Protein 9FZ1 (pdb70)

Organism: NCBI:txid653931

Secondary structure (DSSP, 8-state):
----HHHHHHHHHHSSS-HHHHHHHHHHHHHHHSTTT--EEEE-HHHHHHHHHHHHHHHTTT---TTTT-EEEEETTS--TTSB--TT-GGGTT-B-SS--HHHHHHHHTT-EEEEEE---GGG-SSS-EETTTEE-EETTEEEEE--SSSHHHHHHHHTTS-SEEEEEESSSTTHHHHHHHT-EEEEPPTTSB--TT--STT------SS-EEEEEESSHHHHHHHHHHHBSSPPPPP----STT-EEEE---BTTB---HHHHHHHHHHHHHHHTTT-EEES--TTS--HHHHHHHHHHHHHHHHTTT---TTSPPPPHHHHHHHHHHHHHHHHHHHHHHTT-SEEEEESSSSSPPBP-----GGG-EEEETTEEEESGGGGHHHHHHHHH---EEEEEEEE-TTS-EEEEEEE--TT-HHHHHHHHHHHHHHHH-/----HHHHHHHHHTTSS-HHHHHHHHHHHHHHHSTTT--EEEE-HHHHHHHHHHHHHHHHTT---TTTT-EEEEETTS--TTSB--TT-GGGTT-B-SS--HHHHHHHHTT-EEEEEE---GGG-SSS-EETTTEE-EETTEEEEE--SSSHHHHHHHHTTS-SEEEEEESSSTTHHHHHHTT-EEEEPPTTSS--TT--STT------SS-EEEEEESSHHHHHHHHHHHSSSPPPPP--S-STT-EEEE---BTTB---HHHHHHHHHHHHHHHTTT-EEES--TTS--HHHHHHHHHHHHHHHHTTT---TTSPPPPHHHHHHHHHHHHHHHHHHHHHHHH-SEEEEES-SSSSPBP-----GGG-EEEETTEEEESGGGHHHHHHHHHH---EEEEEEEE-TTS-EEEEEEE--TT-HHHHHHHHHHHHHHHH-

Nearest PDB structures (foldseek):
  8wdw-assembly2_B  TM=9.987E-01  e=1.460E-82  uncultured bacterium
  5h6t-assembly1_A  TM=7.975E-01  e=8.168E-34  Microbacterium sp. HM58-2
  4wj3-assembly2_D  TM=8.577E-01  e=2.948E-31  Pseudomonas aeruginosa PAO1
  8xac-assembly1_C  TM=8.238E-01  e=4.404E-30  Pseudonocardia acaciae
  8wv2-assembly1_D  TM=8.311E-01  e=1.868E-26  Candida parapsilosis

B-factor: mean 41.75, std 13.78, range [17.06, 248.23]

Structure (mmCIF, N/CA/C/O backbone):
data_9FZ1
#
_entry.id   9FZ1
#
_cell.length_a   90.642
_cell.length_b   90.642
_cell.length_c   277.711
_cell.angle_alpha   90.00
_cell.angle_beta   90.00
_cell.angle_gamma   90.00
#
_symmetry.space_group_name_H-M   'P 43 21 2'
#
loop_
_entity.id
_entity.type
_entity.pdbx_description
1 polymer UMG-SP3
2 non-polymer 'ACETATE ION'
3 non-polymer 4-[(4-aminophenyl)methyl]aniline
4 water water
#
loop_
_atom_site.group_PDB
_atom_site.id
_atom_site.type_symbol
_atom_site.label_atom_id
_atom_site.label_alt_id
_atom_site.label_comp_id
_atom_site.label_asym_id
_atom_site.label_entity_id
_atom_site.label_seq_id
_atom_site.pdbx_PDB_ins_code
_atom_site.Cartn_x
_atom_site.Cartn_y
_atom_site.Cartn_z
_atom_site.occupancy
_atom_site.B_iso_or_equiv
_atom_site.auth_seq_id
_atom_site.auth_comp_id
_atom_site.auth_asym_id
_atom_site.auth_atom_id
_atom_site.pdbx_PDB_model_num
ATOM 1 N N . SER A 1 2 ? 19.951 -14.208 72.780 1.00 54.77 2 SER A N 1
ATOM 2 C CA . SER A 1 2 ? 18.642 -14.623 73.281 1.00 59.43 2 SER A CA 1
ATOM 3 C C . SER A 1 2 ? 17.697 -13.451 73.616 1.00 50.89 2 SER A C 1
ATOM 4 O O . SER A 1 2 ? 17.699 -12.423 72.938 1.00 59.36 2 SER A O 1
ATOM 12 N N . GLU A 1 3 ? 16.868 -13.630 74.635 1.00 48.00 3 GLU A N 1
ATOM 13 C CA . GLU A 1 3 ? 15.818 -12.685 74.984 1.00 40.03 3 GLU A CA 1
ATOM 14 C C . GLU A 1 3 ? 16.150 -12.009 76.308 1.00 43.71 3 GLU A C 1
ATOM 15 O O . GLU A 1 3 ? 17.122 -12.346 76.990 1.00 42.04 3 GLU A O 1
ATOM 27 N N . LEU A 1 4 ? 15.326 -11.039 76.669 1.00 42.30 4 LEU A N 1
ATOM 28 C CA . LEU A 1 4 ? 15.492 -10.422 77.964 1.00 41.17 4 LEU A CA 1
ATOM 29 C C . LEU A 1 4 ? 15.201 -11.452 79.042 1.00 46.86 4 LEU A C 1
ATOM 30 O O . LEU A 1 4 ? 14.241 -12.233 78.950 1.00 37.34 4 LEU A O 1
ATOM 46 N N . SER A 1 5 ? 16.040 -11.443 80.065 1.00 44.16 5 SER A N 1
ATOM 47 C CA . SER A 1 5 ? 15.804 -12.226 81.254 1.00 40.69 5 SER A CA 1
ATOM 48 C C . SER A 1 5 ? 14.729 -11.561 82.102 1.00 45.44 5 SER A C 1
ATOM 49 O O . SER A 1 5 ? 14.283 -10.439 81.825 1.00 40.05 5 SER A O 1
ATOM 57 N N . ALA A 1 6 ? 14.311 -12.268 83.158 1.00 41.36 6 ALA A N 1
ATOM 58 C CA . ALA A 1 6 ? 13.236 -11.736 83.984 1.00 41.65 6 ALA A CA 1
ATOM 59 C C . ALA A 1 6 ? 13.684 -10.478 84.699 1.00 43.63 6 ALA A C 1
ATOM 60 O O . ALA A 1 6 ? 12.922 -9.515 84.821 1.00 45.28 6 ALA A O 1
ATOM 67 N N . ILE A 1 7 ? 14.905 -10.492 85.217 1.00 44.35 7 ILE A N 1
ATOM 68 C CA . ILE A 1 7 ? 15.437 -9.320 85.886 1.00 46.17 7 ILE A CA 1
ATOM 69 C C . ILE A 1 7 ? 15.656 -8.199 84.884 1.00 47.02 7 ILE A C 1
ATOM 70 O O . ILE A 1 7 ? 15.368 -7.027 85.163 1.00 48.72 7 ILE A O 1
ATOM 86 N N . GLU A 1 8 ? 16.167 -8.534 83.703 1.00 41.84 8 GLU A N 1
ATOM 87 C CA . GLU A 1 8 ? 16.399 -7.492 82.715 1.00 44.21 8 GLU A CA 1
ATOM 88 C C . GLU A 1 8 ? 15.087 -6.871 82.282 1.00 47.27 8 GLU A C 1
ATOM 89 O O . GLU A 1 8 ? 15.000 -5.648 82.115 1.00 47.46 8 GLU A O 1
ATOM 101 N N . THR A 1 9 ? 14.067 -7.709 82.075 1.00 48.60 9 THR A N 1
ATOM 102 C CA . THR A 1 9 ? 12.740 -7.185 81.786 1.00 49.65 9 THR A CA 1
ATOM 103 C C . THR A 1 9 ? 12.316 -6.235 82.903 1.00 51.49 9 THR A C 1
ATOM 104 O O . THR A 1 9 ? 11.994 -5.071 82.660 1.00 59.55 9 THR A O 1
ATOM 115 N N . ALA A 1 10 ? 12.339 -6.710 84.146 1.00 50.51 10 ALA A N 1
ATOM 116 C CA . ALA A 1 10 ? 11.960 -5.859 85.264 1.00 43.88 10 ALA A CA 1
ATOM 117 C C . ALA A 1 10 ? 12.673 -4.519 85.190 1.00 51.91 10 ALA A C 1
ATOM 118 O O . ALA A 1 10 ? 12.054 -3.463 85.341 1.00 58.43 10 ALA A O 1
ATOM 125 N N . ALA A 1 11 ? 13.984 -4.542 84.944 1.00 55.90 11 ALA A N 1
ATOM 126 C CA . ALA A 1 11 ? 14.768 -3.312 85.011 1.00 58.84 11 ALA A CA 1
ATOM 127 C C . ALA A 1 11 ? 14.497 -2.400 83.822 1.00 57.70 11 ALA A C 1
ATOM 128 O O . ALA A 1 11 ? 14.587 -1.167 83.945 1.00 57.91 11 ALA A O 1
ATOM 135 N N . ALA A 1 12 ? 14.176 -2.986 82.669 1.00 52.36 12 ALA A N 1
ATOM 136 C CA . ALA A 1 12 ? 13.729 -2.196 81.533 1.00 49.95 12 ALA A CA 1
ATOM 137 C C . ALA A 1 12 ? 12.421 -1.484 81.836 1.00 61.22 12 ALA A C 1
ATOM 138 O O . ALA A 1 12 ? 12.234 -0.322 81.463 1.00 61.10 12 ALA A O 1
ATOM 145 N N . ILE A 1 13 ? 11.487 -2.181 82.479 1.00 56.61 13 ILE A N 1
ATOM 146 C CA . ILE A 1 13 ? 10.221 -1.562 82.833 1.00 58.58 13 ILE A CA 1
ATOM 147 C C . ILE A 1 13 ? 10.442 -0.470 83.866 1.00 66.06 13 ILE A C 1
ATOM 148 O O . ILE A 1 13 ? 9.680 0.503 83.921 1.00 67.77 13 ILE A O 1
ATOM 164 N N . ALA A 1 14 ? 11.481 -0.602 84.693 1.00 61.35 14 ALA A N 1
ATOM 165 C CA . ALA A 1 14 ? 11.738 0.348 85.765 1.00 58.95 14 ALA A CA 1
ATOM 166 C C . ALA A 1 14 ? 12.626 1.518 85.353 1.00 64.26 14 ALA A C 1
ATOM 167 O O . ALA A 1 14 ? 12.773 2.464 86.137 1.00 63.92 14 ALA A O 1
ATOM 174 N N . GLY A 1 15 ? 13.236 1.474 84.167 1.00 67.88 15 GLY A N 1
ATOM 175 C CA . GLY A 1 15 ? 14.086 2.563 83.714 1.00 59.78 15 GLY A CA 1
ATOM 176 C C . GLY A 1 15 ? 13.411 3.434 82.684 1.00 61.97 15 GLY A C 1
ATOM 177 O O . GLY A 1 15 ? 13.893 4.535 82.379 1.00 64.80 15 GLY A O 1
ATOM 181 N N . GLY A 1 16 ? 12.289 2.935 82.156 1.00 60.89 16 GLY A N 1
ATOM 182 C CA . GLY A 1 16 ? 11.548 3.559 81.083 1.00 62.73 16 GLY A CA 1
ATOM 183 C C . GLY A 1 16 ? 11.620 2.844 79.738 1.00 69.47 16 GLY A C 1
ATOM 184 O O . GLY A 1 16 ? 10.750 3.080 78.877 1.00 65.65 16 GLY A O 1
ATOM 188 N N . SER A 1 17 ? 12.625 1.983 79.526 1.00 67.51 17 SER A N 1
ATOM 189 C CA . SER A 1 17 ? 12.886 1.437 78.193 1.00 64.06 17 SER A CA 1
ATOM 190 C C . SER A 1 17 ? 11.646 0.822 77.552 1.00 64.02 17 SER A C 1
ATOM 191 O O . SER A 1 17 ? 11.561 0.756 76.318 1.00 65.80 17 SER A O 1
ATOM 199 N N . MET A 1 18 ? 10.689 0.354 78.360 1.00 58.30 18 MET A N 1
ATOM 200 C CA . MET A 1 18 ? 9.474 -0.284 77.861 1.00 56.68 18 MET A CA 1
ATOM 201 C C . MET A 1 18 ? 8.441 -0.341 78.979 1.00 60.20 18 MET A C 1
ATOM 202 O O . MET A 1 18 ? 8.786 -0.287 80.164 1.00 61.51 18 MET A O 1
ATOM 216 N N . THR A 1 19 ? 7.170 -0.476 78.591 1.00 60.05 19 THR A N 1
ATOM 217 C CA . THR A 1 19 ? 6.074 -0.600 79.542 1.00 57.52 19 THR A CA 1
ATOM 218 C C . THR A 1 19 ? 5.755 -2.074 79.816 1.00 57.13 19 THR A C 1
ATOM 219 O O . THR A 1 19 ? 6.017 -2.958 78.999 1.00 54.03 19 THR A O 1
ATOM 230 N N . ALA A 1 20 ? 5.166 -2.327 80.986 1.00 58.52 20 ALA A N 1
ATOM 231 C CA . ALA A 1 20 ? 4.743 -3.687 81.304 1.00 58.11 20 ALA A CA 1
ATOM 232 C C . ALA A 1 20 ? 3.861 -4.246 80.200 1.00 59.96 20 ALA A C 1
ATOM 233 O O . ALA A 1 20 ? 3.920 -5.440 79.887 1.00 63.53 20 ALA A O 1
ATOM 240 N N . LEU A 1 21 ? 3.030 -3.385 79.595 1.00 57.18 21 LEU A N 1
ATOM 241 C CA . LEU A 1 21 ? 2.050 -3.846 78.618 1.00 57.26 21 LEU A CA 1
ATOM 242 C C . LEU A 1 21 ? 2.691 -4.152 77.271 1.00 56.33 21 LEU A C 1
ATOM 243 O O . LEU A 1 21 ? 2.236 -5.063 76.563 1.00 52.84 21 LEU A O 1
ATOM 259 N N . GLU A 1 22 ? 3.734 -3.402 76.903 1.00 58.98 22 GLU A N 1
ATOM 260 C CA . GLU A 1 22 ? 4.568 -3.787 75.764 1.00 60.02 22 GLU A CA 1
ATOM 261 C C . GLU A 1 22 ? 5.311 -5.090 76.056 1.00 60.01 22 GLU A C 1
ATOM 262 O O . GLU A 1 22 ? 5.402 -5.972 75.186 1.00 54.84 22 GLU A O 1
ATOM 274 N N . ALA A 1 23 ? 5.816 -5.242 77.289 1.00 57.72 23 ALA A N 1
ATOM 275 C CA . ALA A 1 23 ? 6.480 -6.481 77.679 1.00 55.11 23 ALA A CA 1
ATOM 276 C C . ALA A 1 23 ? 5.520 -7.650 77.574 1.00 53.37 23 ALA A C 1
ATOM 277 O O . ALA A 1 23 ? 5.847 -8.707 77.026 1.00 49.08 23 ALA A O 1
ATOM 284 N N . CYS A 1 24 ? 4.328 -7.474 78.128 1.00 57.42 24 CYS A N 1
ATOM 285 C CA . CYS A 1 24 ? 3.312 -8.505 78.028 1.00 56.04 24 CYS A CA 1
ATOM 286 C C . CYS A 1 24 ? 2.930 -8.767 76.574 1.00 57.82 24 CYS A C 1
ATOM 287 O O . CYS A 1 24 ? 2.688 -9.920 76.194 1.00 53.80 24 CYS A O 1
ATOM 295 N N . ASP A 1 25 ? 2.880 -7.714 75.736 1.00 59.30 25 ASP A N 1
ATOM 296 C CA . ASP A 1 25 ? 2.518 -7.930 74.339 1.00 45.15 25 ASP A CA 1
ATOM 297 C C . ASP A 1 25 ? 3.655 -8.549 73.549 1.00 44.41 25 ASP A C 1
ATOM 298 O O . ASP A 1 25 ? 3.404 -9.234 72.552 1.00 44.96 25 ASP A O 1
ATOM 307 N N . ALA A 1 26 ? 4.906 -8.307 73.948 1.00 43.27 26 ALA A N 1
ATOM 308 C CA . ALA A 1 26 ? 6.014 -8.942 73.235 1.00 46.26 26 ALA A CA 1
ATOM 309 C C . ALA A 1 26 ? 6.033 -10.441 73.504 1.00 48.84 26 ALA A C 1
ATOM 310 O O . ALA A 1 26 ? 6.205 -11.255 72.582 1.00 47.94 26 ALA A O 1
ATOM 317 N N . ALA A 1 27 ? 5.885 -10.813 74.782 1.00 50.02 27 ALA A N 1
ATOM 318 C CA . ALA A 1 27 ? 5.746 -12.206 75.170 1.00 42.27 27 ALA A CA 1
ATOM 319 C C . ALA A 1 27 ? 4.615 -12.877 74.405 1.00 41.59 27 ALA A C 1
ATOM 320 O O . ALA A 1 27 ? 4.781 -13.973 73.857 1.00 37.01 27 ALA A O 1
ATOM 327 N N . ILE A 1 28 ? 3.449 -12.228 74.360 1.00 42.14 28 ILE A N 1
ATOM 328 C CA . ILE A 1 28 ? 2.333 -12.781 73.604 1.00 41.64 28 ILE A CA 1
ATOM 329 C C . ILE A 1 28 ? 2.743 -12.991 72.157 1.00 41.07 28 ILE A C 1
ATOM 330 O O . ILE A 1 28 ? 2.345 -13.968 71.515 1.00 42.69 28 ILE A O 1
ATOM 346 N N . ALA A 1 29 ? 3.529 -12.059 71.621 1.00 44.11 29 ALA A N 1
ATOM 347 C CA . ALA A 1 29 ? 3.981 -12.163 70.246 1.00 37.36 29 ALA A CA 1
ATOM 348 C C . ALA A 1 29 ? 4.860 -13.384 70.055 1.00 39.59 29 ALA A C 1
ATOM 349 O O . ALA A 1 29 ? 4.720 -14.116 69.068 1.00 36.39 29 ALA A O 1
ATOM 356 N N . ARG A 1 30 ? 5.780 -13.620 70.988 1.00 37.83 30 ARG A N 1
ATOM 357 C CA . ARG A 1 30 ? 6.706 -14.736 70.828 1.00 37.75 30 ARG A CA 1
ATOM 358 C C . ARG A 1 30 ? 5.969 -16.057 70.936 1.00 35.13 30 ARG A C 1
ATOM 359 O O . ARG A 1 30 ? 6.298 -17.015 70.240 1.00 31.89 30 ARG A O 1
ATOM 380 N N . ILE A 1 31 ? 4.966 -16.112 71.809 1.00 34.32 31 ILE A N 1
ATOM 381 C CA . ILE A 1 31 ? 4.188 -17.325 71.995 1.00 31.86 31 ILE A CA 1
ATOM 382 C C . ILE A 1 31 ? 3.389 -17.649 70.746 1.00 36.69 31 ILE A C 1
ATOM 383 O O . ILE A 1 31 ? 3.357 -18.792 70.284 1.00 39.02 31 ILE A O 1
ATOM 399 N N . GLU A 1 32 ? 2.713 -16.661 70.191 1.00 35.17 32 GLU A N 1
ATOM 400 C CA . GLU A 1 32 ? 1.911 -16.943 69.014 1.00 33.25 32 GLU A CA 1
ATOM 401 C C . GLU A 1 32 ? 2.797 -17.281 67.841 1.00 32.83 32 GLU A C 1
ATOM 402 O O . GLU A 1 32 ? 2.528 -18.240 67.116 1.00 38.53 32 GLU A O 1
ATOM 414 N N . GLN A 1 33 ? 3.905 -16.562 67.677 1.00 37.48 33 GLN A N 1
ATOM 415 C CA . GLN A 1 33 ? 4.778 -16.834 66.538 1.00 38.76 33 GLN A CA 1
ATOM 416 C C . GLN A 1 33 ? 5.561 -18.125 66.684 1.00 32.33 33 GLN A C 1
ATOM 417 O O . GLN A 1 33 ? 6.008 -18.672 65.675 1.00 30.33 33 GLN A O 1
ATOM 431 N N . ARG A 1 34 ? 5.754 -18.617 67.900 1.00 32.24 34 ARG A N 1
ATOM 432 C CA . ARG A 1 34 ? 6.663 -19.730 68.121 1.00 30.64 34 ARG A CA 1
ATOM 433 C C . ARG A 1 34 ? 6.021 -20.998 68.677 1.00 30.31 34 ARG A C 1
ATOM 434 O O . ARG A 1 34 ? 6.660 -22.046 68.626 1.00 29.21 34 ARG A O 1
ATOM 455 N N . ASP A 1 35 ? 4.817 -20.939 69.247 1.00 28.87 35 ASP A N 1
ATOM 456 C CA . ASP A 1 35 ? 4.296 -22.115 69.943 1.00 25.36 35 ASP A CA 1
ATOM 457 C C . ASP A 1 35 ? 3.566 -23.103 69.036 1.00 27.82 35 ASP A C 1
ATOM 458 O O . ASP A 1 35 ? 3.206 -24.174 69.496 1.00 32.56 35 ASP A O 1
ATOM 467 N N . GLY A 1 36 ? 3.355 -22.799 67.765 1.00 30.29 36 GLY A N 1
ATOM 468 C CA . GLY A 1 36 ? 2.601 -23.669 66.894 1.00 27.48 36 GLY A CA 1
ATOM 469 C C . GLY A 1 36 ? 3.159 -25.073 66.847 1.00 29.48 36 GLY A C 1
ATOM 470 O O . GLY A 1 36 ? 2.451 -26.049 67.079 1.00 32.42 36 GLY A O 1
ATOM 474 N N . PRO A 1 37 ? 4.443 -25.209 66.514 1.00 28.39 37 PRO A N 1
ATOM 475 C CA . PRO A 1 37 ? 5.042 -26.549 66.468 1.00 29.90 37 PRO A CA 1
ATOM 476 C C . PRO A 1 37 ? 5.506 -27.063 67.803 1.00 28.64 37 PRO A C 1
ATOM 477 O O . PRO A 1 37 ? 5.940 -28.225 67.873 1.00 27.77 37 PRO A O 1
ATOM 488 N N . ILE A 1 38 ? 5.442 -26.247 68.853 1.00 28.62 38 ILE A N 1
ATOM 489 C CA . ILE A 1 38 ? 6.001 -26.614 70.143 1.00 25.77 38 ILE A CA 1
ATOM 490 C C . ILE A 1 38 ? 4.914 -26.991 71.131 1.00 26.74 38 ILE A C 1
ATOM 491 O O . ILE A 1 38 ? 5.066 -27.945 71.893 1.00 28.07 38 ILE A O 1
ATOM 507 N N . ASN A 1 39 ? 3.838 -26.229 71.157 1.00 24.02 39 ASN A N 1
ATOM 508 C CA . ASN A 1 39 ? 2.699 -26.527 72.012 1.00 23.82 39 ASN A CA 1
ATOM 509 C C . ASN A 1 39 ? 3.068 -26.561 73.484 1.00 29.19 39 ASN A C 1
ATOM 510 O O . ASN A 1 39 ? 2.760 -27.525 74.192 1.00 28.17 39 ASN A O 1
ATOM 521 N N . ALA A 1 40 ? 3.730 -25.501 73.953 1.00 27.33 40 ALA A N 1
ATOM 522 C CA . ALA A 1 40 ? 4.090 -25.414 75.367 1.00 28.02 40 ALA A CA 1
ATOM 523 C C . ALA A 1 40 ? 3.088 -24.620 76.191 1.00 30.69 40 ALA A C 1
ATOM 524 O O . ALA A 1 40 ? 2.838 -24.966 77.351 1.00 30.29 40 ALA A O 1
ATOM 531 N N . VAL A 1 41 ? 2.508 -23.558 75.630 1.00 28.88 41 VAL A N 1
ATOM 532 C CA . VAL A 1 41 ? 1.615 -22.662 76.377 1.00 32.35 41 VAL A CA 1
ATOM 533 C C . VAL A 1 41 ? 0.203 -23.096 76.003 1.00 34.06 41 VAL A C 1
ATOM 534 O O . VAL A 1 41 ? -0.380 -22.614 75.020 1.00 31.14 41 VAL A O 1
ATOM 547 N N . VAL A 1 42 ? -0.346 -24.044 76.775 1.00 28.29 42 VAL A N 1
ATOM 548 C CA . VAL A 1 42 ? -1.604 -24.676 76.382 1.00 31.05 42 VAL A CA 1
ATOM 549 C C . VAL A 1 42 ? -2.806 -24.074 77.073 1.00 30.85 42 VAL A C 1
ATOM 550 O O . VAL A 1 42 ? -3.942 -24.328 76.643 1.00 38.32 42 VAL A O 1
ATOM 563 N N . VAL A 1 43 ? -2.599 -23.283 78.112 1.00 32.95 43 VAL A N 1
ATOM 564 C CA . VAL A 1 43 ? -3.635 -22.497 78.765 1.00 27.92 43 VAL A CA 1
ATOM 565 C C . VAL A 1 43 ? -3.196 -21.054 78.638 1.00 34.28 43 VAL A C 1
ATOM 566 O O . VAL A 1 43 ? -2.096 -20.701 79.079 1.00 36.10 43 VAL A O 1
ATOM 579 N N . ARG A 1 44 ? -4.027 -20.230 78.019 1.00 40.55 44 ARG A N 1
ATOM 580 C CA . ARG A 1 44 ? -3.672 -18.853 77.713 1.00 39.66 44 ARG A CA 1
ATOM 581 C C . ARG A 1 44 ? -4.684 -17.915 78.341 1.00 37.29 44 ARG A C 1
ATOM 582 O O . ARG A 1 44 ? -5.889 -18.135 78.242 1.00 41.26 44 ARG A O 1
ATOM 603 N N . ASP A 1 45 ? -4.188 -16.886 79.009 1.00 34.75 45 ASP A N 1
ATOM 604 C CA . ASP A 1 45 ? -5.004 -15.935 79.760 1.00 43.93 45 ASP A CA 1
ATOM 605 C C . ASP A 1 45 ? -4.662 -14.529 79.318 1.00 46.75 45 ASP A C 1
ATOM 606 O O . ASP A 1 45 ? -4.456 -13.621 80.126 1.00 44.16 45 ASP A O 1
ATOM 615 N N . PHE A 1 46 ? -4.605 -14.362 77.990 1.00 48.55 46 PHE A N 1
ATOM 616 C CA . PHE A 1 46 ? -3.960 -13.204 77.404 1.00 40.70 46 PHE A CA 1
ATOM 617 C C . PHE A 1 46 ? -4.708 -11.918 77.725 1.00 50.79 46 PHE A C 1
ATOM 618 O O . PHE A 1 46 ? -4.081 -10.898 78.030 1.00 50.87 46 PHE A O 1
ATOM 635 N N . ASP A 1 47 ? -6.046 -11.931 77.646 1.00 47.27 47 ASP A N 1
ATOM 636 C CA . ASP A 1 47 ? -6.793 -10.702 77.898 1.00 48.25 47 ASP A CA 1
ATOM 637 C C . ASP A 1 47 ? -6.584 -10.217 79.328 1.00 52.89 47 ASP A C 1
ATOM 638 O O . ASP A 1 47 ? -6.201 -9.063 79.554 1.00 59.17 47 ASP A O 1
ATOM 647 N N . ARG A 1 48 ? -6.836 -11.090 80.312 1.00 47.69 48 ARG A N 1
ATOM 648 C CA . ARG A 1 48 ? -6.601 -10.732 81.705 1.00 46.62 48 ARG A CA 1
ATOM 649 C C . ARG A 1 48 ? -5.149 -10.357 81.936 1.00 48.74 48 ARG A C 1
ATOM 650 O O . ARG A 1 48 ? -4.847 -9.486 82.759 1.00 49.61 48 ARG A O 1
ATOM 671 N N . ALA A 1 49 ? -4.233 -11.050 81.254 1.00 46.21 49 ALA A N 1
ATOM 672 C CA . ALA A 1 49 ? -2.814 -10.752 81.389 1.00 45.60 49 ALA A CA 1
ATOM 673 C C . ALA A 1 49 ? -2.505 -9.312 80.991 1.00 52.68 49 ALA A C 1
ATOM 674 O O . ALA A 1 49 ? -1.699 -8.645 81.651 1.00 53.43 49 ALA A O 1
ATOM 681 N N . ARG A 1 50 ? -3.123 -8.810 79.906 1.00 55.57 50 ARG A N 1
ATOM 682 C CA . ARG A 1 50 ? -2.824 -7.443 79.487 1.00 53.52 50 ARG A CA 1
ATOM 683 C C . ARG A 1 50 ? -3.513 -6.420 80.380 1.00 58.45 50 ARG A C 1
ATOM 684 O O . ARG A 1 50 ? -3.007 -5.303 80.524 1.00 59.09 50 ARG A O 1
ATOM 705 N N . GLU A 1 51 ? -4.665 -6.772 80.971 1.00 57.43 51 GLU A N 1
ATOM 706 C CA . GLU A 1 51 ? -5.256 -5.919 82.001 1.00 59.65 51 GLU A CA 1
ATOM 707 C C . GLU A 1 51 ? -4.288 -5.745 83.172 1.00 58.47 51 GLU A C 1
ATOM 708 O O . GLU A 1 51 ? -4.008 -4.620 83.606 1.00 56.80 51 GLU A O 1
ATOM 720 N N . ALA A 1 52 ? -3.757 -6.854 83.693 1.00 56.38 52 ALA A N 1
ATOM 721 C CA . ALA A 1 52 ? -2.848 -6.764 84.829 1.00 51.52 52 ALA A CA 1
ATOM 722 C C . ALA A 1 52 ? -1.538 -6.104 84.445 1.00 55.06 52 ALA A C 1
ATOM 723 O O . ALA A 1 52 ? -0.830 -5.606 85.325 1.00 56.40 52 ALA A O 1
ATOM 730 N N . ALA A 1 53 ? -1.206 -6.105 83.151 1.00 53.82 53 ALA A N 1
ATOM 731 C CA . ALA A 1 53 ? -0.028 -5.396 82.663 1.00 58.83 53 ALA A CA 1
ATOM 732 C C . ALA A 1 53 ? -0.247 -3.887 82.696 1.00 63.52 53 ALA A C 1
ATOM 733 O O . ALA A 1 53 ? 0.638 -3.129 83.122 1.00 62.90 53 ALA A O 1
ATOM 740 N N . LYS A 1 54 ? -1.420 -3.436 82.224 1.00 61.10 54 LYS A N 1
ATOM 741 C CA . LYS A 1 54 ? -1.837 -2.043 82.394 1.00 58.38 54 LYS A CA 1
ATOM 742 C C . LYS A 1 54 ? -1.857 -1.662 83.867 1.00 59.11 54 LYS A C 1
ATOM 743 O O . LYS A 1 54 ? -1.268 -0.656 84.273 1.00 62.10 54 LYS A O 1
ATOM 762 N N . ALA A 1 55 ? -2.515 -2.471 84.693 1.00 57.87 55 ALA A N 1
ATOM 763 C CA . ALA A 1 55 ? -2.468 -2.235 86.131 1.00 62.11 55 ALA A CA 1
ATOM 764 C C . ALA A 1 55 ? -1.032 -2.099 86.623 1.00 59.35 55 ALA A C 1
ATOM 765 O O . ALA A 1 55 ? -0.731 -1.249 87.466 1.00 59.37 55 ALA A O 1
ATOM 772 N N . ALA A 1 56 ? -0.130 -2.940 86.127 1.00 60.34 56 ALA A N 1
ATOM 773 C CA . ALA A 1 56 ? 1.265 -2.826 86.542 1.00 65.66 56 ALA A CA 1
ATOM 774 C C . ALA A 1 56 ? 1.836 -1.478 86.117 1.00 63.68 56 ALA A C 1
ATOM 775 O O . ALA A 1 56 ? 2.579 -0.839 86.870 1.00 62.77 56 ALA A O 1
ATOM 782 N N . ASP A 1 57 ? 1.465 -1.011 84.927 1.00 67.54 57 ASP A N 1
ATOM 783 C CA . ASP A 1 57 ? 1.937 0.287 84.462 1.00 66.13 57 ASP A CA 1
ATOM 784 C C . ASP A 1 57 ? 1.340 1.432 85.270 1.00 66.86 57 ASP A C 1
ATOM 785 O O . ASP A 1 57 ? 1.982 2.475 85.434 1.00 68.86 57 ASP A O 1
ATOM 794 N N . GLY A 1 58 ? 0.127 1.268 85.789 1.00 64.74 58 GLY A N 1
ATOM 795 C CA . GLY A 1 58 ? -0.407 2.285 86.678 1.00 67.36 58 GLY A CA 1
ATOM 796 C C . GLY A 1 58 ? 0.438 2.440 87.926 1.00 72.33 58 GLY A C 1
ATOM 797 O O . GLY A 1 58 ? 0.641 3.553 88.420 1.00 74.10 58 GLY A O 1
ATOM 801 N N . GLU A 1 59 ? 0.950 1.322 88.446 1.00 72.86 59 GLU A N 1
ATOM 802 C CA . GLU A 1 59 ? 1.831 1.372 89.604 1.00 63.84 59 GLU A CA 1
ATOM 803 C C . GLU A 1 59 ? 3.142 2.076 89.263 1.00 66.74 59 GLU A C 1
ATOM 804 O O . GLU A 1 59 ? 3.572 2.975 89.988 1.00 78.45 59 GLU A O 1
ATOM 816 N N . VAL A 1 60 ? 3.792 1.692 88.159 1.00 69.54 60 VAL A N 1
ATOM 817 C CA . VAL A 1 60 ? 5.101 2.268 87.860 1.00 73.41 60 VAL A CA 1
ATOM 818 C C . VAL A 1 60 ? 4.981 3.771 87.706 1.00 71.73 60 VAL A C 1
ATOM 819 O O . VAL A 1 60 ? 5.828 4.531 88.189 1.00 70.80 60 VAL A O 1
ATOM 832 N N . ALA A 1 61 ? 3.919 4.219 87.026 1.00 78.04 61 ALA A N 1
ATOM 833 C CA . ALA A 1 61 ? 3.622 5.634 86.845 1.00 74.66 61 ALA A CA 1
ATOM 834 C C . ALA A 1 61 ? 3.349 6.355 88.154 1.00 78.12 61 ALA A C 1
ATOM 835 O O . ALA A 1 61 ? 3.267 7.589 88.158 1.00 89.60 61 ALA A O 1
ATOM 842 N N . ALA A 1 62 ? 3.197 5.621 89.254 1.00 75.48 62 ALA A N 1
ATOM 843 C CA . ALA A 1 62 ? 2.893 6.192 90.557 1.00 75.65 62 ALA A CA 1
ATOM 844 C C . ALA A 1 62 ? 4.016 5.942 91.562 1.00 79.36 62 ALA A C 1
ATOM 845 O O . ALA A 1 62 ? 3.767 5.913 92.776 1.00 80.67 62 ALA A O 1
ATOM 852 N N . GLY A 1 63 ? 5.249 5.736 91.083 1.00 78.71 63 GLY A N 1
ATOM 853 C CA . GLY A 1 63 ? 6.407 5.592 91.944 1.00 72.10 63 GLY A CA 1
ATOM 854 C C . GLY A 1 63 ? 6.740 4.180 92.366 1.00 71.35 63 GLY A C 1
ATOM 855 O O . GLY A 1 63 ? 7.805 3.960 92.956 1.00 70.27 63 GLY A O 1
ATOM 859 N N . VAL A 1 64 ? 5.885 3.215 92.073 1.00 73.64 64 VAL A N 1
ATOM 860 C CA . VAL A 1 64 ? 6.026 1.885 92.653 1.00 76.72 64 VAL A CA 1
ATOM 861 C C . VAL A 1 64 ? 7.103 1.110 91.907 1.00 71.11 64 VAL A C 1
ATOM 862 O O . VAL A 1 64 ? 7.249 1.225 90.683 1.00 72.20 64 VAL A O 1
ATOM 875 N N . SER A 1 65 ? 7.880 0.330 92.654 1.00 64.73 65 SER A N 1
ATOM 876 C CA . SER A 1 65 ? 8.777 -0.642 92.053 1.00 74.31 65 SER A CA 1
ATOM 877 C C . SER A 1 65 ? 8.694 -1.955 92.821 1.00 67.81 65 SER A C 1
ATOM 878 O O . SER A 1 65 ? 8.508 -1.976 94.039 1.00 59.45 65 SER A O 1
ATOM 886 N N . LYS A 1 66 ? 8.856 -3.050 92.094 1.00 58.59 66 LYS A N 1
ATOM 887 C CA . LYS A 1 66 ? 8.804 -4.386 92.663 1.00 48.48 66 LYS A CA 1
ATOM 888 C C . LYS A 1 66 ? 9.702 -5.255 91.790 1.00 51.62 66 LYS A C 1
ATOM 889 O O . LYS A 1 66 ? 9.850 -4.978 90.594 1.00 51.51 66 LYS A O 1
ATOM 908 N N . PRO A 1 67 ? 10.309 -6.303 92.346 1.00 47.47 67 PRO A N 1
ATOM 909 C CA . PRO A 1 67 ? 11.418 -6.962 91.632 1.00 49.04 67 PRO A CA 1
ATOM 910 C C . PRO A 1 67 ? 11.018 -7.643 90.331 1.00 47.65 67 PRO A C 1
ATOM 911 O O . PRO A 1 67 ? 11.902 -7.957 89.521 1.00 43.77 67 PRO A O 1
ATOM 922 N N . LEU A 1 68 ? 9.721 -7.870 90.092 1.00 49.55 68 LEU A N 1
ATOM 923 C CA . LEU A 1 68 ? 9.258 -8.491 88.856 1.00 46.45 68 LEU A CA 1
ATOM 924 C C . LEU A 1 68 ? 8.093 -7.701 88.265 1.00 47.08 68 LEU A C 1
ATOM 925 O O . LEU A 1 68 ? 7.234 -8.272 87.594 1.00 49.70 68 LEU A O 1
ATOM 941 N N . LEU A 1 69 ? 8.035 -6.392 88.508 1.00 47.37 69 LEU A N 1
ATOM 942 C CA . LEU A 1 69 ? 6.830 -5.624 88.200 1.00 48.35 69 LEU A CA 1
ATOM 943 C C . LEU A 1 69 ? 6.591 -5.601 86.696 1.00 45.61 69 LEU A C 1
ATOM 944 O O . LEU A 1 69 ? 7.398 -5.058 85.940 1.00 48.52 69 LEU A O 1
ATOM 960 N N . GLY A 1 70 ? 5.457 -6.142 86.278 1.00 50.90 70 GLY A N 1
ATOM 961 C CA . GLY A 1 70 ? 5.092 -6.195 84.888 1.00 48.20 70 GLY A CA 1
ATOM 962 C C . GLY A 1 70 ? 5.765 -7.281 84.095 1.00 48.04 70 GLY A C 1
ATOM 963 O O . GLY A 1 70 ? 5.470 -7.418 82.895 1.00 44.90 70 GLY A O 1
ATOM 967 N N . VAL A 1 71 ? 6.647 -8.061 84.719 1.00 48.50 71 VAL A N 1
ATOM 968 C CA . VAL A 1 71 ? 7.382 -9.107 84.009 1.00 45.11 71 VAL A CA 1
ATOM 969 C C . VAL A 1 71 ? 6.427 -10.224 83.619 1.00 37.94 71 VAL A C 1
ATOM 970 O O . VAL A 1 71 ? 5.837 -10.870 84.502 1.00 39.85 71 VAL A O 1
ATOM 983 N N . PRO A 1 72 ? 6.247 -10.486 82.328 1.00 41.99 72 PRO A N 1
ATOM 984 C CA . PRO A 1 72 ? 5.406 -11.608 81.916 1.00 41.85 72 PRO A CA 1
ATOM 985 C C . PRO A 1 72 ? 6.093 -12.944 82.154 1.00 43.57 72 PRO A C 1
ATOM 986 O O . PRO A 1 72 ? 7.321 -13.085 82.079 1.00 39.79 72 PRO A O 1
ATOM 997 N N . MET A 1 73 ? 5.263 -13.928 82.465 1.00 41.93 73 MET A N 1
ATOM 998 C CA . MET A 1 73 ? 5.715 -15.276 82.741 1.00 37.41 73 MET A CA 1
ATOM 999 C C . MET A 1 73 ? 4.484 -16.171 82.669 1.00 37.91 73 MET A C 1
ATOM 1000 O O . MET A 1 73 ? 3.342 -15.697 82.614 1.00 40.20 73 MET A O 1
ATOM 1014 N N . THR A 1 74 ? 4.745 -17.473 82.611 1.00 36.64 74 THR A N 1
ATOM 1015 C CA . THR A 1 74 ? 3.745 -18.527 82.653 1.00 37.37 74 THR A CA 1
ATOM 1016 C C . THR A 1 74 ? 4.111 -19.420 83.838 1.00 34.66 74 THR A C 1
ATOM 1017 O O . THR A 1 74 ? 5.175 -19.270 84.450 1.00 35.46 74 THR A O 1
ATOM 1028 N N . ILE A 1 75 ? 3.239 -20.370 84.157 1.00 33.38 75 ILE A N 1
ATOM 1029 C CA . ILE A 1 75 ? 3.515 -21.333 85.212 1.00 38.35 75 ILE A CA 1
ATOM 1030 C C . ILE A 1 75 ? 2.977 -22.705 84.824 1.00 32.68 75 ILE A C 1
ATOM 1031 O O . ILE A 1 75 ? 2.084 -22.830 83.986 1.00 30.85 75 ILE A O 1
ATOM 1047 N N . LYS A 1 76 ? 3.533 -23.744 85.454 1.00 28.40 76 LYS A N 1
ATOM 1048 C CA . LYS A 1 76 ? 3.125 -25.113 85.133 1.00 34.09 76 LYS A CA 1
ATOM 1049 C C . LYS A 1 76 ? 1.628 -25.330 85.361 1.00 28.65 76 LYS A C 1
ATOM 1050 O O . LYS A 1 76 ? 1.057 -24.837 86.332 1.00 25.57 76 LYS A O 1
ATOM 1069 N N . GLU A 1 77 ? 0.993 -26.083 84.453 1.00 25.35 77 GLU A N 1
ATOM 1070 C CA . GLU A 1 77 ? -0.458 -26.174 84.466 1.00 24.61 77 GLU A CA 1
ATOM 1071 C C . GLU A 1 77 ? -0.983 -26.688 85.788 1.00 28.62 77 GLU A C 1
ATOM 1072 O O . GLU A 1 77 ? -2.136 -26.426 86.131 1.00 30.49 77 GLU A O 1
ATOM 1084 N N . SER A 1 78 ? -0.177 -27.448 86.524 1.00 28.12 78 SER A N 1
ATOM 1085 C CA . SER A 1 78 ? -0.645 -28.094 87.739 1.00 24.99 78 SER A CA 1
ATOM 1086 C C . SER A 1 78 ? -0.613 -27.178 88.949 1.00 25.52 78 SER A C 1
ATOM 1087 O O . SER A 1 78 ? -0.960 -27.615 90.039 1.00 32.46 78 SER A O 1
ATOM 1095 N N . ILE A 1 79 ? -0.229 -25.922 88.781 1.00 32.06 79 ILE A N 1
ATOM 1096 C CA . ILE A 1 79 ? -0.232 -24.918 89.841 1.00 29.83 79 ILE A CA 1
ATOM 1097 C C . ILE A 1 79 ? -1.415 -23.982 89.601 1.00 30.22 79 ILE A C 1
ATOM 1098 O O . ILE A 1 79 ? -1.613 -23.483 88.476 1.00 30.62 79 ILE A O 1
ATOM 1114 N N . ASP A 1 80 ? -2.218 -23.764 90.649 1.00 28.99 80 ASP A N 1
ATOM 1115 C CA . ASP A 1 80 ? -3.489 -23.059 90.534 1.00 29.54 80 ASP A CA 1
ATOM 1116 C C . ASP A 1 80 ? -3.246 -21.587 90.234 1.00 33.70 80 ASP A C 1
ATOM 1117 O O . ASP A 1 80 ? -2.366 -20.959 90.835 1.00 29.95 80 ASP A O 1
ATOM 1126 N N . ILE A 1 81 ? -3.999 -21.065 89.258 1.00 36.20 81 ILE A N 1
ATOM 1127 C CA . ILE A 1 81 ? -4.182 -19.638 89.009 1.00 37.94 81 ILE A CA 1
ATOM 1128 C C . ILE A 1 81 ? -5.686 -19.418 89.053 1.00 37.20 81 ILE A C 1
ATOM 1129 O O . ILE A 1 81 ? -6.431 -20.142 88.387 1.00 40.74 81 ILE A O 1
ATOM 1145 N N . ALA A 1 82 ? -6.140 -18.445 89.835 1.00 44.27 82 ALA A N 1
ATOM 1146 C CA . ALA A 1 82 ? -7.580 -18.272 89.979 1.00 37.30 82 ALA A CA 1
ATOM 1147 C C . ALA A 1 82 ? -8.198 -17.972 88.624 1.00 43.21 82 ALA A C 1
ATOM 1148 O O . ALA A 1 82 ? -7.717 -17.088 87.892 1.00 36.83 82 ALA A O 1
ATOM 1155 N N . GLY A 1 83 ? -9.245 -18.738 88.286 1.00 36.71 83 GLY A N 1
ATOM 1156 C CA . GLY A 1 83 ? -9.942 -18.597 87.017 1.00 38.12 83 GLY A CA 1
ATOM 1157 C C . GLY A 1 83 ? -9.414 -19.430 85.871 1.00 36.50 83 GLY A C 1
ATOM 1158 O O . GLY A 1 83 ? -9.882 -19.272 84.738 1.00 38.46 83 GLY A O 1
ATOM 1162 N N . LEU A 1 84 ? -8.443 -20.295 86.113 1.00 39.27 84 LEU A N 1
ATOM 1163 C CA . LEU A 1 84 ? -7.843 -21.057 85.032 1.00 35.70 84 LEU A CA 1
ATOM 1164 C C . LEU A 1 84 ? -7.917 -22.536 85.366 1.00 32.29 84 LEU A C 1
ATOM 1165 O O . LEU A 1 84 ? -7.833 -22.922 86.524 1.00 33.96 84 LEU A O 1
ATOM 1181 N N . PRO A 1 85 ? -8.089 -23.382 84.375 1.00 33.61 85 PRO A N 1
ATOM 1182 C CA . PRO A 1 85 ? -8.132 -24.811 84.663 1.00 32.81 85 PRO A CA 1
ATOM 1183 C C . PRO A 1 85 ? -6.859 -25.241 85.374 1.00 32.50 85 PRO A C 1
ATOM 1184 O O . PRO A 1 85 ? -5.787 -24.654 85.202 1.00 27.49 85 PRO A O 1
ATOM 1195 N N . THR A 1 86 ? -7.014 -26.241 86.231 1.00 30.72 86 THR A N 1
ATOM 1196 C CA . THR A 1 86 ? -5.924 -27.071 86.726 1.00 29.70 86 THR A CA 1
ATOM 1197 C C . THR A 1 86 ? -6.440 -28.490 86.521 1.00 30.15 86 THR A C 1
ATOM 1198 O O . THR A 1 86 ? -7.303 -28.939 87.277 1.00 29.41 86 THR A O 1
ATOM 1209 N N . SER A 1 87 ? -5.950 -29.185 85.492 1.00 31.14 87 SER A N 1
ATOM 1210 C CA . SER A 1 87 ? -6.402 -30.538 85.197 1.00 28.15 87 SER A CA 1
ATOM 1211 C C . SER A 1 87 ? -5.346 -31.608 85.393 1.00 28.69 87 SER A C 1
ATOM 1212 O O . SER A 1 87 ? -5.700 -32.787 85.454 1.00 33.39 87 SER A O 1
ATOM 1220 N N . TRP A 1 88 ? -4.066 -31.257 85.433 1.00 25.64 88 TRP A N 1
ATOM 1221 C CA . TRP A 1 88 ? -2.990 -32.260 85.486 1.00 25.37 88 TRP A CA 1
ATOM 1222 C C . TRP A 1 88 ? -3.062 -33.236 84.320 1.00 26.96 88 TRP A C 1
ATOM 1223 O O . TRP A 1 88 ? -2.497 -34.331 84.401 1.00 26.42 88 TRP A O 1
ATOM 1244 N N . GLY A 1 89 ? -3.748 -32.847 83.236 1.00 26.53 89 GLY A N 1
ATOM 1245 C CA . GLY A 1 89 ? -3.813 -33.623 82.019 1.00 26.14 89 GLY A CA 1
ATOM 1246 C C . GLY A 1 89 ? -4.945 -34.611 81.986 1.00 31.67 89 GLY A C 1
ATOM 1247 O O . GLY A 1 89 ? -5.060 -35.363 81.001 1.00 30.97 89 GLY A O 1
ATOM 1251 N N . PHE A 1 90 ? -5.784 -34.618 83.024 1.00 26.08 90 PHE A N 1
ATOM 1252 C CA . PHE A 1 90 ? -6.856 -35.594 83.163 1.00 34.83 90 PHE A CA 1
ATOM 1253 C C . PHE A 1 90 ? -8.056 -35.117 82.364 1.00 30.87 90 PHE A C 1
ATOM 1254 O O . PHE A 1 90 ? -8.534 -33.989 82.553 1.00 31.14 90 PHE A O 1
ATOM 1271 N N . ALA A 1 91 ? -8.564 -35.955 81.469 1.00 32.88 91 ALA A N 1
ATOM 1272 C CA . ALA A 1 91 ? -9.711 -35.453 80.717 1.00 32.74 91 ALA A CA 1
ATOM 1273 C C . ALA A 1 91 ? -10.866 -35.123 81.652 1.00 31.83 91 ALA A C 1
ATOM 1274 O O . ALA A 1 91 ? -11.625 -34.190 81.387 1.00 39.41 91 ALA A O 1
ATOM 1281 N N . GLU A 1 92 ? -11.024 -35.878 82.751 1.00 32.50 92 GLU A N 1
ATOM 1282 C CA . GLU A 1 92 ? -12.147 -35.628 83.651 1.00 31.94 92 GLU A CA 1
ATOM 1283 C C . GLU A 1 92 ? -12.032 -34.280 84.342 1.00 36.10 92 GLU A C 1
ATOM 1284 O O . GLU A 1 92 ? -13.033 -33.757 84.838 1.00 41.54 92 GLU A O 1
ATOM 1296 N N . HIS A 1 93 ? -10.842 -33.683 84.353 1.00 39.53 93 HIS A N 1
ATOM 1297 C CA . HIS A 1 93 ? -10.626 -32.415 85.038 1.00 36.95 93 HIS A CA 1
ATOM 1298 C C . HIS A 1 93 ? -10.299 -31.263 84.084 1.00 38.42 93 HIS A C 1
ATOM 1299 O O . HIS A 1 93 ? -9.830 -30.209 84.544 1.00 30.88 93 HIS A O 1
ATOM 1313 N N . ALA A 1 94 ? -10.576 -31.417 82.772 1.00 32.42 94 ALA A N 1
ATOM 1314 C CA . ALA A 1 94 ? -10.299 -30.336 81.830 1.00 33.13 94 ALA A CA 1
ATOM 1315 C C . ALA A 1 94 ? -10.919 -29.039 82.306 1.00 35.13 94 ALA A C 1
ATOM 1316 O O . ALA A 1 94 ? -10.307 -27.971 82.190 1.00 36.18 94 ALA A O 1
ATOM 1323 N N . ASP A 1 95 ? -12.140 -29.118 82.842 1.00 34.59 95 ASP A N 1
ATOM 1324 C CA . ASP A 1 95 ? -12.925 -27.952 83.227 1.00 38.82 95 ASP A CA 1
ATOM 1325 C C . ASP A 1 95 ? -12.919 -27.721 84.740 1.00 36.55 95 ASP A C 1
ATOM 1326 O O . ASP A 1 95 ? -13.745 -26.959 85.243 1.00 45.73 95 ASP A O 1
ATOM 1335 N N . HIS A 1 96 ? -11.991 -28.341 85.472 1.00 39.94 96 HIS A N 1
ATOM 1336 C CA . HIS A 1 96 ? -11.782 -27.981 86.868 1.00 37.19 96 HIS A CA 1
ATOM 1337 C C . HIS A 1 96 ? -11.120 -26.620 86.922 1.00 33.13 96 HIS A C 1
ATOM 1338 O O . HIS A 1 96 ? -9.948 -26.511 86.570 1.00 36.31 96 HIS A O 1
ATOM 1352 N N . ILE A 1 97 ? -11.831 -25.597 87.374 1.00 36.86 97 ILE A N 1
ATOM 1353 C CA . ILE A 1 97 ? -11.322 -24.227 87.380 1.00 40.04 97 ILE A CA 1
ATOM 1354 C C . ILE A 1 97 ? -10.917 -23.859 88.797 1.00 40.61 97 ILE A C 1
ATOM 1355 O O . ILE A 1 97 ? -11.737 -23.930 89.717 1.00 41.29 97 ILE A O 1
ATOM 1371 N N . ALA A 1 98 ? -9.675 -23.422 88.970 1.00 38.36 98 ALA A N 1
ATOM 1372 C CA . ALA A 1 98 ? -9.237 -23.015 90.293 1.00 36.70 98 ALA A CA 1
ATOM 1373 C C . ALA A 1 98 ? -9.889 -21.700 90.688 1.00 38.56 98 ALA A C 1
ATOM 1374 O O . ALA A 1 98 ? -9.991 -20.764 89.883 1.00 36.69 98 ALA A O 1
ATOM 1381 N N . THR A 1 99 ? -10.293 -21.637 91.964 1.00 40.82 99 THR A N 1
ATOM 1382 C CA . THR A 1 99 ? -10.884 -20.477 92.609 1.00 38.57 99 THR A CA 1
ATOM 1383 C C . THR A 1 99 ? -9.853 -19.550 93.211 1.00 39.94 99 THR A C 1
ATOM 1384 O O . THR A 1 99 ? -10.124 -18.358 93.363 1.00 49.99 99 THR A O 1
ATOM 1395 N N . ALA A 1 100 ? -8.691 -20.067 93.579 1.00 40.36 100 ALA A N 1
ATOM 1396 C CA . ALA A 1 100 ? -7.715 -19.311 94.342 1.00 37.23 100 ALA A CA 1
ATOM 1397 C C . ALA A 1 100 ? -6.333 -19.490 93.742 1.00 32.84 100 ALA A C 1
ATOM 1398 O O . ALA A 1 100 ? -5.951 -20.591 93.331 1.00 38.82 100 ALA A O 1
ATOM 1405 N N . ASP A 1 101 ? -5.594 -18.396 93.672 1.00 35.36 101 ASP A N 1
ATOM 1406 C CA . ASP A 1 101 ? -4.195 -18.490 93.307 1.00 34.28 101 ASP A CA 1
ATOM 1407 C C . ASP A 1 101 ? -3.486 -19.451 94.264 1.00 36.00 101 ASP A C 1
ATOM 1408 O O . ASP A 1 101 ? -3.800 -19.520 95.456 1.00 33.57 101 ASP A O 1
ATOM 1417 N N . SER A 1 102 ? -2.532 -20.206 93.729 1.00 32.85 102 SER A N 1
ATOM 1418 C CA . SER A 1 102 ? -1.588 -20.903 94.579 1.00 26.40 102 SER A CA 1
ATOM 1419 C C . SER A 1 102 ? -0.713 -19.896 95.326 1.00 33.83 102 SER A C 1
ATOM 1420 O O . SER A 1 102 ? -0.621 -18.703 94.976 1.00 34.29 102 SER A O 1
ATOM 1428 N N . VAL A 1 103 ? -0.034 -20.406 96.353 1.00 32.39 103 VAL A N 1
ATOM 1429 C CA . VAL A 1 103 ? 0.848 -19.564 97.149 1.00 32.18 103 VAL A CA 1
ATOM 1430 C C . VAL A 1 103 ? 1.996 -19.042 96.284 1.00 32.52 103 VAL A C 1
ATOM 1431 O O . VAL A 1 103 ? 2.325 -17.853 96.297 1.00 35.97 103 VAL A O 1
ATOM 1444 N N . VAL A 1 104 ? 2.606 -19.919 95.491 1.00 39.46 104 VAL A N 1
ATOM 1445 C CA . VAL A 1 104 ? 3.657 -19.479 94.571 1.00 33.56 104 VAL A CA 1
ATOM 1446 C C . VAL A 1 104 ? 3.152 -18.359 93.680 1.00 31.79 104 VAL A C 1
ATOM 1447 O O . VAL A 1 104 ? 3.870 -17.391 93.395 1.00 34.58 104 VAL A O 1
ATOM 1460 N N . VAL A 1 105 ? 1.926 -18.504 93.169 1.00 33.83 105 VAL A N 1
ATOM 1461 C CA . VAL A 1 105 ? 1.415 -17.513 92.224 1.00 33.83 105 VAL A CA 1
ATOM 1462 C C . VAL A 1 105 ? 1.128 -16.222 92.960 1.00 37.13 105 VAL A C 1
ATOM 1463 O O . VAL A 1 105 ? 1.519 -15.136 92.527 1.00 37.61 105 VAL A O 1
ATOM 1476 N N . SER A 1 106 ? 0.442 -16.334 94.099 1.00 36.98 106 SER A N 1
ATOM 1477 C CA . SER A 1 106 ? 0.226 -15.182 94.963 1.00 35.07 106 SER A CA 1
ATOM 1478 C C . SER A 1 106 ? 1.538 -14.473 95.318 1.00 35.73 106 SER A C 1
ATOM 1479 O O . SER A 1 106 ? 1.627 -13.242 95.257 1.00 38.20 106 SER A O 1
ATOM 1487 N N . ARG A 1 107 ? 2.597 -15.232 95.616 1.00 38.99 107 ARG A N 1
ATOM 1488 C CA . ARG A 1 107 ? 3.883 -14.617 95.961 1.00 32.48 107 ARG A CA 1
ATOM 1489 C C . ARG A 1 107 ? 4.495 -13.868 94.780 1.00 37.45 107 ARG A C 1
ATOM 1490 O O . ARG A 1 107 ? 4.983 -12.742 94.936 1.00 38.90 107 ARG A O 1
ATOM 1511 N N . LEU A 1 108 ? 4.498 -14.481 93.592 1.00 34.09 108 LEU A N 1
ATOM 1512 C CA . LEU A 1 108 ? 5.075 -13.813 92.425 1.00 37.49 108 LEU A CA 1
ATOM 1513 C C . LEU A 1 108 ? 4.197 -12.664 91.949 1.00 35.09 108 LEU A C 1
ATOM 1514 O O . LEU A 1 108 ? 4.706 -11.622 91.538 1.00 42.95 108 LEU A O 1
ATOM 1530 N N . LYS A 1 109 ? 2.878 -12.830 91.995 1.00 39.80 109 LYS A N 1
ATOM 1531 C CA . LYS A 1 109 ? 1.986 -11.700 91.750 1.00 41.25 109 LYS A CA 1
ATOM 1532 C C . LYS A 1 109 ? 2.284 -10.550 92.705 1.00 37.09 109 LYS A C 1
ATOM 1533 O O . LYS A 1 109 ? 2.281 -9.387 92.306 1.00 40.40 109 LYS A O 1
ATOM 1552 N N . ALA A 1 110 ? 2.569 -10.857 93.974 1.00 42.31 110 ALA A N 1
ATOM 1553 C CA . ALA A 1 110 ? 2.881 -9.805 94.939 1.00 38.53 110 ALA A CA 1
ATOM 1554 C C . ALA A 1 110 ? 4.134 -9.045 94.539 1.00 44.04 110 ALA A C 1
ATOM 1555 O O . ALA A 1 110 ? 4.248 -7.841 94.798 1.00 45.92 110 ALA A O 1
ATOM 1562 N N . ALA A 1 111 ? 5.077 -9.728 93.908 1.00 38.62 111 ALA A N 1
ATOM 1563 C CA . ALA A 1 111 ? 6.310 -9.138 93.415 1.00 42.26 111 ALA A CA 1
ATOM 1564 C C . ALA A 1 111 ? 6.136 -8.468 92.057 1.00 39.78 111 ALA A C 1
ATOM 1565 O O . ALA A 1 111 ? 7.131 -8.101 91.423 1.00 44.22 111 ALA A O 1
ATOM 1572 N N . GLY A 1 112 ? 4.904 -8.338 91.582 1.00 42.20 112 GLY A N 1
ATOM 1573 C CA . GLY A 1 112 ? 4.639 -7.615 90.359 1.00 45.23 112 GLY A CA 1
ATOM 1574 C C . GLY A 1 112 ? 4.614 -8.432 89.087 1.00 42.84 112 GLY A C 1
ATOM 1575 O O . GLY A 1 112 ? 4.490 -7.849 88.008 1.00 44.37 112 GLY A O 1
ATOM 1579 N N . ALA A 1 113 ? 4.712 -9.749 89.162 1.00 36.51 113 ALA A N 1
ATOM 1580 C CA . ALA A 1 113 ? 4.735 -10.499 87.923 1.00 46.44 113 ALA A CA 1
ATOM 1581 C C . ALA A 1 113 ? 3.332 -10.600 87.348 1.00 47.59 113 ALA A C 1
ATOM 1582 O O . ALA A 1 113 ? 2.329 -10.438 88.051 1.00 48.13 113 ALA A O 1
ATOM 1589 N N . VAL A 1 114 ? 3.286 -10.900 86.050 1.00 44.08 114 VAL A N 1
ATOM 1590 C CA . VAL A 1 114 ? 2.061 -10.959 85.262 1.00 41.72 114 VAL A CA 1
ATOM 1591 C C . VAL A 1 114 ? 2.022 -12.327 84.610 1.00 38.33 114 VAL A C 1
ATOM 1592 O O . VAL A 1 114 ? 3.010 -12.750 83.992 1.00 41.95 114 VAL A O 1
ATOM 1605 N N . PHE A 1 115 ? 0.883 -12.998 84.713 1.00 34.94 115 PHE A N 1
ATOM 1606 C CA . PHE A 1 115 ? 0.779 -14.402 84.340 1.00 41.25 115 PHE A CA 1
ATOM 1607 C C . PHE A 1 115 ? -0.007 -14.515 83.047 1.00 37.68 115 PHE A C 1
ATOM 1608 O O . PHE A 1 115 ? -1.218 -14.277 83.026 1.00 41.70 115 PHE A O 1
ATOM 1625 N N . LEU A 1 116 ? 0.698 -14.885 81.977 1.00 37.42 116 LEU A N 1
ATOM 1626 C CA . LEU A 1 116 ? 0.095 -14.968 80.659 1.00 34.23 116 LEU A CA 1
ATOM 1627 C C . LEU A 1 116 ? -0.685 -16.258 80.450 1.00 35.43 116 LEU A C 1
ATOM 1628 O O . LEU A 1 116 ? -1.609 -16.292 79.627 1.00 34.31 116 LEU A O 1
ATOM 1644 N N . GLY A 1 117 ? -0.324 -17.318 81.158 1.00 32.73 117 GLY A N 1
ATOM 1645 C CA . GLY A 1 117 ? -1.005 -18.605 81.012 1.00 38.55 117 GLY A CA 1
ATOM 1646 C C . GLY A 1 117 ? -0.204 -19.711 81.674 1.00 34.73 117 GLY A C 1
ATOM 1647 O O . GLY A 1 117 ? 0.608 -19.457 82.570 1.00 36.10 117 GLY A O 1
ATOM 1651 N N . LYS A 1 118 ? -0.409 -20.944 81.193 1.00 33.76 118 LYS A N 1
ATOM 1652 C CA . LYS A 1 118 ? 0.179 -22.108 81.857 1.00 29.02 118 LYS A CA 1
ATOM 1653 C C . LYS A 1 118 ? 0.692 -23.095 80.832 1.00 29.94 118 LYS A C 1
ATOM 1654 O O . LYS A 1 118 ? 0.300 -23.087 79.661 1.00 31.77 118 LYS A O 1
ATOM 1673 N N . THR A 1 119 ? 1.604 -23.941 81.285 1.00 31.58 119 THR A N 1
ATOM 1674 C CA . THR A 1 119 ? 2.367 -24.775 80.378 1.00 31.54 119 THR A CA 1
ATOM 1675 C C . THR A 1 119 ? 2.102 -26.261 80.608 1.00 29.08 119 THR A C 1
ATOM 1676 O O . THR A 1 119 ? 1.722 -26.711 81.694 1.00 27.10 119 THR A O 1
ATOM 1687 N N . ASN A 1 120 ? 2.340 -27.010 79.531 1.00 26.57 120 ASN A N 1
ATOM 1688 C CA . ASN A 1 120 ? 1.829 -28.350 79.356 1.00 25.05 120 ASN A CA 1
ATOM 1689 C C . ASN A 1 120 ? 2.528 -29.330 80.265 1.00 25.02 120 ASN A C 1
ATOM 1690 O O . ASN A 1 120 ? 3.688 -29.144 80.671 1.00 24.48 120 ASN A O 1
ATOM 1701 N N . ILE A 1 121 ? 1.818 -30.428 80.513 1.00 20.17 121 ILE A N 1
ATOM 1702 C CA . ILE A 1 121 ? 2.160 -31.439 81.498 1.00 25.09 121 ILE A CA 1
ATOM 1703 C C . ILE A 1 121 ? 1.709 -32.802 80.974 1.00 23.74 121 ILE A C 1
ATOM 1704 O O . ILE A 1 121 ? 0.762 -32.875 80.157 1.00 22.88 121 ILE A O 1
ATOM 1720 N N . PRO A 1 122 ? 2.297 -33.897 81.404 1.00 25.86 122 PRO A N 1
ATOM 1721 C CA . PRO A 1 122 ? 1.773 -35.206 81.066 1.00 22.60 122 PRO A CA 1
ATOM 1722 C C . PRO A 1 122 ? 0.671 -35.617 82.024 1.00 26.51 122 PRO A C 1
ATOM 1723 O O . PRO A 1 122 ? 0.529 -35.091 83.132 1.00 26.23 122 PRO A O 1
ATOM 1734 N N . VAL A 1 123 ? -0.069 -36.651 81.621 1.00 24.42 123 VAL A N 1
ATOM 1735 C CA . VAL A 1 123 ? -1.229 -37.045 82.424 1.00 21.89 123 VAL A CA 1
ATOM 1736 C C . VAL A 1 123 ? -0.769 -37.450 83.806 1.00 22.88 123 VAL A C 1
ATOM 1737 O O . VAL A 1 123 ? 0.184 -38.223 83.955 1.00 27.55 123 VAL A O 1
ATOM 1750 N N . ALA A 1 124 ? -1.414 -36.899 84.832 1.00 24.48 124 ALA A N 1
ATOM 1751 C CA . ALA A 1 124 ? -1.068 -37.207 86.221 1.00 28.84 124 ALA A CA 1
ATOM 1752 C C . ALA A 1 124 ? 0.345 -36.789 86.605 1.00 24.61 124 ALA A C 1
ATOM 1753 O O . ALA A 1 124 ? 0.869 -37.246 87.610 1.00 21.71 124 ALA A O 1
ATOM 1760 N N . LEU A 1 125 ? 0.962 -35.904 85.843 1.00 21.46 125 LEU A N 1
ATOM 1761 C CA . LEU A 1 125 ? 2.351 -35.485 86.056 1.00 23.83 125 LEU A CA 1
ATOM 1762 C C . LEU A 1 125 ? 3.298 -36.664 86.170 1.00 20.59 125 LEU A C 1
ATOM 1763 O O . LEU A 1 125 ? 4.297 -36.599 86.873 1.00 27.35 125 LEU A O 1
ATOM 1779 N N . ALA A 1 126 ? 3.020 -37.731 85.437 1.00 21.62 126 ALA A N 1
ATOM 1780 C CA . ALA A 1 126 ? 3.686 -39.016 85.613 1.00 29.35 126 ALA A CA 1
ATOM 1781 C C . ALA A 1 126 ? 4.482 -39.459 84.389 1.00 25.32 126 ALA A C 1
ATOM 1782 O O . ALA A 1 126 ? 4.482 -40.638 84.023 1.00 28.61 126 ALA A O 1
ATOM 1789 N N . ASP A 1 127 ? 5.180 -38.535 83.737 1.00 22.49 127 ASP A N 1
ATOM 1790 C CA . ASP A 1 127 ? 6.045 -38.931 82.633 1.00 22.42 127 ASP A CA 1
ATOM 1791 C C . ASP A 1 127 ? 7.188 -37.932 82.472 1.00 23.26 127 ASP A C 1
ATOM 1792 O O . ASP A 1 127 ? 7.149 -36.803 82.976 1.00 21.56 127 ASP A O 1
ATOM 1801 N N . TRP A 1 128 ? 8.248 -38.385 81.801 1.00 19.11 128 TRP A N 1
ATOM 1802 C CA . TRP A 1 128 ? 9.298 -37.499 81.315 1.00 20.49 128 TRP A CA 1
ATOM 1803 C C . TRP A 1 128 ? 8.988 -36.990 79.901 1.00 24.54 128 TRP A C 1
ATOM 1804 O O . TRP A 1 128 ? 9.902 -36.756 79.095 1.00 21.21 128 TRP A O 1
ATOM 1825 N N . GLN A 1 129 ? 7.700 -36.833 79.593 1.00 23.53 129 GLN A N 1
ATOM 1826 C CA . GLN A 1 129 ? 7.195 -36.208 78.383 1.00 24.91 129 GLN A CA 1
ATOM 1827 C C . GLN A 1 129 ? 6.057 -35.314 78.832 1.00 24.73 129 GLN A C 1
ATOM 1828 O O . GLN A 1 129 ? 5.632 -35.391 79.982 1.00 21.47 129 GLN A O 1
ATOM 1842 N N . SER A 1 130 ? 5.540 -34.472 77.941 1.00 24.61 130 SER A N 1
ATOM 1843 C CA . SER A 1 130 ? 4.368 -33.652 78.276 1.00 22.52 130 SER A CA 1
ATOM 1844 C C . SER A 1 130 ? 3.297 -33.816 77.210 1.00 26.61 130 SER A C 1
ATOM 1845 O O . SER A 1 130 ? 3.332 -33.174 76.156 1.00 26.91 130 SER A O 1
ATOM 1853 N N . SER A 1 131 ? 2.349 -34.709 77.480 1.00 26.19 131 SER A N 1
ATOM 1854 C CA . SER A 1 131 ? 1.328 -35.052 76.503 1.00 23.23 131 SER A CA 1
ATOM 1855 C C . SER A 1 131 ? 0.081 -35.463 77.259 1.00 24.64 131 SER A C 1
ATOM 1856 O O . SER A 1 131 ? 0.187 -36.114 78.295 1.00 29.56 131 SER A O 1
ATOM 1864 N N . ASN A 1 132 ? -1.090 -35.082 76.755 1.00 25.51 132 ASN A N 1
ATOM 1865 C CA . ASN A 1 132 ? -2.336 -35.412 77.430 1.00 28.36 132 ASN A CA 1
ATOM 1866 C C . ASN A 1 132 ? -3.493 -35.139 76.493 1.00 27.52 132 ASN A C 1
ATOM 1867 O O . ASN A 1 132 ? -3.344 -34.389 75.525 1.00 34.14 132 ASN A O 1
ATOM 1878 N N . PRO A 1 133 ? -4.661 -35.710 76.784 1.00 27.48 133 PRO A N 1
ATOM 1879 C CA . PRO A 1 133 ? -5.815 -35.517 75.891 1.00 26.54 133 PRO A CA 1
ATOM 1880 C C . PRO A 1 133 ? -6.406 -34.123 75.906 1.00 27.22 133 PRO A C 1
ATOM 1881 O O . PRO A 1 133 ? -7.197 -33.815 75.010 1.00 29.94 133 PRO A O 1
ATOM 1892 N N . ASN A 1 134 ? -6.106 -33.279 76.898 1.00 29.18 134 ASN A N 1
ATOM 1893 C CA . ASN A 1 134 ? -6.761 -31.968 76.925 1.00 29.49 134 ASN A CA 1
ATOM 1894 C C . ASN A 1 134 ? -6.081 -30.985 75.987 1.00 30.62 134 ASN A C 1
ATOM 1895 O O . ASN A 1 134 ? -6.735 -30.179 75.315 1.00 30.63 134 ASN A O 1
ATOM 1906 N N . TYR A 1 135 ? -4.760 -31.053 75.943 1.00 29.52 135 TYR A N 1
ATOM 1907 C CA . TYR A 1 135 ? -3.939 -30.056 75.300 1.00 27.95 135 TYR A CA 1
ATOM 1908 C C . TYR A 1 135 ? -3.060 -30.603 74.182 1.00 28.17 135 TYR A C 1
ATOM 1909 O O . TYR A 1 135 ? -2.572 -29.812 73.361 1.00 25.83 135 TYR A O 1
ATOM 1927 N N . GLY A 1 136 ? -2.848 -31.914 74.128 1.00 25.69 136 GLY A N 1
ATOM 1928 C CA . GLY A 1 136 ? -1.899 -32.480 73.210 1.00 24.11 136 GLY A CA 1
ATOM 1929 C C . GLY A 1 136 ? -0.501 -32.496 73.795 1.00 32.70 136 GLY A C 1
ATOM 1930 O O . GLY A 1 136 ? -0.296 -32.400 75.016 1.00 26.34 136 GLY A O 1
ATOM 1934 N N . ARG A 1 137 ? 0.480 -32.597 72.884 1.00 28.32 137 ARG A N 1
ATOM 1935 C CA . ARG A 1 137 ? 1.866 -32.918 73.187 1.00 25.08 137 ARG A CA 1
ATOM 1936 C C . ARG A 1 137 ? 2.786 -31.742 72.911 1.00 31.70 137 ARG A C 1
ATOM 1937 O O . ARG A 1 137 ? 2.621 -31.030 71.901 1.00 22.52 137 ARG A O 1
ATOM 1958 N N . THR A 1 138 ? 3.774 -31.574 73.811 1.00 31.30 138 THR A N 1
ATOM 1959 C CA . THR A 1 138 ? 4.790 -30.530 73.728 1.00 24.32 138 THR A CA 1
ATOM 1960 C C . THR A 1 138 ? 6.047 -31.095 73.100 1.00 23.32 138 THR A C 1
ATOM 1961 O O . THR A 1 138 ? 6.499 -32.192 73.459 1.00 24.81 138 THR A O 1
ATOM 1972 N N . ASN A 1 139 ? 6.630 -30.343 72.184 1.00 22.61 139 ASN A N 1
ATOM 1973 C CA . ASN A 1 139 ? 7.779 -30.832 71.440 1.00 23.32 139 ASN A CA 1
ATOM 1974 C C . ASN A 1 139 ? 9.019 -30.045 71.822 1.00 24.74 139 ASN A C 1
ATOM 1975 O O . ASN A 1 139 ? 8.943 -28.842 72.088 1.00 26.33 139 ASN A O 1
ATOM 1986 N N . ASN A 1 140 ? 10.143 -30.744 71.903 1.00 22.48 140 ASN A N 1
ATOM 1987 C CA . ASN A 1 140 ? 11.390 -30.131 72.325 1.00 21.87 140 ASN A CA 1
ATOM 1988 C C . ASN A 1 140 ? 11.785 -29.070 71.305 1.00 26.88 140 ASN A C 1
ATOM 1989 O O . ASN A 1 140 ? 11.942 -29.395 70.114 1.00 27.03 140 ASN A O 1
ATOM 2000 N N . PRO A 1 141 ? 11.927 -27.804 71.700 1.00 23.31 141 PRO A N 1
ATOM 2001 C CA . PRO A 1 141 ? 12.321 -26.784 70.715 1.00 20.16 141 PRO A CA 1
ATOM 2002 C C . PRO A 1 141 ? 13.622 -27.085 69.986 1.00 25.98 141 PRO A C 1
ATOM 2003 O O . PRO A 1 141 ? 13.795 -26.641 68.845 1.00 29.22 141 PRO A O 1
ATOM 2014 N N . HIS A 1 142 ? 14.547 -27.812 70.606 1.00 29.15 142 HIS A N 1
ATOM 2015 C CA . HIS A 1 142 ? 15.814 -28.179 69.981 1.00 28.37 142 HIS A CA 1
ATOM 2016 C C . HIS A 1 142 ? 15.680 -29.281 68.953 1.00 32.01 142 HIS A C 1
ATOM 2017 O O . HIS A 1 142 ? 16.549 -29.409 68.098 1.00 28.78 142 HIS A O 1
ATOM 2031 N N . ASP A 1 143 ? 14.639 -30.103 69.050 1.00 35.70 143 ASP A N 1
ATOM 2032 C CA . ASP A 1 143 ? 14.393 -31.140 68.059 1.00 28.27 143 ASP A CA 1
ATOM 2033 C C . ASP A 1 143 ? 12.954 -31.584 68.238 1.00 25.85 143 ASP A C 1
ATOM 2034 O O . ASP A 1 143 ? 12.637 -32.264 69.222 1.00 25.54 143 ASP A O 1
ATOM 2043 N N . LEU A 1 144 ? 12.089 -31.176 67.317 1.00 25.62 144 LEU A N 1
ATOM 2044 C CA . LEU A 1 144 ? 10.660 -31.385 67.548 1.00 31.38 144 LEU A CA 1
ATOM 2045 C C . LEU A 1 144 ? 10.278 -32.863 67.549 1.00 25.54 144 LEU A C 1
ATOM 2046 O O . LEU A 1 144 ? 9.162 -33.200 67.944 1.00 25.26 144 LEU A O 1
ATOM 2062 N N . THR A 1 145 ? 11.173 -33.750 67.130 1.00 22.75 145 THR A N 1
ATOM 2063 C CA . THR A 1 145 ? 10.887 -35.175 67.223 1.00 27.98 145 THR A CA 1
ATOM 2064 C C . THR A 1 145 ? 11.203 -35.759 68.595 1.00 23.72 145 THR A C 1
ATOM 2065 O O . THR A 1 145 ? 11.025 -36.965 68.780 1.00 24.84 145 THR A O 1
ATOM 2076 N N . ARG A 1 146 ? 11.616 -34.942 69.561 1.00 27.73 146 ARG A N 1
ATOM 2077 C CA . ARG A 1 146 ? 12.022 -35.442 70.863 1.00 24.72 146 ARG A CA 1
ATOM 2078 C C . ARG A 1 146 ? 11.151 -34.881 71.975 1.00 24.49 146 ARG A C 1
ATOM 2079 O O . ARG A 1 146 ? 10.586 -33.793 71.867 1.00 20.98 146 ARG A O 1
ATOM 2100 N N . SER A 1 147 ? 11.160 -35.605 73.089 1.00 25.45 147 SER A N 1
ATOM 2101 C CA . SER A 1 147 ? 10.408 -35.209 74.256 1.00 24.76 147 SER A CA 1
ATOM 2102 C C . SER A 1 147 ? 10.879 -33.866 74.788 1.00 23.89 147 SER A C 1
ATOM 2103 O O . SER A 1 147 ? 12.081 -33.580 74.842 1.00 21.07 147 SER A O 1
ATOM 2111 N N . ALA A 1 148 ? 9.920 -33.043 75.222 1.00 22.10 148 ALA A N 1
ATOM 2112 C CA . ALA A 1 148 ? 10.291 -31.837 75.942 1.00 19.41 148 ALA A CA 1
ATOM 2113 C C . ALA A 1 148 ? 10.595 -32.120 77.400 1.00 22.82 148 ALA A C 1
ATOM 2114 O O . ALA A 1 148 ? 10.935 -31.186 78.144 1.00 25.29 148 ALA A O 1
ATOM 2121 N N . GLY A 1 149 ? 10.579 -33.410 77.793 1.00 22.00 149 GLY A N 1
ATOM 2122 C CA . GLY A 1 149 ? 10.678 -33.778 79.186 1.00 22.00 149 GLY A CA 1
ATOM 2123 C C . GLY A 1 149 ? 9.319 -33.645 79.854 1.00 22.46 149 GLY A C 1
ATOM 2124 O O . GLY A 1 149 ? 8.320 -33.210 79.262 1.00 24.64 149 GLY A O 1
ATOM 2128 N N . GLY A 1 150 ? 9.291 -34.024 81.123 1.00 22.19 150 GLY A N 1
ATOM 2129 C CA . GLY A 1 150 ? 8.091 -33.943 81.932 1.00 18.62 150 GLY A CA 1
ATOM 2130 C C . GLY A 1 150 ? 8.485 -34.161 83.366 1.00 20.79 150 GLY A C 1
ATOM 2131 O O . GLY A 1 150 ? 9.612 -34.565 83.656 1.00 19.66 150 GLY A O 1
ATOM 2135 N N . SER A 1 151 ? 7.552 -33.864 84.275 1.00 19.78 151 SER A N 1
ATOM 2136 C CA . SER A 1 151 ? 6.217 -33.375 84.000 1.00 21.67 151 SER A CA 1
ATOM 2137 C C . SER A 1 151 ? 6.175 -31.876 83.737 1.00 19.44 151 SER A C 1
ATOM 2138 O O . SER A 1 151 ? 5.141 -31.351 83.281 1.00 23.45 151 SER A O 1
ATOM 2146 N N . SER A 1 152 ? 7.277 -31.176 83.991 1.00 17.95 152 SER A N 1
ATOM 2147 C CA . SER A 1 152 ? 7.321 -29.725 83.750 1.00 18.87 152 SER A CA 1
ATOM 2148 C C . SER A 1 152 ? 7.845 -29.426 82.357 1.00 22.98 152 SER A C 1
ATOM 2149 O O . SER A 1 152 ? 8.736 -28.610 82.167 1.00 27.76 152 SER A O 1
ATOM 2157 N N . GLY A 1 153 ? 7.297 -30.096 81.355 1.00 22.39 153 GLY A N 1
ATOM 2158 C CA . GLY A 1 153 ? 7.910 -30.079 80.040 1.00 21.94 153 GLY A CA 1
ATOM 2159 C C . GLY A 1 153 ? 7.602 -28.824 79.265 1.00 21.17 153 GLY A C 1
ATOM 2160 O O . GLY A 1 153 ? 8.456 -28.254 78.582 1.00 26.10 153 GLY A O 1
ATOM 2164 N N . GLY A 1 154 ? 6.364 -28.373 79.351 1.00 22.88 154 GLY A N 1
ATOM 2165 C CA . GLY A 1 154 ? 6.012 -27.154 78.651 1.00 25.18 154 GLY A CA 1
ATOM 2166 C C . GLY A 1 154 ? 6.739 -25.957 79.220 1.00 25.61 154 GLY A C 1
ATOM 2167 O O . GLY A 1 154 ? 7.139 -25.058 78.483 1.00 26.11 154 GLY A O 1
ATOM 2171 N N . ALA A 1 155 ? 6.886 -25.912 80.545 1.00 23.47 155 ALA A N 1
ATOM 2172 C CA . ALA A 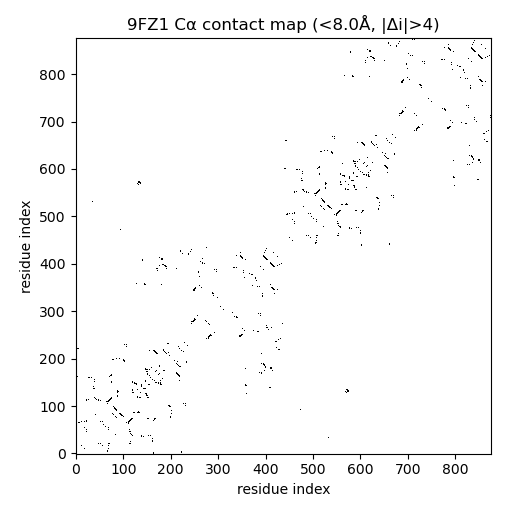1 155 ? 7.674 -24.866 81.193 1.00 23.03 155 ALA A CA 1
ATOM 2173 C C . ALA A 1 155 ? 9.058 -24.757 80.563 1.00 23.39 155 ALA A C 1
ATOM 2174 O O . ALA A 1 155 ? 9.470 -23.681 80.107 1.00 23.42 155 ALA A O 1
ATOM 2181 N N . ALA A 1 156 ? 9.764 -25.889 80.488 1.00 18.85 156 ALA A N 1
ATOM 2182 C CA . ALA A 1 156 ? 11.120 -25.896 79.971 1.00 20.76 156 ALA A CA 1
ATOM 2183 C C . ALA A 1 156 ? 11.143 -25.510 78.496 1.00 22.67 156 ALA A C 1
ATOM 2184 O O . ALA A 1 156 ? 12.066 -24.818 78.043 1.00 25.18 156 ALA A O 1
ATOM 2191 N N . ALA A 1 157 ? 10.156 -25.972 77.728 1.00 23.53 157 ALA A N 1
ATOM 2192 C CA . ALA A 1 157 ? 10.116 -25.652 76.301 1.00 22.31 157 ALA A CA 1
ATOM 2193 C C . ALA A 1 157 ? 9.819 -24.178 76.055 1.00 26.63 157 ALA A C 1
ATOM 2194 O O . ALA A 1 157 ? 10.411 -23.562 75.164 1.00 27.28 157 ALA A O 1
ATOM 2201 N N . ALA A 1 158 ? 8.885 -23.598 76.813 1.00 21.60 158 ALA A N 1
ATOM 2202 C CA . ALA A 1 158 ? 8.629 -22.169 76.690 1.00 25.26 158 ALA A CA 1
ATOM 2203 C C . ALA A 1 158 ? 9.875 -21.362 76.996 1.00 31.45 158 ALA A C 1
ATOM 2204 O O . ALA A 1 158 ? 10.158 -20.351 76.344 1.00 27.81 158 ALA A O 1
ATOM 2211 N N . LEU A 1 159 ? 10.628 -21.785 78.007 1.00 30.28 159 LEU A N 1
ATOM 2212 C CA . LEU A 1 159 ? 11.858 -21.081 78.342 1.00 23.09 159 LEU A CA 1
ATOM 2213 C C . LEU A 1 159 ? 12.855 -21.216 77.221 1.00 23.77 159 LEU A C 1
ATOM 2214 O O . LEU A 1 159 ? 13.403 -20.219 76.749 1.00 25.22 159 LEU A O 1
ATOM 2230 N N . ALA A 1 160 ? 13.077 -22.453 76.755 1.00 23.70 160 ALA A N 1
ATOM 2231 C CA . ALA A 1 160 ? 14.106 -22.679 75.750 1.00 25.44 160 ALA A CA 1
ATOM 2232 C C . ALA A 1 160 ? 13.819 -21.927 74.462 1.00 25.90 160 ALA A C 1
ATOM 2233 O O . ALA A 1 160 ? 14.754 -21.562 73.739 1.00 25.01 160 ALA A O 1
ATOM 2240 N N . ALA A 1 161 ? 12.550 -21.714 74.140 1.00 27.51 161 ALA A N 1
ATOM 2241 C CA . ALA A 1 161 ? 12.171 -21.069 72.896 1.00 28.87 161 ALA A CA 1
ATOM 2242 C C . ALA A 1 161 ? 12.063 -19.570 73.059 1.00 30.58 161 ALA A C 1
ATOM 2243 O O . ALA A 1 161 ? 11.643 -18.891 72.125 1.00 32.96 161 ALA A O 1
ATOM 2250 N N . GLY A 1 162 ? 12.421 -19.045 74.226 1.00 30.88 162 GLY A N 1
ATOM 2251 C CA . GLY A 1 162 ? 12.467 -17.610 74.441 1.00 35.50 162 GLY A CA 1
ATOM 2252 C C . GLY A 1 162 ? 11.145 -16.936 74.677 1.00 28.48 162 GLY A C 1
ATOM 2253 O O . GLY A 1 162 ? 11.090 -15.707 74.687 1.00 34.80 162 GLY A O 1
ATOM 2257 N N . MET A 1 163 ? 10.083 -17.693 74.912 1.00 26.67 163 MET A N 1
ATOM 2258 C CA . MET A 1 163 ? 8.763 -17.092 74.986 1.00 29.18 163 MET A CA 1
ATOM 2259 C C . MET A 1 163 ? 8.610 -16.231 76.222 1.00 35.95 163 MET A C 1
ATOM 2260 O O . MET A 1 163 ? 8.125 -15.101 76.133 1.00 35.86 163 MET A O 1
ATOM 2274 N N . VAL A 1 164 ? 8.954 -16.775 77.391 1.00 34.41 164 VAL A N 1
ATOM 2275 C CA . VAL A 1 164 ? 8.917 -16.049 78.657 1.00 32.94 164 VAL A CA 1
ATOM 2276 C C . VAL A 1 164 ? 10.248 -16.252 79.382 1.00 31.61 164 VAL A C 1
ATOM 2277 O O . VAL A 1 164 ? 10.917 -17.282 79.206 1.00 28.69 164 VAL A O 1
ATOM 2290 N N . PRO A 1 165 ? 10.659 -15.298 80.217 1.00 32.20 165 PRO A N 1
ATOM 2291 C CA . PRO A 1 165 ? 11.919 -15.438 80.953 1.00 31.85 165 PRO A CA 1
ATOM 2292 C C . PRO A 1 165 ? 11.825 -16.242 82.220 1.00 32.28 165 PRO A C 1
ATOM 2293 O O . PRO A 1 165 ? 12.878 -16.551 82.806 1.00 37.39 165 PRO A O 1
ATOM 2304 N N . LEU A 1 166 ? 10.635 -16.574 82.696 1.00 28.81 166 LEU A N 1
ATOM 2305 C CA . LEU A 1 166 ? 10.549 -17.217 83.996 1.00 26.72 166 LEU A CA 1
ATOM 2306 C C . LEU A 1 166 ? 9.422 -18.231 84.005 1.00 28.36 166 LEU A C 1
ATOM 2307 O O . LEU A 1 166 ? 8.419 -18.075 83.305 1.00 28.44 166 LEU A O 1
ATOM 2323 N N . GLU A 1 167 ? 9.613 -19.290 84.792 1.00 28.80 167 GLU A N 1
ATOM 2324 C CA . GLU A 1 167 ? 8.603 -20.320 84.953 1.00 28.50 167 GLU A CA 1
ATOM 2325 C C . GLU A 1 167 ? 8.750 -20.911 86.341 1.00 28.60 167 GLU A C 1
ATOM 2326 O O . GLU A 1 167 ? 9.654 -20.563 87.093 1.00 28.78 167 GLU A O 1
ATOM 2338 N N . TYR A 1 168 ? 7.866 -21.828 86.668 1.00 30.32 168 TYR A N 1
ATOM 2339 C CA . TYR A 1 168 ? 7.877 -22.464 87.969 1.00 25.60 168 TYR A CA 1
ATOM 2340 C C . TYR A 1 168 ? 7.241 -23.835 87.786 1.00 28.69 168 TYR A C 1
ATOM 2341 O O . TYR A 1 168 ? 6.156 -23.950 87.203 1.00 27.21 168 TYR A O 1
ATOM 2359 N N . GLY A 1 169 ? 7.944 -24.866 88.252 1.00 23.95 169 GLY A N 1
ATOM 2360 C CA . GLY A 1 169 ? 7.558 -26.244 88.062 1.00 23.47 169 GLY A CA 1
ATOM 2361 C C . GLY A 1 169 ? 7.473 -27.041 89.350 1.00 27.85 169 GLY A C 1
ATOM 2362 O O . GLY A 1 169 ? 7.481 -26.476 90.458 1.00 22.96 169 GLY A O 1
ATOM 2366 N N . SER A 1 170 ? 7.375 -28.365 89.205 1.00 24.36 170 SER A N 1
ATOM 2367 C CA . SER A 1 170 ? 7.271 -29.278 90.333 1.00 20.97 170 SER A CA 1
ATOM 2368 C C . SER A 1 170 ? 7.999 -30.576 89.993 1.00 20.82 170 SER A C 1
ATOM 2369 O O . SER A 1 170 ? 8.198 -30.912 88.824 1.00 17.06 170 SER A O 1
ATOM 2377 N N . ASP A 1 171 ? 8.441 -31.275 91.038 1.00 24.40 171 ASP A N 1
ATOM 2378 C CA . ASP A 1 171 ? 9.393 -32.381 90.889 1.00 23.77 171 ASP A CA 1
ATOM 2379 C C . ASP A 1 171 ? 9.130 -33.384 92.009 1.00 27.30 171 ASP A C 1
ATOM 2380 O O . ASP A 1 171 ? 9.366 -33.073 93.187 1.00 26.35 171 ASP A O 1
ATOM 2389 N N . ILE A 1 172 ? 8.593 -34.555 91.655 1.00 20.64 172 ILE A N 1
ATOM 2390 C CA . ILE A 1 172 ? 8.603 -35.698 92.557 1.00 21.49 172 ILE A CA 1
ATOM 2391 C C . ILE A 1 172 ? 9.374 -36.875 91.977 1.00 29.89 172 ILE A C 1
ATOM 2392 O O . ILE A 1 172 ? 9.743 -37.797 92.727 1.00 26.82 172 ILE A O 1
ATOM 2408 N N . GLY A 1 173 ? 9.664 -36.871 90.681 1.00 23.12 173 GLY A N 1
ATOM 2409 C CA . GLY A 1 173 ? 10.463 -37.902 90.078 1.00 27.27 173 GLY A CA 1
ATOM 2410 C C . GLY A 1 173 ? 11.360 -37.295 89.025 1.00 28.84 173 GLY A C 1
ATOM 2411 O O . GLY A 1 173 ? 11.556 -37.908 87.970 1.00 22.65 173 GLY A O 1
ATOM 2415 N N . GLY A 1 174 ? 11.914 -36.107 89.310 1.00 24.55 174 GLY A N 1
ATOM 2416 C CA . GLY A 1 174 ? 12.840 -35.443 88.410 1.00 24.61 174 GLY A CA 1
ATOM 2417 C C . GLY A 1 174 ? 12.203 -34.478 87.439 1.00 20.73 174 GLY A C 1
ATOM 2418 O O . GLY A 1 174 ? 12.849 -34.112 86.462 1.00 18.26 174 GLY A O 1
ATOM 2422 N N . SER A 1 175 ? 10.970 -34.025 87.705 1.00 23.31 175 SER A N 1
ATOM 2423 C CA . SER A 1 175 ? 10.123 -33.302 86.757 1.00 25.24 175 SER A CA 1
ATOM 2424 C C . SER A 1 175 ? 10.463 -31.828 86.613 1.00 24.07 175 SER A C 1
ATOM 2425 O O . SER A 1 175 ? 9.819 -31.140 85.802 1.00 21.55 175 SER A O 1
ATOM 2433 N N . ILE A 1 176 ? 11.419 -31.312 87.382 1.00 23.17 176 ILE A N 1
ATOM 2434 C CA . ILE A 1 176 ? 12.044 -30.018 87.083 1.00 24.33 176 ILE A CA 1
ATOM 2435 C C . ILE A 1 176 ? 13.373 -30.227 86.395 1.00 20.23 176 ILE A C 1
ATOM 2436 O O . ILE A 1 176 ? 13.644 -29.642 85.345 1.00 21.42 176 ILE A O 1
ATOM 2452 N N . ARG A 1 177 ? 14.176 -31.129 86.942 1.00 18.18 177 ARG A N 1
ATOM 2453 C CA . ARG A 1 177 ? 15.533 -31.310 86.444 1.00 18.07 177 ARG A CA 1
ATOM 2454 C C . ARG A 1 177 ? 15.538 -31.918 85.053 1.00 18.81 177 ARG A C 1
ATOM 2455 O O . ARG A 1 177 ? 16.327 -31.512 84.182 1.00 21.54 177 ARG A O 1
ATOM 2476 N N . VAL A 1 178 ? 14.720 -32.957 84.851 1.00 18.63 178 VAL A N 1
ATOM 2477 C CA . VAL A 1 178 ? 14.721 -33.661 83.573 1.00 17.89 178 VAL A CA 1
ATOM 2478 C C . VAL A 1 178 ? 14.277 -32.758 82.415 1.00 19.62 178 VAL A C 1
ATOM 2479 O O . VAL A 1 178 ? 14.995 -32.710 81.405 1.00 23.26 178 VAL A O 1
ATOM 2492 N N . PRO A 1 179 ? 13.165 -32.062 82.482 1.00 19.95 179 PRO A N 1
ATOM 2493 C CA . PRO A 1 179 ? 12.860 -31.158 81.352 1.00 21.60 179 PRO A CA 1
ATOM 2494 C C . PRO A 1 179 ? 13.880 -30.025 81.169 1.00 24.83 179 PRO A C 1
ATOM 2495 O O . PRO A 1 179 ? 14.181 -29.624 80.027 1.00 20.30 179 PRO A O 1
ATOM 2506 N N . ALA A 1 180 ? 14.424 -29.471 82.257 1.00 20.81 180 ALA A N 1
ATOM 2507 C CA . ALA A 1 180 ? 15.466 -28.463 82.080 1.00 19.35 180 ALA A CA 1
ATOM 2508 C C . ALA A 1 180 ? 16.666 -29.077 81.363 1.00 22.79 180 ALA A C 1
ATOM 2509 O O . ALA A 1 180 ? 17.233 -28.490 80.439 1.00 21.81 180 ALA A O 1
ATOM 2516 N N . HIS A 1 181 ? 17.021 -30.288 81.749 1.00 18.17 181 HIS A N 1
ATOM 2517 C CA . HIS A 1 181 ? 18.109 -31.021 81.123 1.00 21.44 181 HIS A CA 1
ATOM 2518 C C . HIS A 1 181 ? 17.848 -31.225 79.636 1.00 24.53 181 HIS A C 1
ATOM 2519 O O . HIS A 1 181 ? 18.717 -30.918 78.798 1.00 21.85 181 HIS A O 1
ATOM 2533 N N . PHE A 1 182 ? 16.640 -31.717 79.292 1.00 20.35 182 PHE A N 1
ATOM 2534 C CA . PHE A 1 182 ? 16.294 -32.050 77.910 1.00 20.11 182 PHE A CA 1
ATOM 2535 C C . PHE A 1 182 ? 16.245 -30.819 77.015 1.00 25.24 182 PHE A C 1
ATOM 2536 O O . PHE A 1 182 ? 16.601 -30.894 75.832 1.00 29.11 182 PHE A O 1
ATOM 2553 N N . CYS A 1 183 ? 15.744 -29.697 77.542 1.00 21.00 183 CYS A N 1
ATOM 2554 C CA . CYS A 1 183 ? 15.523 -28.485 76.770 1.00 24.50 183 CYS A CA 1
ATOM 2555 C C . CYS A 1 183 ? 16.640 -27.466 76.902 1.00 28.70 183 CYS A C 1
ATOM 2556 O O . CYS A 1 183 ? 16.585 -26.418 76.252 1.00 25.94 183 CYS A O 1
ATOM 2564 N N . GLY A 1 184 ? 17.651 -27.750 77.711 1.00 24.35 184 GLY A N 1
ATOM 2565 C CA . GLY A 1 184 ? 18.784 -26.844 77.758 1.00 24.04 184 GLY A CA 1
ATOM 2566 C C . GLY A 1 184 ? 18.494 -25.552 78.502 1.00 28.69 184 GLY A C 1
ATOM 2567 O O . GLY A 1 184 ? 18.921 -24.480 78.059 1.00 27.22 184 GLY A O 1
ATOM 2571 N N . VAL A 1 185 ? 17.739 -25.619 79.593 1.00 23.61 185 VAL A N 1
ATOM 2572 C CA . VAL A 1 185 ? 17.557 -24.451 80.441 1.00 22.67 185 VAL A CA 1
ATOM 2573 C C . VAL A 1 185 ? 17.850 -24.883 81.878 1.00 23.86 185 VAL A C 1
ATOM 2574 O O . VAL A 1 185 ? 18.343 -25.998 82.117 1.00 21.50 185 VAL A O 1
ATOM 2587 N N . TRP A 1 186 ? 17.540 -24.005 82.826 1.00 24.35 186 TRP A N 1
ATOM 2588 C CA . TRP A 1 186 ? 17.954 -24.100 84.218 1.00 21.47 186 TRP A CA 1
ATOM 2589 C C . TRP A 1 186 ? 16.731 -24.414 85.055 1.00 22.49 186 TRP A C 1
ATOM 2590 O O . TRP A 1 186 ? 15.695 -23.754 84.905 1.00 24.60 186 TRP A O 1
ATOM 2611 N N . GLY A 1 187 ? 16.852 -25.392 85.938 1.00 22.62 187 GLY A N 1
ATOM 2612 C CA . GLY A 1 187 ? 15.737 -25.782 86.780 1.00 26.35 187 GLY A CA 1
ATOM 2613 C C . GLY A 1 187 ? 16.199 -26.176 88.158 1.00 21.23 187 GLY A C 1
ATOM 2614 O O . GLY A 1 187 ? 17.133 -26.965 88.288 1.00 23.18 187 GLY A O 1
ATOM 2618 N N . LEU A 1 188 ? 15.587 -25.620 89.185 1.00 22.09 188 LEU A N 1
ATOM 2619 C CA . LEU A 1 188 ? 16.036 -25.812 90.560 1.00 24.60 188 LEU A CA 1
ATOM 2620 C C . LEU A 1 188 ? 14.978 -26.611 91.308 1.00 23.11 188 LEU A C 1
ATOM 2621 O O . LEU A 1 188 ? 13.885 -26.098 91.596 1.00 24.27 188 LEU A O 1
ATOM 2637 N N . LYS A 1 189 ? 15.292 -27.870 91.593 1.00 22.27 189 LYS A N 1
ATOM 2638 C CA . LYS A 1 189 ? 14.558 -28.670 92.566 1.00 22.64 189 LYS A CA 1
ATOM 2639 C C . LYS A 1 189 ? 14.974 -28.178 93.942 1.00 21.19 189 LYS A C 1
ATOM 2640 O O . LYS A 1 189 ? 16.166 -28.191 94.269 1.00 24.80 189 LYS A O 1
ATOM 2659 N N . THR A 1 190 ? 14.029 -27.688 94.723 1.00 22.08 190 THR A N 1
ATOM 2660 C CA . THR A 1 190 ? 14.372 -27.015 95.970 1.00 22.79 190 THR A CA 1
ATOM 2661 C C . THR A 1 190 ? 14.374 -27.996 97.150 1.00 23.64 190 THR A C 1
ATOM 2662 O O . THR A 1 190 ? 13.815 -29.095 97.089 1.00 22.79 190 THR A O 1
ATOM 2673 N N . THR A 1 191 ? 14.995 -27.569 98.250 1.00 26.73 191 THR A N 1
ATOM 2674 C CA . THR A 1 191 ? 14.972 -28.358 99.469 1.00 21.48 191 THR A CA 1
ATOM 2675 C C . THR A 1 191 ? 13.543 -28.719 99.828 1.00 25.07 191 THR A C 1
ATOM 2676 O O . THR A 1 191 ? 12.635 -27.873 99.761 1.00 22.23 191 THR A O 1
ATOM 2687 N N . PHE A 1 192 ? 13.343 -29.982 100.209 1.00 24.43 192 PHE A N 1
ATOM 2688 C CA . PHE A 1 192 ? 12.005 -30.422 100.584 1.00 24.39 192 PHE A CA 1
ATOM 2689 C C . PHE A 1 192 ? 11.453 -29.540 101.688 1.00 26.95 192 PHE A C 1
ATOM 2690 O O . PHE A 1 192 ? 12.129 -29.283 102.695 1.00 24.46 192 PHE A O 1
ATOM 2707 N N . ASP A 1 193 ? 10.207 -29.113 101.499 1.00 28.48 193 ASP A N 1
ATOM 2708 C CA . ASP A 1 193 ? 9.421 -28.279 102.401 1.00 25.07 193 ASP A CA 1
ATOM 2709 C C . ASP A 1 193 ? 9.876 -26.832 102.417 1.00 29.51 193 ASP A C 1
ATOM 2710 O O . ASP A 1 193 ? 9.375 -26.058 103.226 1.00 29.82 193 ASP A O 1
ATOM 2719 N N . ALA A 1 194 ? 10.753 -26.414 101.501 1.00 25.75 194 ALA A N 1
ATOM 2720 C CA . ALA A 1 194 ? 11.192 -25.020 101.537 1.00 25.34 194 ALA A CA 1
ATOM 2721 C C . ALA A 1 194 ? 10.213 -24.042 100.883 1.00 29.97 194 ALA A C 1
ATOM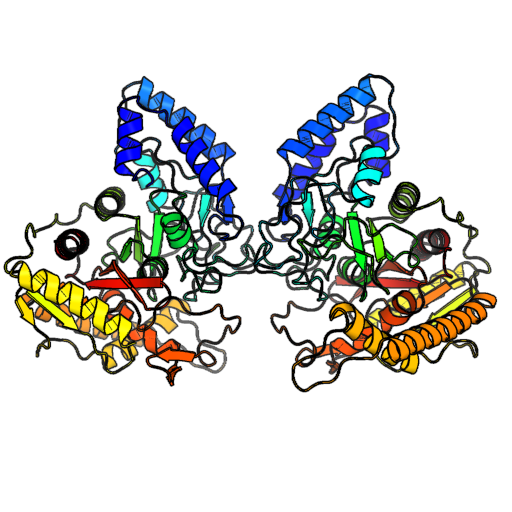 2722 O O . ALA A 1 194 ? 10.241 -22.843 101.206 1.00 29.10 194 ALA A O 1
ATOM 2729 N N . VAL A 1 195 ? 9.397 -24.514 99.932 1.00 31.12 195 VAL A N 1
ATOM 2730 C CA . VAL A 1 195 ? 8.427 -23.701 99.204 1.00 23.06 195 VAL A CA 1
ATOM 2731 C C . VAL A 1 195 ? 7.058 -24.362 99.339 1.00 26.08 195 VAL A C 1
ATOM 2732 O O . VAL A 1 195 ? 6.942 -25.589 99.266 1.00 27.04 195 VAL A O 1
ATOM 2745 N N . SER A 1 196 ? 6.028 -23.554 99.583 1.00 25.47 196 SER A N 1
ATOM 2746 C CA . SER A 1 196 ? 4.692 -24.083 99.812 1.00 24.65 196 SER A CA 1
ATOM 2747 C C . SER A 1 196 ? 4.103 -24.729 98.561 1.00 30.60 196 SER A C 1
ATOM 2748 O O . SER A 1 196 ? 4.184 -24.184 97.452 1.00 23.35 196 SER A O 1
ATOM 2756 N N . LEU A 1 197 ? 3.479 -25.890 98.755 1.00 29.64 197 LEU A N 1
ATOM 2757 C CA . LEU A 1 197 ? 2.780 -26.588 97.688 1.00 27.55 197 LEU A CA 1
ATOM 2758 C C . LEU A 1 197 ? 1.294 -26.315 97.705 1.00 32.49 197 LEU A C 1
ATOM 2759 O O . LEU A 1 197 ? 0.546 -27.043 97.050 1.00 29.95 197 LEU A O 1
ATOM 2775 N N . GLU A 1 198 ? 0.860 -25.299 98.464 1.00 31.62 198 GLU A N 1
ATOM 2776 C CA . GLU A 1 198 ? -0.541 -24.917 98.528 1.00 27.82 198 GLU A CA 1
ATOM 2777 C C . GLU A 1 198 ? -0.962 -24.323 97.201 1.00 26.74 198 GLU A C 1
ATOM 2778 O O . GLU A 1 198 ? -0.445 -23.277 96.793 1.00 30.43 198 GLU A O 1
ATOM 2790 N N . GLY A 1 199 ? -1.893 -24.989 96.529 1.00 29.70 199 GLY A N 1
ATOM 2791 C CA . GLY A 1 199 ? -2.254 -24.667 95.161 1.00 32.21 199 GLY A CA 1
ATOM 2792 C C . GLY A 1 199 ? -1.697 -25.637 94.150 1.00 32.54 199 GLY A C 1
ATOM 2793 O O . GLY A 1 199 ? -2.085 -25.587 92.969 1.00 39.20 199 GLY A O 1
ATOM 2797 N N . HIS A 1 200 ? -0.777 -26.507 94.568 1.00 32.92 200 HIS A N 1
ATOM 2798 C CA . HIS A 1 200 ? -0.354 -27.651 93.747 1.00 34.83 200 HIS A CA 1
ATOM 2799 C C . HIS A 1 200 ? -1.147 -28.854 94.258 1.00 30.73 200 HIS A C 1
ATOM 2800 O O . HIS A 1 200 ? -0.646 -29.711 94.987 1.00 30.63 200 HIS A O 1
ATOM 2814 N N . TYR A 1 201 ? -2.413 -28.892 93.854 1.00 32.38 201 TYR A N 1
ATOM 2815 C CA . TYR A 1 201 ? -3.408 -29.824 94.353 1.00 30.37 201 TYR A CA 1
ATOM 2816 C C . TYR A 1 201 ? -3.867 -30.765 93.253 1.00 30.36 201 TYR A C 1
ATOM 2817 O O . TYR A 1 201 ? -4.213 -30.317 92.154 1.00 32.88 201 TYR A O 1
ATOM 2835 N N . LEU A 1 202 ? -3.909 -32.046 93.553 1.00 31.60 202 LEU A N 1
ATOM 2836 C CA . LEU A 1 202 ? -4.632 -32.962 92.691 1.00 31.42 202 LEU A CA 1
ATOM 2837 C C . LEU A 1 202 ? -6.007 -32.360 92.425 1.00 32.34 202 LEU A C 1
ATOM 2838 O O . LEU A 1 202 ? -6.626 -31.841 93.350 1.00 35.39 202 LEU A O 1
ATOM 2854 N N . PRO A 1 203 ? -6.473 -32.317 91.181 1.00 28.89 203 PRO A N 1
ATOM 2855 C CA . PRO A 1 203 ? -7.660 -31.506 90.895 1.00 31.61 203 PRO A CA 1
ATOM 2856 C C . PRO A 1 203 ? -8.864 -31.898 91.742 1.00 40.78 203 PRO A C 1
ATOM 2857 O O . PRO A 1 203 ? -9.166 -33.085 91.943 1.00 35.11 203 PRO A O 1
ATOM 2868 N N . ARG A 1 204 ? -9.549 -30.860 92.244 1.00 37.08 204 ARG A N 1
ATOM 2869 C CA . ARG A 1 204 ? -10.740 -30.960 93.060 1.00 39.10 204 ARG A CA 1
ATOM 2870 C C . ARG A 1 204 ? -10.382 -31.395 94.464 1.00 40.57 204 ARG A C 1
ATOM 2871 O O . ARG A 1 204 ? -11.288 -31.669 95.247 1.00 45.82 204 ARG A O 1
ATOM 2892 N N . THR A 1 205 ? -9.102 -31.443 94.809 1.00 37.20 205 THR A N 1
ATOM 2893 C CA . THR A 1 205 ? -8.682 -31.660 96.182 1.00 33.36 205 THR A CA 1
ATOM 2894 C C . THR A 1 205 ? -8.031 -30.389 96.717 1.00 37.33 205 THR A C 1
ATOM 2895 O O . THR A 1 205 ? -7.866 -29.395 95.998 1.00 34.98 205 THR A O 1
ATOM 2906 N N . ASP A 1 206 ? -7.702 -30.418 98.016 1.00 38.32 206 ASP A N 1
ATOM 2907 C CA . ASP A 1 206 ? -7.256 -29.224 98.720 1.00 36.15 206 ASP A CA 1
ATOM 2908 C C . ASP A 1 206 ? -6.588 -29.589 100.030 1.00 39.88 206 ASP A C 1
ATOM 2909 O O . ASP A 1 206 ? -6.859 -28.988 101.073 1.00 44.71 206 ASP A O 1
ATOM 2918 N N . GLY A 1 207 ? -5.703 -30.570 99.991 1.00 40.78 207 GLY A N 1
ATOM 2919 C CA . GLY A 1 207 ? -5.141 -31.062 101.225 1.00 43.86 207 GLY A CA 1
ATOM 2920 C C . GLY A 1 207 ? -3.690 -30.725 101.523 1.00 43.19 207 GLY A C 1
ATOM 2921 O O . GLY A 1 207 ? -3.136 -29.667 101.166 1.00 42.34 207 GLY A O 1
ATOM 2925 N N . ALA A 1 208 ? -3.084 -31.675 102.229 1.00 36.91 208 ALA A N 1
ATOM 2926 C CA . ALA A 1 208 ? -1.702 -31.591 102.660 1.00 38.49 208 ALA A CA 1
ATOM 2927 C C . ALA A 1 208 ? -0.757 -31.999 101.541 1.00 42.75 208 ALA A C 1
ATOM 2928 O O . ALA A 1 208 ? -1.060 -32.896 100.738 1.00 45.48 208 ALA A O 1
ATOM 2935 N N . ARG A 1 209 ? 0.390 -31.321 101.497 1.00 43.95 209 ARG A N 1
ATOM 2936 C CA . ARG A 1 209 ? 1.501 -31.739 100.652 1.00 41.09 209 ARG A CA 1
ATOM 2937 C C . ARG A 1 209 ? 1.956 -33.151 101.022 1.00 44.25 209 ARG A C 1
ATOM 2938 O O . ARG A 1 209 ? 1.891 -33.552 102.192 1.00 39.72 209 ARG A O 1
ATOM 2959 N N . GLY A 1 210 ? 2.387 -33.924 100.022 1.00 36.02 210 GLY A N 1
ATOM 2960 C CA . GLY A 1 210 ? 2.914 -35.253 100.266 1.00 38.59 210 GLY A CA 1
ATOM 2961 C C . GLY A 1 210 ? 4.394 -35.204 100.590 1.00 34.75 210 GLY A C 1
ATOM 2962 O O . GLY A 1 210 ? 5.039 -34.158 100.546 1.00 40.32 210 GLY A O 1
ATOM 2966 N N . GLU A 1 211 ? 4.940 -36.364 100.936 1.00 29.47 211 GLU A N 1
ATOM 2967 C CA . GLU A 1 211 ? 6.384 -36.454 100.976 1.00 24.45 211 GLU A CA 1
ATOM 2968 C C . GLU A 1 211 ? 6.942 -36.354 99.563 1.00 25.29 211 GLU A C 1
ATOM 2969 O O . GLU A 1 211 ? 6.219 -36.465 98.565 1.00 24.63 211 GLU A O 1
ATOM 2981 N N . LEU A 1 212 ? 8.256 -36.137 99.506 1.00 25.91 212 LEU A N 1
ATOM 2982 C CA . LEU A 1 212 ? 9.062 -36.216 98.298 1.00 25.61 212 LEU A CA 1
ATOM 2983 C C . LEU A 1 212 ? 8.956 -34.984 97.411 1.00 23.59 212 LEU A C 1
ATOM 2984 O O . LEU A 1 212 ? 9.985 -34.408 97.051 1.00 25.99 212 LEU A O 1
ATOM 3000 N N . GLY A 1 213 ? 7.744 -34.569 97.053 1.00 20.89 213 GLY A N 1
ATOM 3001 C CA . GLY A 1 213 ? 7.589 -33.581 96.014 1.00 19.16 213 GLY A CA 1
ATOM 3002 C C . GLY A 1 213 ? 7.891 -32.169 96.482 1.00 25.35 213 GLY A C 1
ATOM 3003 O O . GLY A 1 213 ? 7.765 -31.837 97.665 1.00 19.19 213 GLY A O 1
ATOM 3007 N N . VAL A 1 214 ? 8.294 -31.330 95.514 1.00 20.33 214 VAL A N 1
ATOM 3008 C CA . VAL A 1 214 ? 8.603 -29.925 95.725 1.00 25.07 214 VAL A CA 1
ATOM 3009 C C . VAL A 1 214 ? 8.173 -29.104 94.516 1.00 23.26 214 VAL A C 1
ATOM 3010 O O . VAL A 1 214 ? 7.979 -29.619 93.416 1.00 24.35 214 VAL A O 1
ATOM 3023 N N . VAL A 1 215 ? 8.077 -27.795 94.719 1.00 26.44 215 VAL A N 1
ATOM 3024 C CA . VAL A 1 215 ? 7.987 -26.851 93.615 1.00 21.94 215 VAL A CA 1
ATOM 3025 C C . VAL A 1 215 ? 9.273 -26.056 93.608 1.00 24.77 215 VAL A C 1
ATOM 3026 O O . VAL A 1 215 ? 9.885 -25.857 94.659 1.00 24.08 215 VAL A O 1
ATOM 3039 N N . GLY A 1 216 ? 9.696 -25.607 92.417 1.00 23.34 216 GLY A N 1
ATOM 3040 C CA . GLY A 1 216 ? 10.857 -24.764 92.307 1.00 19.92 216 GLY A CA 1
ATOM 3041 C C . GLY A 1 216 ? 10.870 -24.071 90.973 1.00 29.37 216 GLY A C 1
ATOM 3042 O O . GLY A 1 216 ? 10.185 -24.496 90.039 1.00 24.90 216 GLY A O 1
ATOM 3046 N N . PRO A 1 217 ? 11.717 -23.058 90.831 1.00 25.92 217 PRO A N 1
ATOM 3047 C CA . PRO A 1 217 ? 11.692 -22.218 89.626 1.00 27.60 217 PRO A CA 1
ATOM 3048 C C . PRO A 1 217 ? 12.498 -22.780 88.465 1.00 27.61 217 PRO A C 1
ATOM 3049 O O . PRO A 1 217 ? 13.372 -23.636 88.605 1.00 28.35 217 PRO A O 1
ATOM 3060 N N . MET A 1 218 ? 12.213 -22.227 87.292 1.00 30.76 218 MET A N 1
ATOM 3061 C CA . MET A 1 218 ? 12.861 -22.620 86.049 1.00 23.93 218 MET A CA 1
ATOM 3062 C C . MET A 1 218 ? 13.123 -21.355 85.269 1.00 24.80 218 MET A C 1
ATOM 3063 O O . MET A 1 218 ? 12.289 -20.440 85.281 1.00 25.20 218 MET A O 1
ATOM 3077 N N . ALA A 1 219 ? 14.272 -21.291 84.603 1.00 26.27 219 ALA A N 1
ATOM 3078 C CA . ALA A 1 219 ? 14.653 -20.058 83.924 1.00 29.76 219 ALA A CA 1
ATOM 3079 C C . ALA A 1 219 ? 15.765 -20.357 82.931 1.00 27.44 219 ALA A C 1
ATOM 3080 O O . ALA A 1 219 ? 16.215 -21.497 82.792 1.00 27.25 219 ALA A O 1
ATOM 3087 N N . ARG A 1 220 ? 16.237 -19.311 82.276 1.00 31.66 220 ARG A N 1
ATOM 3088 C CA . ARG A 1 220 ? 17.349 -19.427 81.355 1.00 32.42 220 ARG A CA 1
ATOM 3089 C C . ARG A 1 220 ? 18.680 -19.117 82.019 1.00 31.98 220 ARG A C 1
ATOM 3090 O O . ARG A 1 220 ? 19.715 -19.216 81.355 1.00 32.51 220 ARG A O 1
ATOM 3111 N N . ASN A 1 221 ? 18.705 -18.764 83.298 1.00 35.52 221 ASN A N 1
ATOM 3112 C CA . ASN A 1 221 ? 19.948 -18.304 83.908 1.00 33.20 221 ASN A CA 1
ATOM 3113 C C . ASN A 1 221 ? 19.813 -18.413 85.419 1.00 34.69 221 ASN A C 1
ATOM 3114 O O . ASN A 1 221 ? 18.702 -18.369 85.949 1.00 32.68 221 ASN A O 1
ATOM 3125 N N . PRO A 1 222 ? 20.948 -18.535 86.141 1.00 37.68 222 PRO A N 1
ATOM 3126 C CA . PRO A 1 222 ? 20.879 -18.715 87.613 1.00 35.37 222 PRO A CA 1
ATOM 3127 C C . PRO A 1 222 ? 20.437 -17.472 88.376 1.00 35.37 222 PRO A C 1
ATOM 3128 O O . PRO A 1 222 ? 19.902 -17.581 89.479 1.00 36.61 222 PRO A O 1
ATOM 3139 N N . GLN A 1 223 ? 20.647 -16.282 87.826 1.00 43.11 223 GLN A N 1
ATOM 3140 C CA . GLN A 1 223 ? 20.245 -15.084 88.542 1.00 38.74 223 GLN A CA 1
ATOM 3141 C C . GLN A 1 223 ? 18.737 -15.019 88.682 1.00 38.58 223 GLN A C 1
ATOM 3142 O O . GLN A 1 223 ? 18.226 -14.613 89.727 1.00 39.07 223 GLN A O 1
ATOM 3156 N N . ASP A 1 224 ? 18.010 -15.396 87.630 1.00 38.02 224 ASP A N 1
ATOM 3157 C CA . ASP A 1 224 ? 16.554 -15.404 87.718 1.00 33.67 224 ASP A CA 1
ATOM 3158 C C . ASP A 1 224 ? 16.087 -16.458 88.722 1.00 31.42 224 ASP A C 1
ATOM 3159 O O . ASP A 1 224 ? 15.143 -16.226 89.481 1.00 33.01 224 ASP A O 1
ATOM 3168 N N . LEU A 1 225 ? 16.748 -17.620 88.754 1.00 30.83 225 LEU A N 1
ATOM 3169 C CA . LEU A 1 225 ? 16.348 -18.659 89.690 1.00 30.96 225 LEU A CA 1
ATOM 3170 C C . LEU A 1 225 ? 16.475 -18.163 91.114 1.00 35.07 225 LEU A C 1
ATOM 3171 O O . LEU A 1 225 ? 15.599 -18.393 91.957 1.00 35.08 225 LEU A O 1
ATOM 3187 N N . ALA A 1 226 ? 17.606 -17.526 91.415 1.00 40.84 226 ALA A N 1
ATOM 3188 C CA . ALA A 1 226 ? 17.849 -17.076 92.780 1.00 33.73 226 ALA A CA 1
ATOM 3189 C C . ALA A 1 226 ? 16.806 -16.050 93.183 1.00 34.77 226 ALA A C 1
ATOM 3190 O O . ALA A 1 226 ? 16.252 -16.094 94.295 1.00 31.64 226 ALA A O 1
ATOM 3197 N N . LEU A 1 227 ? 16.488 -15.137 92.273 1.00 32.92 227 LEU A N 1
ATOM 3198 C CA . LEU A 1 227 ? 15.479 -14.147 92.609 1.00 34.79 227 LEU A CA 1
ATOM 3199 C C . LEU A 1 227 ? 14.119 -14.804 92.772 1.00 33.80 227 LEU A C 1
ATOM 3200 O O . LEU A 1 227 ? 13.390 -14.495 93.716 1.00 34.12 227 LEU A O 1
ATOM 3216 N N . ALA A 1 228 ? 13.748 -15.712 91.869 1.00 32.41 228 ALA A N 1
ATOM 3217 C CA . ALA A 1 228 ? 12.436 -16.341 92.009 1.00 36.87 228 ALA A CA 1
ATOM 3218 C C . ALA A 1 228 ? 12.334 -17.117 93.318 1.00 37.10 228 ALA A C 1
ATOM 3219 O O . ALA A 1 228 ? 11.259 -17.167 93.925 1.00 35.53 228 ALA A O 1
ATOM 3226 N N . LEU A 1 229 ? 13.450 -17.700 93.770 1.00 33.44 229 LEU A N 1
ATOM 3227 C CA . LEU A 1 229 ? 13.471 -18.429 95.031 1.00 32.64 229 LEU A CA 1
ATOM 3228 C C . LEU A 1 229 ? 13.218 -17.510 96.223 1.00 34.81 229 LEU A C 1
ATOM 3229 O O . LEU A 1 229 ? 12.401 -17.816 97.095 1.00 38.21 229 LEU A O 1
ATOM 3245 N N . ASP A 1 230 ? 13.924 -16.386 96.301 1.00 39.91 230 ASP A N 1
ATOM 3246 C CA . ASP A 1 230 ? 13.714 -15.490 97.428 1.00 38.03 230 ASP A CA 1
ATOM 3247 C C . ASP A 1 230 ? 12.283 -14.978 97.465 1.00 38.29 230 ASP A C 1
ATOM 3248 O O . ASP A 1 230 ? 11.743 -14.700 98.539 1.00 38.69 230 ASP A O 1
ATOM 3257 N N . LEU A 1 231 ? 11.657 -14.823 96.304 1.00 36.59 231 LEU A N 1
ATOM 3258 C CA . LEU A 1 231 ? 10.296 -14.307 96.273 1.00 33.30 231 LEU A CA 1
ATOM 3259 C C . LEU A 1 231 ? 9.268 -15.364 96.676 1.00 31.39 231 LEU A C 1
ATOM 3260 O O . LEU A 1 231 ? 8.158 -14.998 97.078 1.00 39.64 231 LEU A O 1
ATOM 3276 N N . THR A 1 232 ? 9.611 -16.666 96.601 1.00 32.46 232 THR A N 1
ATOM 3277 C CA . THR A 1 232 ? 8.631 -17.715 96.861 1.00 34.50 232 THR A CA 1
ATOM 3278 C C . THR A 1 232 ? 8.871 -18.625 98.075 1.00 27.99 232 THR A C 1
ATOM 3279 O O . THR A 1 232 ? 7.917 -19.275 98.499 1.00 27.16 232 THR A O 1
ATOM 3290 N N . SER A 1 233 ? 10.072 -18.692 98.655 1.00 31.47 233 SER A N 1
ATOM 3291 C CA . SER A 1 233 ? 10.281 -19.617 99.774 1.00 32.06 233 SER A CA 1
ATOM 3292 C C . SER A 1 233 ? 9.390 -19.236 100.961 1.00 32.36 233 SER A C 1
ATOM 3293 O O . SER A 1 233 ? 8.974 -18.091 101.116 1.00 33.21 233 SER A O 1
ATOM 3301 N N . ARG A 1 234 ? 9.089 -20.235 101.805 1.00 35.60 234 ARG A N 1
ATOM 3302 C CA . ARG A 1 234 ? 8.305 -19.978 103.013 1.00 33.49 234 ARG A CA 1
ATOM 3303 C C . ARG A 1 234 ? 8.911 -18.866 103.848 1.00 29.09 234 ARG A C 1
ATOM 3304 O O . ARG A 1 234 ? 8.221 -17.942 104.285 1.00 35.94 234 ARG A O 1
ATOM 3325 N N . ILE A 1 235 ? 10.199 -19.000 104.142 1.00 27.39 235 ILE A N 1
ATOM 3326 C CA . ILE A 1 235 ? 10.979 -17.975 104.780 1.00 29.86 235 ILE A CA 1
ATOM 3327 C C . ILE A 1 235 ? 12.239 -17.794 103.960 1.00 29.17 235 ILE A C 1
ATOM 3328 O O . ILE A 1 235 ? 12.533 -18.563 103.043 1.00 32.67 235 ILE A O 1
ATOM 3344 N N . ALA A 1 236 ? 12.989 -16.757 104.314 1.00 35.07 236 ALA A N 1
ATOM 3345 C CA . ALA A 1 236 ? 14.202 -16.455 103.584 1.00 33.79 236 ALA A CA 1
ATOM 3346 C C . ALA A 1 236 ? 15.237 -17.520 103.899 1.00 35.74 236 ALA A C 1
ATOM 3347 O O . ALA A 1 236 ? 15.484 -17.846 105.073 1.00 31.29 236 ALA A O 1
ATOM 3354 N N . LEU A 1 237 ? 15.807 -18.048 102.867 1.00 34.95 237 LEU A N 1
ATOM 3355 C CA . LEU A 1 237 ? 16.762 -19.123 102.946 1.00 36.31 237 LEU A CA 1
ATOM 3356 C C . LEU A 1 237 ? 18.179 -18.588 103.090 1.00 41.81 237 LEU A C 1
ATOM 3357 O O . LEU A 1 237 ? 18.478 -17.428 102.768 1.00 37.14 237 LEU A O 1
ATOM 3373 N N . PRO A 1 238 ? 19.086 -19.426 103.574 1.00 45.48 238 PRO A N 1
ATOM 3374 C CA . PRO A 1 238 ? 20.467 -18.977 103.743 1.00 44.13 238 PRO A CA 1
ATOM 3375 C C . PRO A 1 238 ? 21.029 -18.562 102.402 1.00 41.63 238 PRO A C 1
ATOM 3376 O O . PRO A 1 238 ? 20.883 -19.271 101.400 1.00 44.94 238 PRO A O 1
ATOM 3387 N N . ILE A 1 239 ? 21.674 -17.402 102.392 1.00 44.41 239 ILE A N 1
ATOM 3388 C CA . ILE A 1 239 ? 22.300 -16.858 101.197 1.00 45.27 239 ILE A CA 1
ATOM 3389 C C . ILE A 1 239 ? 23.511 -17.691 100.807 1.00 48.71 239 ILE A C 1
ATOM 3390 O O . ILE A 1 239 ? 23.965 -18.548 101.570 1.00 45.61 239 ILE A O 1
ATOM 3406 N N . ALA A 1 240 ? 24.039 -17.453 99.612 1.00 41.97 240 ALA A N 1
ATOM 3407 C CA . ALA A 1 240 ? 25.131 -18.271 99.115 1.00 47.51 240 ALA A CA 1
ATOM 3408 C C . ALA A 1 240 ? 26.427 -17.990 99.878 1.00 51.84 240 ALA A C 1
ATOM 3409 O O . ALA A 1 240 ? 26.890 -16.844 99.948 1.00 49.92 240 ALA A O 1
ATOM 3416 N N . ARG A 1 241 ? 27.013 -19.056 100.453 1.00 56.74 241 ARG A N 1
ATOM 3417 C CA . ARG A 1 241 ? 28.332 -18.990 101.086 1.00 58.91 241 ARG A CA 1
ATOM 3418 C C . ARG A 1 241 ? 29.481 -19.085 100.079 1.00 57.96 241 ARG A C 1
ATOM 3419 O O . ARG A 1 241 ? 30.592 -18.643 100.383 1.00 56.14 241 ARG A O 1
ATOM 3423 N N . ILE A 1 242 ? 29.239 -19.634 98.883 1.00 59.25 242 ILE A N 1
ATOM 3424 C CA . ILE A 1 242 ? 30.281 -19.866 97.883 1.00 56.37 242 ILE A CA 1
ATOM 3425 C C . ILE A 1 242 ? 30.452 -18.615 97.027 1.00 57.77 242 ILE A C 1
ATOM 3426 O O . ILE A 1 242 ? 29.479 -18.103 96.464 1.00 58.83 242 ILE A O 1
ATOM 3442 N N . ASP A 1 243 ? 31.684 -18.150 96.861 1.00 57.86 243 ASP A N 1
ATOM 3443 C CA . ASP A 1 243 ? 31.912 -17.073 95.899 1.00 65.22 243 ASP A CA 1
ATOM 3444 C C . ASP A 1 243 ? 33.072 -17.371 94.951 1.00 57.47 243 ASP A C 1
ATOM 3445 O O . ASP A 1 243 ? 33.425 -16.513 94.132 1.00 55.03 243 ASP A O 1
ATOM 3454 N N . THR A 1 244 ? 33.613 -18.590 94.979 1.00 55.38 244 THR A N 1
ATOM 3455 C CA . THR A 1 244 ? 34.616 -18.995 94.007 1.00 51.41 244 THR A CA 1
ATOM 3456 C C . THR A 1 244 ? 34.744 -20.516 93.994 1.00 51.02 244 THR A C 1
ATOM 3457 O O . THR A 1 244 ? 34.522 -21.180 95.015 1.00 46.71 244 THR A O 1
ATOM 3468 N N . LEU A 1 245 ? 35.110 -21.053 92.817 1.00 48.71 245 LEU A N 1
ATOM 3469 C CA . LEU A 1 245 ? 35.342 -22.486 92.666 1.00 44.27 245 LEU A CA 1
ATOM 3470 C C . LEU A 1 245 ? 36.656 -22.938 93.285 1.00 49.37 245 LEU A C 1
ATOM 3471 O O . LEU A 1 245 ? 36.899 -24.151 93.357 1.00 50.03 245 LEU A O 1
ATOM 3487 N N . ASN A 1 246 ? 37.504 -22.003 93.711 1.00 46.26 246 ASN A N 1
ATOM 3488 C CA . ASN A 1 246 ? 38.820 -22.338 94.241 1.00 48.13 246 ASN A CA 1
ATOM 3489 C C . ASN A 1 246 ? 38.648 -22.998 95.593 1.00 44.41 246 ASN A C 1
ATOM 3490 O O . ASN A 1 246 ? 38.063 -22.408 96.499 1.00 48.88 246 ASN A O 1
ATOM 3501 N N . GLY A 1 247 ? 39.123 -24.230 95.731 1.00 48.87 247 GLY A N 1
ATOM 3502 C CA . GLY A 1 247 ? 38.924 -24.975 96.954 1.00 44.40 247 GLY A CA 1
ATOM 3503 C C . GLY A 1 247 ? 37.549 -25.597 97.114 1.00 51.12 247 GLY A C 1
ATOM 3504 O O . GLY A 1 247 ? 37.349 -26.395 98.038 1.00 49.62 247 GLY A O 1
ATOM 3508 N N . LEU A 1 248 ? 36.586 -25.267 96.260 1.00 47.79 248 LEU A N 1
ATOM 3509 C CA . LEU A 1 248 ? 35.301 -25.953 96.313 1.00 48.72 248 LEU A CA 1
ATOM 3510 C C . LEU A 1 248 ? 35.501 -27.466 96.258 1.00 47.47 248 LEU A C 1
ATOM 3511 O O . LEU A 1 248 ? 36.242 -27.983 95.414 1.00 47.92 248 LEU A O 1
ATOM 3527 N N . ARG A 1 249 ? 34.797 -28.174 97.130 1.00 43.00 249 ARG A N 1
ATOM 3528 C CA . ARG A 1 249 ? 34.909 -29.621 97.245 1.00 43.79 249 ARG A CA 1
ATOM 3529 C C . ARG A 1 249 ? 33.787 -30.298 96.467 1.00 42.46 249 ARG A C 1
ATOM 3530 O O . ARG A 1 249 ? 32.612 -30.142 96.812 1.00 44.63 249 ARG A O 1
ATOM 3551 N N . ILE A 1 250 ? 34.144 -31.076 95.445 1.00 43.92 250 ILE A N 1
ATOM 3552 C CA . ILE A 1 250 ? 33.160 -31.663 94.544 1.00 40.66 250 ILE A CA 1
ATOM 3553 C C . ILE A 1 250 ? 33.289 -33.176 94.541 1.00 38.07 250 ILE A C 1
ATOM 3554 O O . ILE A 1 250 ? 34.393 -33.710 94.381 1.00 40.50 250 ILE A O 1
ATOM 3570 N N . LEU A 1 251 ? 32.153 -33.857 94.711 1.00 35.55 251 LEU A N 1
ATOM 3571 C CA . LEU A 1 251 ? 32.050 -35.304 94.573 1.00 35.34 251 LEU A CA 1
ATOM 3572 C C . LEU A 1 251 ? 31.458 -35.552 93.195 1.00 33.27 251 LEU A C 1
ATOM 3573 O O . LEU A 1 251 ? 30.294 -35.226 92.947 1.00 31.35 251 LEU A O 1
ATOM 3589 N N . LEU A 1 252 ? 32.256 -36.103 92.302 1.00 35.33 252 LEU A N 1
ATOM 3590 C CA . LEU A 1 252 ? 31.836 -36.336 90.931 1.00 37.40 252 LEU A CA 1
ATOM 3591 C C . LEU A 1 252 ? 31.373 -37.781 90.799 1.00 36.17 252 LEU A C 1
ATOM 3592 O O . LEU A 1 252 ? 32.168 -38.709 91.000 1.00 36.61 252 LEU A O 1
ATOM 3608 N N . LEU A 1 253 ? 30.087 -37.968 90.474 1.00 31.24 253 LEU A N 1
ATOM 3609 C CA . LEU A 1 253 ? 29.512 -39.292 90.263 1.00 31.09 253 LEU A CA 1
ATOM 3610 C C . LEU A 1 253 ? 29.029 -39.417 88.826 1.00 33.24 253 LEU A C 1
ATOM 3611 O O . LEU A 1 253 ? 27.993 -38.857 88.465 1.00 35.58 253 LEU A O 1
ATOM 3627 N N . THR A 1 254 ? 29.769 -40.167 88.013 1.00 35.79 254 THR A N 1
ATOM 3628 C CA . THR A 1 254 ? 29.355 -40.504 86.655 1.00 38.94 254 THR A CA 1
ATOM 3629 C C . THR A 1 254 ? 28.867 -41.938 86.510 1.00 39.71 254 THR A C 1
ATOM 3630 O O . THR A 1 254 ? 28.413 -42.300 85.419 1.00 36.31 254 THR A O 1
ATOM 3641 N N A HIS A 1 255 ? 29.029 -42.768 87.553 0.52 36.37 255 HIS A N 1
ATOM 3642 N N B HIS A 1 255 ? 28.937 -42.753 87.566 0.48 36.48 255 HIS A N 1
ATOM 3643 C CA A HIS A 1 255 ? 28.464 -44.109 87.638 0.52 35.78 255 HIS A CA 1
ATOM 3644 C CA B HIS A 1 255 ? 28.453 -44.133 87.520 0.48 36.77 255 HIS A CA 1
ATOM 3645 C C A HIS A 1 255 ? 27.285 -44.096 88.604 0.52 35.01 255 HIS A C 1
ATOM 3646 C C B HIS A 1 255 ? 27.471 -44.357 88.668 0.48 35.18 255 HIS A C 1
ATOM 3647 O O A HIS A 1 255 ? 27.229 -43.288 89.533 0.52 34.70 255 HIS A O 1
ATOM 3648 O O B HIS A 1 255 ? 27.734 -43.933 89.799 0.48 32.90 255 HIS A O 1
ATOM 3675 N N . HIS A 1 256 ? 26.338 -44.995 88.372 1.00 33.38 256 HIS A N 1
ATOM 3676 C CA . HIS A 1 256 ? 25.307 -45.313 89.354 1.00 30.77 256 HIS A CA 1
ATOM 3677 C C . HIS A 1 256 ? 25.076 -46.823 89.302 1.00 33.81 256 HIS A C 1
ATOM 3678 O O . HIS A 1 256 ? 24.926 -47.393 88.207 1.00 32.59 256 HIS A O 1
ATOM 3693 N N . PRO A 1 257 ? 25.072 -47.498 90.452 1.00 33.11 257 PRO A N 1
ATOM 3694 C CA . PRO A 1 257 ? 24.835 -48.949 90.448 1.00 28.51 257 PRO A CA 1
ATOM 3695 C C . PRO A 1 257 ? 23.507 -49.360 89.839 1.00 30.20 257 PRO A C 1
ATOM 3696 O O . PRO A 1 257 ? 23.321 -50.532 89.522 1.00 31.54 257 PRO A O 1
ATOM 3707 N N . ARG A 1 258 ? 22.564 -48.446 89.684 1.00 31.79 258 ARG A N 1
ATOM 3708 C CA . ARG A 1 258 ? 21.239 -48.823 89.237 1.00 25.14 258 ARG A CA 1
ATOM 3709 C C . ARG A 1 258 ? 20.855 -48.197 87.909 1.00 26.56 258 ARG A C 1
ATOM 3710 O O . ARG A 1 258 ? 19.713 -48.350 87.481 1.00 28.57 258 ARG A O 1
ATOM 3731 N N . ALA A 1 259 ? 21.766 -47.519 87.228 1.00 28.93 259 ALA A N 1
ATOM 3732 C CA . ALA A 1 259 ? 21.385 -46.955 85.941 1.00 24.47 259 ALA A CA 1
ATOM 3733 C C . ALA A 1 259 ? 22.625 -46.614 85.154 1.00 27.11 259 ALA A C 1
ATOM 3734 O O . ALA A 1 259 ? 23.622 -46.172 85.734 1.00 30.72 259 ALA A O 1
ATOM 3741 N N . ALA A 1 260 ? 22.555 -46.839 83.839 1.00 24.45 260 ALA A N 1
ATOM 3742 C CA . ALA A 1 260 ? 23.616 -46.440 82.948 1.00 31.06 260 ALA A CA 1
ATOM 3743 C C . ALA A 1 260 ? 23.474 -44.980 82.516 1.00 32.54 260 ALA A C 1
ATOM 3744 O O . ALA A 1 260 ? 22.418 -44.346 82.644 1.00 30.69 260 ALA A O 1
ATOM 3751 N N . ALA A 1 261 ? 24.579 -44.457 81.999 1.00 28.94 261 ALA A N 1
ATOM 3752 C CA . ALA A 1 261 ? 24.638 -43.147 81.378 1.00 34.34 261 ALA A CA 1
ATOM 3753 C C . ALA A 1 261 ? 25.361 -43.264 80.041 1.00 40.39 261 ALA A C 1
ATOM 3754 O O . ALA A 1 261 ? 26.349 -44.002 79.926 1.00 32.18 261 ALA A O 1
ATOM 3761 N N . ASP A 1 262 ? 24.879 -42.522 79.041 1.00 32.46 262 ASP A N 1
ATOM 3762 C CA . ASP A 1 262 ? 25.529 -42.480 77.731 1.00 29.69 262 ASP A CA 1
ATOM 3763 C C . ASP A 1 262 ? 26.893 -41.806 77.865 1.00 31.20 262 ASP A C 1
ATOM 3764 O O . ASP A 1 262 ? 27.084 -40.900 78.668 1.00 34.02 262 ASP A O 1
ATOM 3773 N N . SER A 1 263 ? 27.864 -42.262 77.077 1.00 33.51 263 SER A N 1
ATOM 3774 C CA . SER A 1 263 ? 29.199 -41.679 77.208 1.00 32.25 263 SER A CA 1
ATOM 3775 C C . SER A 1 263 ? 29.219 -40.184 76.892 1.00 31.42 263 SER A C 1
ATOM 3776 O O . SER A 1 263 ? 30.058 -39.453 77.422 1.00 37.80 263 SER A O 1
ATOM 3784 N N . ALA A 1 264 ? 28.323 -39.695 76.040 1.00 28.87 264 ALA A N 1
ATOM 3785 C CA . ALA A 1 264 ? 28.281 -38.252 75.812 1.00 26.06 264 ALA A CA 1
ATOM 3786 C C . ALA A 1 264 ? 27.903 -37.516 77.089 1.00 32.70 264 ALA A C 1
ATOM 3787 O O . ALA A 1 264 ? 28.478 -36.464 77.404 1.00 35.37 264 ALA A O 1
ATOM 3794 N N . VAL A 1 265 ? 26.936 -38.064 77.839 1.00 32.00 265 VAL A N 1
ATOM 3795 C CA . VAL A 1 265 ? 26.482 -37.441 79.088 1.00 28.76 265 VAL A CA 1
ATOM 3796 C C . VAL A 1 265 ? 27.602 -37.470 80.126 1.00 33.24 265 VAL A C 1
ATOM 3797 O O . VAL A 1 265 ? 27.930 -36.451 80.751 1.00 37.08 265 VAL A O 1
ATOM 3810 N N . VAL A 1 266 ? 28.249 -38.624 80.272 1.00 30.78 266 VAL A N 1
ATOM 3811 C CA . VAL A 1 266 ? 29.392 -38.736 81.173 1.00 31.58 266 VAL A CA 1
ATOM 3812 C C . VAL A 1 266 ? 30.445 -37.693 80.834 1.00 36.07 266 VAL A C 1
ATOM 3813 O O . VAL A 1 266 ? 30.936 -36.965 81.706 1.00 32.61 266 VAL A O 1
ATOM 3826 N N . ALA A 1 267 ? 30.834 -37.643 79.557 1.00 29.11 267 ALA A N 1
ATOM 3827 C CA . ALA A 1 267 ? 31.804 -36.660 79.090 1.00 30.59 267 ALA A CA 1
ATOM 3828 C C . ALA A 1 267 ? 31.378 -35.240 79.437 1.00 31.73 267 ALA A C 1
ATOM 3829 O O . ALA A 1 267 ? 32.203 -34.408 79.832 1.00 33.57 267 ALA A O 1
ATOM 3836 N N . ALA A 1 268 ? 30.095 -34.934 79.260 1.00 31.98 268 ALA A N 1
ATOM 3837 C CA . ALA A 1 268 ? 29.615 -33.588 79.544 1.00 33.54 268 ALA A CA 1
ATOM 3838 C C . ALA A 1 268 ? 29.783 -33.252 81.021 1.00 36.12 268 ALA A C 1
ATOM 3839 O O . ALA A 1 268 ? 30.287 -32.185 81.390 1.00 31.82 268 ALA A O 1
ATOM 3846 N N . VAL A 1 269 ? 29.339 -34.157 81.880 1.00 36.78 269 VAL A N 1
ATOM 3847 C CA . VAL A 1 269 ? 29.431 -33.943 83.318 1.00 35.96 269 VAL A CA 1
ATOM 3848 C C . VAL A 1 269 ? 30.892 -33.937 83.752 1.00 34.57 269 VAL A C 1
ATOM 3849 O O . VAL A 1 269 ? 31.326 -33.050 84.497 1.00 38.32 269 VAL A O 1
ATOM 3862 N N . GLU A 1 270 ? 31.677 -34.914 83.263 1.00 35.69 270 GLU A N 1
ATOM 3863 C CA . GLU A 1 270 ? 33.106 -34.981 83.586 1.00 36.78 270 GLU A CA 1
ATOM 3864 C C . GLU A 1 270 ? 33.815 -33.688 83.192 1.00 41.09 270 GLU A C 1
ATOM 3865 O O . GLU A 1 270 ? 34.640 -33.166 83.952 1.00 38.79 270 GLU A O 1
ATOM 3877 N N . LYS A 1 271 ? 33.517 -33.167 81.993 1.00 43.49 271 LYS A N 1
ATOM 3878 C CA . LYS A 1 271 ? 34.115 -31.908 81.548 1.00 40.19 271 LYS A CA 1
ATOM 3879 C C . LYS A 1 271 ? 33.735 -30.737 82.454 1.00 42.91 271 LYS A C 1
ATOM 3880 O O . LYS A 1 271 ? 34.585 -29.896 82.794 1.00 41.30 271 LYS A O 1
ATOM 3899 N N . ALA A 1 272 ? 32.459 -30.641 82.841 1.00 38.45 272 ALA A N 1
ATOM 3900 C CA . ALA A 1 272 ? 32.087 -29.617 83.816 1.00 38.84 272 ALA A CA 1
ATOM 3901 C C . ALA A 1 272 ? 32.919 -29.723 85.096 1.00 45.15 272 ALA A C 1
ATOM 3902 O O . ALA A 1 272 ? 33.206 -28.708 85.741 1.00 45.40 272 ALA A O 1
ATOM 3909 N N . ALA A 1 273 ? 33.329 -30.934 85.478 1.00 42.48 273 ALA A N 1
ATOM 3910 C CA . ALA A 1 273 ? 34.118 -31.057 86.692 1.00 40.30 273 ALA A CA 1
ATOM 3911 C C . ALA A 1 273 ? 35.588 -30.730 86.445 1.00 41.50 273 ALA A C 1
ATOM 3912 O O . ALA A 1 273 ? 36.227 -30.128 87.315 1.00 44.54 273 ALA A O 1
ATOM 3919 N N . GLU A 1 274 ? 36.162 -31.109 85.291 1.00 45.05 274 GLU A N 1
ATOM 3920 C CA . GLU A 1 274 ? 37.553 -30.723 85.061 1.00 43.80 274 GLU A CA 1
ATOM 3921 C C . GLU A 1 274 ? 37.657 -29.215 84.910 1.00 39.00 274 GLU A C 1
ATOM 3922 O O . GLU A 1 274 ? 38.633 -28.598 85.346 1.00 47.43 274 GLU A O 1
ATOM 3934 N N . SER A 1 275 ? 36.643 -28.613 84.316 1.00 40.17 275 SER A N 1
ATOM 3935 C CA . SER A 1 275 ? 36.638 -27.172 84.166 1.00 43.10 275 SER A CA 1
ATOM 3936 C C . SER A 1 275 ? 36.666 -26.484 85.517 1.00 43.43 275 SER A C 1
ATOM 3937 O O . SER A 1 275 ? 37.416 -25.530 85.713 1.00 47.30 275 SER A O 1
ATOM 3945 N N . CYS A 1 276 ? 35.868 -26.961 86.472 1.00 50.00 276 CYS A N 1
ATOM 3946 C CA . CYS A 1 276 ? 35.928 -26.406 87.821 1.00 50.06 276 CYS A CA 1
ATOM 3947 C C . CYS A 1 276 ? 37.300 -26.618 88.441 1.00 46.31 276 CYS A C 1
ATOM 3948 O O . CYS A 1 276 ? 37.865 -25.712 89.061 1.00 46.19 276 CYS A O 1
ATOM 3956 N N . ALA A 1 277 ? 37.829 -27.836 88.317 1.00 47.44 277 ALA A N 1
ATOM 3957 C CA . ALA A 1 277 ? 39.144 -28.148 88.854 1.00 43.49 277 ALA A CA 1
ATOM 3958 C C . ALA A 1 277 ? 40.172 -27.144 88.367 1.00 50.78 277 ALA A C 1
ATOM 3959 O O . ALA A 1 277 ? 41.020 -26.680 89.139 1.00 49.88 277 ALA A O 1
ATOM 3966 N N . ALA A 1 278 ? 40.103 -26.797 87.074 1.00 55.60 278 ALA A N 1
ATOM 3967 C CA . ALA A 1 278 ? 41.016 -25.834 86.467 1.00 49.24 278 ALA A CA 1
ATOM 3968 C C . ALA A 1 278 ? 40.934 -24.464 87.117 1.00 52.72 278 ALA A C 1
ATOM 3969 O O . ALA A 1 278 ? 41.825 -23.637 86.901 1.00 57.18 278 ALA A O 1
ATOM 3976 N N . GLN A 1 279 ? 39.879 -24.202 87.892 1.00 52.70 279 GLN A N 1
ATOM 3977 C CA . GLN A 1 279 ? 39.739 -22.986 88.682 1.00 51.85 279 GLN A CA 1
ATOM 3978 C C . GLN A 1 279 ? 40.002 -23.209 90.177 1.00 48.87 279 GLN A C 1
ATOM 3979 O O . GLN A 1 279 ? 39.703 -22.322 90.989 1.00 47.10 279 GLN A O 1
ATOM 3993 N N . GLY A 1 280 ? 40.512 -24.387 90.565 1.00 45.56 280 GLY A N 1
ATOM 3994 C CA . GLY A 1 280 ? 40.867 -24.672 91.942 1.00 47.63 280 GLY A CA 1
ATOM 3995 C C . GLY A 1 280 ? 40.049 -25.748 92.640 1.00 49.94 280 GLY A C 1
ATOM 3996 O O . GLY A 1 280 ? 40.461 -26.216 93.709 1.00 57.86 280 GLY A O 1
ATOM 4000 N N . ALA A 1 281 ? 38.912 -26.149 92.083 1.00 50.89 281 ALA A N 1
ATOM 4001 C CA . ALA A 1 281 ? 38.082 -27.126 92.777 1.00 49.33 281 ALA A CA 1
ATOM 4002 C C . ALA A 1 281 ? 38.847 -28.424 93.047 1.00 49.59 281 ALA A C 1
ATOM 4003 O O . ALA A 1 281 ? 39.701 -28.861 92.268 1.00 46.68 281 ALA A O 1
ATOM 4010 N N . GLN A 1 282 ? 38.517 -29.037 94.177 1.00 49.68 282 GLN A N 1
ATOM 4011 C CA . GLN A 1 282 ? 39.034 -30.341 94.594 1.00 54.06 282 GLN A CA 1
ATOM 4012 C C . GLN A 1 282 ? 37.964 -31.386 94.247 1.00 49.11 282 GLN A C 1
ATOM 4013 O O . GLN A 1 282 ? 36.936 -31.495 94.939 1.00 48.78 282 GLN A O 1
ATOM 4027 N N . VAL A 1 283 ? 38.207 -32.158 93.192 1.00 44.58 283 VAL A N 1
ATOM 4028 C CA . VAL A 1 283 ? 37.211 -33.064 92.635 1.00 37.70 283 VAL A CA 1
ATOM 4029 C C . VAL A 1 283 ? 37.543 -34.476 93.069 1.00 41.00 283 VAL A C 1
ATOM 4030 O O . VAL A 1 283 ? 38.652 -34.950 92.829 1.00 49.13 283 VAL A O 1
ATOM 4043 N N . SER A 1 284 ? 36.591 -35.153 93.700 1.00 44.63 284 SER A N 1
ATOM 4044 C CA . SER A 1 284 ? 36.748 -36.542 94.094 1.00 45.90 284 SER A CA 1
ATOM 4045 C C . SER A 1 284 ? 35.717 -37.396 93.369 1.00 41.25 284 SER A C 1
ATOM 4046 O O . SER A 1 284 ? 34.692 -36.898 92.897 1.00 41.17 284 SER A O 1
ATOM 4054 N N . THR A 1 285 ? 35.996 -38.696 93.289 1.00 42.14 285 THR A N 1
ATOM 4055 C CA . THR A 1 285 ? 35.173 -39.630 92.527 1.00 44.29 285 THR A CA 1
ATOM 4056 C C . THR A 1 285 ? 34.662 -40.776 93.382 1.00 54.55 285 THR A C 1
ATOM 4057 O O . THR A 1 285 ? 33.934 -41.653 92.887 1.00 53.68 285 THR A O 1
ATOM 4068 N N . SER A 1 286 ? 35.032 -40.791 94.648 1.00 53.21 286 SER A N 1
ATOM 4069 C CA . SER A 1 286 ? 34.667 -41.860 95.545 1.00 55.23 286 SER A CA 1
ATOM 4070 C C . SER A 1 286 ? 34.658 -41.264 96.935 1.00 54.65 286 SER A C 1
ATOM 4071 O O . SER A 1 286 ? 35.413 -40.332 97.226 1.00 49.28 286 SER A O 1
ATOM 4079 N N . ASN A 1 287 ? 33.773 -41.779 97.781 1.00 54.36 287 ASN A N 1
ATOM 4080 C CA . ASN A 1 287 ? 33.862 -41.470 99.200 1.00 51.20 287 ASN A CA 1
ATOM 4081 C C . ASN A 1 287 ? 33.155 -42.559 99.996 1.00 49.36 287 ASN A C 1
ATOM 4082 O O . ASN A 1 287 ? 32.129 -43.100 99.572 1.00 45.40 287 ASN A O 1
ATOM 4093 N N . ALA A 1 288 ? 33.727 -42.882 101.145 1.00 55.26 288 ALA A N 1
ATOM 4094 C CA . ALA A 1 288 ? 33.166 -43.948 101.949 1.00 52.34 288 ALA A CA 1
ATOM 4095 C C . ALA A 1 288 ? 31.896 -43.522 102.661 1.00 50.85 288 ALA A C 1
ATOM 4096 O O . ALA A 1 288 ? 31.114 -44.394 103.071 1.00 53.38 288 ALA A O 1
ATOM 4103 N N . ASP A 1 289 ? 31.658 -42.216 102.803 1.00 47.63 289 ASP A N 1
ATOM 4104 C CA . ASP A 1 289 ? 30.422 -41.733 103.414 1.00 48.29 289 ASP A CA 1
ATOM 4105 C C . ASP A 1 289 ? 29.276 -41.597 102.409 1.00 40.79 289 ASP A C 1
ATOM 4106 O O . ASP A 1 289 ?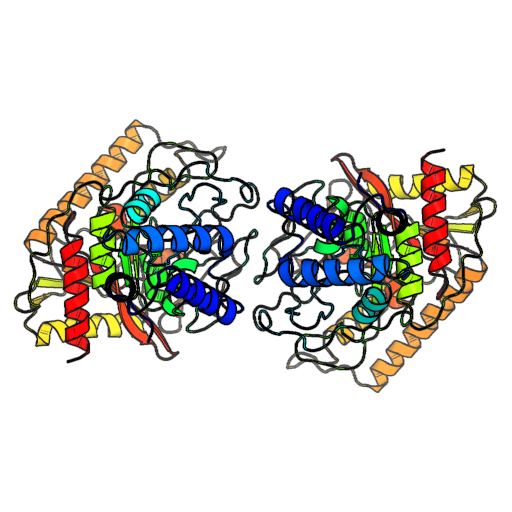 28.210 -41.083 102.762 1.00 41.10 289 ASP A O 1
ATOM 4115 N N . LEU A 1 290 ? 29.467 -42.019 101.178 1.00 39.95 290 LEU A N 1
ATOM 4116 C CA . LEU A 1 290 ? 28.372 -42.001 100.221 1.00 35.25 290 LEU A CA 1
ATOM 4117 C C . LEU A 1 290 ? 27.364 -43.078 100.598 1.00 34.98 290 LEU A C 1
ATOM 4118 O O . LEU A 1 290 ? 27.734 -44.251 100.714 1.00 36.16 290 LEU A O 1
ATOM 4134 N N . PRO A 1 291 ? 26.101 -42.742 100.802 1.00 32.82 291 PRO A N 1
ATOM 4135 C CA . PRO A 1 291 ? 25.122 -43.784 101.109 1.00 37.13 291 PRO A CA 1
ATOM 4136 C C . PRO A 1 291 ? 25.003 -44.802 99.989 1.00 34.37 291 PRO A C 1
ATOM 4137 O O . PRO A 1 291 ? 25.302 -44.535 98.831 1.00 33.56 291 PRO A O 1
ATOM 4148 N N . ASP A 1 292 ? 24.541 -45.992 100.359 1.00 32.66 292 ASP A N 1
ATOM 4149 C CA . ASP A 1 292 ? 24.226 -47.038 99.396 1.00 33.22 292 ASP A CA 1
ATOM 4150 C C . ASP A 1 292 ? 23.196 -46.511 98.405 1.00 32.46 292 ASP A C 1
ATOM 4151 O O . ASP A 1 292 ? 22.001 -46.439 98.726 1.00 26.61 292 ASP A O 1
ATOM 4160 N N . LEU A 1 293 ? 23.645 -46.133 97.194 1.00 32.88 293 LEU A N 1
ATOM 4161 C CA . LEU A 1 293 ? 22.739 -45.550 96.202 1.00 28.02 293 LEU A CA 1
ATOM 4162 C C . LEU A 1 293 ? 21.739 -46.561 95.663 1.00 27.38 293 LEU A C 1
ATOM 4163 O O . LEU A 1 293 ? 20.688 -46.166 95.140 1.00 29.99 293 LEU A O 1
ATOM 4179 N N . SER A 1 294 ? 22.043 -47.849 95.775 1.00 26.47 294 SER A N 1
ATOM 4180 C CA . SER A 1 294 ? 21.128 -48.861 95.271 1.00 28.31 294 SER A CA 1
ATOM 4181 C C . SER A 1 294 ? 19.978 -49.062 96.242 1.00 33.96 294 SER A C 1
ATOM 4182 O O . SER A 1 294 ? 18.809 -48.993 95.844 1.00 30.65 294 SER A O 1
ATOM 4190 N N . LYS A 1 295 ? 20.290 -49.262 97.536 1.00 24.73 295 LYS A N 1
ATOM 4191 C CA . LYS A 1 295 ? 19.239 -49.276 98.542 1.00 27.28 295 LYS A CA 1
ATOM 4192 C C . LYS A 1 295 ? 18.427 -47.998 98.465 1.00 26.53 295 LYS A C 1
ATOM 4193 O O . LYS A 1 295 ? 17.194 -48.017 98.568 1.00 28.24 295 LYS A O 1
ATOM 4212 N N . LEU A 1 296 ? 19.091 -46.870 98.234 1.00 29.25 296 LEU A N 1
ATOM 4213 C CA . LEU A 1 296 ? 18.345 -45.620 98.156 1.00 26.91 296 LEU A CA 1
ATOM 4214 C C . LEU A 1 296 ? 17.293 -45.697 97.067 1.00 31.52 296 LEU A C 1
ATOM 4215 O O . LEU A 1 296 ? 16.144 -45.301 97.279 1.00 27.65 296 LEU A O 1
ATOM 4231 N N . VAL A 1 297 ? 17.668 -46.210 95.883 1.00 26.65 297 VAL A N 1
ATOM 4232 C CA . VAL A 1 297 ? 16.700 -46.250 94.797 1.00 24.91 297 VAL A CA 1
ATOM 4233 C C . VAL A 1 297 ? 15.516 -47.113 95.179 1.00 23.94 297 VAL A C 1
ATOM 4234 O O . VAL A 1 297 ? 14.368 -46.788 94.854 1.00 24.41 297 VAL A O 1
ATOM 4247 N N . SER A 1 298 ? 15.780 -48.258 95.816 1.00 28.67 298 SER A N 1
ATOM 4248 C CA . SER A 1 298 ? 14.689 -49.137 96.219 1.00 31.13 298 SER A CA 1
ATOM 4249 C C . SER A 1 298 ? 13.800 -48.475 97.261 1.00 30.02 298 SER A C 1
ATOM 4250 O O . SER A 1 298 ? 12.575 -48.584 97.189 1.00 28.73 298 SER A O 1
ATOM 4258 N N . ASP A 1 299 ? 14.405 -47.841 98.281 1.00 29.92 299 ASP A N 1
ATOM 4259 C CA . ASP A 1 299 ? 13.602 -47.206 99.329 1.00 27.39 299 ASP A CA 1
ATOM 4260 C C . ASP A 1 299 ? 12.773 -46.066 98.749 1.00 25.35 299 ASP A C 1
ATOM 4261 O O . ASP A 1 299 ? 11.593 -45.924 99.059 1.00 25.58 299 ASP A O 1
ATOM 4270 N N . TYR A 1 300 ? 13.378 -45.266 97.872 1.00 27.01 300 TYR A N 1
ATOM 4271 C CA . TYR A 1 300 ? 12.691 -44.143 97.248 1.00 25.15 300 TYR A CA 1
ATOM 4272 C C . TYR A 1 300 ? 11.512 -44.615 96.411 1.00 29.06 300 TYR A C 1
ATOM 4273 O O . TYR A 1 300 ? 10.423 -44.039 96.463 1.00 29.04 300 TYR A O 1
ATOM 4291 N N . THR A 1 301 ? 11.725 -45.650 95.606 1.00 28.43 301 THR A N 1
ATOM 4292 C CA . THR A 1 301 ? 10.671 -46.171 94.748 1.00 27.98 301 THR A CA 1
ATOM 4293 C C . THR A 1 301 ? 9.505 -46.728 95.565 1.00 30.67 301 THR A C 1
ATOM 4294 O O . THR A 1 301 ? 8.340 -46.399 95.302 1.00 27.74 301 THR A O 1
ATOM 4305 N N . ARG A 1 302 ? 9.800 -47.613 96.525 1.00 29.03 302 ARG A N 1
ATOM 4306 C CA . ARG A 1 302 ? 8.811 -48.110 97.478 1.00 32.11 302 ARG A CA 1
ATOM 4307 C C . ARG A 1 302 ? 7.947 -46.971 97.982 1.00 28.73 302 ARG A C 1
ATOM 4308 O O . ARG A 1 302 ? 6.723 -47.069 98.012 1.00 39.31 302 ARG A O 1
ATOM 4329 N N . MET A 1 303 ? 8.575 -45.881 98.405 1.00 27.11 303 MET A N 1
ATOM 4330 C CA . MET A 1 303 ? 7.823 -44.797 99.019 1.00 30.87 303 MET A CA 1
ATOM 4331 C C . MET A 1 303 ? 7.128 -43.952 97.966 1.00 26.36 303 MET A C 1
ATOM 4332 O O . MET A 1 303 ? 6.008 -43.491 98.184 1.00 28.54 303 MET A O 1
ATOM 4346 N N . LEU A 1 304 ? 7.764 -43.755 96.814 1.00 29.86 304 LEU A N 1
ATOM 4347 C CA . LEU A 1 304 ? 7.113 -43.034 95.721 1.00 29.05 304 LEU A CA 1
ATOM 4348 C C . LEU A 1 304 ? 5.779 -43.675 95.331 1.00 32.84 304 LEU A C 1
ATOM 4349 O O . LEU A 1 304 ? 4.772 -42.976 95.136 1.00 31.95 304 LEU A O 1
ATOM 4365 N N . LEU A 1 305 ? 5.741 -45.000 95.216 1.00 31.95 305 LEU A N 1
ATOM 4366 C CA . LEU A 1 305 ? 4.518 -45.628 94.728 1.00 33.46 305 LEU A CA 1
ATOM 4367 C C . LEU A 1 305 ? 3.410 -45.581 95.770 1.00 37.70 305 LEU A C 1
ATOM 4368 O O . LEU A 1 305 ? 2.232 -45.475 95.392 1.00 38.42 305 LEU A O 1
ATOM 4384 N N . ILE A 1 306 ? 3.762 -45.679 97.063 1.00 27.71 306 ILE A N 1
ATOM 4385 C CA . ILE A 1 306 ? 2.780 -45.503 98.128 1.00 30.36 306 ILE A CA 1
ATOM 4386 C C . ILE A 1 306 ? 2.242 -44.080 98.121 1.00 35.93 306 ILE A C 1
ATOM 4387 O O . ILE A 1 306 ? 1.032 -43.845 98.237 1.00 35.53 306 ILE A O 1
ATOM 4403 N N . VAL A 1 307 ? 3.132 -43.104 97.987 1.00 32.04 307 VAL A N 1
ATOM 4404 C CA . VAL A 1 307 ? 2.696 -41.716 98.033 1.00 31.14 307 VAL A CA 1
ATOM 4405 C C . VAL A 1 307 ? 1.723 -41.448 96.903 1.00 33.80 307 VAL A C 1
ATOM 4406 O O . VAL A 1 307 ? 0.609 -40.953 97.124 1.00 34.30 307 VAL A O 1
ATOM 4419 N N . LEU A 1 308 ? 2.132 -41.781 95.672 1.00 32.62 308 LEU A N 1
ATOM 4420 C CA . LEU A 1 308 ? 1.295 -41.513 94.510 1.00 32.49 308 LEU A CA 1
ATOM 4421 C C . LEU A 1 308 ? -0.026 -42.256 94.589 1.00 33.04 308 LEU A C 1
ATOM 4422 O O . LEU A 1 308 ? -1.018 -41.807 94.022 1.00 38.18 308 LEU A O 1
ATOM 4438 N N . ALA A 1 309 ? -0.062 -43.389 95.270 1.00 38.60 309 ALA A N 1
ATOM 4439 C CA . ALA A 1 309 ? -1.293 -44.153 95.385 1.00 39.11 309 ALA A CA 1
ATOM 4440 C C . ALA A 1 309 ? -2.116 -43.751 96.593 1.00 39.43 309 ALA A C 1
ATOM 4441 O O . ALA A 1 309 ? -3.122 -44.404 96.878 1.00 39.46 309 ALA A O 1
ATOM 4448 N N . GLN A 1 310 ? -1.688 -42.733 97.327 1.00 35.82 310 GLN A N 1
ATOM 4449 C CA . GLN A 1 310 ? -2.398 -42.280 98.509 1.00 39.78 310 GLN A CA 1
ATOM 4450 C C . GLN A 1 310 ? -2.664 -43.428 99.487 1.00 35.85 310 GLN A C 1
ATOM 4451 O O . GLN A 1 310 ? -3.722 -43.521 100.108 1.00 45.59 310 GLN A O 1
ATOM 4465 N N . GLY A 1 311 ? -1.684 -44.296 99.663 1.00 32.10 311 GLY A N 1
ATOM 4466 C CA . GLY A 1 311 ? -1.809 -45.378 100.613 1.00 34.73 311 GLY A CA 1
ATOM 4467 C C . GLY A 1 311 ? -2.761 -46.475 100.206 1.00 39.79 311 GLY A C 1
ATOM 4468 O O . GLY A 1 311 ? -2.983 -47.406 100.988 1.00 39.55 311 GLY A O 1
ATOM 4472 N N . LYS A 1 312 ? -3.336 -46.393 99.021 1.00 40.64 312 LYS A N 1
ATOM 4473 C CA . LYS A 1 312 ? -4.294 -47.383 98.569 1.00 42.34 312 LYS A CA 1
ATOM 4474 C C . LYS A 1 312 ? -3.569 -48.505 97.835 1.00 45.94 312 LYS A C 1
ATOM 4475 O O . LYS A 1 312 ? -2.434 -48.350 97.365 1.00 43.98 312 LYS A O 1
ATOM 4494 N N . ALA A 1 313 ? -4.244 -49.641 97.753 1.00 47.78 313 ALA A N 1
ATOM 4495 C CA . ALA A 1 313 ? -3.769 -50.811 97.035 1.00 50.81 313 ALA A CA 1
ATOM 4496 C C . ALA A 1 313 ? -4.928 -51.398 96.252 1.00 56.07 313 ALA A C 1
ATOM 4497 O O . ALA A 1 313 ? -6.102 -51.169 96.589 1.00 47.04 313 ALA A O 1
ATOM 4504 N N . PRO A 1 314 ? -4.631 -52.163 95.192 1.00 62.33 314 PRO A N 1
ATOM 4505 C CA . PRO A 1 314 ? -5.686 -52.828 94.413 1.00 59.70 314 PRO A CA 1
ATOM 4506 C C . PRO A 1 314 ? -6.419 -53.873 95.229 1.00 67.35 314 PRO A C 1
ATOM 4507 O O . PRO A 1 314 ? -5.998 -54.281 96.313 1.00 66.81 314 PRO A O 1
ATOM 4518 N N . GLU A 1 315 ? -7.524 -54.337 94.661 1.00 77.21 315 GLU A N 1
ATOM 4519 C CA . GLU A 1 315 ? -8.261 -55.426 95.280 1.00 80.57 315 GLU A CA 1
ATOM 4520 C C . GLU A 1 315 ? -7.380 -56.664 95.330 1.00 80.51 315 GLU A C 1
ATOM 4521 O O . GLU A 1 315 ? -6.549 -56.890 94.444 1.00 74.75 315 GLU A O 1
ATOM 4533 N N . GLY A 1 316 ? -7.520 -57.429 96.413 1.00 86.93 316 GLY A N 1
ATOM 4534 C CA . GLY A 1 316 ? -6.718 -58.619 96.638 1.00 83.52 316 GLY A CA 1
ATOM 4535 C C . GLY A 1 316 ? -5.365 -58.335 97.262 1.00 84.10 316 GLY A C 1
ATOM 4536 O O . GLY A 1 316 ? -4.813 -59.189 97.967 1.00 79.20 316 GLY A O 1
ATOM 4540 N N . THR A 1 317 ? -4.822 -57.139 96.995 1.00 80.93 317 THR A N 1
ATOM 4541 C CA . THR A 1 317 ? -3.537 -56.704 97.524 1.00 63.79 317 THR A CA 1
ATOM 4542 C C . THR A 1 317 ? -3.745 -55.935 98.818 1.00 64.97 317 THR A C 1
ATOM 4543 O O . THR A 1 317 ? -4.636 -55.085 98.911 1.00 62.28 317 THR A O 1
ATOM 4554 N N . GLU A 1 318 ? -2.905 -56.237 99.826 1.00 65.72 318 GLU A N 1
ATOM 4555 C CA . GLU A 1 318 ? -3.056 -55.619 101.143 1.00 60.85 318 GLU A CA 1
ATOM 4556 C C . GLU A 1 318 ? -2.305 -54.292 101.200 1.00 55.69 318 GLU A C 1
ATOM 4557 O O . GLU A 1 318 ? -1.150 -54.218 100.750 1.00 56.78 318 GLU A O 1
ATOM 4569 N N . PRO A 1 319 ? -2.902 -53.242 101.728 1.00 53.02 319 PRO A N 1
ATOM 4570 C CA . PRO A 1 319 ? -2.187 -51.969 101.809 1.00 52.38 319 PRO A CA 1
ATOM 4571 C C . PRO A 1 319 ? -1.118 -51.988 102.887 1.00 47.47 319 PRO A C 1
ATOM 4572 O O . PRO A 1 319 ? -1.069 -52.862 103.763 1.00 42.05 319 PRO A O 1
ATOM 4583 N N . VAL A 1 320 ? -0.229 -50.998 102.775 1.00 42.67 320 VAL A N 1
ATOM 4584 C CA . VAL A 1 320 ? 0.780 -50.758 103.790 1.00 38.92 320 VAL A CA 1
ATOM 4585 C C . VAL A 1 320 ? 0.089 -50.260 105.047 1.00 39.00 320 VAL A C 1
ATOM 4586 O O . VAL A 1 320 ? -0.828 -49.426 104.977 1.00 41.29 320 VAL A O 1
ATOM 4599 N N . SER A 1 321 ? 0.510 -50.775 106.205 1.00 38.74 321 SER A N 1
ATOM 4600 C CA . SER A 1 321 ? -0.020 -50.282 107.469 1.00 35.56 321 SER A CA 1
ATOM 4601 C C . SER A 1 321 ? 0.616 -48.952 107.826 1.00 33.61 321 SER A C 1
ATOM 4602 O O . SER A 1 321 ? 1.761 -48.677 107.467 1.00 40.53 321 SER A O 1
ATOM 4610 N N . LEU A 1 322 ? -0.135 -48.125 108.553 1.00 38.93 322 LEU A N 1
ATOM 4611 C CA . LEU A 1 322 ? 0.405 -46.854 109.041 1.00 33.98 322 LEU A CA 1
ATOM 4612 C C . LEU A 1 322 ? 1.758 -47.067 109.724 1.00 35.82 322 LEU A C 1
ATOM 4613 O O . LEU A 1 322 ? 2.750 -46.397 109.409 1.00 34.75 322 LEU A O 1
ATOM 4629 N N . ASN A 1 323 ? 1.822 -48.039 110.630 1.00 33.53 323 ASN A N 1
ATOM 4630 C CA . ASN A 1 323 ? 3.051 -48.283 111.374 1.00 36.37 323 ASN A CA 1
ATOM 4631 C C . ASN A 1 323 ? 4.207 -48.620 110.443 1.00 33.66 323 ASN A C 1
ATOM 4632 O O . ASN A 1 323 ? 5.334 -48.152 110.652 1.00 38.75 323 ASN A O 1
ATOM 4643 N N . ALA A 1 324 ? 3.955 -49.443 109.418 1.00 34.06 324 ALA A N 1
ATOM 4644 C CA . ALA A 1 324 ? 4.988 -49.709 108.421 1.00 32.82 324 ALA A CA 1
ATOM 4645 C C . ALA A 1 324 ? 5.379 -48.435 107.677 1.00 33.39 324 ALA A C 1
ATOM 4646 O O . ALA A 1 324 ? 6.558 -48.243 107.346 1.00 33.12 324 ALA A O 1
ATOM 4653 N N . TRP A 1 325 ? 4.400 -47.559 107.397 1.00 33.68 325 TRP A N 1
ATOM 4654 C CA . TRP A 1 325 ? 4.689 -46.259 106.789 1.00 27.78 325 TRP A CA 1
ATOM 4655 C C . TRP A 1 325 ? 5.603 -45.429 107.682 1.00 29.84 325 TRP A C 1
ATOM 4656 O O . TRP A 1 325 ? 6.540 -44.789 107.202 1.00 24.91 325 TRP A O 1
ATOM 4677 N N . TYR A 1 326 ? 5.325 -45.410 108.986 1.00 29.46 326 TYR A N 1
ATOM 4678 C CA . TYR A 1 326 ? 6.196 -44.705 109.921 1.00 31.21 326 TYR A CA 1
ATOM 4679 C C . TYR A 1 326 ? 7.595 -45.313 109.913 1.00 32.50 326 TYR A C 1
ATOM 4680 O O . TYR A 1 326 ? 8.603 -44.604 110.028 1.00 27.11 326 TYR A O 1
ATOM 4698 N N . GLY A 1 327 ? 7.681 -46.633 109.771 1.00 33.42 327 GLY A N 1
ATOM 4699 C CA . GLY A 1 327 ? 8.990 -47.232 109.626 1.00 30.71 327 GLY A CA 1
ATOM 4700 C C . GLY A 1 327 ? 9.691 -46.792 108.360 1.00 32.03 327 GLY A C 1
ATOM 4701 O O . GLY A 1 327 ? 10.922 -46.722 108.322 1.00 28.28 327 GLY A O 1
ATOM 4705 N N . MET A 1 328 ? 8.924 -46.517 107.295 1.00 31.66 328 MET A N 1
ATOM 4706 C CA . MET A 1 328 ? 9.548 -46.070 106.054 1.00 27.79 328 MET A CA 1
ATOM 4707 C C . MET A 1 328 ? 10.111 -44.668 106.230 1.00 27.44 328 MET A C 1
ATOM 4708 O O . MET A 1 328 ? 11.173 -44.341 105.694 1.00 27.51 328 MET A O 1
ATOM 4722 N N . LEU A 1 329 ? 9.427 -43.835 107.008 1.00 29.15 329 LEU A N 1
ATOM 4723 C CA . LEU A 1 329 ? 9.951 -42.506 107.258 1.00 29.29 329 LEU A CA 1
ATOM 4724 C C . LEU A 1 329 ? 11.179 -42.561 108.161 1.00 27.16 329 LEU A C 1
ATOM 4725 O O . LEU A 1 329 ? 12.091 -41.741 107.998 1.00 27.77 329 LEU A O 1
ATOM 4741 N N . ASP A 1 330 ? 11.211 -43.492 109.118 1.00 28.02 330 ASP A N 1
ATOM 4742 C CA . ASP A 1 330 ? 12.426 -43.714 109.893 1.00 30.28 330 ASP A CA 1
ATOM 4743 C C . ASP A 1 330 ? 13.592 -44.040 108.967 1.00 30.39 330 ASP A C 1
ATOM 4744 O O . ASP A 1 330 ? 14.702 -43.528 109.134 1.00 28.15 330 ASP A O 1
ATOM 4753 N N . ASP A 1 331 ? 13.362 -44.945 108.004 1.00 33.45 331 ASP A N 1
ATOM 4754 C CA . ASP A 1 331 ? 14.410 -45.317 107.059 1.00 31.37 331 ASP A CA 1
ATOM 4755 C C . ASP A 1 331 ? 14.869 -44.105 106.280 1.00 28.42 331 ASP A C 1
ATOM 4756 O O . ASP A 1 331 ? 16.073 -43.902 106.062 1.00 30.33 331 ASP A O 1
ATOM 4765 N N . GLN A 1 332 ? 13.905 -43.317 105.800 1.00 26.12 332 GLN A N 1
ATOM 4766 C CA . GLN A 1 332 ? 14.243 -42.133 105.038 1.00 26.19 332 GLN A CA 1
ATOM 4767 C C . GLN A 1 332 ? 15.111 -41.220 105.877 1.00 27.99 332 GLN A C 1
ATOM 4768 O O . GLN A 1 332 ? 16.125 -40.707 105.395 1.00 23.63 332 GLN A O 1
ATOM 4782 N N . ALA A 1 333 ? 14.769 -41.060 107.163 1.00 27.74 333 ALA A N 1
ATOM 4783 C CA . ALA A 1 333 ? 15.555 -40.174 108.007 1.00 27.69 333 ALA A CA 1
ATOM 4784 C C . ALA A 1 333 ? 16.965 -40.711 108.212 1.00 26.07 333 ALA A C 1
ATOM 4785 O O . ALA A 1 333 ? 17.924 -39.938 108.275 1.00 25.23 333 ALA A O 1
ATOM 4792 N N . ARG A 1 334 ? 17.117 -42.029 108.343 1.00 28.42 334 ARG A N 1
ATOM 4793 C CA . ARG A 1 334 ? 18.456 -42.578 108.483 1.00 25.27 334 ARG A CA 1
ATOM 4794 C C . ARG A 1 334 ? 19.273 -42.257 107.243 1.00 23.99 334 ARG A C 1
ATOM 4795 O O . ARG A 1 334 ? 20.389 -41.735 107.337 1.00 25.42 334 ARG A O 1
ATOM 4816 N N . THR A 1 335 ? 18.717 -42.520 106.066 1.00 25.54 335 THR A N 1
ATOM 4817 C CA . THR A 1 335 ? 19.452 -42.224 104.828 1.00 22.72 335 THR A CA 1
ATOM 4818 C C . THR A 1 335 ? 19.834 -40.748 104.763 1.00 24.59 335 THR A C 1
ATOM 4819 O O . THR A 1 335 ? 20.964 -40.397 104.399 1.00 23.63 335 THR A O 1
ATOM 4830 N N . ILE A 1 336 ? 18.929 -39.867 105.180 1.00 28.28 336 ILE A N 1
ATOM 4831 C CA . ILE A 1 336 ? 19.217 -38.438 105.124 1.00 24.18 336 ILE A CA 1
ATOM 4832 C C . ILE A 1 336 ? 20.434 -38.104 105.962 1.00 30.97 336 ILE A C 1
ATOM 4833 O O . ILE A 1 336 ? 21.278 -37.296 105.555 1.00 30.88 336 ILE A O 1
ATOM 4849 N N . ARG A 1 337 ? 20.529 -38.692 107.163 1.00 26.92 337 ARG A N 1
ATOM 4850 C CA . ARG A 1 337 ? 21.701 -38.470 108.011 1.00 31.56 337 ARG A CA 1
ATOM 4851 C C . ARG A 1 337 ? 22.965 -38.934 107.319 1.00 29.35 337 ARG A C 1
ATOM 4852 O O . ARG A 1 337 ? 24.010 -38.284 107.449 1.00 30.90 337 ARG A O 1
ATOM 4873 N N . GLY A 1 338 ? 22.872 -40.016 106.537 1.00 27.84 338 GLY A N 1
ATOM 4874 C CA . GLY A 1 338 ? 23.990 -40.438 105.709 1.00 28.80 338 GLY A CA 1
ATOM 4875 C C . GLY A 1 338 ? 24.520 -39.340 104.807 1.00 29.10 338 GLY A C 1
ATOM 4876 O O . GLY A 1 338 ? 25.737 -39.168 104.682 1.00 29.88 338 GLY A O 1
ATOM 4880 N N . PHE A 1 339 ? 23.618 -38.562 104.183 1.00 31.41 339 PHE A N 1
ATOM 4881 C CA . PHE A 1 339 ? 24.075 -37.451 103.352 1.00 25.96 339 PHE A CA 1
ATOM 4882 C C . PHE A 1 339 ? 24.534 -36.269 104.195 1.00 32.37 339 PHE A C 1
ATOM 4883 O O . PHE A 1 339 ? 25.411 -35.509 103.767 1.00 29.95 339 PHE A O 1
ATOM 4900 N N . ASP A 1 340 ? 23.988 -36.097 105.398 1.00 31.80 340 ASP A N 1
ATOM 4901 C CA . ASP A 1 340 ? 24.517 -35.055 106.262 1.00 28.41 340 ASP A CA 1
ATOM 4902 C C . ASP A 1 340 ? 26.010 -35.279 106.472 1.00 35.21 340 ASP A C 1
ATOM 4903 O O . ASP A 1 340 ? 26.811 -34.338 106.360 1.00 37.08 340 ASP A O 1
ATOM 4912 N N . ARG A 1 341 ? 26.403 -36.540 106.763 1.00 31.15 341 ARG A N 1
ATOM 4913 C CA . ARG A 1 341 ? 27.822 -36.859 106.956 1.00 38.01 341 ARG A CA 1
ATOM 4914 C C . ARG A 1 341 ? 28.612 -36.673 105.662 1.00 36.52 341 ARG A C 1
ATOM 4915 O O . ARG A 1 341 ? 29.769 -36.239 105.679 1.00 33.96 341 ARG A O 1
ATOM 4936 N N . LEU A 1 342 ? 28.011 -37.018 104.527 1.00 39.74 342 LEU A N 1
ATOM 4937 C CA . LEU A 1 342 ? 28.712 -36.837 103.268 1.00 31.16 342 LEU A CA 1
ATOM 4938 C C . LEU A 1 342 ? 28.975 -35.363 103.011 1.00 30.35 342 LEU A C 1
ATOM 4939 O O . LEU A 1 342 ? 30.011 -34.997 102.451 1.00 33.80 342 LEU A O 1
ATOM 4955 N N . PHE A 1 343 ? 28.043 -34.499 103.373 1.00 33.26 343 PHE A N 1
ATOM 4956 C CA . PHE A 1 343 ? 28.265 -33.091 103.067 1.00 36.78 343 PHE A CA 1
ATOM 4957 C C . PHE A 1 343 ? 29.185 -32.422 104.078 1.00 38.27 343 PHE A C 1
ATOM 4958 O O . PHE A 1 343 ? 29.577 -31.272 103.864 1.00 40.32 343 PHE A O 1
ATOM 4975 N N . ASP A 1 344 ? 29.589 -33.133 105.133 1.00 41.69 344 ASP A N 1
ATOM 4976 C CA . ASP A 1 344 ? 30.721 -32.665 105.929 1.00 41.95 344 ASP A CA 1
ATOM 4977 C C . ASP A 1 344 ? 32.000 -32.628 105.085 1.00 44.48 344 ASP A C 1
ATOM 4978 O O . ASP A 1 344 ? 32.891 -31.826 105.357 1.00 44.15 344 ASP A O 1
ATOM 4987 N N . SER A 1 345 ? 32.098 -33.479 104.050 1.00 35.23 345 SER A N 1
ATOM 4988 C CA . SER A 1 345 ? 33.289 -33.587 103.219 1.00 38.16 345 SER A CA 1
ATOM 4989 C C . SER A 1 345 ? 33.170 -32.962 101.831 1.00 40.79 345 SER A C 1
ATOM 4990 O O . SER A 1 345 ? 34.179 -32.897 101.108 1.00 39.38 345 SER A O 1
ATOM 4998 N N . PHE A 1 346 ? 31.975 -32.559 101.403 1.00 40.86 346 PHE A N 1
ATOM 4999 C CA . PHE A 1 346 ? 31.799 -32.034 100.053 1.00 41.11 346 PHE A CA 1
ATOM 5000 C C . PHE A 1 346 ? 30.862 -30.850 100.094 1.00 37.26 346 PHE A C 1
ATOM 5001 O O . PHE A 1 346 ? 29.950 -30.790 100.922 1.00 38.06 346 PHE A O 1
ATOM 5018 N N . ASP A 1 347 ? 31.110 -29.904 99.188 1.00 40.86 347 ASP A N 1
ATOM 5019 C CA . ASP A 1 347 ? 30.216 -28.776 98.983 1.00 38.49 347 ASP A CA 1
ATOM 5020 C C . ASP A 1 347 ? 29.131 -29.083 97.963 1.00 40.46 347 ASP A C 1
ATOM 5021 O O . ASP A 1 347 ? 28.012 -28.569 98.092 1.00 35.77 347 ASP A O 1
ATOM 5030 N N . ALA A 1 348 ? 29.438 -29.891 96.948 1.00 34.19 348 ALA A N 1
ATOM 5031 C CA . ALA A 1 348 ? 28.431 -30.278 95.988 1.00 34.73 348 ALA A CA 1
ATOM 5032 C C . ALA A 1 348 ? 28.728 -31.668 95.460 1.00 37.06 348 ALA A C 1
ATOM 5033 O O . ALA A 1 348 ? 29.881 -32.115 95.421 1.00 35.11 348 ALA A O 1
ATOM 5040 N N . ILE A 1 349 ? 27.671 -32.330 95.023 1.00 30.82 349 ILE A N 1
ATOM 5041 C CA . ILE A 1 349 ? 27.773 -33.496 94.156 1.00 34.43 349 ILE A CA 1
ATOM 5042 C C . ILE A 1 349 ? 27.481 -33.036 92.725 1.00 33.31 349 ILE A C 1
ATOM 5043 O O . ILE A 1 349 ? 26.485 -32.339 92.487 1.00 32.95 349 ILE A O 1
ATOM 5059 N N . PHE A 1 350 ? 28.351 -33.408 91.774 1.00 31.46 350 PHE A N 1
ATOM 5060 C CA . PHE A 1 350 ? 28.064 -33.306 90.346 1.00 30.98 350 PHE A CA 1
ATOM 5061 C C . PHE A 1 350 ? 27.730 -34.701 89.804 1.00 31.00 350 PHE A C 1
ATOM 5062 O O . PHE A 1 350 ? 28.537 -35.634 89.950 1.00 32.01 350 PHE A O 1
ATOM 5079 N N . CYS A 1 351 ? 26.591 -34.844 89.140 1.00 25.34 351 CYS A N 1
ATOM 5080 C CA . CYS A 1 351 ? 26.278 -36.111 88.491 1.00 24.73 351 CYS A CA 1
ATOM 5081 C C . CYS A 1 351 ? 25.300 -35.860 87.351 1.00 30.06 351 CYS A C 1
ATOM 5082 O O . CYS A 1 351 ? 24.823 -34.730 87.157 1.00 26.19 351 CYS A O 1
ATOM 5090 N N . PRO A 1 352 ? 25.020 -36.879 86.536 1.00 28.56 352 PRO A N 1
ATOM 5091 C CA . PRO A 1 352 ? 24.039 -36.697 85.478 1.00 24.56 352 PRO A CA 1
ATOM 5092 C C . PRO A 1 352 ? 22.680 -36.360 86.053 1.00 25.69 352 PRO A C 1
ATOM 5093 O O . PRO A 1 352 ? 22.364 -36.670 87.204 1.00 24.65 352 PRO A O 1
ATOM 5104 N N . VAL A 1 353 ? 21.874 -35.693 85.226 1.00 24.97 353 VAL A N 1
ATOM 5105 C CA . VAL A 1 353 ? 20.455 -35.564 85.512 1.00 22.79 353 VAL A CA 1
ATOM 5106 C C . VAL A 1 353 ? 19.733 -36.817 85.052 1.00 28.86 353 VAL A C 1
ATOM 5107 O O . VAL A 1 353 ? 18.835 -37.332 85.737 1.00 23.41 353 VAL A O 1
ATOM 5120 N N . LEU A 1 354 ? 20.111 -37.307 83.882 1.00 21.53 354 LEU A N 1
ATOM 5121 C CA . LEU A 1 354 ? 19.547 -38.507 83.288 1.00 24.16 354 LEU A CA 1
ATOM 5122 C C . LEU A 1 354 ? 20.625 -39.067 82.377 1.00 19.71 354 LEU A C 1
ATOM 5123 O O . LEU A 1 354 ? 21.515 -38.350 81.928 1.00 24.56 354 LEU A O 1
ATOM 5139 N N . GLY A 1 355 ? 20.568 -40.368 82.144 1.00 24.01 355 GLY A N 1
ATOM 5140 C CA . GLY A 1 355 ? 21.612 -41.002 81.381 1.00 26.39 355 GLY A CA 1
ATOM 5141 C C . GLY A 1 355 ? 21.557 -40.746 79.901 1.00 24.28 355 GLY A C 1
ATOM 5142 O O . GLY A 1 355 ? 22.472 -41.171 79.165 1.00 25.07 355 GLY A O 1
ATOM 5146 N N . THR A 1 356 ? 20.477 -40.126 79.426 1.00 27.47 356 THR A N 1
ATOM 5147 C CA . THR A 1 356 ? 20.388 -39.699 78.035 1.00 25.63 356 THR A CA 1
ATOM 5148 C C . THR A 1 356 ? 19.870 -38.272 77.938 1.00 26.88 356 THR A C 1
ATOM 5149 O O . THR A 1 356 ? 19.153 -37.784 78.823 1.00 22.95 356 THR A O 1
ATOM 5160 N N . SER A 1 357 ? 20.209 -37.640 76.819 1.00 23.81 357 SER A N 1
ATOM 5161 C CA . SER A 1 357 ? 19.526 -36.449 76.360 1.00 24.47 357 SER A CA 1
ATOM 5162 C C . SER A 1 357 ? 18.100 -36.823 75.949 1.00 27.22 357 SER A C 1
ATOM 5163 O O . SER A 1 357 ? 17.667 -37.972 76.096 1.00 30.16 357 SER A O 1
ATOM 5171 N N . ALA A 1 358 ? 17.369 -35.847 75.406 1.00 24.05 358 ALA A N 1
ATOM 5172 C CA . ALA A 1 358 ? 15.946 -36.027 75.131 1.00 24.59 358 ALA A CA 1
ATOM 5173 C C . ALA A 1 358 ? 15.687 -37.154 74.146 1.00 26.05 358 ALA A C 1
ATOM 5174 O O . ALA A 1 358 ? 16.300 -37.217 73.081 1.00 31.43 358 ALA A O 1
ATOM 5181 N N . PHE A 1 359 ? 14.755 -38.056 74.495 1.00 25.25 359 PHE A N 1
ATOM 5182 C CA . PHE A 1 359 ? 14.464 -39.239 73.685 1.00 25.25 359 PHE A CA 1
ATOM 5183 C C . PHE A 1 359 ? 13.284 -39.027 72.737 1.00 26.99 359 PHE A C 1
ATOM 5184 O O . PHE A 1 359 ? 12.485 -38.106 72.889 1.00 30.35 359 PHE A O 1
ATOM 5201 N N . PRO A 1 360 ? 13.143 -39.857 71.717 1.00 28.61 360 PRO A N 1
ATOM 5202 C CA . PRO A 1 360 ? 12.024 -39.677 70.790 1.00 27.41 360 PRO A CA 1
ATOM 5203 C C . PRO A 1 360 ? 10.698 -39.953 71.468 1.00 28.42 360 PRO A C 1
ATOM 5204 O O . PRO A 1 360 ? 10.592 -40.800 72.356 1.00 25.23 360 PRO A O 1
ATOM 5215 N N . HIS A 1 361 ? 9.684 -39.203 71.043 1.00 27.39 361 HIS A N 1
ATOM 5216 C CA . HIS A 1 361 ? 8.366 -39.327 71.625 1.00 29.97 361 HIS A CA 1
ATOM 5217 C C . HIS A 1 361 ? 7.983 -40.791 71.713 1.00 31.14 361 HIS A C 1
ATOM 5218 O O . HIS A 1 361 ? 8.173 -41.548 70.762 1.00 26.72 361 HIS A O 1
ATOM 5232 N N . SER A 1 362 ? 7.434 -41.178 72.859 1.00 26.88 362 SER A N 1
ATOM 5233 C CA . SER A 1 362 ? 6.910 -42.514 73.064 1.00 28.50 362 SER A CA 1
ATOM 5234 C C . SER A 1 362 ? 5.426 -42.416 73.339 1.00 29.35 362 SER A C 1
ATOM 5235 O O . SER A 1 362 ? 4.999 -41.634 74.193 1.00 31.58 362 SER A O 1
ATOM 5243 N N . ASP A 1 363 ? 4.656 -43.221 72.628 1.00 26.58 363 ASP A N 1
ATOM 5244 C CA . ASP A 1 363 ? 3.237 -43.407 72.874 1.00 28.87 363 ASP A CA 1
ATOM 5245 C C . ASP A 1 363 ? 2.954 -44.572 73.797 1.00 31.96 363 ASP A C 1
ATOM 5246 O O . ASP A 1 363 ? 1.784 -44.922 73.990 1.00 31.26 363 ASP A O 1
ATOM 5255 N N . GLU A 1 364 ? 4.004 -45.173 74.361 1.00 33.30 364 GLU A N 1
ATOM 5256 C CA . GLU A 1 364 ? 3.907 -46.362 75.204 1.00 34.76 364 GLU A CA 1
ATOM 5257 C C . GLU A 1 364 ? 3.662 -45.896 76.626 1.00 32.20 364 GLU A C 1
ATOM 5258 O O . GLU A 1 364 ? 4.512 -45.220 77.204 1.00 39.06 364 GLU A O 1
ATOM 5270 N N . ALA A 1 365 ? 2.499 -46.220 77.188 1.00 39.27 365 ALA A N 1
ATOM 5271 C CA . ALA A 1 365 ? 2.186 -45.679 78.510 1.00 31.35 365 ALA A CA 1
ATOM 5272 C C . ALA A 1 365 ? 2.996 -46.353 79.597 1.00 33.97 365 ALA A C 1
ATOM 5273 O O . ALA A 1 365 ? 3.354 -45.710 80.588 1.00 36.43 365 ALA A O 1
ATOM 5280 N N . ASP A 1 366 ? 3.296 -47.638 79.402 1.00 33.76 366 ASP A N 1
ATOM 5281 C CA . ASP A 1 366 ? 3.944 -48.502 80.377 1.00 28.04 366 ASP A CA 1
ATOM 5282 C C . ASP A 1 366 ? 5.444 -48.293 80.284 1.00 31.84 366 ASP A C 1
ATOM 5283 O O . ASP A 1 366 ? 6.084 -48.677 79.301 1.00 27.39 366 ASP A O 1
ATOM 5292 N N . TRP A 1 367 ? 6.018 -47.661 81.298 1.00 32.83 367 TRP A N 1
ATOM 5293 C CA . TRP A 1 367 ? 7.463 -47.508 81.297 1.00 32.14 367 TRP A CA 1
ATOM 5294 C C . TRP A 1 367 ? 8.173 -48.835 81.152 1.00 27.33 367 TRP A C 1
ATOM 5295 O O . TRP A 1 367 ? 9.272 -48.903 80.595 1.00 31.52 367 TRP A O 1
ATOM 5316 N N . GLY A 1 368 ? 7.576 -49.907 81.649 1.00 29.31 368 GLY A N 1
ATOM 5317 C CA . GLY A 1 368 ? 8.267 -51.183 81.569 1.00 31.52 368 GLY A CA 1
ATOM 5318 C C . GLY A 1 368 ? 8.458 -51.684 80.160 1.00 32.62 368 GLY A C 1
ATOM 5319 O O . GLY A 1 368 ? 9.279 -52.581 79.935 1.00 33.25 368 GLY A O 1
ATOM 5323 N N . LYS A 1 369 ? 7.710 -51.141 79.212 1.00 31.90 369 LYS A N 1
ATOM 5324 C CA . LYS A 1 369 ? 7.830 -51.531 77.822 1.00 30.59 369 LYS A CA 1
ATOM 5325 C C . LYS A 1 369 ? 8.652 -50.549 76.999 1.00 34.18 369 LYS A C 1
ATOM 5326 O O . LYS A 1 369 ? 8.859 -50.784 75.802 1.00 35.91 369 LYS A O 1
ATOM 5345 N N . ARG A 1 370 ? 9.108 -49.456 77.593 1.00 32.39 370 ARG A N 1
ATOM 5346 C CA . ARG A 1 370 ? 10.003 -48.551 76.900 1.00 30.37 370 ARG A CA 1
ATOM 5347 C C . ARG A 1 370 ? 11.454 -48.987 77.075 1.00 40.78 370 ARG A C 1
ATOM 5348 O O . ARG A 1 370 ? 11.816 -49.738 78.003 1.00 38.03 370 ARG A O 1
ATOM 5369 N N . THR A 1 371 ? 12.300 -48.476 76.178 1.00 27.88 371 THR A N 1
ATOM 5370 C CA . THR A 1 371 ? 13.739 -48.581 76.316 1.00 29.39 371 THR A CA 1
ATOM 5371 C C . THR A 1 371 ? 14.340 -47.213 76.042 1.00 30.79 371 THR A C 1
ATOM 5372 O O . THR A 1 371 ? 13.654 -46.278 75.598 1.00 30.30 371 THR A O 1
ATOM 5383 N N . LEU A 1 372 ? 15.643 -47.127 76.312 1.00 31.92 372 LEU A N 1
ATOM 5384 C CA . LEU A 1 372 ? 16.469 -45.967 76.025 1.00 29.27 372 LEU A CA 1
ATOM 5385 C C . LEU A 1 372 ? 17.763 -46.495 75.441 1.00 34.06 372 LEU A C 1
ATOM 5386 O O . LEU A 1 372 ? 18.344 -47.450 75.978 1.00 31.86 372 LEU A O 1
ATOM 5402 N N . THR A 1 373 ? 18.247 -45.835 74.398 1.00 30.85 373 THR A N 1
ATOM 5403 C CA . THR A 1 373 ? 19.508 -46.220 73.804 1.00 30.56 373 THR A CA 1
ATOM 5404 C C . THR A 1 373 ? 20.639 -45.519 74.510 1.00 29.42 373 THR A C 1
ATOM 5405 O O . THR A 1 373 ? 20.670 -44.285 74.579 1.00 34.92 373 THR A O 1
ATOM 5416 N N . ILE A 1 374 ? 21.563 -46.321 75.024 1.00 31.18 374 ILE A N 1
ATOM 5417 C CA . ILE A 1 374 ? 22.739 -45.859 75.740 1.00 35.41 374 ILE A CA 1
ATOM 5418 C C . ILE A 1 374 ? 23.932 -46.558 75.113 1.00 35.64 374 ILE A C 1
ATOM 5419 O O . ILE A 1 374 ? 24.019 -47.788 75.130 1.00 39.50 374 ILE A O 1
ATOM 5435 N N . ASP A 1 375 ? 24.821 -45.785 74.516 1.00 36.12 375 ASP A N 1
ATOM 5436 C CA . ASP A 1 375 ? 26.023 -46.351 73.921 1.00 40.42 375 ASP A CA 1
ATOM 5437 C C . ASP A 1 375 ? 25.660 -47.438 72.912 1.00 40.39 375 ASP A C 1
ATOM 5438 O O . ASP A 1 375 ? 26.305 -48.479 72.819 1.00 38.66 375 ASP A O 1
ATOM 5447 N N . GLY A 1 376 ? 24.604 -47.207 72.159 1.00 34.66 376 GLY A N 1
ATOM 5448 C CA . GLY A 1 376 ? 24.297 -48.091 71.069 1.00 39.31 376 GLY A CA 1
ATOM 5449 C C . GLY A 1 376 ? 23.428 -49.271 71.419 1.00 42.09 376 GLY A C 1
ATOM 5450 O O . GLY A 1 376 ? 22.990 -49.967 70.503 1.00 44.17 376 GLY A O 1
ATOM 5454 N N . ALA A 1 377 ? 23.141 -49.509 72.700 1.00 34.49 377 ALA A N 1
ATOM 5455 C CA . ALA A 1 377 ? 22.303 -50.620 73.110 1.00 32.71 377 ALA A CA 1
ATOM 5456 C C . ALA A 1 377 ? 21.043 -50.141 73.809 1.00 32.46 377 ALA A C 1
ATOM 5457 O O . ALA A 1 377 ? 21.036 -49.094 74.461 1.00 29.73 377 ALA A O 1
ATOM 5464 N N . ASP A 1 378 ? 19.989 -50.949 73.692 1.00 30.86 378 ASP A N 1
ATOM 5465 C CA . ASP A 1 378 ? 18.753 -50.712 74.417 1.00 28.50 378 ASP A CA 1
ATOM 5466 C C . ASP A 1 378 ? 18.925 -51.040 75.896 1.00 28.39 378 ASP A C 1
ATOM 5467 O O . ASP A 1 378 ? 19.458 -52.098 76.252 1.00 31.77 378 ASP A O 1
ATOM 5476 N N . THR A 1 379 ? 18.458 -50.141 76.753 1.00 30.41 379 THR A N 1
ATOM 5477 C CA . THR A 1 379 ? 18.493 -50.299 78.198 1.00 25.82 379 THR A CA 1
ATOM 5478 C C . THR A 1 379 ? 17.143 -49.918 78.767 1.00 30.76 379 THR A C 1
ATOM 5479 O O . THR A 1 379 ? 16.355 -49.229 78.107 1.00 30.80 379 THR A O 1
ATOM 5490 N N . PRO A 1 380 ? 16.830 -50.352 79.998 1.00 30.34 380 PRO A N 1
ATOM 5491 C CA . PRO A 1 380 ? 15.488 -50.134 80.537 1.00 30.92 380 PRO A CA 1
ATOM 5492 C C . PRO A 1 380 ? 15.247 -48.668 80.802 1.00 31.97 380 PRO A C 1
ATOM 5493 O O . PRO A 1 380 ? 16.120 -47.957 81.297 1.00 31.12 380 PRO A O 1
ATOM 5504 N N . PHE A 1 381 ? 14.052 -48.222 80.438 1.00 26.59 381 PHE A N 1
ATOM 5505 C CA . PHE A 1 381 ? 13.738 -46.808 80.530 1.00 30.32 381 PHE A CA 1
ATOM 5506 C C . PHE A 1 381 ? 13.688 -46.374 81.986 1.00 28.86 381 PHE A C 1
ATOM 5507 O O . PHE A 1 381 ? 14.307 -45.373 82.383 1.00 27.57 381 PHE A O 1
ATOM 5524 N N . GLY A 1 382 ? 12.968 -47.130 82.804 1.00 28.37 382 GLY A N 1
ATOM 5525 C CA . GLY A 1 382 ? 12.721 -46.668 84.148 1.00 23.26 382 GLY A CA 1
ATOM 5526 C C . GLY A 1 382 ? 13.935 -46.682 85.032 1.00 25.43 382 GLY A C 1
ATOM 5527 O O . GLY A 1 382 ? 13.942 -46.005 86.058 1.00 28.50 382 GLY A O 1
ATOM 5531 N N . SER A 1 383 ? 14.947 -47.467 84.687 1.00 29.26 383 SER A N 1
ATOM 5532 C CA . SER A 1 383 ? 16.169 -47.489 85.493 1.00 29.91 383 SER A CA 1
ATOM 5533 C C . SER A 1 383 ? 16.696 -46.095 85.787 1.00 29.15 383 SER A C 1
ATOM 5534 O O . SER A 1 383 ? 17.354 -45.880 86.810 1.00 27.66 383 SER A O 1
ATOM 5542 N N . GLN A 1 384 ? 16.414 -45.132 84.898 1.00 23.83 384 GLN A N 1
ATOM 5543 C CA . GLN A 1 384 ? 17.007 -43.803 84.993 1.00 23.78 384 GLN A CA 1
ATOM 5544 C C . GLN A 1 384 ? 16.458 -42.979 86.149 1.00 20.55 384 GLN A C 1
ATOM 5545 O O . GLN A 1 384 ? 16.999 -41.903 86.418 1.00 23.14 384 GLN A O 1
ATOM 5559 N N . LEU A 1 385 ? 15.405 -43.436 86.831 1.00 23.96 385 LEU A N 1
ATOM 5560 C CA . LEU A 1 385 ? 14.976 -42.734 88.032 1.00 25.21 385 LEU A CA 1
ATOM 5561 C C . LEU A 1 385 ? 16.105 -42.667 89.040 1.00 23.45 385 LEU A C 1
ATOM 5562 O O . LEU A 1 385 ? 16.124 -41.789 89.916 1.00 27.90 385 LEU A O 1
ATOM 5578 N N . ALA A 1 386 ? 17.031 -43.616 88.948 1.00 23.27 386 ALA A N 1
ATOM 5579 C CA . ALA A 1 386 ? 18.146 -43.667 89.878 1.00 24.84 386 ALA A CA 1
ATOM 5580 C C . ALA A 1 386 ? 18.811 -42.305 90.041 1.00 24.75 386 ALA A C 1
ATOM 5581 O O . ALA A 1 386 ? 19.097 -41.869 91.167 1.00 22.52 386 ALA A O 1
ATOM 5588 N N . TRP A 1 387 ? 19.051 -41.620 88.923 1.00 25.31 387 TRP A N 1
ATOM 5589 C CA . TRP A 1 387 ? 19.848 -40.405 88.926 1.00 23.74 387 TRP A CA 1
ATOM 5590 C C . TRP A 1 387 ? 19.195 -39.272 89.686 1.00 26.51 387 TRP A C 1
ATOM 5591 O O . TRP A 1 387 ? 19.908 -38.404 90.213 1.00 25.31 387 TRP A O 1
ATOM 5612 N N . ILE A 1 388 ? 17.854 -39.229 89.723 1.00 21.89 388 ILE A N 1
ATOM 5613 C CA . ILE A 1 388 ? 17.153 -38.139 90.386 1.00 20.89 388 ILE A CA 1
ATOM 5614 C C . ILE A 1 388 ? 16.674 -38.528 91.778 1.00 23.70 388 ILE A C 1
ATOM 5615 O O . ILE A 1 388 ? 16.094 -37.687 92.496 1.00 22.11 388 ILE A O 1
ATOM 5631 N N . SER A 1 389 ? 16.937 -39.768 92.193 1.00 23.26 389 SER A N 1
ATOM 5632 C CA . SER A 1 389 ? 16.443 -40.294 93.462 1.00 20.91 389 SER A CA 1
ATOM 5633 C C . SER A 1 389 ? 17.104 -39.655 94.676 1.00 23.21 389 SER A C 1
ATOM 5634 O O . SER A 1 389 ? 16.477 -39.549 95.732 1.00 23.46 389 SER A O 1
ATOM 5642 N N . MET A 1 390 ? 18.378 -39.284 94.575 1.00 23.92 390 MET A N 1
ATOM 5643 C CA . MET A 1 390 ? 19.108 -38.879 95.768 1.00 24.86 390 MET A CA 1
ATOM 5644 C C . MET A 1 390 ? 18.497 -37.625 96.363 1.00 25.88 390 MET A C 1
ATOM 5645 O O . MET A 1 390 ? 18.254 -37.550 97.573 1.00 25.93 390 MET A O 1
ATOM 5659 N N . ALA A 1 391 ? 18.224 -36.626 95.516 1.00 22.42 391 ALA A N 1
ATOM 5660 C CA . ALA A 1 391 ? 17.766 -35.347 96.038 1.00 22.09 391 ALA A CA 1
ATOM 5661 C C . ALA A 1 391 ? 16.290 -35.395 96.400 1.00 25.05 391 ALA A C 1
ATOM 5662 O O . ALA A 1 391 ? 15.861 -34.751 97.361 1.00 22.24 391 ALA A O 1
ATOM 5669 N N . THR A 1 392 ? 15.484 -36.134 95.650 1.00 22.04 392 THR A N 1
ATOM 5670 C CA . THR A 1 392 ? 14.070 -36.186 95.994 1.00 20.31 392 THR A CA 1
ATOM 5671 C C . THR A 1 392 ? 13.870 -36.899 97.314 1.00 21.91 392 THR A C 1
ATOM 5672 O O . THR A 1 392 ? 13.218 -36.373 98.221 1.00 23.07 392 THR A O 1
ATOM 5683 N N . TYR A 1 393 ? 14.414 -38.122 97.415 1.00 23.96 393 TYR A N 1
ATOM 5684 C CA . TYR A 1 393 ? 14.243 -38.961 98.597 1.00 27.29 393 TYR A CA 1
ATOM 5685 C C . TYR A 1 393 ? 14.847 -38.327 99.846 1.00 28.32 393 TYR A C 1
ATOM 5686 O O . TYR A 1 393 ? 14.251 -38.370 100.928 1.00 28.09 393 TYR A O 1
ATOM 5704 N N . CYS A 1 394 ? 16.063 -37.792 99.735 1.00 23.39 394 CYS A N 1
ATOM 5705 C CA . CYS A 1 394 ? 16.762 -37.310 100.913 1.00 26.26 394 CYS A CA 1
ATOM 5706 C C . CYS A 1 394 ? 16.567 -35.827 101.142 1.00 28.76 394 CYS A C 1
ATOM 5707 O O . CYS A 1 394 ? 17.066 -35.310 102.144 1.00 32.03 394 CYS A O 1
ATOM 5715 N N . GLY A 1 395 ? 15.840 -35.142 100.242 1.00 26.04 395 GLY A N 1
ATOM 5716 C CA . GLY A 1 395 ? 15.398 -33.775 100.433 1.00 21.98 395 GLY A CA 1
ATOM 5717 C C . GLY A 1 395 ? 16.267 -32.688 99.843 1.00 20.72 395 GLY A C 1
ATOM 5718 O O . GLY A 1 395 ? 15.828 -31.536 99.806 1.00 24.52 395 GLY A O 1
ATOM 5722 N N . MET A 1 396 ? 17.490 -32.997 99.414 1.00 21.83 396 MET A N 1
ATOM 5723 C CA . MET A 1 396 ? 18.467 -31.967 99.092 1.00 25.43 396 MET A CA 1
ATOM 5724 C C . MET A 1 396 ? 17.998 -31.141 97.908 1.00 23.76 396 MET A C 1
ATOM 5725 O O . MET A 1 396 ? 17.292 -31.662 97.035 1.00 26.22 396 MET A O 1
ATOM 5739 N N . PRO A 1 397 ? 18.441 -29.882 97.814 1.00 23.48 397 PRO A N 1
ATOM 5740 C CA . PRO A 1 397 ? 18.233 -29.111 96.578 1.00 25.12 397 PRO A CA 1
ATOM 5741 C C . PRO A 1 397 ? 19.123 -29.637 95.475 1.00 21.55 397 PRO A C 1
ATOM 5742 O O . PRO A 1 397 ? 20.213 -30.149 95.731 1.00 26.37 397 PRO A O 1
ATOM 5753 N N . ALA A 1 398 ? 18.657 -29.501 94.234 1.00 21.37 398 ALA A N 1
ATOM 5754 C CA . ALA A 1 398 ? 19.412 -30.038 93.114 1.00 22.02 398 ALA A CA 1
ATOM 5755 C C . ALA A 1 398 ? 19.098 -29.232 91.873 1.00 24.76 398 ALA A C 1
ATOM 5756 O O . ALA A 1 398 ? 17.937 -29.141 91.453 1.00 21.65 398 ALA A O 1
ATOM 5763 N N . LEU A 1 399 ? 20.139 -28.625 91.328 1.00 20.49 399 LEU A N 1
ATOM 5764 C CA . LEU A 1 399 ? 20.045 -27.821 90.132 1.00 23.58 399 LEU A CA 1
ATOM 5765 C C . LEU A 1 399 ? 20.289 -28.706 88.921 1.00 22.21 399 LEU A C 1
ATOM 5766 O O . LEU A 1 399 ? 21.141 -29.602 88.956 1.00 23.25 399 LEU A O 1
ATOM 5782 N N . SER A 1 400 ? 19.529 -28.454 87.857 1.00 21.45 400 SER A N 1
ATOM 5783 C CA . SER A 1 400 ? 19.840 -28.930 86.516 1.00 21.13 400 SER A CA 1
ATOM 5784 C C . SER A 1 400 ? 20.205 -27.728 85.657 1.00 20.59 400 SER A C 1
ATOM 5785 O O . SER A 1 400 ? 19.385 -26.830 85.487 1.00 24.63 400 SER A O 1
ATOM 5793 N N . MET A 1 401 ? 21.416 -27.704 85.121 1.00 22.22 401 MET A N 1
ATOM 5794 C CA . MET A 1 401 ? 21.872 -26.591 84.305 1.00 25.73 401 MET A CA 1
ATOM 5795 C C . MET A 1 401 ? 22.494 -27.120 83.025 1.00 25.99 401 MET A C 1
ATOM 5796 O O . MET A 1 401 ? 23.052 -28.222 83.020 1.00 28.81 401 MET A O 1
ATOM 5810 N N . PRO A 1 402 ? 22.432 -26.361 81.933 1.00 26.01 402 PRO A N 1
ATOM 5811 C CA . PRO A 1 402 ? 23.016 -26.841 80.678 1.00 24.12 402 PRO A CA 1
ATOM 5812 C C . PRO A 1 402 ? 24.530 -26.813 80.711 1.00 27.04 402 PRO A C 1
ATOM 5813 O O . PRO A 1 402 ? 25.128 -25.819 81.118 1.00 29.61 402 PRO A O 1
ATOM 5824 N N . VAL A 1 403 ? 25.153 -27.892 80.232 1.00 27.37 403 VAL A N 1
ATOM 5825 C CA . VAL A 1 403 ? 26.605 -27.912 80.182 1.00 27.15 403 VAL A CA 1
ATOM 5826 C C . VAL A 1 403 ? 27.118 -28.432 78.849 1.00 25.34 403 VAL A C 1
ATOM 5827 O O . VAL A 1 403 ? 28.329 -28.426 78.622 1.00 30.73 403 VAL A O 1
ATOM 5840 N N . GLY A 1 404 ? 26.243 -28.905 77.967 1.00 28.33 404 GLY A N 1
ATOM 5841 C CA . GLY A 1 404 ? 26.740 -29.428 76.699 1.00 27.75 404 GLY A CA 1
ATOM 5842 C C . GLY A 1 404 ? 25.641 -29.756 75.714 1.00 23.87 404 GLY A C 1
ATOM 5843 O O . GLY A 1 404 ? 24.459 -29.527 75.966 1.00 29.31 404 GLY A O 1
ATOM 5847 N N . THR A 1 405 ? 26.046 -30.289 74.566 1.00 29.36 405 THR A N 1
ATOM 5848 C CA . THR A 1 405 ? 25.120 -30.878 73.611 1.00 30.20 405 THR A CA 1
ATOM 5849 C C . THR A 1 405 ? 25.699 -32.211 73.164 1.00 33.39 405 THR A C 1
ATOM 5850 O O . THR A 1 405 ? 26.917 -32.355 73.078 1.00 35.72 405 THR A O 1
ATOM 5861 N N . ASP A 1 406 ? 24.838 -33.173 72.851 1.00 34.05 406 ASP A N 1
ATOM 5862 C CA . ASP A 1 406 ? 25.329 -34.453 72.359 1.00 31.46 406 ASP A CA 1
ATOM 5863 C C . ASP A 1 406 ? 25.567 -34.337 70.860 1.00 37.32 406 ASP A C 1
ATOM 5864 O O . ASP A 1 406 ? 25.579 -33.250 70.288 1.00 39.19 406 ASP A O 1
ATOM 5873 N N . ALA A 1 407 ? 25.839 -35.461 70.210 1.00 45.93 407 ALA A N 1
ATOM 5874 C CA . ALA A 1 407 ? 26.313 -35.408 68.835 1.00 43.18 407 ALA A CA 1
ATOM 5875 C C . ALA A 1 407 ? 25.206 -35.025 67.866 1.00 51.13 407 ALA A C 1
ATOM 5876 O O . ALA A 1 407 ? 25.515 -34.532 66.775 1.00 54.93 407 ALA A O 1
ATOM 5883 N N . ASN A 1 408 ? 23.934 -35.220 68.259 1.00 43.90 408 ASN A N 1
ATOM 5884 C CA . ASN A 1 408 ? 22.757 -34.792 67.511 1.00 42.66 408 ASN A CA 1
ATOM 5885 C C . ASN A 1 408 ? 22.265 -33.395 67.906 1.00 40.67 408 ASN A C 1
ATOM 5886 O O . ASN A 1 408 ? 21.131 -33.034 67.579 1.00 37.97 408 ASN A O 1
ATOM 5897 N N . GLY A 1 409 ? 23.061 -32.622 68.630 1.00 37.03 409 GLY A N 1
ATOM 5898 C CA . GLY A 1 409 ? 22.656 -31.287 68.990 1.00 34.51 409 GLY A CA 1
ATOM 5899 C C . GLY A 1 409 ? 21.721 -31.187 70.165 1.00 34.32 409 GLY A C 1
ATOM 5900 O O . GLY A 1 409 ? 21.163 -30.109 70.390 1.00 34.41 409 GLY A O 1
ATOM 5904 N N . LEU A 1 410 ? 21.545 -32.255 70.933 1.00 37.10 410 LEU A N 1
ATOM 5905 C CA . LEU A 1 410 ? 20.531 -32.214 71.978 1.00 34.40 410 LEU A CA 1
ATOM 5906 C C . LEU A 1 410 ? 21.180 -31.813 73.290 1.00 29.35 410 LEU A C 1
ATOM 5907 O O . LEU A 1 410 ? 22.287 -32.252 73.574 1.00 29.71 410 LEU A O 1
ATOM 5923 N N . PRO A 1 411 ? 20.516 -30.950 74.072 1.00 23.69 411 PRO A N 1
ATOM 5924 C CA . PRO A 1 411 ? 21.103 -30.497 75.328 1.00 27.21 411 PRO A CA 1
ATOM 5925 C C . PRO A 1 411 ? 21.440 -31.647 76.248 1.00 26.66 411 PRO A C 1
ATOM 5926 O O . PRO A 1 411 ? 20.758 -32.677 76.259 1.00 26.30 411 PRO A O 1
ATOM 5937 N N . ILE A 1 412 ? 22.525 -31.449 76.994 1.00 27.71 412 ILE A N 1
ATOM 5938 C CA . ILE A 1 412 ? 22.889 -32.264 78.146 1.00 31.00 412 ILE A CA 1
ATOM 5939 C C . ILE A 1 412 ? 23.048 -31.367 79.367 1.00 29.04 412 ILE A C 1
ATOM 5940 O O . ILE A 1 412 ? 23.790 -30.374 79.327 1.00 25.48 412 ILE A O 1
ATOM 5956 N N . GLY A 1 413 ? 22.404 -31.760 80.467 1.00 32.72 413 GLY A N 1
ATOM 5957 C CA . GLY A 1 413 ? 22.454 -31.005 81.701 1.00 24.57 413 GLY A CA 1
ATOM 5958 C C . GLY A 1 413 ? 23.291 -31.707 82.737 1.00 28.00 413 GLY A C 1
ATOM 5959 O O . GLY A 1 413 ? 23.544 -32.913 82.641 1.00 25.08 413 GLY A O 1
ATOM 5963 N N . LEU A 1 414 ? 23.752 -30.920 83.704 1.00 23.32 414 LEU A N 1
ATOM 5964 C CA . LEU A 1 414 ? 24.519 -31.353 84.848 1.00 24.56 414 LEU A CA 1
ATOM 5965 C C . LEU A 1 414 ? 23.632 -31.179 86.075 1.00 26.77 414 LEU A C 1
ATOM 5966 O O . LEU A 1 414 ? 22.934 -30.172 86.206 1.00 25.57 414 LEU A O 1
ATOM 5982 N N . GLN A 1 415 ? 23.628 -32.167 86.949 1.00 25.04 415 GLN A N 1
ATOM 5983 C CA . GLN A 1 415 ? 22.883 -32.077 88.193 1.00 27.47 415 GLN A CA 1
ATOM 5984 C C . GLN A 1 415 ? 23.872 -31.682 89.278 1.00 26.54 415 GLN A C 1
ATOM 5985 O O . GLN A 1 415 ? 24.914 -32.319 89.424 1.00 24.82 415 GLN A O 1
ATOM 5999 N N . ILE A 1 416 ? 23.554 -30.608 90.001 1.00 27.13 416 ILE A N 1
ATOM 6000 C CA . ILE A 1 416 ? 24.353 -30.099 91.111 1.00 24.86 416 ILE A CA 1
ATOM 6001 C C . ILE A 1 416 ? 23.508 -30.244 92.368 1.00 26.59 416 ILE A C 1
ATOM 6002 O O . ILE A 1 416 ? 22.471 -29.565 92.519 1.00 23.87 416 ILE A O 1
ATOM 6018 N N . ILE A 1 417 ? 23.955 -31.109 93.274 1.00 29.95 417 ILE A N 1
ATOM 6019 C CA . ILE A 1 417 ? 23.262 -31.420 94.521 1.00 25.86 417 ILE A CA 1
ATOM 6020 C C . ILE A 1 417 ? 24.077 -30.811 95.647 1.00 27.75 417 ILE A C 1
ATOM 6021 O O . ILE A 1 417 ? 25.292 -31.039 95.732 1.00 28.81 417 ILE A O 1
ATOM 6037 N N . THR A 1 418 ? 23.422 -30.021 96.495 1.00 24.65 418 THR A N 1
ATOM 6038 C CA . THR A 1 418 ? 24.083 -29.462 97.663 1.00 29.98 418 THR A CA 1
ATOM 6039 C C . THR A 1 418 ? 23.284 -29.829 98.895 1.00 28.64 418 THR A C 1
ATOM 6040 O O . THR A 1 418 ? 22.262 -30.497 98.810 1.00 27.51 418 THR A O 1
ATOM 6051 N N . ARG A 1 419 ? 23.737 -29.370 100.048 1.00 28.06 419 ARG A N 1
ATOM 6052 C CA . ARG A 1 419 ? 23.129 -29.871 101.259 1.00 30.20 419 ARG A CA 1
ATOM 6053 C C . ARG A 1 419 ? 21.774 -29.210 101.489 1.00 31.81 419 ARG A C 1
ATOM 6054 O O . ARG A 1 419 ? 21.462 -28.146 100.942 1.00 27.28 419 ARG A O 1
ATOM 6075 N N . ASN A 1 420 ? 20.951 -29.869 102.309 1.00 31.35 420 ASN A N 1
ATOM 6076 C CA . ASN A 1 420 ? 19.616 -29.346 102.554 1.00 28.63 420 ASN A CA 1
ATOM 6077 C C . ASN A 1 420 ? 19.706 -27.894 103.011 1.00 34.78 420 ASN A C 1
ATOM 6078 O O . ASN A 1 420 ? 20.568 -27.522 103.826 1.00 31.62 420 ASN A O 1
ATOM 6089 N N . TRP A 1 421 ? 18.815 -27.076 102.441 1.00 33.22 421 TRP A N 1
ATOM 6090 C CA . TRP A 1 421 ? 18.556 -25.667 102.723 1.00 33.35 421 TRP A CA 1
ATOM 6091 C C . TRP A 1 421 ? 19.587 -24.809 102.036 1.00 34.38 421 TRP A C 1
ATOM 6092 O O . TRP A 1 421 ? 19.510 -23.586 102.192 1.00 31.61 421 TRP A O 1
ATOM 6113 N N . SER A 1 422 ? 20.557 -25.384 101.323 1.00 29.51 422 SER A N 1
ATOM 6114 C CA . SER A 1 422 ? 21.600 -24.586 100.675 1.00 31.33 422 SER A CA 1
ATOM 6115 C C . SER A 1 422 ? 21.253 -24.334 99.224 1.00 34.34 422 SER A C 1
ATOM 6116 O O . SER A 1 422 ? 22.128 -24.314 98.359 1.00 32.56 422 SER A O 1
ATOM 6124 N N . ASP A 1 423 ? 19.954 -24.171 98.945 1.00 32.19 423 ASP A N 1
ATOM 6125 C CA . ASP A 1 423 ? 19.491 -23.981 97.575 1.00 32.83 423 ASP A CA 1
ATOM 6126 C C . ASP A 1 423 ? 20.264 -22.868 96.870 1.00 33.99 423 ASP A C 1
ATOM 6127 O O . ASP A 1 423 ? 20.565 -22.965 95.683 1.00 30.80 423 ASP A O 1
ATOM 6136 N N . HIS A 1 424 ? 20.599 -21.802 97.581 1.00 32.75 424 HIS A N 1
ATOM 6137 C CA . HIS A 1 424 ? 21.291 -20.702 96.933 1.00 33.14 424 HIS A CA 1
ATOM 6138 C C . HIS A 1 424 ? 22.726 -21.055 96.581 1.00 34.34 424 HIS A C 1
ATOM 6139 O O . HIS A 1 424 ? 23.282 -20.483 95.641 1.00 39.16 424 HIS A O 1
ATOM 6153 N N . ASP A 1 425 ? 23.330 -22.001 97.293 1.00 37.69 425 ASP A N 1
ATOM 6154 C CA . ASP A 1 425 ? 24.665 -22.467 96.924 1.00 36.73 425 ASP A CA 1
ATOM 6155 C C . ASP A 1 425 ? 24.630 -23.357 95.688 1.00 36.50 425 ASP A C 1
ATOM 6156 O O . ASP A 1 425 ? 25.594 -23.360 94.920 1.00 37.86 425 ASP A O 1
ATOM 6165 N N . ALA A 1 426 ? 23.559 -24.150 95.513 1.00 33.34 426 ALA A N 1
ATOM 6166 C CA . ALA A 1 426 ? 23.378 -24.918 94.287 1.00 31.13 426 ALA A CA 1
ATOM 6167 C C . ALA A 1 426 ? 23.346 -24.001 93.077 1.00 29.91 426 ALA A C 1
ATOM 6168 O O . ALA A 1 426 ? 24.075 -24.212 92.102 1.00 32.40 426 ALA A O 1
ATOM 6175 N N . VAL A 1 427 ? 22.505 -22.957 93.144 1.00 28.93 427 VAL A N 1
ATOM 6176 C CA . VAL A 1 427 ? 22.382 -21.981 92.067 1.00 28.33 427 VAL A CA 1
ATOM 6177 C C . VAL A 1 427 ? 23.674 -21.222 91.868 1.00 32.47 427 VAL A C 1
ATOM 6178 O O . VAL A 1 427 ? 24.086 -20.972 90.732 1.00 36.52 427 VAL A O 1
ATOM 6191 N N . ARG A 1 428 ? 24.311 -20.793 92.962 1.00 31.60 428 ARG A N 1
ATOM 6192 C CA . ARG A 1 428 ? 25.562 -20.056 92.827 1.00 33.52 428 ARG A CA 1
ATOM 6193 C C . ARG A 1 428 ? 26.659 -20.917 92.211 1.00 32.67 428 ARG A C 1
ATOM 6194 O O . ARG A 1 428 ? 27.436 -20.435 91.383 1.00 34.99 428 ARG A O 1
ATOM 6215 N N . ILE A 1 429 ? 26.755 -22.188 92.616 1.00 35.20 429 ILE A N 1
ATOM 6216 C CA . ILE A 1 429 ? 27.774 -23.064 92.032 1.00 36.03 429 ILE A CA 1
ATOM 6217 C C . ILE A 1 429 ? 27.502 -23.317 90.558 1.00 31.68 429 ILE A C 1
ATOM 6218 O O . ILE A 1 429 ? 28.436 -23.477 89.770 1.00 39.67 429 ILE A O 1
ATOM 6234 N N . GLY A 1 430 ? 26.243 -23.392 90.148 1.00 32.71 430 GLY A N 1
ATOM 6235 C CA . GLY A 1 430 ? 25.963 -23.533 88.729 1.00 30.70 430 GLY A CA 1
ATOM 6236 C C . GLY A 1 430 ? 26.440 -22.327 87.946 1.00 33.76 430 GLY A C 1
ATOM 6237 O O . GLY A 1 430 ? 27.134 -22.451 86.929 1.00 36.41 430 GLY A O 1
ATOM 6241 N N . ALA A 1 431 ? 26.065 -21.135 88.413 1.00 35.65 431 ALA A N 1
ATOM 6242 C CA . ALA A 1 431 ? 26.575 -19.896 87.845 1.00 32.34 431 ALA A CA 1
ATOM 6243 C C . ALA A 1 431 ? 28.086 -19.955 87.665 1.00 38.58 431 ALA A C 1
ATOM 6244 O O . ALA A 1 431 ? 28.617 -19.505 86.645 1.00 42.80 431 ALA A O 1
ATOM 6251 N N . LEU A 1 432 ? 28.791 -20.533 88.630 1.00 35.16 432 LEU A N 1
ATOM 6252 C CA . LEU A 1 432 ? 30.243 -20.560 88.563 1.00 37.94 432 LEU A CA 1
ATOM 6253 C C . LEU A 1 432 ? 30.742 -21.657 87.637 1.00 37.50 432 LEU A C 1
ATOM 6254 O O . LEU A 1 432 ? 31.809 -21.520 87.025 1.00 44.41 432 LEU A O 1
ATOM 6270 N N . VAL A 1 433 ? 29.990 -22.749 87.526 1.00 36.88 433 VAL A N 1
ATOM 6271 C CA . VAL A 1 433 ? 30.313 -23.770 86.540 1.00 36.40 433 VAL A CA 1
ATOM 6272 C C . VAL A 1 433 ? 30.203 -23.178 85.144 1.00 42.64 433 VAL A C 1
ATOM 6273 O O . VAL A 1 433 ? 31.029 -23.445 84.270 1.00 43.46 433 VAL A O 1
ATOM 6286 N N . ALA A 1 434 ? 29.204 -22.320 84.934 1.00 41.52 434 ALA A N 1
ATOM 6287 C CA . ALA A 1 434 ? 28.983 -21.748 83.618 1.00 41.01 434 ALA A CA 1
ATOM 6288 C C . ALA A 1 434 ? 30.087 -20.771 83.246 1.00 43.47 434 ALA A C 1
ATOM 6289 O O . ALA A 1 434 ? 30.535 -20.767 82.099 1.00 43.32 434 ALA A O 1
ATOM 6296 N N . ASP A 1 435 ? 30.535 -19.925 84.188 1.00 44.35 435 ASP A N 1
ATOM 6297 C CA . ASP A 1 435 ? 31.707 -19.099 83.905 1.00 47.36 435 ASP A CA 1
ATOM 6298 C C . ASP A 1 435 ? 32.895 -19.987 83.568 1.00 39.59 435 ASP A C 1
ATOM 6299 O O . ASP A 1 435 ? 33.618 -19.734 82.610 1.00 47.18 435 ASP A O 1
ATOM 6308 N N . ALA A 1 436 ? 33.087 -21.058 84.335 1.00 45.40 436 ALA A N 1
ATOM 6309 C CA . ALA A 1 436 ? 34.289 -21.870 84.194 1.00 45.94 436 ALA A CA 1
ATOM 6310 C C . ALA A 1 436 ? 34.351 -22.528 82.821 1.00 52.16 436 ALA A C 1
ATOM 6311 O O . ALA A 1 436 ? 35.436 -22.669 82.239 1.00 49.18 436 ALA A O 1
ATOM 6318 N N . LEU A 1 437 ? 33.193 -22.947 82.295 1.00 46.83 437 LEU A N 1
ATOM 6319 C CA . LEU A 1 437 ? 33.142 -23.602 80.995 1.00 49.06 437 LEU A CA 1
ATOM 6320 C C . LEU A 1 437 ? 33.322 -22.629 79.833 1.00 48.99 437 LEU A C 1
ATOM 6321 O O . LEU A 1 437 ? 33.578 -23.071 78.707 1.00 57.90 437 LEU A O 1
ATOM 6337 N N . ALA A 1 438 ? 33.178 -21.326 80.079 1.00 49.57 438 ALA A N 1
ATOM 6338 C CA . ALA A 1 438 ? 33.544 -20.315 79.098 1.00 55.09 438 ALA A CA 1
ATOM 6339 C C . ALA A 1 438 ? 35.040 -20.000 79.116 1.00 61.53 438 ALA A C 1
ATOM 6340 O O . ALA A 1 438 ? 35.614 -19.688 78.069 1.00 70.53 438 ALA A O 1
ATOM 6347 N N . ALA A 1 439 ? 35.676 -20.106 80.282 1.00 60.11 439 ALA A N 1
ATOM 6348 C CA . ALA A 1 439 ? 37.034 -19.629 80.540 1.00 65.83 439 ALA A CA 1
ATOM 6349 C C . ALA A 1 439 ? 37.959 -19.452 79.327 1.00 68.89 439 ALA A C 1
ATOM 6350 O O . ALA A 1 439 ? 38.263 -20.392 78.599 1.00 75.62 439 ALA A O 1
ATOM 6357 N N . SER B 1 2 ? -31.935 -27.264 71.443 1.00 69.13 2 SER B N 1
ATOM 6358 C CA . SER B 1 2 ? -32.717 -26.071 71.762 1.00 69.63 2 SER B CA 1
ATOM 6359 C C . SER B 1 2 ? -32.181 -24.833 71.035 1.00 64.56 2 SER B C 1
ATOM 6360 O O . SER B 1 2 ? -32.812 -23.775 71.099 1.00 66.45 2 SER B O 1
ATOM 6367 N N . GLU B 1 3 ? -31.040 -24.973 70.342 1.00 46.62 3 GLU B N 1
ATOM 6368 C CA . GLU B 1 3 ? -30.346 -23.855 69.714 1.00 42.87 3 GLU B CA 1
ATOM 6369 C C . GLU B 1 3 ? -30.853 -23.576 68.300 1.00 41.18 3 GLU B C 1
ATOM 6370 O O . GLU B 1 3 ? -31.351 -24.456 67.594 1.00 41.94 3 GLU B O 1
ATOM 6382 N N . LEU B 1 4 ? -30.668 -22.335 67.872 1.00 35.71 4 LEU B N 1
ATOM 6383 C CA . LEU B 1 4 ? -31.048 -21.960 66.523 1.00 38.83 4 LEU B CA 1
ATOM 6384 C C . LEU B 1 4 ? -30.321 -22.811 65.496 1.00 33.71 4 LEU B C 1
ATOM 6385 O O . LEU B 1 4 ? -29.155 -23.165 65.675 1.00 41.47 4 LEU B O 1
ATOM 6401 N N . SER B 1 5 ? -31.023 -23.127 64.412 1.00 39.40 5 SER B N 1
ATOM 6402 C CA . SER B 1 5 ? -30.417 -23.756 63.254 1.00 33.07 5 SER B CA 1
ATOM 6403 C C . SER B 1 5 ? -29.649 -22.715 62.449 1.00 36.23 5 SER B C 1
ATOM 6404 O O . SER B 1 5 ? -29.668 -21.520 62.749 1.00 34.82 5 SER B O 1
ATOM 6412 N N . ALA B 1 6 ? -28.978 -23.169 61.394 1.00 29.84 6 ALA B N 1
ATOM 6413 C CA . ALA B 1 6 ? -28.267 -22.225 60.554 1.00 32.57 6 ALA B CA 1
ATOM 6414 C C . ALA B 1 6 ? -29.247 -21.325 59.824 1.00 31.59 6 ALA B C 1
ATOM 6415 O O . ALA B 1 6 ? -29.049 -20.113 59.739 1.00 34.78 6 ALA B O 1
ATOM 6422 N N . ILE B 1 7 ? -30.326 -21.894 59.313 1.00 35.91 7 ILE B N 1
ATOM 6423 C CA . ILE B 1 7 ? -31.313 -21.092 58.602 1.00 34.86 7 ILE B CA 1
ATOM 6424 C C . ILE B 1 7 ? -32.017 -20.123 59.555 1.00 37.72 7 ILE B C 1
ATOM 6425 O O . ILE B 1 7 ? -32.269 -18.963 59.208 1.00 36.77 7 ILE B O 1
ATOM 6441 N N . GLU B 1 8 ? -32.355 -20.584 60.763 1.00 40.25 8 GLU B N 1
ATOM 6442 C CA . GLU B 1 8 ? -32.973 -19.714 61.755 1.00 33.51 8 GLU B CA 1
ATOM 6443 C C . GLU B 1 8 ? -32.047 -18.573 62.146 1.00 34.08 8 GLU B C 1
ATOM 6444 O O . GLU B 1 8 ? -32.477 -17.426 62.284 1.00 36.47 8 GLU B O 1
ATOM 6456 N N . THR B 1 9 ? -30.772 -18.866 62.348 1.00 35.93 9 THR B N 1
ATOM 6457 C CA . THR B 1 9 ? -29.833 -17.806 62.688 1.00 36.41 9 THR B CA 1
ATOM 6458 C C . THR B 1 9 ? -29.798 -16.756 61.581 1.00 38.48 9 THR B C 1
ATOM 6459 O O . THR B 1 9 ? -29.982 -15.559 61.835 1.00 35.25 9 THR B O 1
ATOM 6470 N N . ALA B 1 10 ? -29.606 -17.196 60.332 1.00 35.06 10 ALA B N 1
ATOM 6471 C CA . ALA B 1 10 ? -29.618 -16.257 59.218 1.00 38.94 10 ALA B CA 1
ATOM 6472 C C . ALA B 1 10 ? -30.911 -15.452 59.174 1.00 37.22 10 ALA B C 1
ATOM 6473 O O . ALA B 1 10 ? -30.879 -14.251 58.872 1.00 36.88 10 ALA B O 1
ATOM 6480 N N . ALA B 1 11 ? -32.060 -16.101 59.442 1.00 36.09 11 ALA B N 1
ATOM 6481 C CA . ALA B 1 11 ? -33.349 -15.400 59.437 1.00 36.35 11 ALA B CA 1
ATOM 6482 C C . ALA B 1 11 ? -33.419 -14.357 60.545 1.00 35.88 11 ALA B C 1
ATOM 6483 O O . ALA B 1 11 ? -33.779 -13.207 60.306 1.00 39.90 11 ALA B O 1
ATOM 6490 N N . ALA B 1 12 ? -33.082 -14.740 61.772 1.00 37.62 12 ALA B N 1
ATOM 6491 C CA . ALA B 1 12 ? -33.103 -13.775 62.869 1.00 44.22 12 ALA B CA 1
ATOM 6492 C C . ALA B 1 12 ? -32.284 -12.526 62.545 1.00 44.36 12 ALA B C 1
ATOM 6493 O O . ALA B 1 12 ? -32.726 -11.401 62.825 1.00 42.20 12 ALA B O 1
ATOM 6500 N N . ILE B 1 13 ? -31.108 -12.708 61.914 1.00 40.40 13 ILE B N 1
ATOM 6501 C CA . ILE B 1 13 ? -30.242 -11.588 61.522 1.00 41.03 13 ILE B CA 1
ATOM 6502 C C . ILE B 1 13 ? -30.901 -10.702 60.455 1.00 45.94 13 ILE B C 1
ATOM 6503 O O . ILE B 1 13 ? -30.950 -9.469 60.586 1.00 42.62 13 ILE B O 1
ATOM 6519 N N . ALA B 1 14 ? -31.383 -11.312 59.365 1.00 39.66 14 ALA B N 1
ATOM 6520 C CA . ALA B 1 14 ? -32.016 -10.541 58.307 1.00 40.55 14 ALA B CA 1
ATOM 6521 C C . ALA B 1 14 ? -33.236 -9.808 58.813 1.00 40.14 14 ALA B C 1
ATOM 6522 O O . ALA B 1 14 ? -33.573 -8.747 58.290 1.00 48.94 14 ALA B O 1
ATOM 6529 N N . GLY B 1 15 ? -33.908 -10.357 59.822 1.00 43.56 15 GLY B N 1
ATOM 6530 C CA . GLY B 1 15 ? -35.086 -9.765 60.400 1.00 41.86 15 GLY B CA 1
ATOM 6531 C C . GLY B 1 15 ? -34.855 -8.826 61.557 1.00 42.96 15 GLY B C 1
ATOM 6532 O O . GLY B 1 15 ? -35.831 -8.361 62.152 1.00 50.13 15 GLY B O 1
ATOM 6536 N N . GLY B 1 16 ? -33.603 -8.528 61.905 1.00 45.41 16 GLY B N 1
ATOM 6537 C CA . GLY B 1 16 ? -33.295 -7.540 62.925 1.00 50.46 16 GLY B CA 1
ATOM 6538 C C . GLY B 1 16 ? -33.450 -8.005 64.357 1.00 48.75 16 GLY B C 1
ATOM 6539 O O . GLY B 1 16 ? -32.990 -7.305 65.274 1.00 56.13 16 GLY B O 1
ATOM 6543 N N . SER B 1 17 ? -34.083 -9.157 64.578 1.00 48.90 17 SER B N 1
ATOM 6544 C CA . SER B 1 17 ? -34.142 -9.826 65.876 1.00 46.20 17 SER B CA 1
ATOM 6545 C C . SER B 1 17 ? -32.789 -9.844 66.593 1.00 49.37 17 SER B C 1
ATOM 6546 O O . SER B 1 17 ? -32.711 -9.679 67.814 1.00 50.16 17 SER B O 1
ATOM 6554 N N . MET B 1 18 ? -31.703 -10.042 65.861 1.00 51.11 18 MET B N 1
ATOM 6555 C CA . MET B 1 18 ? -30.382 -9.981 66.465 1.00 48.38 18 MET B CA 1
ATOM 6556 C C . MET B 1 18 ? -29.380 -9.607 65.393 1.00 46.46 18 MET B C 1
ATOM 6557 O O . MET B 1 18 ? -29.680 -9.638 64.194 1.00 46.78 18 MET B O 1
ATOM 6571 N N . THR B 1 19 ? -28.188 -9.238 65.835 1.00 40.49 19 THR B N 1
ATOM 6572 C CA . THR B 1 19 ? -27.147 -8.854 64.901 1.00 42.33 19 THR B CA 1
ATOM 6573 C C . THR B 1 19 ? -26.225 -10.039 64.654 1.00 42.30 19 THR B C 1
ATOM 6574 O O . THR B 1 19 ? -26.176 -10.995 65.432 1.00 42.85 19 THR B O 1
ATOM 6585 N N . ALA B 1 20 ? -25.496 -9.966 63.541 1.00 39.56 20 ALA B N 1
ATOM 6586 C CA . ALA B 1 20 ? -24.450 -10.947 63.281 1.00 45.99 20 ALA B CA 1
ATOM 6587 C C . ALA B 1 20 ? -23.459 -11.009 64.435 1.00 42.71 20 ALA B C 1
ATOM 6588 O O . ALA B 1 20 ? -23.024 -12.098 64.845 1.00 40.21 20 ALA B O 1
ATOM 6595 N N . LEU B 1 21 ? -23.084 -9.841 64.963 1.00 42.41 21 LEU B N 1
ATOM 6596 C CA . LEU B 1 21 ? -22.072 -9.802 66.006 1.00 40.42 21 LEU B CA 1
ATOM 6597 C C . LEU B 1 21 ? -22.587 -10.485 67.254 1.00 36.72 21 LEU B C 1
ATOM 6598 O O . LEU B 1 21 ? -21.849 -11.212 67.926 1.00 37.48 21 LEU B O 1
ATOM 6614 N N . GLU B 1 22 ? -23.851 -10.257 67.587 1.00 38.66 22 GLU B N 1
ATOM 6615 C CA . GLU B 1 22 ? -24.412 -10.944 68.741 1.00 38.12 22 GLU B CA 1
ATOM 6616 C C . GLU B 1 22 ? -24.423 -12.447 68.503 1.00 42.13 22 GLU B C 1
ATOM 6617 O O . GLU B 1 22 ? -24.053 -13.227 69.391 1.00 36.41 22 GLU B O 1
ATOM 6629 N N . ALA B 1 23 ? -24.814 -12.862 67.289 1.00 40.43 23 ALA B N 1
ATOM 6630 C CA . ALA B 1 23 ? -24.864 -14.280 66.947 1.00 42.47 23 ALA B CA 1
ATOM 6631 C C . ALA B 1 23 ? -23.495 -14.916 67.109 1.00 41.12 23 ALA B C 1
ATOM 6632 O O . ALA B 1 23 ? -23.356 -15.996 67.701 1.00 32.76 23 ALA B O 1
ATOM 6639 N N . CYS B 1 24 ? -22.472 -14.248 66.574 1.00 38.61 24 CYS B N 1
ATOM 6640 C CA . CYS B 1 24 ? -21.091 -14.700 66.737 1.00 34.58 24 CYS B CA 1
ATOM 6641 C C . CYS B 1 24 ? -20.686 -14.748 68.208 1.00 37.57 24 CYS B C 1
ATOM 6642 O O . CYS B 1 24 ? -20.150 -15.753 68.682 1.00 37.48 24 CYS B O 1
ATOM 6650 N N . ASP B 1 25 ? -20.930 -13.665 68.942 1.00 36.64 25 ASP B N 1
ATOM 6651 C CA . ASP B 1 25 ? -20.572 -13.621 70.348 1.00 34.09 25 ASP B CA 1
ATOM 6652 C C . ASP B 1 25 ? -21.309 -14.674 71.137 1.00 36.60 25 ASP B C 1
ATOM 6653 O O . ASP B 1 25 ? -20.825 -15.110 72.186 1.00 41.69 25 ASP B O 1
ATOM 6662 N N . ALA B 1 26 ? -22.503 -15.067 70.682 1.00 38.47 26 ALA B N 1
ATOM 6663 C CA . ALA B 1 26 ? -23.225 -16.108 71.404 1.00 35.13 26 ALA B CA 1
ATOM 6664 C C . ALA B 1 26 ? -22.586 -17.459 71.151 1.00 42.95 26 ALA B C 1
ATOM 6665 O O . ALA B 1 26 ? -22.463 -18.282 72.064 1.00 39.03 26 ALA B O 1
ATOM 6672 N N . ALA B 1 27 ? -22.158 -17.695 69.909 1.00 33.67 27 ALA B N 1
ATOM 6673 C CA . ALA B 1 27 ? -21.464 -18.932 69.601 1.00 34.84 27 ALA B CA 1
ATOM 6674 C C . ALA B 1 27 ? -20.144 -19.013 70.351 1.00 36.25 27 ALA B C 1
ATOM 6675 O O . ALA B 1 27 ? -19.773 -20.070 70.878 1.00 35.47 27 ALA B O 1
ATOM 6682 N N . ILE B 1 28 ? -19.398 -17.916 70.385 1.00 36.88 28 ILE B N 1
ATOM 6683 C CA . ILE B 1 28 ? -18.164 -17.925 71.148 1.00 33.67 28 ILE B CA 1
ATOM 6684 C C . ILE B 1 28 ? -18.471 -18.265 72.595 1.00 40.50 28 ILE B C 1
ATOM 6685 O O . ILE B 1 28 ? -17.726 -19.004 73.251 1.00 36.54 28 ILE B O 1
ATOM 6701 N N . ALA B 1 29 ? -19.607 -17.775 73.097 1.00 38.34 29 ALA B N 1
ATOM 6702 C CA . ALA B 1 29 ? -19.976 -18.054 74.477 1.00 38.17 29 ALA B CA 1
ATOM 6703 C C . ALA B 1 29 ? -20.285 -19.522 74.672 1.00 35.85 29 ALA B C 1
ATOM 6704 O O . ALA B 1 29 ? -19.887 -20.115 75.676 1.00 43.58 29 ALA B O 1
ATOM 6711 N N . ARG B 1 30 ? -20.999 -20.135 73.736 1.00 36.39 30 ARG B N 1
ATOM 6712 C CA . ARG B 1 30 ? -21.321 -21.546 73.921 1.00 36.91 30 ARG B CA 1
ATOM 6713 C C . ARG B 1 30 ? -20.053 -22.381 73.866 1.00 33.90 30 ARG B C 1
ATOM 6714 O O . ARG B 1 30 ? -19.853 -23.298 74.673 1.00 32.41 30 ARG B O 1
ATOM 6735 N N . ILE B 1 31 ? -19.164 -22.035 72.951 1.00 33.08 31 ILE B N 1
ATOM 6736 C CA . ILE B 1 31 ? -17.913 -22.765 72.821 1.00 33.51 31 ILE B CA 1
ATOM 6737 C C . ILE B 1 31 ? -17.122 -22.659 74.102 1.00 33.13 31 ILE B C 1
ATOM 6738 O O . ILE B 1 31 ? -16.701 -23.662 74.680 1.00 35.44 31 ILE B O 1
ATOM 6754 N N . GLU B 1 32 ? -16.926 -21.436 74.576 1.00 33.54 32 GLU B N 1
ATOM 6755 C CA . GLU B 1 32 ? -16.125 -21.232 75.769 1.00 32.53 32 GLU B CA 1
ATOM 6756 C C . GLU B 1 32 ? -16.761 -21.921 76.968 1.00 33.89 32 GLU B C 1
ATOM 67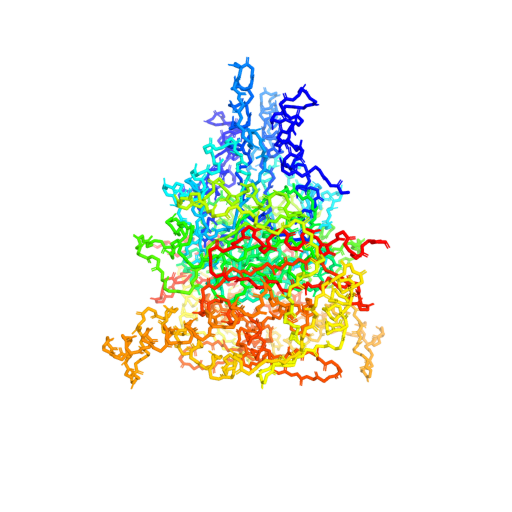57 O O . GLU B 1 32 ? -16.069 -22.479 77.823 1.00 38.11 32 GLU B O 1
ATOM 6769 N N . GLN B 1 33 ? -18.077 -21.938 77.027 1.00 40.02 33 GLN B N 1
ATOM 6770 C CA . GLN B 1 33 ? -18.721 -22.490 78.203 1.00 39.32 33 GLN B CA 1
ATOM 6771 C C . GLN B 1 33 ? -18.873 -23.998 78.131 1.00 33.34 33 GLN B C 1
ATOM 6772 O O . GLN B 1 33 ? -19.203 -24.604 79.142 1.00 36.59 33 GLN B O 1
ATOM 6786 N N . ARG B 1 34 ? -18.662 -24.614 76.980 1.00 32.36 34 ARG B N 1
ATOM 6787 C CA . ARG B 1 34 ? -19.045 -26.004 76.795 1.00 33.59 34 ARG B CA 1
ATOM 6788 C C . ARG B 1 34 ? -17.937 -26.893 76.258 1.00 39.88 34 ARG B C 1
ATOM 6789 O O . ARG B 1 34 ? -18.064 -28.124 76.354 1.00 34.19 34 ARG B O 1
ATOM 6810 N N . ASP B 1 35 ? -16.880 -26.323 75.675 1.00 33.80 35 ASP B N 1
ATOM 6811 C CA . ASP B 1 35 ? -15.877 -27.111 74.986 1.00 34.23 35 ASP B CA 1
ATOM 6812 C C . ASP B 1 35 ? -14.765 -27.597 75.904 1.00 36.82 35 ASP B C 1
ATOM 6813 O O . ASP B 1 35 ? -13.908 -28.354 75.454 1.00 40.30 35 ASP B O 1
ATOM 6822 N N . GLY B 1 36 ? -14.746 -27.192 77.162 1.00 35.36 36 GLY B N 1
ATOM 6823 C CA . GLY B 1 36 ? -13.680 -27.574 78.064 1.00 28.52 36 GLY B CA 1
ATOM 6824 C C . GLY B 1 36 ? -13.478 -29.074 78.145 1.00 35.66 36 GLY B C 1
ATOM 6825 O O . GLY B 1 36 ? -12.374 -29.598 77.949 1.00 44.85 36 GLY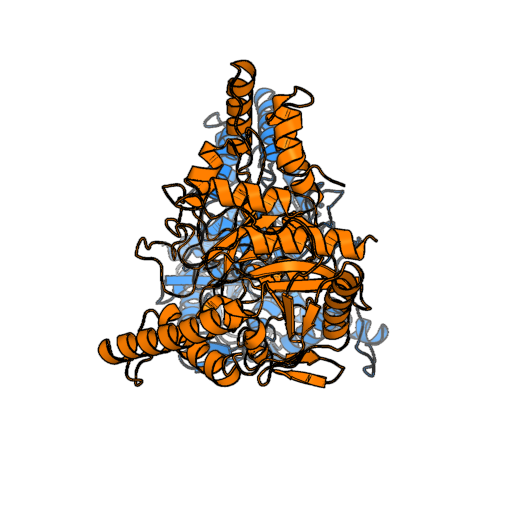 B O 1
ATOM 6829 N N . PRO B 1 37 ? -14.564 -29.799 78.446 1.00 35.80 37 PRO B N 1
ATOM 6830 C CA . PRO B 1 37 ? -14.497 -31.262 78.516 1.00 38.13 37 PRO B CA 1
ATOM 6831 C C . PRO B 1 37 ? -14.708 -32.003 77.206 1.00 38.66 37 PRO B C 1
ATOM 6832 O O . PRO B 1 37 ? -14.551 -33.238 77.189 1.00 30.99 37 PRO B O 1
ATOM 6843 N N . ILE B 1 38 ? -15.062 -31.311 76.128 1.00 35.52 38 ILE B N 1
ATOM 6844 C CA . ILE B 1 38 ? -15.237 -31.938 74.825 1.00 33.63 38 ILE B CA 1
ATOM 6845 C C . ILE B 1 38 ? -14.003 -31.762 73.951 1.00 32.95 38 ILE B C 1
ATOM 6846 O O . ILE B 1 38 ? -13.515 -32.721 73.343 1.00 29.56 38 ILE B O 1
ATOM 6862 N N . ASN B 1 39 ? -13.478 -30.540 73.881 1.00 32.91 39 ASN B N 1
ATOM 6863 C CA . ASN B 1 39 ? -12.258 -30.251 73.121 1.00 36.10 39 ASN B CA 1
ATOM 6864 C C . ASN B 1 39 ? -12.472 -30.492 71.637 1.00 30.48 39 ASN B C 1
ATOM 6865 O O . ASN B 1 39 ? -11.685 -31.194 70.985 1.00 27.74 39 ASN B O 1
ATOM 6876 N N . ALA B 1 40 ? -13.527 -29.883 71.097 1.00 31.92 40 ALA B N 1
ATOM 6877 C CA . ALA B 1 40 ? -13.842 -30.000 69.682 1.00 25.65 40 ALA B CA 1
ATOM 6878 C C . ALA B 1 40 ? -13.375 -28.805 68.846 1.00 31.92 40 ALA B C 1
ATOM 6879 O O . ALA B 1 40 ? -12.806 -29.013 67.766 1.00 30.19 40 ALA B O 1
ATOM 6886 N N . VAL B 1 41 ? -13.559 -27.563 69.303 1.00 30.50 41 VAL B N 1
ATOM 6887 C CA . VAL B 1 41 ? -13.137 -26.380 68.532 1.00 31.54 41 VAL B CA 1
ATOM 6888 C C . VAL B 1 41 ? -11.685 -26.089 68.918 1.00 33.25 41 VAL B C 1
ATOM 6889 O O . VAL B 1 41 ? -11.397 -25.275 69.792 1.00 29.75 41 VAL B O 1
ATOM 6902 N N . VAL B 1 42 ? -10.744 -26.755 68.228 1.00 33.91 42 VAL B N 1
ATOM 6903 C CA . VAL B 1 42 ? -9.347 -26.735 68.650 1.00 26.71 42 VAL B CA 1
ATOM 6904 C C . VAL B 1 42 ? -8.524 -25.675 67.947 1.00 24.97 42 VAL B C 1
ATOM 6905 O O . VAL B 1 42 ? -7.352 -25.470 68.318 1.00 26.08 42 VAL B O 1
ATOM 6918 N N . VAL B 1 43 ? -9.058 -25.046 66.913 1.00 26.48 43 VAL B N 1
ATOM 6919 C CA . VAL B 1 43 ? -8.440 -23.894 66.284 1.00 25.86 43 VAL B CA 1
ATOM 6920 C C . VAL B 1 43 ? -9.486 -22.806 66.396 1.00 27.55 43 VAL B C 1
ATOM 6921 O O . VAL B 1 43 ? -10.623 -23.009 65.961 1.00 30.55 43 VAL B O 1
ATOM 6934 N N . ARG B 1 44 ? -9.114 -21.674 66.979 1.00 29.65 44 ARG B N 1
ATOM 6935 C CA . ARG B 1 44 ? -10.062 -20.605 67.272 1.00 23.71 44 ARG B CA 1
ATOM 6936 C C . ARG B 1 44 ? -9.579 -19.302 66.674 1.00 26.89 44 ARG B C 1
ATOM 6937 O O . ARG B 1 44 ? -8.418 -18.932 66.836 1.00 30.99 44 ARG B O 1
ATOM 6958 N N . ASP B 1 45 ? -10.481 -18.619 65.990 1.00 27.99 45 ASP B N 1
ATOM 6959 C CA . ASP B 1 45 ? -10.224 -17.449 65.174 1.00 33.13 45 ASP B CA 1
ATOM 6960 C C . ASP B 1 45 ? -11.188 -16.336 65.581 1.00 42.07 45 ASP B C 1
ATOM 6961 O O . ASP B 1 45 ? -11.746 -15.615 64.741 1.00 34.08 45 ASP B O 1
ATOM 6970 N N . PHE B 1 46 ? -11.404 -16.183 66.898 1.00 38.21 46 PHE B N 1
ATOM 6971 C CA . PHE B 1 46 ? -12.534 -15.391 67.370 1.00 29.84 46 PHE B CA 1
ATOM 6972 C C . PHE B 1 46 ? -12.408 -13.909 67.010 1.00 36.03 46 PHE B C 1
ATOM 6973 O O . PHE B 1 46 ? -13.401 -13.279 66.613 1.00 38.31 46 PHE B O 1
ATOM 6990 N N . ASP B 1 47 ? -11.214 -13.324 67.138 1.00 32.20 47 ASP B N 1
ATOM 6991 C CA . ASP B 1 47 ? -11.072 -11.884 66.910 1.00 30.98 47 ASP B CA 1
ATOM 6992 C C . ASP B 1 47 ? -11.403 -11.504 65.469 1.00 33.48 47 ASP B C 1
ATOM 6993 O O . ASP B 1 47 ? -12.098 -10.510 65.224 1.00 34.73 47 ASP B O 1
ATOM 7002 N N . ARG B 1 48 ? -10.904 -12.282 64.505 1.00 32.65 48 ARG B N 1
ATOM 7003 C CA . ARG B 1 48 ? -11.246 -12.051 63.113 1.00 34.71 48 ARG B CA 1
ATOM 7004 C C . ARG B 1 48 ? -12.677 -12.447 62.818 1.00 32.31 48 ARG B C 1
ATOM 7005 O O . ARG B 1 48 ? -13.292 -11.904 61.900 1.00 35.73 48 ARG B O 1
ATOM 7026 N N . ALA B 1 49 ? -13.205 -13.442 63.520 1.00 27.92 49 ALA B N 1
ATOM 7027 C CA . ALA B 1 49 ? -14.598 -13.787 63.279 1.00 33.79 49 ALA B CA 1
ATOM 7028 C C . ALA B 1 49 ? -15.493 -12.637 63.704 1.00 36.15 49 ALA B C 1
ATOM 7029 O O . ALA B 1 49 ? -16.465 -12.302 63.015 1.00 31.99 49 ALA B O 1
ATOM 7036 N N . ARG B 1 50 ? -15.158 -11.991 64.827 1.00 41.21 50 ARG B N 1
ATOM 7037 C CA . ARG B 1 50 ? -15.977 -10.871 65.273 1.00 34.41 50 ARG B CA 1
ATOM 7038 C C . ARG B 1 50 ? -15.881 -9.702 64.308 1.00 36.56 50 ARG B C 1
ATOM 7039 O O . ARG B 1 50 ? -16.861 -8.980 64.153 1.00 42.46 50 ARG B O 1
ATOM 7060 N N . GLU B 1 51 ? -14.725 -9.491 63.651 1.00 37.00 51 GLU B N 1
ATOM 7061 C CA . GLU B 1 51 ? -14.636 -8.424 62.654 1.00 36.31 51 GLU B CA 1
ATOM 7062 C C . GLU B 1 51 ? -15.451 -8.775 61.420 1.00 39.40 51 GLU B C 1
ATOM 7063 O O . GLU B 1 51 ? -16.094 -7.904 60.825 1.00 49.32 51 GLU B O 1
ATOM 7075 N N . ALA B 1 52 ? -15.431 -10.041 61.014 1.00 35.96 52 ALA B N 1
ATOM 7076 C CA . ALA B 1 52 ? -16.283 -10.469 59.908 1.00 42.75 52 ALA B CA 1
ATOM 7077 C C . ALA B 1 52 ? -17.767 -10.299 60.250 1.00 44.88 52 ALA B C 1
ATOM 7078 O O . ALA B 1 52 ? -18.572 -9.909 59.390 1.00 47.82 52 ALA B O 1
ATOM 7085 N N . ALA B 1 53 ? -18.157 -10.576 61.496 1.00 37.56 53 ALA B N 1
ATOM 7086 C CA . ALA B 1 53 ? -19.559 -10.386 61.869 1.00 35.58 53 ALA B CA 1
ATOM 7087 C C . ALA B 1 53 ? -19.956 -8.919 61.825 1.00 36.66 53 ALA B C 1
ATOM 7088 O O . ALA B 1 53 ? -21.080 -8.596 61.438 1.00 42.13 53 ALA B O 1
ATOM 7095 N N . LYS B 1 54 ? -19.069 -8.016 62.262 1.00 39.51 54 LYS B N 1
ATOM 7096 C CA . LYS B 1 54 ? -19.339 -6.583 62.135 1.00 41.25 54 LYS B CA 1
ATOM 7097 C C . LYS B 1 54 ? -19.506 -6.191 60.670 1.00 40.22 54 LYS B C 1
ATOM 7098 O O . LYS B 1 54 ? -20.343 -5.344 60.328 1.00 43.82 54 LYS B O 1
ATOM 7117 N N . ALA B 1 55 ? -18.697 -6.788 59.789 1.00 39.79 55 ALA B N 1
ATOM 7118 C CA . ALA B 1 55 ? -18.815 -6.493 58.366 1.00 42.80 55 ALA B CA 1
ATOM 7119 C C . ALA B 1 55 ? -20.130 -7.030 57.814 1.00 43.01 55 ALA B C 1
ATOM 7120 O O . ALA B 1 55 ? -20.767 -6.393 56.957 1.00 42.11 55 ALA B O 1
ATOM 7127 N N . ALA B 1 56 ? -20.549 -8.203 58.295 1.00 41.39 56 ALA B N 1
ATOM 7128 C CA . ALA B 1 56 ? -21.852 -8.730 57.920 1.00 37.76 56 ALA B CA 1
ATOM 7129 C C . ALA B 1 56 ? -22.953 -7.774 58.332 1.00 37.48 56 ALA B C 1
ATOM 7130 O O . ALA B 1 56 ? -23.881 -7.510 57.560 1.00 41.51 56 ALA B O 1
ATOM 7137 N N . ASP B 1 57 ? -22.856 -7.221 59.543 1.00 42.00 57 ASP B N 1
ATOM 7138 C CA . ASP B 1 57 ? -23.880 -6.288 60.007 1.00 46.62 57 ASP B CA 1
ATOM 7139 C C . ASP B 1 57 ? -23.917 -5.033 59.152 1.00 45.85 57 ASP B C 1
ATOM 7140 O O . ASP B 1 57 ? -24.981 -4.429 58.976 1.00 43.81 57 ASP B O 1
ATOM 7149 N N . GLY B 1 58 ? -22.765 -4.629 58.614 1.00 44.37 58 GLY B N 1
ATOM 7150 C CA . GLY B 1 58 ? -22.758 -3.547 57.651 1.00 44.40 58 GLY B CA 1
ATOM 7151 C C . GLY B 1 58 ? -23.535 -3.890 56.399 1.00 43.68 58 GLY B C 1
ATOM 7152 O O . GLY B 1 58 ? -24.276 -3.060 55.875 1.00 49.19 58 GLY B O 1
ATOM 7156 N N . GLU B 1 59 ? -23.387 -5.125 55.913 1.00 37.71 59 GLU B N 1
ATOM 7157 C CA . GLU B 1 59 ? -24.158 -5.565 54.758 1.00 41.18 59 GLU B CA 1
ATOM 7158 C C . GLU B 1 59 ? -25.649 -5.520 55.065 1.00 43.79 59 GLU B C 1
ATOM 7159 O O . GLU B 1 59 ? -26.440 -5.007 54.268 1.00 50.07 59 GLU B O 1
ATOM 7171 N N . VAL B 1 60 ? -26.052 -6.053 56.222 1.00 38.50 60 VAL B N 1
ATOM 7172 C CA . VAL B 1 60 ? -27.471 -6.066 56.578 1.00 46.94 60 VAL B CA 1
ATOM 7173 C C . VAL B 1 60 ? -28.031 -4.654 56.577 1.00 46.55 60 VAL B C 1
ATOM 7174 O O . VAL B 1 60 ? -29.084 -4.376 55.982 1.00 52.14 60 VAL B O 1
ATOM 7187 N N . ALA B 1 61 ? -27.333 -3.739 57.251 1.00 46.59 61 ALA B N 1
ATOM 7188 C CA . ALA B 1 61 ? -27.800 -2.359 57.329 1.00 49.70 61 ALA B CA 1
ATOM 7189 C C . ALA B 1 61 ? -27.934 -1.736 55.957 1.00 47.46 61 ALA B C 1
ATOM 7190 O O . ALA B 1 61 ? -28.800 -0.885 55.740 1.00 50.38 61 ALA B O 1
ATOM 7197 N N . ALA B 1 62 ? -27.067 -2.115 55.038 1.00 48.56 62 ALA B N 1
ATOM 7198 C CA . ALA B 1 62 ? -27.138 -1.630 53.670 1.00 48.21 62 ALA B CA 1
ATOM 7199 C C . ALA B 1 62 ? -28.145 -2.398 52.815 1.00 50.39 62 ALA B C 1
ATOM 7200 O O . ALA B 1 62 ? -28.199 -2.171 51.601 1.00 45.21 62 ALA B O 1
ATOM 7207 N N . GLY B 1 63 ? -28.948 -3.282 53.411 1.00 54.42 63 GLY B N 1
ATOM 7208 C CA . GLY B 1 63 ? -30.014 -3.947 52.687 1.00 52.48 63 GLY B CA 1
ATOM 7209 C C . GLY B 1 63 ? -29.638 -5.264 52.044 1.00 57.46 63 GLY B C 1
ATOM 7210 O O . GLY B 1 63 ? -30.479 -5.858 51.350 1.00 55.93 63 GLY B O 1
ATOM 7214 N N . VAL B 1 64 ? -28.408 -5.745 52.243 1.00 50.73 64 VAL B N 1
ATOM 7215 C CA . VAL B 1 64 ? -28.001 -7.011 51.648 1.00 45.36 64 VAL B CA 1
ATOM 7216 C C . VAL B 1 64 ? -28.572 -8.164 52.463 1.00 46.98 64 VAL B C 1
ATOM 7217 O O . VAL B 1 64 ? -28.534 -8.147 53.707 1.00 45.66 64 VAL B O 1
ATOM 7230 N N . SER B 1 65 ? -29.076 -9.186 51.760 1.00 42.95 65 SER B N 1
ATOM 7231 C CA . SER B 1 65 ? -29.348 -10.480 52.370 1.00 48.26 65 SER B CA 1
ATOM 7232 C C . SER B 1 65 ? -28.643 -11.577 51.581 1.00 44.56 65 SER B C 1
ATOM 7233 O O . SER B 1 65 ? -28.481 -11.489 50.357 1.00 40.01 65 SER B O 1
ATOM 7241 N N . LYS B 1 66 ? -28.222 -12.608 52.315 1.00 39.28 66 LYS B N 1
ATOM 7242 C CA . LYS B 1 66 ? -27.528 -13.777 51.803 1.00 37.69 66 LYS B CA 1
ATOM 7243 C C . LYS B 1 66 ? -27.953 -14.962 52.651 1.00 36.17 66 LYS B C 1
ATOM 7244 O O . LYS B 1 66 ? -28.237 -14.799 53.840 1.00 34.82 66 LYS B O 1
ATOM 7263 N N . PRO B 1 67 ? -27.974 -16.167 52.085 1.00 35.98 67 PRO B N 1
ATOM 7264 C CA . PRO B 1 67 ? -28.604 -17.297 52.770 1.00 30.42 67 PRO B CA 1
ATOM 7265 C C . PRO B 1 67 ? -28.006 -17.630 54.106 1.00 32.77 67 PRO B C 1
ATOM 7266 O O . PRO B 1 67 ? -28.678 -18.281 54.920 1.00 34.29 67 PRO B O 1
ATOM 7277 N N . LEU B 1 68 ? -26.759 -17.216 54.365 1.00 37.73 68 LEU B N 1
ATOM 7278 C CA . LEU B 1 68 ? -26.106 -17.477 55.645 1.00 35.40 68 LEU B CA 1
ATOM 7279 C C . LEU B 1 68 ? -25.384 -16.231 56.153 1.00 34.83 68 LEU B C 1
ATOM 7280 O O . LEU B 1 68 ? -24.359 -16.324 56.840 1.00 34.37 68 LEU B O 1
ATOM 7296 N N . LEU B 1 69 ? -25.893 -15.068 55.813 1.00 39.60 69 LEU B N 1
ATOM 7297 C CA . LEU B 1 69 ? -25.248 -13.832 56.220 1.00 40.65 69 LEU B CA 1
ATOM 7298 C C . LEU B 1 69 ? -25.173 -13.771 57.731 1.00 35.11 69 LEU B C 1
ATOM 7299 O O . LEU B 1 69 ? -26.205 -13.780 58.407 1.00 34.49 69 LEU B O 1
ATOM 7315 N N . GLY B 1 70 ? -23.949 -13.725 58.258 1.00 36.28 70 GLY B N 1
ATOM 7316 C CA . GLY B 1 70 ? -23.720 -13.612 59.685 1.00 34.49 70 GLY B CA 1
ATOM 7317 C C . GLY B 1 70 ? -23.873 -14.890 60.485 1.00 38.48 70 GLY B C 1
ATOM 7318 O O . GLY B 1 70 ? -23.704 -14.860 61.717 1.00 40.91 70 GLY B O 1
ATOM 7322 N N . VAL B 1 71 ? -24.173 -16.014 59.846 1.00 35.53 71 VAL B N 1
ATOM 7323 C CA . VAL B 1 71 ? -24.319 -17.267 60.584 1.00 37.94 71 VAL B CA 1
ATOM 7324 C C . VAL B 1 71 ? -22.945 -17.766 61.011 1.00 37.21 71 VAL B C 1
ATOM 7325 O O . VAL B 1 71 ? -22.109 -18.046 60.153 1.00 36.73 71 VAL B O 1
ATOM 7338 N N . PRO B 1 72 ? -22.664 -17.907 62.302 1.00 34.37 72 PRO B N 1
ATOM 7339 C CA . PRO B 1 72 ? -21.360 -18.425 62.714 1.00 34.50 72 PRO B CA 1
ATOM 7340 C C . PRO B 1 72 ? -21.297 -19.940 62.601 1.00 36.70 72 PRO B C 1
ATOM 7341 O O . PRO B 1 72 ? -22.257 -20.644 62.928 1.00 37.07 72 PRO B O 1
ATOM 7352 N N . MET B 1 73 ? -20.142 -20.441 62.155 1.00 37.06 73 MET B N 1
ATOM 7353 C CA . MET B 1 73 ? -19.936 -21.880 62.016 1.00 32.43 73 MET B CA 1
ATOM 7354 C C . MET B 1 73 ? -18.457 -22.173 62.189 1.00 28.94 73 MET B C 1
ATOM 7355 O O . MET B 1 73 ? -17.633 -21.260 62.269 1.00 35.01 73 MET B O 1
ATOM 7369 N N . THR B 1 74 ? -18.135 -23.467 62.259 1.00 29.62 74 THR B N 1
ATOM 7370 C CA . THR B 1 74 ? -16.770 -23.976 62.176 1.00 29.09 74 THR B CA 1
ATOM 7371 C C . THR B 1 74 ? -16.665 -24.954 61.008 1.00 28.57 74 THR B C 1
ATOM 7372 O O . THR B 1 74 ? -17.653 -25.325 60.376 1.00 28.66 74 THR B O 1
ATOM 7383 N N . ILE B 1 75 ? -15.447 -25.400 60.727 1.00 29.72 75 ILE B N 1
ATOM 7384 C CA . ILE B 1 75 ? -15.227 -26.400 59.699 1.00 27.41 75 ILE B CA 1
ATOM 7385 C C . ILE B 1 75 ? -14.085 -27.306 60.127 1.00 23.36 75 ILE B C 1
ATOM 7386 O O . ILE B 1 75 ? -13.220 -26.928 60.915 1.00 25.90 75 ILE B O 1
ATOM 7402 N N . LYS B 1 76 ? -14.096 -28.521 59.576 1.00 28.94 76 LYS B N 1
ATOM 7403 C CA . LYS B 1 76 ? -13.084 -29.532 59.878 1.00 30.36 76 LYS B CA 1
ATOM 7404 C C . LYS B 1 76 ? -11.677 -28.996 59.652 1.00 22.96 76 LYS B C 1
ATOM 7405 O O . LYS B 1 76 ? -11.406 -28.314 58.669 1.00 29.37 76 LYS B O 1
ATOM 7424 N N . GLU B 1 77 ? -10.768 -29.320 60.575 1.00 25.39 77 GLU B N 1
ATOM 7425 C CA . GLU B 1 77 ? -9.438 -28.713 60.552 1.00 28.78 77 GLU B CA 1
ATOM 7426 C C . GLU B 1 77 ? -8.678 -29.047 59.293 1.00 27.25 77 GLU B C 1
ATOM 7427 O O . GLU B 1 77 ? -7.743 -28.322 58.959 1.00 28.99 77 GLU B O 1
ATOM 7439 N N . SER B 1 78 ? -9.064 -30.113 58.589 1.00 27.91 78 SER B N 1
ATOM 7440 C CA . SER B 1 78 ? -8.371 -30.516 57.371 1.00 29.14 78 SER B CA 1
ATOM 7441 C C . SER B 1 78 ? -8.770 -29.688 56.163 1.00 25.82 78 SER B C 1
ATOM 7442 O O . SER B 1 78 ? -8.260 -29.938 55.069 1.00 30.97 78 SER B O 1
ATOM 7450 N N . ILE B 1 79 ? -9.664 -28.727 56.325 1.00 28.11 79 ILE B N 1
ATOM 7451 C CA . ILE B 1 79 ? -10.136 -27.888 55.241 1.00 23.28 79 ILE B CA 1
ATOM 7452 C C . ILE B 1 79 ? -9.569 -26.494 55.452 1.00 29.71 79 ILE B C 1
ATOM 7453 O O . ILE B 1 79 ? -9.617 -25.953 56.567 1.00 22.95 79 ILE B O 1
ATOM 7469 N N . ASP B 1 80 ? -9.059 -25.903 54.380 1.00 23.00 80 ASP B N 1
ATOM 7470 C CA . ASP B 1 80 ? -8.238 -24.710 54.475 1.00 24.10 80 ASP B CA 1
ATOM 7471 C C . ASP B 1 80 ? -9.074 -23.475 54.741 1.00 25.63 80 ASP B C 1
ATOM 7472 O O . ASP B 1 80 ? -10.073 -23.238 54.057 1.00 28.27 80 ASP B O 1
ATOM 7481 N N . ILE B 1 81 ? -8.661 -22.691 55.733 1.00 28.29 81 ILE B N 1
ATOM 7482 C CA . ILE B 1 81 ? -9.118 -21.315 55.912 1.00 25.45 81 ILE B CA 1
ATOM 7483 C C . ILE B 1 81 ? -7.888 -20.430 55.876 1.00 23.46 81 ILE B C 1
ATOM 7484 O O . ILE B 1 81 ? -6.902 -20.718 56.559 1.00 28.99 81 ILE B O 1
ATOM 7500 N N . ALA B 1 82 ? -7.927 -19.381 55.069 1.00 31.90 82 ALA B N 1
ATOM 7501 C CA . ALA B 1 82 ? -6.764 -18.514 54.962 1.00 27.70 82 ALA B CA 1
ATOM 7502 C C . ALA B 1 82 ? -6.413 -17.950 56.320 1.00 32.08 82 ALA B C 1
ATOM 7503 O O . ALA B 1 82 ? -7.272 -17.385 57.005 1.00 28.53 82 ALA B O 1
ATOM 7510 N N . GLY B 1 83 ? -5.148 -18.081 56.699 1.00 30.37 83 GLY B N 1
ATOM 7511 C CA . GLY B 1 83 ? -4.650 -17.495 57.918 1.00 26.99 83 GLY B CA 1
ATOM 7512 C C . GLY B 1 83 ? -4.622 -18.435 59.094 1.00 32.38 83 GLY B C 1
ATOM 7513 O O . GLY B 1 83 ? -4.127 -18.048 60.164 1.00 33.34 83 GLY B O 1
ATOM 7517 N N . LEU B 1 84 ? -5.148 -19.639 58.931 1.00 26.40 84 LEU B N 1
ATOM 7518 C CA . LEU B 1 84 ? -5.230 -20.649 59.965 1.00 25.15 84 LEU B CA 1
ATOM 7519 C C . LEU B 1 84 ? -4.466 -21.906 59.568 1.00 30.30 84 LEU B C 1
ATOM 7520 O O . LEU B 1 84 ? -4.286 -22.199 58.375 1.00 25.74 84 LEU B O 1
ATOM 7536 N N . PRO B 1 85 ? -4.060 -22.703 60.553 1.00 27.72 85 PRO B N 1
ATOM 7537 C CA . PRO B 1 85 ? -3.287 -23.906 60.264 1.00 27.13 85 PRO B CA 1
ATOM 7538 C C . PRO B 1 85 ? -4.168 -24.976 59.673 1.00 29.46 85 PRO B C 1
ATOM 7539 O O . PRO B 1 85 ? -5.375 -25.017 59.912 1.00 26.13 85 PRO B O 1
ATOM 7550 N N . THR B 1 86 ? -3.547 -25.820 58.857 1.00 26.96 86 THR B N 1
ATOM 7551 C CA . THR B 1 86 ? -4.153 -27.055 58.368 1.00 27.66 86 THR B CA 1
ATOM 7552 C C . THR B 1 86 ? -3.078 -28.116 58.584 1.00 28.25 86 THR B C 1
ATOM 7553 O O . THR B 1 86 ? -2.110 -28.169 57.823 1.00 25.22 86 THR B O 1
ATOM 7564 N N . SER B 1 87 ? -3.224 -28.937 59.627 1.00 27.60 87 SER B N 1
ATOM 7565 C CA . SER B 1 87 ? -2.188 -29.895 59.980 1.00 25.66 87 SER B CA 1
ATOM 7566 C C . SER B 1 87 ? -2.591 -31.347 59.819 1.00 24.46 87 SER B C 1
ATOM 7567 O O . SER B 1 87 ? -1.712 -32.212 59.836 1.00 27.26 87 SER B O 1
ATOM 7575 N N . TRP B 1 88 ? -3.884 -31.646 59.725 1.00 22.92 88 TRP B N 1
ATOM 7576 C CA . TRP B 1 88 ? -4.350 -33.030 59.741 1.00 22.73 88 TRP B CA 1
ATOM 7577 C C . TRP B 1 88 ? -3.811 -33.788 60.954 1.00 25.92 88 TRP B C 1
ATOM 7578 O O . TRP B 1 88 ? -3.630 -35.002 60.918 1.00 27.72 88 TRP B O 1
ATOM 7599 N N . GLY B 1 89 ? -3.555 -33.095 62.048 1.00 24.66 89 GLY B N 1
ATOM 7600 C CA . GLY B 1 89 ? -3.114 -33.790 63.248 1.00 25.10 89 GLY B CA 1
ATOM 7601 C C . GLY B 1 89 ? -1.647 -34.187 63.260 1.00 32.55 89 GLY B C 1
ATOM 7602 O O . GLY B 1 89 ? -1.205 -34.844 64.215 1.00 26.72 89 GLY B O 1
ATOM 7606 N N . PHE B 1 90 ? -0.876 -33.840 62.226 1.00 28.67 90 PHE B N 1
ATOM 7607 C CA . PHE B 1 90 ? 0.557 -34.130 62.228 1.00 30.06 90 PHE B CA 1
ATOM 7608 C C . PHE B 1 90 ? 1.333 -33.054 62.989 1.00 32.04 90 PHE B C 1
ATOM 7609 O O . PHE B 1 90 ? 1.232 -31.860 62.676 1.00 29.13 90 PHE B O 1
ATOM 7626 N N . ALA B 1 91 ? 2.178 -33.469 63.931 1.00 34.25 91 ALA B N 1
ATOM 7627 C CA . ALA B 1 91 ? 3.007 -32.480 64.616 1.00 31.09 91 ALA B CA 1
ATOM 7628 C C . ALA B 1 91 ? 3.886 -31.728 63.632 1.00 30.70 91 ALA B C 1
ATOM 7629 O O . ALA B 1 91 ? 4.103 -30.523 63.780 1.00 30.00 91 ALA B O 1
ATOM 7636 N N . GLU B 1 92 ? 4.416 -32.425 62.626 1.00 35.43 92 GLU B N 1
ATOM 7637 C CA . GLU B 1 92 ? 5.305 -31.754 61.691 1.00 31.27 92 GLU B CA 1
ATOM 7638 C C . GLU B 1 92 ? 4.578 -30.705 60.858 1.00 33.97 92 GLU B C 1
ATOM 7639 O O . GLU B 1 92 ? 5.256 -29.898 60.220 1.00 37.53 92 GLU B O 1
ATOM 7651 N N . HIS B 1 93 ? 3.237 -30.644 60.905 1.00 32.95 93 HIS B N 1
ATOM 7652 C CA . HIS B 1 93 ? 2.468 -29.688 60.100 1.00 33.88 93 HIS B CA 1
ATOM 7653 C C . HIS B 1 93 ? 1.659 -28.730 60.959 1.00 30.29 93 HIS B C 1
ATOM 7654 O O . HIS B 1 93 ? 0.783 -28.025 60.439 1.00 24.18 93 HIS B O 1
ATOM 7668 N N . ALA B 1 94 ? 1.952 -28.672 62.264 1.00 32.21 94 ALA B N 1
ATOM 7669 C CA . ALA B 1 94 ? 1.151 -27.857 63.172 1.00 28.90 94 ALA B CA 1
ATOM 7670 C C . ALA B 1 94 ? 1.174 -26.400 62.787 1.00 32.71 94 ALA B C 1
ATOM 7671 O O . ALA B 1 94 ? 0.216 -25.675 63.083 1.00 32.39 94 ALA B O 1
ATOM 7678 N N . ASP B 1 95 ? 2.277 -25.945 62.173 1.00 27.99 95 ASP B N 1
ATOM 7679 C CA . ASP B 1 95 ? 2.410 -24.568 61.722 1.00 33.66 95 ASP B CA 1
ATOM 7680 C C . ASP B 1 95 ? 2.442 -24.475 60.198 1.00 30.98 95 ASP B C 1
ATOM 7681 O O . ASP B 1 95 ? 3.134 -23.631 59.649 1.00 33.88 95 ASP B O 1
ATOM 7690 N N . HIS B 1 96 ? 1.702 -25.341 59.514 1.00 31.99 96 HIS B N 1
ATOM 7691 C CA . HIS B 1 96 ? 1.361 -25.113 58.118 1.00 29.92 96 HIS B CA 1
ATOM 7692 C C . HIS B 1 96 ? 0.142 -24.207 58.082 1.00 29.48 96 HIS B C 1
ATOM 7693 O O . HIS B 1 96 ? -0.968 -24.661 58.379 1.00 29.27 96 HIS B O 1
ATOM 7707 N N . ILE B 1 97 ? 0.331 -22.937 57.719 1.00 30.08 97 ILE B N 1
ATOM 7708 C CA . ILE B 1 97 ? -0.776 -21.994 57.612 1.00 32.11 97 ILE B CA 1
ATOM 7709 C C . ILE B 1 97 ? -1.188 -21.838 56.149 1.00 30.48 97 ILE B C 1
ATOM 7710 O O . ILE B 1 97 ? -0.400 -21.364 55.323 1.00 31.21 97 ILE B O 1
ATOM 7726 N N . ALA B 1 98 ? -2.442 -22.171 55.851 1.00 32.56 98 ALA B N 1
ATOM 7727 C CA . ALA B 1 98 ? -2.973 -22.024 54.504 1.00 31.23 98 ALA B CA 1
ATOM 7728 C C . ALA B 1 98 ? -3.024 -20.557 54.143 1.00 29.46 98 ALA B C 1
ATOM 7729 O O . ALA B 1 98 ? -3.429 -19.722 54.953 1.00 31.82 98 ALA B O 1
ATOM 7736 N N . THR B 1 99 ? -2.670 -20.233 52.913 1.00 31.92 99 THR B N 1
ATOM 7737 C CA . THR B 1 99 ? -2.750 -18.856 52.460 1.00 28.82 99 THR B CA 1
ATOM 7738 C C . THR B 1 99 ? -4.041 -18.530 51.715 1.00 33.83 99 THR B C 1
ATOM 7739 O O . THR B 1 99 ? -4.282 -17.354 51.417 1.00 34.92 99 THR B O 1
ATOM 7750 N N . ALA B 1 100 ? -4.907 -19.517 51.470 1.00 34.06 100 ALA B N 1
ATOM 7751 C CA . ALA B 1 100 ? -6.136 -19.282 50.730 1.00 25.00 100 ALA B CA 1
ATOM 7752 C C . ALA B 1 100 ? -7.249 -20.157 51.263 1.00 30.75 100 ALA B C 1
ATOM 7753 O O . ALA B 1 100 ? -7.020 -21.316 51.629 1.00 29.07 100 ALA B O 1
ATOM 7760 N N . ASP B 1 101 ? -8.470 -19.612 51.236 1.00 33.75 101 ASP B N 1
ATOM 7761 C CA . ASP B 1 101 ? -9.645 -20.390 51.611 1.00 30.08 101 ASP B CA 1
ATOM 7762 C C . ASP B 1 101 ? -9.813 -21.595 50.684 1.00 29.58 101 ASP B C 1
ATOM 7763 O O . ASP B 1 101 ? -9.590 -21.506 49.477 1.00 28.63 101 ASP B O 1
ATOM 7772 N N . SER B 1 102 ? -10.188 -22.732 51.256 1.00 26.36 102 SER B N 1
ATOM 7773 C CA . SER B 1 102 ? -10.668 -23.826 50.428 1.00 27.56 102 SER B CA 1
ATOM 7774 C C . SER B 1 102 ? -11.870 -23.347 49.623 1.00 28.34 102 SER B C 1
ATOM 7775 O O . SER B 1 102 ? -12.392 -22.260 49.849 1.00 28.01 102 SER B O 1
ATOM 7783 N N . VAL B 1 103 ? -12.296 -24.162 48.649 1.00 28.38 103 VAL B N 1
ATOM 7784 C CA . VAL B 1 103 ? -13.413 -23.742 47.815 1.00 23.37 103 VAL B CA 1
ATOM 7785 C C . VAL B 1 103 ? -14.689 -23.822 48.614 1.00 27.31 103 VAL B C 1
ATOM 7786 O O . VAL B 1 103 ? -15.567 -22.957 48.501 1.00 26.55 103 VAL B O 1
ATOM 7799 N N . VAL B 1 104 ? -14.810 -24.847 49.463 1.00 26.89 104 VAL B N 1
ATOM 7800 C CA . VAL B 1 104 ? -15.980 -24.942 50.344 1.00 29.55 104 VAL B CA 1
ATOM 7801 C C . VAL B 1 104 ? -16.097 -23.682 51.197 1.00 27.97 104 VAL B C 1
ATOM 7802 O O . VAL B 1 104 ? -17.161 -23.050 51.273 1.00 31.32 104 VAL B O 1
ATOM 7815 N N . VAL B 1 105 ? -14.990 -23.286 51.833 1.00 27.39 105 VAL B N 1
ATOM 7816 C CA . VAL B 1 105 ? -15.000 -22.102 52.688 1.00 24.34 105 VAL B CA 1
ATOM 7817 C C . VAL B 1 105 ? -15.335 -20.856 51.871 1.00 26.27 105 VAL B C 1
ATOM 7818 O O . VAL B 1 105 ? -16.168 -20.052 52.287 1.00 28.59 105 VAL B O 1
ATOM 7831 N N . SER B 1 106 ? -14.727 -20.684 50.688 1.00 27.60 106 SER B N 1
ATOM 7832 C CA . SER B 1 106 ? -15.025 -19.501 49.871 1.00 28.61 106 SER B CA 1
ATOM 7833 C C . SER B 1 106 ? -16.506 -19.404 49.561 1.00 27.68 106 SER B C 1
ATOM 7834 O O . SER B 1 106 ? -17.093 -18.312 49.585 1.00 30.42 106 SER B O 1
ATOM 7842 N N . ARG B 1 107 ? -17.101 -20.538 49.188 1.00 27.11 107 ARG B N 1
ATOM 7843 C CA . ARG B 1 107 ? -18.509 -20.572 48.825 1.00 25.07 107 ARG B CA 1
ATOM 7844 C C . ARG B 1 107 ? -19.396 -20.251 50.004 1.00 24.15 107 ARG B C 1
ATOM 7845 O O . ARG B 1 107 ? -20.370 -19.509 49.860 1.00 27.48 107 ARG B O 1
ATOM 7866 N N . LEU B 1 108 ? -19.074 -20.778 51.171 1.00 25.22 108 LEU B N 1
ATOM 7867 C CA . LEU B 1 108 ? -19.840 -20.430 52.367 1.00 30.32 108 LEU B CA 1
ATOM 7868 C C . LEU B 1 108 ? -19.619 -18.980 52.763 1.00 27.37 108 LEU B C 1
ATOM 7869 O O . LEU B 1 108 ? -20.548 -18.302 53.203 1.00 34.73 108 LEU B O 1
ATOM 7885 N N . LYS B 1 109 ? -18.391 -18.484 52.642 1.00 28.50 109 LYS B N 1
ATOM 7886 C CA . LYS B 1 109 ? -18.162 -17.076 52.941 1.00 29.66 109 LYS B CA 1
ATOM 7887 C C . LYS B 1 109 ? -18.939 -16.196 51.968 1.00 30.78 109 LYS B C 1
ATOM 7888 O O . LYS B 1 109 ? -19.454 -15.141 52.351 1.00 27.98 109 LYS B O 1
ATOM 7907 N N . ALA B 1 110 ? -19.043 -16.626 50.702 1.00 32.39 110 ALA B N 1
ATOM 7908 C CA . ALA B 1 110 ? -19.809 -15.881 49.700 1.00 26.62 110 ALA B CA 1
ATOM 7909 C C . ALA B 1 110 ? -21.276 -15.801 50.065 1.00 31.25 110 ALA B C 1
ATOM 7910 O O . ALA B 1 110 ? -21.931 -14.794 49.776 1.00 37.00 110 ALA B O 1
ATOM 7917 N N . ALA B 1 111 ? -21.803 -16.846 50.705 1.00 31.85 111 ALA B N 1
ATOM 7918 C CA . ALA B 1 111 ? -23.132 -16.849 51.294 1.00 29.13 111 ALA B CA 1
ATOM 7919 C C . ALA B 1 111 ? -23.206 -16.079 52.617 1.00 34.55 111 ALA B C 1
ATOM 7920 O O . ALA B 1 111 ? -24.282 -16.051 53.231 1.00 34.53 111 ALA B O 1
ATOM 7927 N N . GLY B 1 112 ? -22.097 -15.488 53.086 1.00 34.61 112 GLY B N 1
ATOM 7928 C CA . GLY B 1 112 ? -22.087 -14.648 54.276 1.00 36.15 112 GLY B CA 1
ATOM 7929 C C . GLY B 1 112 ? -21.713 -15.332 55.588 1.00 35.52 112 GLY B C 1
ATOM 7930 O O . GLY B 1 112 ? -21.630 -14.655 56.622 1.00 37.58 112 GLY B O 1
ATOM 7934 N N . ALA B 1 113 ? -21.465 -16.635 55.580 1.00 33.90 113 ALA B N 1
ATOM 7935 C CA . ALA B 1 113 ? -21.122 -17.355 56.799 1.00 36.64 113 ALA B CA 1
ATOM 7936 C C . ALA B 1 113 ? -19.834 -16.816 57.413 1.00 35.84 113 ALA B C 1
ATOM 7937 O O . ALA B 1 113 ? -18.947 -16.301 56.719 1.00 34.45 113 ALA B O 1
ATOM 7944 N N . VAL B 1 114 ? -19.736 -16.972 58.727 1.00 34.08 114 VAL B N 1
ATOM 7945 C CA . VAL B 1 114 ? -18.643 -16.440 59.532 1.00 29.16 114 VAL B CA 1
ATOM 7946 C C . VAL B 1 114 ? -17.982 -17.615 60.228 1.00 34.63 114 VAL B C 1
ATOM 7947 O O . VAL B 1 114 ? -18.654 -18.384 60.933 1.00 34.60 114 VAL B O 1
ATOM 7960 N N . PHE B 1 115 ? -16.672 -17.774 60.014 1.00 37.52 115 PHE B N 1
ATOM 7961 C CA . PHE B 1 115 ? -15.949 -18.950 60.493 1.00 30.58 115 PHE B CA 1
ATOM 7962 C C . PHE B 1 115 ? -15.229 -18.621 61.789 1.00 28.51 115 PHE B C 1
ATOM 7963 O O . PHE B 1 115 ? -14.329 -17.781 61.809 1.00 33.74 115 PHE B O 1
ATOM 7980 N N . LEU B 1 116 ? -15.639 -19.278 62.869 1.00 30.02 116 LEU B N 1
ATOM 7981 C CA . LEU B 1 116 ? -15.056 -19.044 64.188 1.00 33.91 116 LEU B CA 1
ATOM 7982 C C . LEU B 1 116 ? -13.771 -19.830 64.422 1.00 34.01 116 LEU B C 1
ATOM 7983 O O . LEU B 1 116 ? -12.970 -19.463 65.305 1.00 30.61 116 LEU B O 1
ATOM 7999 N N . GLY B 1 117 ? -13.579 -20.912 63.681 1.00 26.99 117 GLY B N 1
ATOM 8000 C CA . GLY B 1 117 ? -12.409 -21.746 63.844 1.00 31.81 117 GLY B CA 1
ATOM 8001 C C . GLY B 1 117 ? -12.636 -23.099 63.191 1.00 29.55 117 GLY B C 1
ATOM 8002 O O . GLY B 1 117 ? -13.467 -23.238 62.283 1.00 28.72 117 GLY B O 1
ATOM 8006 N N . LYS B 1 118 ? -11.857 -24.083 63.667 1.00 27.66 118 LYS B N 1
ATOM 8007 C CA . LYS B 1 118 ? -11.855 -25.413 63.067 1.00 30.10 118 LYS B CA 1
ATOM 8008 C C . LYS B 1 118 ? -11.871 -26.480 64.148 1.00 29.64 118 LYS B C 1
ATOM 8009 O O . LYS B 1 118 ? -11.497 -26.249 65.305 1.00 28.72 118 LYS B O 1
ATOM 8028 N N . THR B 1 119 ? -12.334 -27.660 63.748 1.00 26.65 119 THR B N 1
ATOM 8029 C CA . THR B 1 119 ? -12.672 -28.733 64.666 1.00 26.78 119 THR B CA 1
ATOM 8030 C C . THR B 1 119 ? -11.727 -29.914 64.514 1.00 31.44 119 THR B C 1
ATOM 8031 O O . THR B 1 119 ? -11.116 -30.135 63.459 1.00 26.60 119 THR B O 1
ATOM 8042 N N . ASN B 1 120 ? -11.624 -30.678 65.602 1.00 24.63 120 ASN B N 1
ATOM 8043 C CA . ASN B 1 120 ? -10.499 -31.588 65.790 1.00 26.08 120 ASN B CA 1
ATOM 8044 C C . ASN B 1 120 ? -10.603 -32.811 64.878 1.00 22.08 120 ASN B C 1
ATOM 8045 O O . ASN B 1 120 ? -11.678 -33.169 64.392 1.00 23.82 120 ASN B O 1
ATOM 8056 N N . ILE B 1 121 ? -9.469 -33.492 64.709 1.00 27.51 121 ILE B N 1
ATOM 8057 C CA . ILE B 1 121 ? -9.320 -34.591 63.754 1.00 26.10 121 ILE B CA 1
ATOM 8058 C C . ILE B 1 121 ? -8.325 -35.611 64.301 1.00 26.75 121 ILE B C 1
ATOM 8059 O O . ILE B 1 121 ? -7.490 -35.254 65.141 1.00 27.52 121 ILE B O 1
ATOM 8075 N N . PRO B 1 122 ? -8.344 -36.874 63.872 1.00 32.17 122 PRO B N 1
ATOM 8076 C CA . PRO B 1 122 ? -7.243 -37.775 64.214 1.00 28.24 122 PRO B CA 1
ATOM 8077 C C . PRO B 1 122 ? -6.089 -37.569 63.254 1.00 26.24 122 PRO B C 1
ATOM 8078 O O . PRO B 1 122 ? -6.229 -36.988 62.175 1.00 24.19 122 PRO B O 1
ATOM 8089 N N . VAL B 1 123 ? -4.945 -38.139 63.641 1.00 31.61 123 VAL B N 1
ATOM 8090 C CA . VAL B 1 123 ? -3.740 -38.019 62.827 1.00 29.99 123 VAL B CA 1
ATOM 8091 C C . VAL B 1 123 ? -3.997 -38.653 61.474 1.00 30.17 123 VAL B C 1
ATOM 8092 O O . VAL B 1 123 ? -4.537 -39.762 61.380 1.00 35.02 123 VAL B O 1
ATOM 8105 N N . ALA B 1 124 ? -3.647 -37.931 60.413 1.00 24.65 124 ALA B N 1
ATOM 8106 C CA . ALA B 1 124 ? -3.751 -38.427 59.056 1.00 28.85 124 ALA B CA 1
ATOM 8107 C C . ALA B 1 124 ? -5.189 -38.665 58.639 1.00 31.87 124 ALA B C 1
ATOM 8108 O O . ALA B 1 124 ? -5.441 -39.347 57.639 1.00 32.96 124 ALA B O 1
ATOM 8115 N N . LEU B 1 125 ? -6.135 -38.097 59.383 1.00 26.02 125 LEU B N 1
ATOM 8116 C CA . LEU B 1 125 ? -7.560 -38.357 59.203 1.00 29.57 125 LEU B CA 1
ATOM 8117 C C . LEU B 1 125 ? -7.881 -39.855 59.179 1.00 32.19 125 LEU B C 1
ATOM 8118 O O . LEU B 1 125 ? -8.853 -40.285 58.536 1.00 34.97 125 LEU B O 1
ATOM 8134 N N . ALA B 1 126 ? -7.118 -40.647 59.942 1.00 27.59 126 ALA B N 1
ATOM 8135 C CA . ALA B 1 126 ? -7.005 -42.087 59.752 1.00 32.05 126 ALA B CA 1
ATOM 8136 C C . ALA B 1 126 ? -7.588 -42.904 60.902 1.00 36.59 126 ALA B C 1
ATOM 8137 O O . ALA B 1 126 ? -7.063 -43.973 61.258 1.00 29.76 126 ALA B O 1
ATOM 8144 N N . ASP B 1 127 ? -8.699 -42.432 61.474 1.00 31.38 127 ASP B N 1
ATOM 8145 C CA . ASP B 1 127 ? -9.280 -43.097 62.644 1.00 36.07 127 ASP B CA 1
ATOM 8146 C C . ASP B 1 127 ? -10.717 -42.645 62.805 1.00 31.00 127 ASP B C 1
ATOM 8147 O O . ASP B 1 127 ? -11.099 -41.550 62.377 1.00 28.01 127 ASP B O 1
ATOM 8156 N N . TRP B 1 128 ? -11.513 -43.514 63.419 1.00 35.40 128 TRP B N 1
ATOM 8157 C CA . TRP B 1 128 ? -12.857 -43.160 63.856 1.00 32.01 128 TRP B CA 1
ATOM 8158 C C . TRP B 1 128 ? -12.835 -42.553 65.254 1.00 35.92 128 TRP B C 1
ATOM 8159 O O . TRP B 1 128 ? -13.772 -42.729 66.052 1.00 33.47 128 TRP B O 1
ATOM 8180 N N . GLN B 1 129 ? -11.737 -41.889 65.582 1.00 36.49 129 GLN B N 1
ATOM 8181 C CA . GLN B 1 129 ? -11.607 -41.048 66.754 1.00 34.85 129 GLN B CA 1
ATOM 8182 C C . GLN B 1 129 ? -10.994 -39.736 66.309 1.00 34.16 129 GLN B C 1
ATOM 8183 O O . GLN B 1 129 ? -10.557 -39.586 65.172 1.00 29.08 129 GLN B O 1
ATOM 8197 N N . SER B 1 130 ? -10.942 -38.777 67.218 1.00 32.50 130 SER B N 1
ATOM 8198 C CA . SER B 1 130 ? -10.367 -37.471 66.895 1.00 30.92 130 SER B CA 1
ATOM 8199 C C . SER B 1 130 ? -9.414 -37.127 68.031 1.00 28.83 130 SER B C 1
ATOM 8200 O O . SER B 1 130 ? -9.828 -36.556 69.050 1.00 28.63 130 SER B O 1
ATOM 8208 N N . SER B 1 131 ? -8.151 -37.521 67.852 1.00 29.93 131 SER B N 1
ATOM 8209 C CA . SER B 1 131 ? -7.079 -37.268 68.798 1.00 27.94 131 SER B CA 1
ATOM 8210 C C . SER B 1 131 ? -5.773 -37.145 68.025 1.00 28.60 131 SER B C 1
ATOM 8211 O O . SER B 1 131 ? -5.563 -37.839 67.028 1.00 31.61 131 SER B O 1
ATOM 8219 N N . ASN B 1 132 ? -4.902 -36.261 68.493 1.00 26.77 132 ASN B N 1
ATOM 8220 C CA . ASN B 1 132 ? -3.675 -35.925 67.792 1.00 29.83 132 ASN B CA 1
ATOM 8221 C C . ASN B 1 132 ? -2.796 -35.124 68.737 1.00 27.63 132 ASN B C 1
ATOM 8222 O O . ASN B 1 132 ? -3.272 -34.639 69.759 1.00 31.45 132 ASN B O 1
ATOM 8233 N N . PRO B 1 133 ? -1.500 -35.029 68.441 1.00 31.38 133 PRO B N 1
ATOM 8234 C CA . PRO B 1 133 ? -0.572 -34.377 69.370 1.00 28.89 133 PRO B CA 1
ATOM 8235 C C . PRO B 1 133 ? -0.623 -32.864 69.347 1.00 27.03 133 PRO B C 1
ATOM 8236 O O . PRO B 1 133 ? -0.059 -32.229 70.249 1.00 24.79 133 PRO B O 1
ATOM 8247 N N . ASN B 1 134 ? -1.277 -32.267 68.364 1.00 24.86 134 ASN B N 1
ATOM 8248 C CA . ASN B 1 134 ? -1.319 -30.818 68.278 1.00 23.71 134 ASN B CA 1
ATOM 8249 C C . ASN B 1 134 ? -2.367 -30.235 69.196 1.00 23.19 134 ASN B C 1
ATOM 8250 O O . ASN B 1 134 ? -2.185 -29.141 69.740 1.00 24.44 134 ASN B O 1
ATOM 8261 N N . TYR B 1 135 ? -3.490 -30.940 69.327 1.00 22.76 135 TYR B N 1
ATOM 8262 C CA . TYR B 1 135 ? -4.708 -30.402 69.915 1.00 26.15 135 TYR B CA 1
ATOM 8263 C C . TYR B 1 135 ? -5.283 -31.273 70.997 1.00 24.80 135 TYR B C 1
ATOM 8264 O O . TYR B 1 135 ? -6.162 -30.801 71.731 1.00 26.00 135 TYR B O 1
ATOM 8282 N N . GLY B 1 136 ? -4.861 -32.518 71.112 1.00 25.01 136 GLY B N 1
ATOM 8283 C CA . GLY B 1 136 ? -5.509 -33.415 72.052 1.00 24.42 136 GLY B CA 1
ATOM 8284 C C . GLY B 1 136 ? -6.694 -34.157 71.448 1.00 26.82 136 GLY B C 1
ATOM 8285 O O . GLY B 1 136 ? -6.848 -34.307 70.227 1.00 30.22 136 GLY B O 1
ATOM 8289 N N . ARG B 1 137 ? -7.561 -34.616 72.342 1.00 28.90 137 ARG B N 1
ATOM 8290 C CA . ARG B 1 137 ? -8.574 -35.610 72.032 1.00 28.75 137 ARG B CA 1
ATOM 8291 C C . ARG B 1 137 ? -9.942 -35.008 72.259 1.00 31.42 137 ARG B C 1
ATOM 8292 O O . ARG B 1 137 ? -10.175 -34.386 73.303 1.00 29.04 137 ARG B O 1
ATOM 8313 N N . THR B 1 138 ? -10.849 -35.239 71.304 1.00 33.20 138 THR B N 1
ATOM 8314 C CA . THR B 1 138 ? -12.251 -34.824 71.401 1.00 30.78 138 THR B CA 1
ATOM 8315 C C . THR B 1 138 ? -13.098 -35.927 72.019 1.00 29.71 138 THR B C 1
ATOM 8316 O O . THR B 1 138 ? -12.999 -37.093 71.626 1.00 32.03 138 THR B O 1
ATOM 8327 N N . ASN B 1 139 ? -13.960 -35.554 72.951 1.00 32.87 139 ASN B N 1
ATOM 8328 C CA . ASN B 1 139 ? -14.784 -36.505 73.669 1.00 30.41 139 ASN B CA 1
ATOM 8329 C C . ASN B 1 139 ? -16.242 -36.427 73.228 1.00 34.08 139 ASN B C 1
ATOM 8330 O O . ASN B 1 139 ? -16.754 -35.350 72.920 1.00 34.33 139 ASN B O 1
ATOM 8341 N N . ASN B 1 140 ? -16.907 -37.575 73.207 1.00 33.19 140 ASN B N 1
ATOM 8342 C CA . ASN B 1 140 ? -18.295 -37.634 72.766 1.00 34.44 140 ASN B CA 1
ATOM 8343 C C . ASN B 1 140 ? -19.172 -36.899 73.775 1.00 36.90 140 ASN B C 1
ATOM 8344 O O . ASN B 1 140 ? -19.153 -37.245 74.960 1.00 31.21 140 ASN B O 1
ATOM 8355 N N . PRO B 1 141 ? -19.927 -35.872 73.369 1.00 34.57 141 PRO B N 1
ATOM 8356 C CA . PRO B 1 141 ? -20.751 -35.139 74.349 1.00 31.37 141 PRO B CA 1
ATOM 8357 C C . PRO B 1 141 ? -21.807 -35.984 75.036 1.00 31.63 141 PRO B C 1
ATOM 8358 O O . PRO B 1 141 ? -22.195 -35.689 76.175 1.00 31.76 141 PRO B O 1
ATOM 8369 N N . HIS B 1 142 ? -22.270 -37.052 74.399 1.00 30.71 142 HIS B N 1
ATOM 8370 C CA . HIS B 1 142 ? -23.222 -37.946 75.056 1.00 37.43 142 HIS B CA 1
ATOM 8371 C C . HIS B 1 142 ? -22.567 -38.846 76.094 1.00 35.25 142 HIS B C 1
ATOM 8372 O O . HIS B 1 142 ? -23.241 -39.295 77.027 1.00 41.96 142 HIS B O 1
ATOM 8386 N N . ASP B 1 143 ? -21.275 -39.154 75.937 1.00 40.89 143 ASP B N 1
ATOM 8387 C CA . ASP B 1 143 ? -20.551 -39.954 76.929 1.00 38.26 143 ASP B CA 1
ATOM 8388 C C . ASP B 1 143 ? -19.069 -39.603 76.769 1.00 35.04 143 ASP B C 1
ATOM 8389 O O . ASP B 1 143 ? -18.415 -40.060 75.825 1.00 35.70 143 ASP B O 1
ATOM 8398 N N . LEU B 1 144 ? -18.555 -38.790 77.690 1.00 32.19 144 LEU B N 1
ATOM 8399 C CA . LEU B 1 144 ? -17.190 -38.319 77.501 1.00 36.02 144 LEU B CA 1
ATOM 8400 C C . LEU B 1 144 ? -16.163 -39.442 77.541 1.00 36.52 144 LEU B C 1
ATOM 8401 O O . LEU B 1 144 ? -15.015 -39.208 77.157 1.00 35.87 144 LEU B O 1
ATOM 8417 N N . THR B 1 145 ? -16.529 -40.639 77.994 1.00 34.95 145 THR B N 1
ATOM 8418 C CA . THR B 1 145 ? -15.596 -41.761 78.010 1.00 37.62 145 THR B CA 1
ATOM 8419 C C . THR B 1 145 ? -15.481 -42.444 76.655 1.00 35.01 145 THR B C 1
ATOM 8420 O O . THR B 1 145 ? -14.741 -43.427 76.528 1.00 35.77 145 THR B O 1
ATOM 8431 N N . ARG B 1 146 ? -16.156 -41.927 75.641 1.00 37.31 146 ARG B N 1
ATOM 8432 C CA . ARG B 1 146 ? -16.260 -42.593 74.353 1.00 38.49 146 ARG B CA 1
ATOM 8433 C C . ARG B 1 146 ? -15.830 -41.688 73.205 1.00 37.74 146 ARG B C 1
ATOM 8434 O O . ARG B 1 146 ? -15.864 -40.461 73.289 1.00 31.36 146 ARG B O 1
ATOM 8455 N N . SER B 1 147 ? -15.400 -42.328 72.119 1.00 39.28 147 SER B N 1
ATOM 8456 C CA . SER B 1 147 ? -14.973 -41.587 70.951 1.00 33.55 147 SER B CA 1
ATOM 8457 C C . SER B 1 147 ? -16.088 -40.706 70.402 1.00 39.13 147 SER B C 1
ATOM 8458 O O . SER B 1 147 ? -17.259 -41.108 70.351 1.00 33.72 147 SER B O 1
ATOM 8466 N N . ALA B 1 148 ? -15.691 -39.511 69.941 1.00 36.74 148 ALA B N 1
ATOM 8467 C CA . ALA B 1 148 ? -16.545 -38.616 69.175 1.00 35.59 148 ALA B CA 1
ATOM 8468 C C . ALA B 1 148 ? -16.679 -39.054 67.728 1.00 30.77 148 ALA B C 1
ATOM 8469 O O . ALA B 1 148 ? -17.398 -38.406 66.959 1.00 31.23 148 ALA B O 1
ATOM 8476 N N . GLY B 1 149 ? -16.012 -40.128 67.339 1.00 29.06 149 GLY B N 1
ATOM 8477 C CA . GLY B 1 149 ? -15.922 -40.477 65.938 1.00 30.94 149 GLY B CA 1
ATOM 8478 C C . GLY B 1 149 ? -14.758 -39.779 65.252 1.00 35.14 149 GLY B C 1
ATOM 8479 O O . GLY B 1 149 ? -14.082 -38.909 65.812 1.00 31.70 149 GLY B O 1
ATOM 8483 N N . GLY B 1 150 ? -14.527 -40.180 64.000 1.00 30.93 150 GLY B N 1
ATOM 8484 C CA . GLY B 1 150 ? -13.504 -39.567 63.180 1.00 30.55 150 GLY B CA 1
ATOM 8485 C C . GLY B 1 150 ? -13.743 -39.920 61.730 1.00 30.98 150 GLY B C 1
ATOM 8486 O O . GLY B 1 150 ? -14.529 -40.816 61.413 1.00 30.02 150 GLY B O 1
ATOM 8490 N N . SER B 1 151 ? -13.052 -39.201 60.841 1.00 29.71 151 SER B N 1
ATOM 8491 C CA . SER B 1 151 ? -12.085 -38.168 61.198 1.00 25.84 151 SER B CA 1
ATOM 8492 C C . SER B 1 151 ? -12.761 -36.821 61.434 1.00 25.65 151 SER B C 1
ATOM 8493 O O . SER B 1 151 ? -12.121 -35.930 61.953 1.00 25.07 151 SER B O 1
ATOM 8501 N N . SER B 1 152 ? -14.058 -36.688 61.128 1.00 31.77 152 SER B N 1
ATOM 8502 C CA . SER B 1 152 ? -14.815 -35.454 61.401 1.00 25.08 152 SER B CA 1
ATOM 8503 C C . SER B 1 152 ? -15.460 -35.462 62.791 1.00 29.21 152 SER B C 1
ATOM 8504 O O . SER B 1 152 ? -16.604 -35.031 62.965 1.00 27.65 152 SER B O 1
ATOM 8512 N N . GLY B 1 153 ? -14.708 -35.923 63.796 1.00 26.69 153 GLY B N 1
ATOM 8513 C CA . GLY B 1 153 ? -15.268 -36.053 65.131 1.00 28.01 153 GLY B CA 1
ATOM 8514 C C . GLY B 1 153 ? -15.429 -34.729 65.851 1.00 28.91 153 GLY B C 1
ATOM 8515 O O . GLY B 1 153 ? -16.434 -34.497 66.518 1.00 31.30 153 GLY B O 1
ATOM 8519 N N . GLY B 1 154 ? -14.451 -33.834 65.722 1.00 27.86 154 GLY B N 1
ATOM 8520 C CA . GLY B 1 154 ? -14.638 -32.503 66.272 1.00 28.75 154 GLY B CA 1
ATOM 8521 C C . GLY B 1 154 ? -15.920 -31.850 65.795 1.00 30.59 154 GLY B C 1
ATOM 8522 O O . GLY B 1 154 ? -16.662 -31.256 66.580 1.00 28.06 154 GLY B O 1
ATOM 8526 N N . ALA B 1 155 ? -16.191 -31.948 64.487 1.00 25.43 155 ALA B N 1
ATOM 8527 C CA . ALA B 1 155 ? -17.347 -31.292 63.891 1.00 29.53 155 ALA B CA 1
ATOM 8528 C C . ALA B 1 155 ? -18.647 -31.834 64.460 1.00 29.45 155 ALA B C 1
ATOM 8529 O O . ALA B 1 155 ? -19.576 -31.070 64.749 1.00 35.06 155 ALA B O 1
ATOM 8536 N N . ALA B 1 156 ? -18.747 -33.152 64.595 1.00 28.84 156 ALA B N 1
ATOM 8537 C CA . ALA B 1 156 ? -19.994 -33.741 65.058 1.00 29.65 156 ALA B CA 1
ATOM 8538 C C . ALA B 1 156 ? -20.207 -33.441 66.533 1.00 25.87 156 ALA B C 1
ATOM 8539 O O . ALA B 1 156 ? -21.354 -33.297 66.961 1.00 33.16 156 ALA B O 1
ATOM 8546 N N . ALA B 1 157 ? -19.123 -33.318 67.313 1.00 29.67 157 ALA B N 1
ATOM 8547 C CA . ALA B 1 157 ? -19.234 -33.003 68.742 1.00 26.48 157 ALA B CA 1
ATOM 8548 C C . ALA B 1 157 ? -19.674 -31.564 68.970 1.00 32.90 157 ALA B C 1
ATOM 8549 O O . ALA B 1 157 ? -20.447 -31.277 69.889 1.00 30.61 157 ALA B O 1
ATOM 8556 N N . ALA B 1 158 ? -19.144 -30.637 68.170 1.00 29.78 158 ALA B N 1
ATOM 8557 C CA . ALA B 1 158 ? -19.537 -29.241 68.304 1.00 30.51 158 ALA B CA 1
ATOM 8558 C C . ALA B 1 158 ? -21.006 -29.074 67.963 1.00 29.43 158 ALA B C 1
ATOM 8559 O O . ALA B 1 158 ? -21.731 -28.343 68.636 1.00 34.37 158 ALA B O 1
ATOM 8566 N N . LEU B 1 159 ? -21.467 -29.770 66.930 1.00 31.69 159 LEU B N 1
ATOM 8567 C CA . LEU B 1 159 ? -22.880 -29.770 66.584 1.00 26.64 159 LEU B CA 1
ATOM 8568 C C . LEU B 1 159 ? -23.721 -30.367 67.708 1.00 31.49 159 LEU B C 1
ATOM 8569 O O . LEU B 1 159 ? -24.715 -29.780 68.140 1.00 33.84 159 LEU B O 1
ATOM 8585 N N . ALA B 1 160 ? -23.348 -31.561 68.172 1.00 29.45 160 ALA B N 1
ATOM 8586 C CA . ALA B 1 160 ? -24.140 -32.261 69.178 1.00 28.58 160 ALA B CA 1
ATOM 8587 C C . ALA B 1 160 ? -24.220 -31.471 70.469 1.00 28.96 160 ALA B C 1
ATOM 8588 O O . ALA B 1 160 ? -25.238 -31.508 71.156 1.00 37.72 160 ALA B O 1
ATOM 8595 N N . ALA B 1 161 ? -23.160 -30.764 70.821 1.00 30.21 161 ALA B N 1
ATOM 8596 C CA . ALA B 1 161 ? -23.159 -29.940 72.013 1.00 31.41 161 ALA B CA 1
ATOM 8597 C C . ALA B 1 161 ? -23.803 -28.586 71.800 1.00 34.12 161 ALA B C 1
ATOM 8598 O O . ALA B 1 161 ? -23.876 -27.807 72.753 1.00 31.95 161 ALA B O 1
ATOM 8605 N N . GLY B 1 162 ? -24.237 -28.260 70.592 1.00 33.92 162 GLY B N 1
ATOM 8606 C CA . GLY B 1 162 ? -24.937 -27.009 70.363 1.00 34.95 162 GLY B CA 1
ATOM 8607 C C . GLY B 1 162 ? -24.066 -25.796 70.122 1.00 36.22 162 GLY B C 1
ATOM 8608 O O . GLY B 1 162 ? -24.572 -24.670 70.164 1.00 37.12 162 GLY B O 1
ATOM 8612 N N . MET B 1 163 ? -22.778 -25.983 69.858 1.00 35.04 163 MET B N 1
ATOM 8613 C CA . MET B 1 163 ? -21.867 -24.847 69.821 1.00 33.75 163 MET B CA 1
ATOM 8614 C C . MET B 1 163 ? -22.106 -23.998 68.577 1.00 34.65 163 MET B C 1
ATOM 8615 O O . MET B 1 163 ? -22.338 -22.787 68.675 1.00 36.98 163 MET B O 1
ATOM 8629 N N . VAL B 1 164 ? -22.094 -24.622 67.404 1.00 32.00 164 VAL B N 1
ATOM 8630 C CA . VAL B 1 164 ? -22.482 -23.952 66.163 1.00 28.38 164 VAL B CA 1
ATOM 8631 C C . VAL B 1 164 ? -23.524 -24.785 65.445 1.00 34.31 164 VAL B C 1
ATOM 8632 O O . VAL B 1 164 ? -23.646 -26.002 65.675 1.00 31.21 164 VAL B O 1
ATOM 8645 N N . PRO B 1 165 ? -24.270 -24.167 64.522 1.00 33.01 165 PRO B N 1
ATOM 8646 C CA . PRO B 1 165 ? -25.347 -24.859 63.800 1.00 29.50 165 PRO B CA 1
ATOM 8647 C C . PRO B 1 165 ? -24.974 -25.564 62.501 1.00 31.97 165 PRO B C 1
ATOM 8648 O O . PRO B 1 165 ? -25.852 -26.193 61.897 1.00 32.18 165 PRO B O 1
ATOM 8659 N N . LEU B 1 166 ? -23.728 -25.481 62.045 1.00 26.88 166 LEU B N 1
ATOM 8660 C CA . LEU B 1 166 ? -23.359 -26.014 60.747 1.00 27.93 166 LEU B CA 1
ATOM 8661 C C . LEU B 1 166 ? -21.885 -26.350 60.744 1.00 26.23 166 LEU B C 1
ATOM 8662 O O . LEU B 1 166 ? -21.104 -25.733 61.460 1.00 28.83 166 LEU B O 1
ATOM 8678 N N . GLU B 1 167 ? -21.514 -27.316 59.904 1.00 32.35 167 GLU B N 1
ATOM 8679 C CA . GLU B 1 167 ? -20.141 -27.771 59.775 1.00 26.90 167 GLU B CA 1
ATOM 8680 C C . GLU B 1 167 ? -19.979 -28.494 58.443 1.00 25.64 167 GLU B C 1
ATOM 8681 O O . GLU B 1 167 ? -20.950 -28.791 57.745 1.00 26.93 167 GLU B O 1
ATOM 8693 N N . TYR B 1 168 ? -18.734 -28.794 58.101 1.00 29.09 168 TYR B N 1
ATOM 8694 C CA . TYR B 1 168 ? -18.407 -29.430 56.830 1.00 26.07 168 TYR B CA 1
ATOM 8695 C C . TYR B 1 168 ? -17.241 -30.365 57.089 1.00 27.88 168 TYR B C 1
ATOM 8696 O O . TYR B 1 168 ? -16.219 -29.953 57.653 1.00 27.51 168 TYR B O 1
ATOM 8714 N N . GLY B 1 169 ? -17.410 -31.626 56.696 1.00 27.53 169 GLY B N 1
ATOM 8715 C CA . GLY B 1 169 ? -16.442 -32.657 56.971 1.00 22.51 169 GLY B CA 1
ATOM 8716 C C . GLY B 1 169 ? -15.927 -33.278 55.693 1.00 25.55 169 GLY B C 1
ATOM 8717 O O . GLY B 1 169 ? -16.169 -32.786 54.581 1.00 28.19 169 GLY B O 1
ATOM 8721 N N . SER B 1 170 ? -15.193 -34.373 55.841 1.00 27.67 170 SER B N 1
ATOM 8722 C CA . SER B 1 170 ? -14.651 -35.111 54.707 1.00 26.52 170 SER B CA 1
ATOM 8723 C C . SER B 1 170 ? -14.722 -36.585 55.071 1.00 28.74 170 SER B C 1
ATOM 8724 O O . SER B 1 170 ? -14.783 -36.951 56.249 1.00 25.15 170 SER B O 1
ATOM 8732 N N . ASP B 1 171 ? -14.729 -37.428 54.045 1.00 26.74 171 ASP B N 1
ATOM 8733 C CA . ASP B 1 171 ? -15.118 -38.828 54.215 1.00 26.03 171 ASP B CA 1
ATOM 8734 C C . ASP B 1 171 ? -14.423 -39.653 53.147 1.00 27.99 171 ASP B C 1
ATOM 8735 O O . ASP B 1 171 ? -14.640 -39.435 51.957 1.00 23.24 171 ASP B O 1
ATOM 8744 N N . ILE B 1 172 ? -13.537 -40.551 53.566 1.00 29.34 172 ILE B N 1
ATOM 8745 C CA . ILE B 1 172 ? -13.022 -41.594 52.680 1.00 24.71 172 ILE B CA 1
ATOM 8746 C C . ILE B 1 172 ? -13.104 -42.968 53.299 1.00 33.77 172 ILE B C 1
ATOM 8747 O O . ILE B 1 172 ? -13.011 -43.975 52.572 1.00 31.23 172 ILE B O 1
ATOM 8763 N N . GLY B 1 173 ? -13.186 -43.067 54.617 1.00 29.53 173 GLY B N 1
ATOM 8764 C CA . GLY B 1 173 ? -13.443 -44.326 55.268 1.00 38.98 173 GLY B CA 1
ATOM 8765 C C . GLY B 1 173 ? -14.594 -44.173 56.233 1.00 37.35 173 GLY B C 1
ATOM 8766 O O . GLY B 1 173 ? -14.585 -44.780 57.297 1.00 37.63 173 GLY B O 1
ATOM 8770 N N . GLY B 1 174 ? -15.584 -43.362 55.866 1.00 34.97 174 GLY B N 1
ATOM 8771 C CA . GLY B 1 174 ? -16.729 -43.131 56.711 1.00 32.77 174 GLY B CA 1
ATOM 8772 C C . GLY B 1 174 ? -16.614 -41.928 57.607 1.00 34.07 174 GLY B C 1
ATOM 8773 O O . GLY B 1 174 ? -17.387 -41.824 58.569 1.00 29.94 174 GLY B O 1
ATOM 8777 N N . SER B 1 175 ? -15.700 -40.997 57.306 1.00 27.56 175 SER B N 1
ATOM 8778 C CA . SER B 1 175 ? -15.327 -39.927 58.231 1.00 32.30 175 SER B CA 1
ATOM 8779 C C . SER B 1 175 ? -16.379 -38.822 58.398 1.00 30.19 175 SER B C 1
ATOM 8780 O O . SER B 1 175 ? -16.204 -37.957 59.262 1.00 27.17 175 SER B O 1
ATOM 8788 N N . ILE B 1 176 ? -17.432 -38.786 57.591 1.00 28.30 176 ILE B N 1
ATOM 8789 C CA . ILE B 1 176 ? -18.582 -37.950 57.885 1.00 27.75 176 ILE B CA 1
ATOM 8790 C C . ILE B 1 176 ? -19.672 -38.768 58.563 1.00 32.49 176 ILE B C 1
ATOM 8791 O O . ILE B 1 176 ? -20.281 -38.334 59.537 1.00 27.98 176 ILE B O 1
ATOM 8807 N N . ARG B 1 177 ? -19.926 -39.965 58.058 1.00 32.19 177 ARG B N 1
ATOM 8808 C CA . ARG B 1 177 ? -21.072 -40.707 58.546 1.00 28.86 177 ARG B CA 1
ATOM 8809 C C . ARG B 1 177 ? -20.830 -41.226 59.951 1.00 26.22 177 ARG B C 1
ATOM 8810 O O . ARG B 1 177 ? -21.714 -41.142 60.817 1.00 32.33 177 ARG B O 1
ATOM 8831 N N . VAL B 1 178 ? -19.653 -41.762 60.220 1.00 26.04 178 VAL B N 1
ATOM 8832 C CA . VAL B 1 178 ? -19.396 -42.331 61.550 1.00 29.98 178 VAL B CA 1
ATOM 8833 C C . VAL B 1 178 ? -19.502 -41.282 62.668 1.00 28.91 178 VAL B C 1
ATOM 8834 O O . VAL B 1 178 ? -20.140 -41.571 63.691 1.00 32.64 178 VAL B O 1
ATOM 8847 N N . PRO B 1 179 ? -18.864 -40.111 62.573 1.00 31.97 179 PRO B N 1
ATOM 8848 C CA . PRO B 1 179 ? -19.001 -39.143 63.684 1.00 32.83 179 PRO B CA 1
ATOM 8849 C C . PRO B 1 179 ? -20.419 -38.624 63.851 1.00 31.67 179 PRO B C 1
ATOM 8850 O O . PRO B 1 179 ? -20.875 -38.386 64.981 1.00 30.10 179 PRO B O 1
ATOM 8861 N N . ALA B 1 180 ? -21.123 -38.396 62.745 1.00 27.71 180 ALA B N 1
ATOM 8862 C CA . ALA B 1 180 ? -22.535 -38.037 62.841 1.00 30.77 180 ALA B CA 1
ATOM 8863 C C . ALA B 1 180 ? -23.314 -39.120 63.579 1.00 35.64 180 ALA B C 1
ATOM 8864 O O . ALA B 1 180 ? -24.102 -38.833 64.481 1.00 35.73 180 ALA B O 1
ATOM 8871 N N . HIS B 1 181 ? -23.050 -40.376 63.258 1.00 36.39 181 HIS B N 1
ATOM 8872 C CA . HIS B 1 181 ? -23.725 -41.489 63.925 1.00 32.56 181 HIS B CA 1
ATOM 8873 C C . HIS B 1 181 ? -23.396 -41.534 65.415 1.00 33.92 181 HIS B C 1
ATOM 8874 O O . HIS B 1 181 ? -24.299 -41.648 66.251 1.00 31.40 181 HIS B O 1
ATOM 8888 N N . PHE B 1 182 ? -22.109 -41.421 65.773 1.00 39.99 182 PHE B N 1
ATOM 8889 C CA . PHE B 1 182 ? -21.681 -41.574 67.163 1.00 30.20 182 PHE B CA 1
ATOM 8890 C C . PHE B 1 182 ? -22.239 -40.467 68.043 1.00 31.23 182 PHE B C 1
ATOM 8891 O O . PHE B 1 182 ? -22.574 -40.702 69.208 1.00 39.30 182 PHE B O 1
ATOM 8908 N N . CYS B 1 183 ? -22.322 -39.244 67.506 1.00 37.59 183 CYS B N 1
ATOM 8909 C CA . CYS B 1 183 ? -22.759 -38.074 68.261 1.00 38.49 183 CYS B CA 1
ATOM 8910 C C . CYS B 1 183 ? -24.198 -37.667 67.950 1.00 34.42 183 CYS B C 1
ATOM 8911 O O . CYS B 1 183 ? -24.630 -36.591 68.366 1.00 38.89 183 CYS B O 1
ATOM 8919 N N . GLY B 1 184 ? -24.946 -38.495 67.231 1.00 35.63 184 GLY B N 1
ATOM 8920 C CA . GLY B 1 184 ? -26.361 -38.222 67.036 1.00 35.05 184 GLY B CA 1
ATOM 8921 C C . GLY B 1 184 ? -26.644 -36.943 66.280 1.00 35.49 184 GLY B C 1
ATOM 8922 O O . GLY B 1 184 ? -27.531 -36.180 66.672 1.00 34.16 184 GLY B O 1
ATOM 8926 N N . VAL B 1 185 ? -25.897 -36.672 65.220 1.00 31.91 185 VAL B N 1
ATOM 8927 C CA . VAL B 1 185 ? -26.159 -35.522 64.374 1.00 35.07 185 VAL B CA 1
ATOM 8928 C C . VAL B 1 185 ? -26.239 -36.018 62.938 1.00 33.43 185 VAL B C 1
ATOM 8929 O O . VAL B 1 185 ? -26.147 -37.219 62.676 1.00 35.40 185 VAL B O 1
ATOM 8942 N N . TRP B 1 186 ? -26.438 -35.078 62.017 1.00 30.43 186 TRP B N 1
ATOM 8943 C CA . TRP B 1 186 ? -26.686 -35.386 60.619 1.00 31.06 186 TRP B CA 1
ATOM 8944 C C . TRP B 1 186 ? -25.445 -35.097 59.795 1.00 30.41 186 TRP B C 1
ATOM 8945 O O . TRP B 1 186 ? -24.881 -34.005 59.886 1.00 27.08 186 TRP B O 1
ATOM 8966 N N . GLY B 1 187 ? -25.039 -36.063 58.973 1.00 28.32 187 GLY B N 1
ATOM 8967 C CA . GLY B 1 187 ? -23.832 -35.923 58.188 1.00 31.96 187 GLY B CA 1
ATOM 8968 C C . GLY B 1 187 ? -24.068 -36.423 56.780 1.00 29.18 187 GLY B C 1
ATOM 8969 O O . GLY B 1 187 ? -24.557 -37.540 56.625 1.00 34.75 187 GLY B O 1
ATOM 8973 N N . LEU B 1 188 ? -23.744 -35.641 55.758 1.00 33.28 188 LEU B N 1
ATOM 8974 C CA . LEU B 1 188 ? -23.973 -36.052 54.373 1.00 27.44 188 LEU B CA 1
ATOM 8975 C C . LEU B 1 188 ? -22.664 -36.357 53.674 1.00 26.61 188 LEU B C 1
ATOM 8976 O O . LEU B 1 188 ? -21.918 -35.444 53.298 1.00 28.13 188 LEU B O 1
ATOM 8992 N N . LYS B 1 189 ? -22.425 -37.637 53.445 1.00 27.80 189 LYS B N 1
ATOM 8993 C CA . LYS B 1 189 ? -21.435 -38.038 52.463 1.00 24.38 189 LYS B CA 1
ATOM 8994 C C . LYS B 1 189 ? -22.018 -37.786 51.076 1.00 23.73 189 LYS B C 1
ATOM 8995 O O . LYS B 1 189 ? -23.054 -38.357 50.725 1.00 25.60 189 LYS B O 1
ATOM 9014 N N . THR B 1 190 ? -21.369 -36.938 50.288 1.00 27.61 190 THR B N 1
ATOM 9015 C CA . THR B 1 190 ? -21.912 -36.525 49.004 1.00 24.57 190 THR B CA 1
ATOM 9016 C C . THR B 1 190 ? -21.475 -37.422 47.849 1.00 30.19 190 THR B C 1
ATOM 9017 O O . THR B 1 190 ? -20.499 -38.173 47.938 1.00 27.41 190 THR B O 1
ATOM 9028 N N . THR B 1 191 ? -22.218 -37.316 46.735 1.00 33.63 191 THR B N 1
ATOM 9029 C CA . THR B 1 191 ? -21.828 -38.010 45.517 1.00 25.75 191 THR B CA 1
ATOM 9030 C C . THR B 1 191 ? -20.381 -37.675 45.224 1.00 26.45 191 THR B C 1
ATOM 9031 O O . THR B 1 191 ? -19.949 -36.522 45.359 1.00 26.83 191 THR B O 1
ATOM 9042 N N . PHE B 1 192 ? -19.625 -38.704 44.870 1.00 30.72 192 PHE B N 1
ATOM 9043 C CA . PHE B 1 192 ? -18.232 -38.500 44.509 1.00 34.69 192 PHE B CA 1
ATOM 9044 C C . PHE B 1 192 ? -18.118 -37.430 43.437 1.00 33.07 192 PHE B C 1
ATOM 9045 O O . PHE B 1 192 ? -18.842 -37.436 42.433 1.00 29.81 192 PHE B O 1
ATOM 9062 N N . ASP B 1 193 ? -17.197 -36.505 43.654 1.00 32.33 193 ASP B N 1
ATOM 9063 C CA . ASP B 1 193 ? -16.859 -35.463 42.694 1.00 28.73 193 ASP B CA 1
ATOM 9064 C C . ASP B 1 193 ? -17.912 -34.371 42.579 1.00 31.84 193 ASP B C 1
ATOM 9065 O O . ASP B 1 193 ? -17.805 -33.529 41.694 1.00 32.36 193 ASP B O 1
ATOM 9074 N N . ALA B 1 194 ? -18.945 -34.370 43.429 1.00 31.54 194 ALA B N 1
ATOM 9075 C CA . ALA B 1 194 ? -19.972 -33.329 43.373 1.00 30.29 194 ALA B CA 1
ATOM 9076 C C . ALA B 1 194 ? -19.551 -32.020 44.049 1.00 29.81 194 ALA B C 1
ATOM 9077 O O . ALA B 1 194 ? -20.106 -30.959 43.726 1.00 31.88 194 ALA B O 1
ATOM 9084 N N . VAL B 1 195 ? -18.596 -32.070 44.971 1.00 24.82 195 VAL B N 1
ATOM 9085 C CA . VAL B 1 195 ? -18.109 -30.901 45.694 1.00 23.22 195 VAL B CA 1
ATOM 9086 C C . VAL B 1 195 ? -16.591 -30.847 45.569 1.00 28.04 195 VAL B C 1
ATOM 9087 O O . VAL B 1 195 ? -15.921 -31.865 45.776 1.00 30.74 195 VAL B O 1
ATOM 9100 N N . SER B 1 196 ? -16.057 -29.663 45.229 1.00 26.38 196 SER B N 1
ATOM 9101 C CA . SER B 1 196 ? -14.618 -29.486 45.077 1.00 21.87 196 SER B CA 1
ATOM 9102 C C . SER B 1 196 ? -13.879 -29.802 46.369 1.00 24.18 196 SER B C 1
ATOM 9103 O O . SER B 1 196 ? -14.268 -29.351 47.453 1.00 24.38 196 SER B O 1
ATOM 9111 N N . LEU B 1 197 ? -12.769 -30.544 46.239 1.00 27.08 197 LEU B N 1
ATOM 9112 C CA . LEU B 1 197 ? -11.823 -30.775 47.320 1.00 26.01 197 LEU B CA 1
ATOM 9113 C C . LEU B 1 197 ? -10.629 -29.821 47.275 1.00 27.24 197 LEU B C 1
ATOM 9114 O O . LEU B 1 197 ? -9.646 -30.020 48.000 1.00 26.08 197 LEU B O 1
ATOM 9130 N N . GLU B 1 198 ? -10.709 -28.777 46.466 1.00 26.33 198 GLU B N 1
ATOM 9131 C CA . GLU B 1 198 ? -9.665 -27.768 46.434 1.00 25.57 198 GLU B CA 1
ATOM 9132 C C . GLU B 1 198 ? -9.601 -27.074 47.775 1.00 24.09 198 GLU B C 1
ATOM 9133 O O . GLU B 1 198 ? -10.573 -26.445 48.188 1.00 27.30 198 GLU B O 1
ATOM 9145 N N . GLY B 1 199 ? -8.457 -27.172 48.444 1.00 26.35 199 GLY B N 1
ATOM 9146 C CA . GLY B 1 199 ? -8.320 -26.677 49.792 1.00 24.11 199 GLY B CA 1
ATOM 9147 C C . GLY B 1 199 ? -8.514 -27.726 50.848 1.00 31.47 199 GLY B C 1
ATOM 9148 O O . GLY B 1 199 ? -8.361 -27.414 52.051 1.00 29.40 199 GLY B O 1
ATOM 9152 N N . HIS B 1 200 ? -8.878 -28.954 50.453 1.00 28.98 200 HIS B N 1
ATOM 9153 C CA . HIS B 1 200 ? -8.776 -30.117 51.336 1.00 23.82 200 HIS B CA 1
ATOM 9154 C C . HIS B 1 200 ? -7.531 -30.873 50.884 1.00 30.56 200 HIS B C 1
ATOM 9155 O O . HIS B 1 200 ? -7.596 -31.870 50.154 1.00 29.92 200 HIS B O 1
ATOM 9169 N N . TYR B 1 201 ? -6.378 -30.360 51.332 1.00 29.70 201 TYR B N 1
ATOM 9170 C CA . TYR B 1 201 ? -5.065 -30.768 50.858 1.00 25.12 201 TYR B CA 1
ATOM 9171 C C . TYR B 1 201 ? -4.238 -31.368 51.982 1.00 30.05 201 TYR B C 1
ATOM 9172 O O . TYR B 1 201 ? -4.116 -30.765 53.069 1.00 27.66 201 TYR B O 1
ATOM 9190 N N . LEU B 1 202 ? -3.616 -32.500 51.710 1.00 25.30 202 LEU B N 1
ATOM 9191 C CA . LEU B 1 202 ? -2.521 -32.937 52.570 1.00 29.51 202 LEU B CA 1
ATOM 9192 C C . LEU B 1 202 ? -1.588 -31.745 52.825 1.00 26.49 202 LEU B C 1
ATOM 9193 O O . LEU B 1 202 ? -1.214 -31.046 51.876 1.00 32.14 202 LEU B O 1
ATOM 9209 N N . PRO B 1 203 ? -1.242 -31.443 54.075 1.00 29.27 203 PRO B N 1
ATOM 9210 C CA . PRO B 1 203 ? -0.530 -30.188 54.340 1.00 27.79 203 PRO B CA 1
ATOM 9211 C C . PRO B 1 203 ? 0.720 -30.014 53.484 1.00 31.20 203 PRO B C 1
ATOM 9212 O O . PRO B 1 203 ? 1.538 -30.930 53.306 1.00 27.96 203 PRO B O 1
ATOM 9223 N N . ARG B 1 204 ? 0.880 -28.794 52.996 1.00 27.94 204 ARG B N 1
ATOM 9224 C CA . ARG B 1 204 ? 1.989 -28.356 52.175 1.00 27.48 204 ARG B CA 1
ATOM 9225 C C . ARG B 1 204 ? 1.945 -28.979 50.802 1.00 32.68 204 ARG B C 1
ATOM 9226 O O . ARG B 1 204 ? 2.914 -28.826 50.060 1.00 33.32 204 ARG B O 1
ATOM 9247 N N . THR B 1 205 ? 0.849 -29.653 50.430 1.00 32.87 205 THR B N 1
ATOM 9248 C CA . THR B 1 205 ? 0.621 -30.019 49.030 1.00 32.67 205 THR B CA 1
ATOM 9249 C C . THR B 1 205 ? -0.520 -29.182 48.458 1.00 36.88 205 THR B C 1
ATOM 9250 O O . THR B 1 205 ? -1.219 -28.458 49.188 1.00 30.42 205 THR B O 1
ATOM 9261 N N . ASP B 1 206 ? -0.721 -29.313 47.132 1.00 30.49 206 ASP B N 1
ATOM 9262 C CA . ASP B 1 206 ? -1.774 -28.559 46.471 1.00 32.66 206 ASP B CA 1
ATOM 9263 C C . ASP B 1 206 ? -2.179 -29.204 45.155 1.00 39.06 206 ASP B C 1
ATOM 9264 O O . ASP B 1 206 ? -2.238 -28.531 44.114 1.00 39.54 206 ASP B O 1
ATOM 9273 N N . GLY B 1 207 ? -2.456 -30.502 45.181 1.00 38.81 207 GLY B N 1
ATOM 9274 C CA . GLY B 1 207 ? -2.588 -31.280 43.948 1.00 45.75 207 GLY B CA 1
ATOM 9275 C C . GLY B 1 207 ? -4.012 -31.634 43.563 1.00 40.24 207 GLY B C 1
ATOM 9276 O O . GLY B 1 207 ? -4.967 -30.887 43.835 1.00 41.48 207 GLY B O 1
ATOM 9280 N N . ALA B 1 208 ? -4.146 -32.784 42.891 1.00 37.63 208 ALA B N 1
ATOM 9281 C CA . ALA B 1 208 ? -5.434 -33.314 42.479 1.00 38.04 208 ALA B CA 1
ATOM 9282 C C . ALA B 1 208 ? -6.112 -34.028 43.637 1.00 43.31 208 ALA B C 1
ATOM 9283 O O . ALA B 1 208 ? -5.455 -34.585 44.528 1.00 40.66 208 ALA B O 1
ATOM 9290 N N . ARG B 1 209 ? -7.441 -34.017 43.613 1.00 45.86 209 ARG B N 1
ATOM 9291 C CA . ARG B 1 209 ? -8.203 -34.856 44.531 1.00 47.28 209 ARG B CA 1
ATOM 9292 C C . ARG B 1 209 ? -8.042 -36.331 44.148 1.00 48.55 209 ARG B C 1
ATOM 9293 O O . ARG B 1 209 ? -7.964 -36.671 42.951 1.00 40.14 209 ARG B O 1
ATOM 9314 N N . GLY B 1 210 ? -7.970 -37.203 45.158 1.00 34.42 210 GLY B N 1
ATOM 9315 C CA . GLY B 1 210 ? -7.813 -38.626 44.914 1.00 41.51 210 GLY B CA 1
ATOM 9316 C C . GLY B 1 210 ? -9.159 -39.263 44.624 1.00 39.31 210 GLY B C 1
ATOM 9317 O O . GLY B 1 210 ? -10.204 -38.626 44.701 1.00 37.41 210 GLY B O 1
ATOM 9321 N N . GLU B 1 211 ? -9.133 -40.551 44.289 1.00 33.44 211 GLU B N 1
ATOM 9322 C CA . GLU B 1 211 ? -10.376 -41.291 44.209 1.00 24.65 211 GLU B CA 1
ATOM 9323 C C . GLU B 1 211 ? -11.018 -41.386 45.591 1.00 29.23 211 GLU B C 1
ATOM 9324 O O . GLU B 1 211 ? -10.439 -40.991 46.612 1.00 28.24 211 GLU B O 1
ATOM 9336 N N . LEU B 1 212 ? -12.258 -41.876 45.600 1.00 25.23 212 LEU B N 1
ATOM 9337 C CA . LEU B 1 212 ? -12.992 -42.250 46.802 1.00 30.84 212 LEU B CA 1
ATOM 9338 C C . LEU B 1 212 ? -13.471 -41.082 47.664 1.00 33.11 212 LEU B C 1
ATOM 9339 O O . LEU B 1 212 ? -14.647 -41.058 48.043 1.00 33.47 212 LEU B O 1
ATOM 9355 N N . GLY B 1 213 ? -12.585 -40.124 47.987 1.00 26.34 213 GLY B N 1
ATOM 9356 C CA . GLY B 1 213 ? -12.869 -39.177 49.051 1.00 19.21 213 GLY B CA 1
ATOM 9357 C C . GLY B 1 213 ? -13.789 -38.051 48.625 1.00 27.73 213 GLY B C 1
ATOM 9358 O O . GLY B 1 213 ? -13.759 -37.581 47.478 1.00 23.18 213 GLY B O 1
ATOM 9362 N N . VAL B 1 214 ? -14.625 -37.596 49.580 1.00 21.84 214 VAL B N 1
ATOM 9363 C CA . VAL B 1 214 ? -15.555 -36.498 49.337 1.00 27.77 214 VAL B CA 1
ATOM 9364 C C . VAL B 1 214 ? -15.568 -35.570 50.535 1.00 28.53 214 VAL B C 1
ATOM 9365 O O . VAL B 1 214 ? -15.137 -35.938 51.636 1.00 24.10 214 VAL B O 1
ATOM 9378 N N . VAL B 1 215 ? -16.108 -34.362 50.312 1.00 26.01 215 VAL B N 1
ATOM 9379 C CA . VAL B 1 215 ? -16.474 -33.461 51.404 1.00 24.90 215 VAL B CA 1
ATOM 9380 C C . VAL B 1 215 ? -17.980 -33.302 51.403 1.00 29.95 215 VAL B C 1
ATOM 9381 O O . VAL B 1 215 ? -18.633 -33.395 50.348 1.00 27.88 215 VAL B O 1
ATOM 9394 N N . GLY B 1 216 ? -18.538 -33.049 52.587 1.00 27.08 216 GLY B N 1
ATOM 9395 C CA . GLY B 1 216 ? -19.958 -32.807 52.714 1.00 25.91 216 GLY B CA 1
ATOM 9396 C C . GLY B 1 216 ? -20.377 -32.161 54.014 1.00 25.09 216 GLY B C 1
ATOM 9397 O O . GLY B 1 216 ? -19.672 -32.181 55.022 1.00 24.71 216 GLY B O 1
ATOM 9401 N N . PRO B 1 217 ? -21.571 -31.611 54.030 1.00 25.59 217 PRO B N 1
ATOM 9402 C CA . PRO B 1 217 ? -22.011 -30.852 55.194 1.00 28.99 217 PRO B CA 1
ATOM 9403 C C . PRO B 1 217 ? -22.454 -31.738 56.341 1.00 28.31 217 PRO B C 1
ATOM 9404 O O . PRO B 1 217 ? -22.715 -32.927 56.211 1.00 34.92 217 PRO B O 1
ATOM 9415 N N . MET B 1 218 ? -22.575 -31.094 57.480 1.00 29.75 218 MET B N 1
ATOM 9416 C CA . MET B 1 218 ? -22.922 -31.746 58.726 1.00 28.72 218 MET B CA 1
ATOM 9417 C C . MET B 1 218 ? -23.710 -30.711 59.506 1.00 29.10 218 MET B C 1
ATOM 9418 O O . MET B 1 218 ? -23.372 -29.523 59.480 1.00 28.70 218 MET B O 1
ATOM 9432 N N . ALA B 1 219 ? -24.774 -31.149 60.159 1.00 28.36 219 ALA B N 1
ATOM 9433 C CA . ALA B 1 219 ? -25.678 -30.213 60.807 1.00 35.29 219 ALA B CA 1
ATOM 9434 C C . ALA B 1 219 ? -26.540 -30.989 61.783 1.00 30.94 219 ALA B C 1
ATOM 9435 O O . ALA B 1 219 ? -26.354 -32.195 61.980 1.00 30.34 219 ALA B O 1
ATOM 9442 N N . ARG B 1 220 ? -27.472 -30.274 62.419 1.00 27.87 220 ARG B N 1
ATOM 9443 C CA . ARG B 1 220 ? -28.388 -30.904 63.356 1.00 34.89 220 ARG B CA 1
ATOM 9444 C C . ARG B 1 220 ? -29.721 -31.232 62.701 1.00 34.08 220 ARG B C 1
ATOM 9445 O O . ARG B 1 220 ? -30.573 -31.848 63.338 1.00 36.23 220 ARG B O 1
ATOM 9466 N N . ASN B 1 221 ? -29.926 -30.834 61.457 1.00 34.20 221 ASN B N 1
ATOM 9467 C CA . ASN B 1 221 ? -31.195 -31.074 60.794 1.00 30.97 221 ASN B CA 1
ATOM 9468 C C . ASN B 1 221 ? -30.955 -31.163 59.303 1.00 34.53 221 ASN B C 1
ATOM 9469 O O . ASN B 1 221 ? -29.917 -30.708 58.810 1.00 37.32 221 ASN B O 1
ATOM 9480 N N . PRO B 1 222 ? -31.903 -31.751 58.557 1.00 37.01 222 PRO B N 1
ATOM 9481 C CA . PRO B 1 222 ? -31.715 -31.904 57.101 1.00 33.21 222 PRO B CA 1
ATOM 9482 C C . PRO B 1 222 ? -31.856 -30.620 56.317 1.00 35.52 222 PRO B C 1
ATOM 9483 O O . PRO B 1 222 ? -31.192 -30.492 55.286 1.00 34.64 222 PRO B O 1
ATOM 9494 N N . GLN B 1 223 ? -32.697 -29.674 56.762 1.00 37.54 223 GLN B N 1
ATOM 9495 C CA . GLN B 1 223 ? -32.849 -28.399 56.053 1.00 36.61 223 GLN B CA 1
ATOM 9496 C C . GLN B 1 223 ? -31.524 -27.652 55.931 1.00 35.33 223 GLN B C 1
ATOM 9497 O O . GLN B 1 223 ? -31.224 -27.083 54.877 1.00 37.21 223 GLN B O 1
ATOM 9511 N N . ASP B 1 224 ? -30.732 -27.611 57.008 1.00 32.41 224 ASP B N 1
ATOM 9512 C CA . ASP B 1 224 ? -29.432 -26.959 56.922 1.00 35.39 224 ASP B CA 1
ATOM 9513 C C . ASP B 1 224 ? -28.508 -27.727 55.968 1.00 33.95 224 ASP B C 1
ATOM 9514 O O . ASP B 1 224 ? -27.675 -27.128 55.277 1.00 32.71 224 ASP B O 1
ATOM 9523 N N . LEU B 1 225 ? -28.604 -29.058 55.942 1.00 33.54 225 LEU B N 1
ATOM 9524 C CA . LEU B 1 225 ? -27.719 -29.798 55.057 1.00 29.85 225 LEU B CA 1
ATOM 9525 C C . LEU B 1 225 ? -28.026 -29.468 53.609 1.00 34.81 225 LEU B C 1
ATOM 9526 O O . LEU B 1 225 ? -27.111 -29.324 52.791 1.00 33.78 225 LEU B O 1
ATOM 9542 N N . ALA B 1 226 ? -29.312 -29.373 53.270 1.00 34.13 226 ALA B N 1
ATOM 9543 C CA . ALA B 1 226 ? -29.689 -29.141 51.885 1.00 32.51 226 ALA B CA 1
ATOM 9544 C C . ALA B 1 226 ? -29.269 -27.757 51.434 1.00 32.44 226 ALA B C 1
ATOM 9545 O O . ALA B 1 226 ? -28.897 -27.577 50.277 1.00 34.47 226 ALA B O 1
ATOM 9552 N N . LEU B 1 227 ? -29.295 -26.778 52.333 1.00 34.47 227 LEU B N 1
ATOM 9553 C CA . LEU B 1 227 ? -28.804 -25.454 51.979 1.00 33.77 227 LEU B CA 1
ATOM 9554 C C . LEU B 1 227 ? -27.297 -25.488 51.741 1.00 32.45 227 LEU B C 1
ATOM 9555 O O . LEU B 1 227 ? -26.796 -25.035 50.709 1.00 30.37 227 LEU B O 1
ATOM 9571 N N . ALA B 1 228 ? -26.562 -26.021 52.700 1.00 32.62 228 ALA B N 1
ATOM 9572 C CA . ALA B 1 228 ? -25.111 -26.028 52.604 1.00 28.16 228 ALA B CA 1
ATOM 9573 C C . ALA B 1 228 ? -24.651 -26.777 51.370 1.00 32.11 228 ALA B C 1
ATOM 9574 O O . ALA B 1 228 ? -23.654 -26.398 50.741 1.00 33.12 228 ALA B O 1
ATOM 9581 N N . LEU B 1 229 ? -25.393 -27.815 50.986 1.00 32.46 229 LEU B N 1
ATOM 9582 C CA . LEU B 1 229 ? -25.078 -28.549 49.768 1.00 32.98 229 LEU B CA 1
ATOM 9583 C C . LEU B 1 229 ? -25.218 -27.651 48.547 1.00 33.17 229 LEU B C 1
ATOM 9584 O O . LEU B 1 229 ? -24.306 -27.556 47.728 1.00 33.54 229 LEU B O 1
ATOM 9600 N N . ASP B 1 230 ? -26.368 -26.981 48.417 1.00 36.69 230 ASP B N 1
ATOM 9601 C CA . ASP B 1 230 ? -26.588 -26.059 47.308 1.00 35.67 230 ASP B CA 1
ATOM 9602 C C . ASP B 1 230 ? -25.598 -24.912 47.325 1.00 33.69 230 ASP B C 1
ATOM 9603 O O . ASP B 1 230 ? -25.304 -24.347 46.277 1.00 34.96 230 ASP B O 1
ATOM 9612 N N . LEU B 1 231 ? -25.095 -24.520 48.493 1.00 30.56 231 LEU B N 1
ATOM 9613 C CA . LEU B 1 231 ? -24.165 -23.399 48.498 1.00 26.62 231 LEU B CA 1
ATOM 9614 C C . LEU B 1 231 ? -22.775 -23.819 48.055 1.00 28.78 231 LEU B C 1
ATOM 9615 O O . LEU B 1 231 ? -22.008 -22.975 47.580 1.00 33.84 231 LEU B O 1
ATOM 9631 N N . THR B 1 232 ? -22.478 -25.115 48.102 1.00 29.30 232 THR B N 1
ATOM 9632 C CA . THR B 1 232 ? -21.130 -25.613 47.903 1.00 33.47 232 THR B CA 1
ATOM 9633 C C . THR B 1 232 ? -20.919 -26.589 46.730 1.00 28.36 232 THR B C 1
ATOM 9634 O O . THR B 1 232 ? -19.763 -26.864 46.400 1.00 27.24 232 THR B O 1
ATOM 9645 N N . SER B 1 233 ? -21.960 -27.153 46.111 1.00 32.26 233 SER B N 1
ATOM 9646 C CA . SER B 1 233 ? -21.725 -28.135 45.053 1.00 28.06 233 SER B CA 1
ATOM 9647 C C . SER B 1 233 ? -21.187 -27.421 43.822 1.00 31.53 233 SER B C 1
ATOM 9648 O O . SER B 1 233 ? -21.463 -26.239 43.603 1.00 30.42 233 SER B O 1
ATOM 9656 N N . ARG B 1 234 ? -20.383 -28.117 43.015 1.00 30.72 234 ARG B N 1
ATOM 9657 C CA . ARG B 1 234 ? -19.705 -27.321 41.993 1.00 34.20 234 ARG B CA 1
ATOM 9658 C C . ARG B 1 234 ? -20.693 -26.831 40.947 1.00 31.78 234 ARG B C 1
ATOM 9659 O O . ARG B 1 234 ? -20.501 -25.740 40.397 1.00 35.47 234 ARG B O 1
ATOM 9680 N N . ILE B 1 235 ? -21.766 -27.588 40.692 1.00 29.97 235 ILE B N 1
ATOM 9681 C CA . ILE B 1 235 ? -22.946 -27.076 40.021 1.00 26.01 235 ILE B CA 1
ATOM 9682 C C . ILE B 1 235 ? -24.175 -27.511 40.814 1.00 27.51 235 ILE B C 1
ATOM 9683 O O . ILE B 1 235 ? -24.099 -28.306 41.748 1.00 29.52 235 ILE B O 1
ATOM 9699 N N . ALA B 1 236 ? -25.321 -26.980 40.398 1.00 30.91 236 ALA B N 1
ATOM 9700 C CA . ALA B 1 236 ? -26.590 -27.237 41.062 1.00 34.62 236 ALA B CA 1
ATOM 9701 C C . ALA B 1 236 ? -27.018 -28.684 40.855 1.00 37.09 236 ALA B C 1
ATOM 9702 O O . ALA B 1 236 ? -27.098 -29.158 39.715 1.00 35.25 236 ALA B O 1
ATOM 9709 N N . LEU B 1 237 ? -27.322 -29.370 41.931 1.00 34.17 237 LEU B N 1
ATOM 9710 C CA . LEU B 1 237 ? -27.663 -30.787 41.848 1.00 35.51 237 LEU B CA 1
ATOM 9711 C C . LEU B 1 237 ? -29.158 -30.988 41.617 1.00 37.28 237 LEU B C 1
ATOM 9712 O O . LEU B 1 237 ? -29.977 -30.095 41.886 1.00 39.47 237 LEU B O 1
ATOM 9728 N N . PRO B 1 238 ? -29.544 -32.164 41.125 1.00 34.42 238 PRO B N 1
ATOM 9729 C CA . PRO B 1 238 ? -30.973 -32.464 40.950 1.00 36.73 238 PRO B CA 1
ATOM 9730 C C . PRO B 1 238 ? -31.740 -32.352 42.254 1.00 36.05 238 PRO B C 1
ATOM 9731 O O . PRO B 1 238 ? -31.325 -32.883 43.288 1.00 35.68 238 PRO B O 1
ATOM 9742 N N . ILE B 1 239 ? -32.877 -31.648 42.192 1.00 37.62 239 ILE B N 1
ATOM 9743 C CA . ILE B 1 239 ? -33.645 -31.304 43.382 1.00 40.02 239 ILE B CA 1
ATOM 9744 C C . ILE B 1 239 ? -34.314 -32.582 43.871 1.00 41.10 239 ILE B C 1
ATOM 9745 O O . ILE B 1 239 ? -34.360 -33.580 43.148 1.00 44.51 239 ILE B O 1
ATOM 9761 N N . ALA B 1 240 ? -34.834 -32.572 45.092 1.00 38.39 240 ALA B N 1
ATOM 9762 C CA . ALA B 1 240 ? -35.442 -33.783 45.620 1.00 44.79 240 ALA B CA 1
ATOM 9763 C C . ALA B 1 240 ? -36.647 -34.204 44.782 1.00 50.15 240 ALA B C 1
ATOM 9764 O O . ALA B 1 240 ? -37.573 -33.420 44.566 1.00 45.14 240 ALA B O 1
ATOM 9771 N N . ARG B 1 241 ? -36.619 -35.462 44.313 1.00 55.15 241 ARG B N 1
ATOM 9772 C CA . ARG B 1 241 ? -37.763 -36.051 43.612 1.00 57.34 241 ARG B CA 1
ATOM 9773 C C . ARG B 1 241 ? -38.910 -36.399 44.566 1.00 58.73 241 ARG B C 1
ATOM 9774 O O . ARG B 1 241 ? -40.075 -36.366 44.161 1.00 59.56 241 ARG B O 1
ATOM 9795 N N . ILE B 1 242 ? -38.611 -36.713 45.834 1.00 54.05 242 ILE B N 1
ATOM 9796 C CA . ILE B 1 242 ? -39.553 -37.379 46.737 1.00 57.14 242 ILE B CA 1
ATOM 9797 C C . ILE B 1 242 ? -40.276 -36.362 47.615 1.00 64.45 242 ILE B C 1
ATOM 9798 O O . ILE B 1 242 ? -39.655 -35.452 48.177 1.00 59.88 242 ILE B O 1
ATOM 9814 N N . ASP B 1 243 ? -41.597 -36.541 47.769 1.00 66.43 243 ASP B N 1
ATOM 9815 C CA . ASP B 1 243 ? -42.392 -35.719 48.676 1.00 68.80 243 ASP B CA 1
ATOM 9816 C C . ASP B 1 243 ? -43.105 -36.530 49.750 1.00 68.81 243 ASP B C 1
ATOM 9817 O O . ASP B 1 243 ? -43.765 -35.936 50.614 1.00 67.53 243 ASP B O 1
ATOM 9826 N N . THR B 1 244 ? -42.993 -37.858 49.729 1.00 61.54 244 THR B N 1
ATOM 9827 C CA . THR B 1 244 ? -43.719 -38.683 50.679 1.00 57.13 244 THR B CA 1
ATOM 9828 C C . THR B 1 244 ? -43.096 -40.067 50.729 1.00 56.37 244 THR B C 1
ATOM 9829 O O . THR B 1 244 ? -42.505 -40.529 49.750 1.00 53.62 244 THR B O 1
ATOM 9840 N N . LEU B 1 245 ? -43.247 -40.723 51.882 1.00 52.79 245 LEU B N 1
ATOM 9841 C CA . LEU B 1 245 ? -42.727 -42.067 52.064 1.00 52.41 245 LEU B CA 1
ATOM 9842 C C . LEU B 1 245 ? -43.608 -43.106 51.401 1.00 56.07 245 LEU B C 1
ATOM 9843 O O . LEU B 1 245 ? -43.227 -44.282 51.364 1.00 56.00 245 LEU B O 1
ATOM 9859 N N . ASN B 1 246 ? -44.779 -42.705 50.910 1.00 57.76 246 ASN B N 1
ATOM 9860 C CA . ASN B 1 246 ? -45.751 -43.652 50.383 1.00 57.41 246 ASN B CA 1
ATOM 9861 C C . ASN B 1 246 ? -45.305 -44.071 48.993 1.00 58.81 246 ASN B C 1
ATOM 9862 O O . ASN B 1 246 ? -45.130 -43.217 48.118 1.00 57.09 246 ASN B O 1
ATOM 9873 N N . GLY B 1 247 ? -45.108 -45.377 48.796 1.00 56.89 247 GLY B N 1
ATOM 9874 C CA . GLY B 1 247 ? -44.588 -45.910 47.559 1.00 56.19 247 GLY B CA 1
ATOM 9875 C C . GLY B 1 247 ? -43.083 -45.986 47.490 1.00 53.88 247 GLY B C 1
ATOM 9876 O O . GLY B 1 247 ? -42.551 -46.648 46.585 1.00 57.61 247 GLY B O 1
ATOM 9880 N N . LEU B 1 248 ? -42.390 -45.335 48.418 1.00 53.32 248 LEU B N 1
ATOM 9881 C CA . LEU B 1 248 ? -40.934 -45.324 48.427 1.00 57.41 248 LEU B CA 1
ATOM 9882 C C . LEU B 1 248 ? -40.379 -46.736 48.508 1.00 54.23 248 LEU B C 1
ATOM 9883 O O . LEU B 1 248 ? -40.827 -47.554 49.318 1.00 52.84 248 LEU B O 1
ATOM 9899 N N . ARG B 1 249 ? -39.391 -47.010 47.674 1.00 51.79 249 ARG B N 1
ATOM 9900 C CA . ARG B 1 249 ? -38.820 -48.339 47.543 1.00 50.55 249 ARG B CA 1
ATOM 9901 C C . ARG B 1 249 ? -37.519 -48.387 48.322 1.00 47.04 249 ARG B C 1
ATOM 9902 O O . ARG B 1 249 ? -36.500 -47.830 47.893 1.00 48.48 249 ARG B O 1
ATOM 9923 N N . ILE B 1 250 ? -37.561 -49.060 49.464 1.00 47.62 250 ILE B N 1
ATOM 9924 C CA . ILE B 1 250 ? -36.441 -49.145 50.389 1.00 48.68 250 ILE B CA 1
ATOM 9925 C C . ILE B 1 250 ? -35.882 -50.559 50.361 1.00 50.84 250 ILE B C 1
ATOM 9926 O O . ILE B 1 250 ? -36.628 -51.528 50.567 1.00 51.93 250 ILE B O 1
ATOM 9942 N N . LEU B 1 251 ? -34.571 -50.677 50.114 1.00 50.91 251 LEU B N 1
ATOM 9943 C CA . LEU B 1 251 ? -33.831 -51.918 50.361 1.00 53.15 251 LEU B CA 1
ATOM 9944 C C . LEU B 1 251 ? -33.194 -51.852 51.756 1.00 51.53 251 LEU B C 1
ATOM 9945 O O . LEU B 1 251 ? -32.241 -51.096 51.979 1.00 51.11 251 LEU B O 1
ATOM 9961 N N . LEU B 1 252 ? -33.712 -52.652 52.687 1.00 52.51 252 LEU B N 1
ATOM 9962 C CA . LEU B 1 252 ? -33.201 -52.726 54.056 1.00 55.99 252 LEU B CA 1
ATOM 9963 C C . LEU B 1 252 ? -32.128 -53.814 54.163 1.00 50.19 252 LEU B C 1
ATOM 9964 O O . LEU B 1 252 ? -32.408 -54.993 53.927 1.00 51.99 252 LEU B O 1
ATOM 9980 N N . LEU B 1 253 ? -30.904 -53.426 54.532 1.00 49.48 253 LEU B N 1
ATOM 9981 C CA . LEU B 1 253 ? -29.811 -54.377 54.733 1.00 49.25 253 LEU B CA 1
ATOM 9982 C C . LEU B 1 253 ? -29.278 -54.264 56.154 1.00 51.64 253 LEU B C 1
ATOM 9983 O O . LEU B 1 253 ? -28.528 -53.333 56.460 1.00 49.39 253 LEU B O 1
ATOM 9999 N N . THR B 1 254 ? -29.619 -55.228 57.002 1.00 54.79 254 THR B N 1
ATOM 10000 C CA . THR B 1 254 ? -29.138 -55.252 58.371 1.00 48.05 254 THR B CA 1
ATOM 10001 C C . THR B 1 254 ? -28.030 -56.252 58.585 1.00 49.84 254 THR B C 1
ATOM 10002 O O . THR B 1 254 ? -27.572 -56.408 59.715 1.00 49.49 254 THR B O 1
ATOM 10013 N N . HIS B 1 255 ? -27.611 -56.947 57.537 1.00 53.78 255 HIS B N 1
ATOM 10014 C CA . HIS B 1 255 ? -26.554 -57.946 57.611 1.00 56.60 255 HIS B CA 1
ATOM 10015 C C . HIS B 1 255 ? -25.507 -57.605 56.563 1.00 54.36 255 HIS B C 1
ATOM 10016 O O . HIS B 1 255 ? -25.846 -57.137 55.477 1.00 48.77 255 HIS B O 1
ATOM 10030 N N . HIS B 1 256 ? -24.238 -57.823 56.891 1.00 47.58 256 HIS B N 1
ATOM 10031 C CA . HIS B 1 256 ? -23.179 -57.679 55.912 1.00 50.25 256 HIS B CA 1
ATOM 10032 C C . HIS B 1 256 ? -22.333 -58.942 56.002 1.00 52.88 256 HIS B C 1
ATOM 10033 O O . HIS B 1 256 ? -21.906 -59.304 57.105 1.00 49.68 256 HIS B O 1
ATOM 10047 N N . PRO B 1 257 ? -22.046 -59.629 54.884 1.00 51.30 257 PRO B N 1
ATOM 10048 C CA . PRO B 1 257 ? -21.172 -60.810 54.961 1.00 45.52 257 PRO B CA 1
ATOM 10049 C C . PRO B 1 257 ? -19.814 -60.571 55.607 1.00 48.59 257 PRO B C 1
ATOM 10050 O O . PRO B 1 257 ? -19.171 -61.534 56.028 1.00 57.83 257 PRO B O 1
ATOM 10061 N N . ARG B 1 258 ? -19.367 -59.315 55.700 1.00 46.49 258 ARG B N 1
ATOM 10062 C CA . ARG B 1 258 ? -18.013 -58.997 56.143 1.00 41.61 258 ARG B CA 1
ATOM 10063 C C . ARG B 1 258 ? -17.966 -58.177 57.424 1.00 42.89 258 ARG B C 1
ATOM 10064 O O . ARG B 1 258 ? -16.893 -57.678 57.786 1.00 45.74 258 ARG B O 1
ATOM 10085 N N . ALA B 1 259 ? -19.085 -58.016 58.121 1.00 41.71 259 ALA B N 1
ATOM 10086 C CA . ALA B 1 259 ? -19.025 -57.276 59.372 1.00 43.82 259 ALA B CA 1
ATOM 10087 C C . ALA B 1 259 ? -20.289 -57.510 60.171 1.00 47.60 259 ALA B C 1
ATOM 10088 O O . ALA B 1 259 ? -21.395 -57.485 59.619 1.00 48.88 259 ALA B O 1
ATOM 10095 N N . ALA B 1 260 ? -20.117 -57.713 61.472 1.00 44.48 260 ALA B N 1
ATOM 10096 C CA . ALA B 1 260 ? -21.264 -57.843 62.353 1.00 42.43 260 ALA B CA 1
ATOM 10097 C C . ALA B 1 260 ? -21.918 -56.485 62.632 1.00 47.59 260 ALA B C 1
ATOM 10098 O O . ALA B 1 260 ? -21.377 -55.417 62.322 1.00 48.79 260 ALA B O 1
ATOM 10105 N N . ALA B 1 261 ? -23.095 -56.540 63.252 1.00 47.90 261 ALA B N 1
ATOM 10106 C CA . ALA B 1 261 ? -23.783 -55.363 63.762 1.00 44.96 261 ALA B CA 1
ATOM 10107 C C . ALA B 1 261 ? -24.415 -55.720 65.097 1.00 48.98 261 ALA B C 1
ATOM 10108 O O . ALA B 1 261 ? -24.995 -56.796 65.235 1.00 49.55 261 ALA B O 1
ATOM 10115 N N . ASP B 1 262 ? -24.333 -54.816 66.068 1.00 49.91 262 ASP B N 1
ATOM 10116 C CA . ASP B 1 262 ? -24.926 -55.110 67.362 1.00 49.33 262 ASP B CA 1
ATOM 10117 C C . ASP B 1 262 ? -26.442 -55.218 67.240 1.00 50.91 262 ASP B C 1
ATOM 10118 O O . ASP B 1 262 ? -27.063 -54.595 66.374 1.00 51.60 262 ASP B O 1
ATOM 10127 N N . SER B 1 263 ? -27.037 -56.034 68.118 1.00 51.71 263 SER B N 1
ATOM 10128 C CA . SER B 1 263 ? -28.486 -56.215 68.101 1.00 53.43 263 SER B CA 1
ATOM 10129 C C . SER B 1 263 ? -29.232 -54.889 68.254 1.00 48.96 263 SER B C 1
ATOM 10130 O O . SER B 1 263 ? -30.311 -54.716 67.673 1.00 54.21 263 SER B O 1
ATOM 10138 N N . ALA B 1 264 ? -28.689 -53.956 69.041 1.00 47.04 264 ALA B N 1
ATOM 10139 C CA . ALA B 1 264 ? -29.353 -52.677 69.255 1.00 46.92 264 ALA B CA 1
ATOM 10140 C C . ALA B 1 264 ? -29.374 -51.863 67.980 1.00 48.40 264 ALA B C 1
ATOM 10141 O O . ALA B 1 264 ? -30.356 -51.172 67.683 1.00 47.04 264 ALA B O 1
ATOM 10148 N N . VAL B 1 265 ? -28.260 -51.893 67.253 1.00 45.82 265 VAL B N 1
ATOM 10149 C CA . VAL B 1 265 ? -28.151 -51.169 65.990 1.00 47.72 265 VAL B CA 1
ATOM 10150 C C . VAL B 1 265 ? -29.144 -51.733 64.985 1.00 45.91 265 VAL B C 1
ATOM 10151 O O . VAL B 1 265 ? -29.911 -50.997 64.358 1.00 46.12 265 VAL B O 1
ATOM 10164 N N . VAL B 1 266 ? -29.135 -53.057 64.821 1.00 49.30 266 VAL B N 1
ATOM 10165 C CA . VAL B 1 266 ? -29.998 -53.690 63.832 1.00 47.73 266 VAL B CA 1
ATOM 10166 C C . VAL B 1 266 ? -31.444 -53.346 64.133 1.00 54.19 266 VAL B C 1
ATOM 10167 O O . VAL B 1 266 ? -32.236 -53.051 63.226 1.00 49.45 266 VAL B O 1
ATOM 10180 N N . ALA B 1 267 ? -31.792 -53.337 65.427 1.00 49.87 267 ALA B N 1
ATOM 10181 C CA . ALA B 1 267 ? -33.127 -52.948 65.865 1.00 49.73 267 ALA B CA 1
ATOM 10182 C C . ALA B 1 267 ? -33.475 -51.521 65.446 1.00 48.91 267 ALA B C 1
ATOM 10183 O O . ALA B 1 267 ? -34.563 -51.271 64.910 1.00 54.76 267 ALA B O 1
ATOM 10190 N N . ALA B 1 268 ? -32.571 -50.567 65.695 1.00 47.26 268 ALA B N 1
ATOM 10191 C CA . ALA B 1 268 ? -32.866 -49.167 65.393 1.00 46.59 268 ALA B CA 1
ATOM 10192 C C . ALA B 1 268 ? -33.101 -48.962 63.907 1.00 46.03 268 ALA B C 1
ATOM 10193 O O . ALA B 1 268 ? -34.004 -48.219 63.507 1.00 46.89 268 ALA B O 1
ATOM 10200 N N . VAL B 1 269 ? -32.300 -49.625 63.075 1.00 46.01 269 VAL B N 1
ATOM 10201 C CA . VAL B 1 269 ? -32.461 -49.521 61.625 1.00 45.99 269 VAL B CA 1
ATOM 10202 C C . VAL B 1 269 ? -33.727 -50.230 61.178 1.00 50.78 269 VAL B C 1
ATOM 10203 O O . VAL B 1 269 ? -34.475 -49.716 60.331 1.00 49.55 269 VAL B O 1
ATOM 10216 N N . GLU B 1 270 ? -33.999 -51.414 61.744 1.00 53.71 270 GLU B N 1
ATOM 10217 C CA . GLU B 1 270 ? -35.253 -52.103 61.447 1.00 49.76 270 GLU B CA 1
ATOM 10218 C C . GLU B 1 270 ? -36.445 -51.188 61.741 1.00 50.82 270 GLU B C 1
ATOM 10219 O O . GLU B 1 270 ? -37.383 -51.106 60.936 1.00 54.48 270 GLU B O 1
ATOM 10231 N N . LYS B 1 271 ? -36.390 -50.424 62.843 1.00 52.25 271 LYS B N 1
ATOM 10232 C CA . LYS B 1 271 ? -37.553 -49.630 63.259 1.00 55.60 271 LYS B CA 1
ATOM 10233 C C . LYS B 1 271 ? -37.742 -48.371 62.405 1.00 53.50 271 LYS B C 1
ATOM 10234 O O . LYS B 1 271 ? -38.876 -47.952 62.166 1.00 56.04 271 LYS B O 1
ATOM 10253 N N . ALA B 1 272 ? -36.661 -47.726 61.967 1.00 54.48 272 ALA B N 1
ATOM 10254 C CA . ALA B 1 272 ? -36.800 -46.673 60.961 1.00 50.19 272 ALA B CA 1
ATOM 10255 C C . ALA B 1 272 ? -37.458 -47.223 59.706 1.00 50.28 272 ALA B C 1
ATOM 10256 O O . ALA B 1 272 ? -38.338 -46.591 59.118 1.00 56.40 272 ALA B O 1
ATOM 10263 N N . ALA B 1 273 ? -37.074 -48.423 59.304 1.00 55.15 273 ALA B N 1
ATOM 10264 C CA . ALA B 1 273 ? -37.658 -49.006 58.106 1.00 56.18 273 ALA B CA 1
ATOM 10265 C C . ALA B 1 273 ? -39.120 -49.396 58.329 1.00 63.29 273 ALA B C 1
ATOM 10266 O O . ALA B 1 273 ? -39.948 -49.222 57.425 1.00 52.85 273 ALA B O 1
ATOM 10273 N N . GLU B 1 274 ? -39.467 -49.936 59.515 1.00 56.53 274 GLU B N 1
ATOM 10274 C CA . GLU B 1 274 ? -40.881 -50.230 59.786 1.00 57.29 274 GLU B CA 1
ATOM 10275 C C . GLU B 1 274 ? -41.700 -48.941 59.869 1.00 56.06 274 GLU B C 1
ATOM 10276 O O . GLU B 1 274 ? -42.856 -48.901 59.434 1.00 57.60 274 GLU B O 1
ATOM 10288 N N . SER B 1 275 ? -41.111 -47.879 60.430 1.00 63.29 275 SER B N 1
ATOM 10289 C CA . SER B 1 275 ? -41.795 -46.594 60.518 1.00 58.43 275 SER B CA 1
ATOM 10290 C C . SER B 1 275 ? -42.240 -46.115 59.151 1.00 57.28 275 SER B C 1
ATOM 10291 O O . SER B 1 275 ? -43.372 -45.653 58.975 1.00 59.28 275 SER B O 1
ATOM 10299 N N . CYS B 1 276 ? -41.342 -46.181 58.171 1.00 58.29 276 CYS B N 1
ATOM 10300 C CA . CYS B 1 276 ? -41.710 -45.784 56.816 1.00 57.33 276 CYS B CA 1
ATOM 10301 C C . CYS B 1 276 ? -42.797 -46.696 56.243 1.00 57.49 276 CYS B C 1
ATOM 10302 O O . CYS B 1 276 ? -43.736 -46.222 55.591 1.00 59.07 276 CYS B O 1
ATOM 10310 N N . ALA B 1 277 ? -42.677 -48.011 56.453 1.00 56.61 277 ALA B N 1
ATOM 10311 C CA . ALA B 1 277 ? -43.697 -48.937 55.970 1.00 57.83 277 ALA B CA 1
ATOM 10312 C C . ALA B 1 277 ? -45.086 -48.472 56.386 1.00 59.83 277 ALA B C 1
ATOM 10313 O O . ALA B 1 277 ? -46.043 -48.528 55.595 1.00 61.17 277 ALA B O 1
ATOM 10320 N N . ALA B 1 278 ? -45.197 -47.978 57.625 1.00 60.69 278 ALA B N 1
ATOM 10321 C CA . ALA B 1 278 ? -46.465 -47.493 58.157 1.00 62.01 278 ALA B CA 1
ATOM 10322 C C . ALA B 1 278 ? -46.925 -46.204 57.491 1.00 65.87 278 ALA B C 1
ATOM 10323 O O . ALA B 1 278 ? -48.088 -45.820 57.660 1.00 66.64 278 ALA B O 1
ATOM 10330 N N . GLN B 1 279 ? -46.032 -45.518 56.773 1.00 59.94 279 GLN B N 1
ATOM 10331 C CA . GLN B 1 279 ? -46.390 -44.405 55.912 1.00 59.80 279 GLN B CA 1
ATOM 10332 C C . GLN B 1 279 ? -46.571 -44.849 54.461 1.00 59.93 279 GLN B C 1
ATOM 10333 O O . GLN B 1 279 ? -46.758 -43.995 53.582 1.00 60.59 279 GLN B O 1
ATOM 10347 N N . GLY B 1 280 ? -46.483 -46.158 54.186 1.00 58.77 280 GLY B N 1
ATOM 10348 C CA . GLY B 1 280 ? -46.679 -46.687 52.851 1.00 61.20 280 GLY B CA 1
ATOM 10349 C C . GLY B 1 280 ? -45.427 -47.065 52.082 1.00 57.34 280 GLY B C 1
ATOM 10350 O O . GLY B 1 280 ? -45.536 -47.452 50.909 1.00 58.33 280 GLY B O 1
ATOM 10354 N N . ALA B 1 281 ? -44.253 -46.969 52.688 1.00 55.51 281 ALA B N 1
ATOM 10355 C CA . ALA B 1 281 ? -43.041 -47.400 52.011 1.00 54.56 281 ALA B CA 1
ATOM 10356 C C . ALA B 1 281 ? -43.095 -48.901 51.772 1.00 57.04 281 ALA B C 1
ATOM 10357 O O . ALA B 1 281 ? -43.619 -49.651 52.602 1.00 55.49 281 ALA B O 1
ATOM 10364 N N . GLN B 1 282 ? -42.577 -49.331 50.615 1.00 54.74 282 GLN B N 1
ATOM 10365 C CA . GLN B 1 282 ? -42.456 -50.742 50.271 1.00 52.83 282 GLN B CA 1
ATOM 10366 C C . GLN B 1 282 ? -41.022 -51.126 50.584 1.00 53.02 282 GLN B C 1
ATOM 10367 O O . GLN B 1 282 ? -40.087 -50.698 49.893 1.00 52.88 282 GLN B O 1
ATOM 10381 N N . VAL B 1 283 ? -40.871 -51.947 51.609 1.00 51.04 283 VAL B N 1
ATOM 10382 C CA . VAL B 1 283 ? -39.589 -52.339 52.162 1.00 47.19 283 VAL B CA 1
ATOM 10383 C C . VAL B 1 283 ? -39.270 -53.761 51.737 1.00 51.92 283 VAL B C 1
ATOM 10384 O O . VAL B 1 283 ? -40.018 -54.693 52.057 1.00 49.85 283 VAL B O 1
ATOM 10397 N N . SER B 1 284 ? -38.147 -53.932 51.040 1.00 49.84 284 SER B N 1
ATOM 10398 C CA . SER B 1 284 ? -37.630 -55.239 50.659 1.00 51.01 284 SER B CA 1
ATOM 10399 C C . SER B 1 284 ? -36.322 -55.515 51.395 1.00 52.70 284 SER B C 1
ATOM 10400 O O . SER B 1 284 ? -35.634 -54.603 51.845 1.00 52.20 284 SER B O 1
ATOM 10408 N N . THR B 1 285 ? -35.982 -56.796 51.515 1.00 54.92 285 THR B N 1
ATOM 10409 C CA . THR B 1 285 ? -34.908 -57.248 52.393 1.00 47.74 285 THR B CA 1
ATOM 10410 C C . THR B 1 285 ? -33.736 -57.858 51.655 1.00 54.12 285 THR B C 1
ATOM 10411 O O . THR B 1 285 ? -32.710 -58.154 52.279 1.00 55.54 285 THR B O 1
ATOM 10422 N N . SER B 1 286 ? -33.857 -58.039 50.351 1.00 60.01 286 SER B N 1
ATOM 10423 C CA . SER B 1 286 ? -32.864 -58.693 49.525 1.00 61.24 286 SER B CA 1
ATOM 10424 C C . SER B 1 286 ? -33.216 -58.387 48.080 1.00 64.96 286 SER B C 1
ATOM 10425 O O . SER B 1 286 ? -34.390 -58.204 47.740 1.00 63.80 286 SER B O 1
ATOM 10433 N N . ASN B 1 287 ? -32.205 -58.345 47.232 1.00 63.62 287 ASN B N 1
ATOM 10434 C CA . ASN B 1 287 ? -32.480 -58.229 45.812 1.00 56.70 287 ASN B CA 1
ATOM 10435 C C . ASN B 1 287 ? -31.420 -59.000 45.057 1.00 57.60 287 ASN B C 1
ATOM 10436 O O . ASN B 1 287 ? -30.276 -59.112 45.502 1.00 67.24 287 ASN B O 1
ATOM 10447 N N . ALA B 1 288 ? -31.819 -59.541 43.914 1.00 56.60 288 ALA B N 1
ATOM 10448 C CA . ALA B 1 288 ? -30.888 -60.303 43.098 1.00 59.09 288 ALA B CA 1
ATOM 10449 C C . ALA B 1 288 ? -29.818 -59.414 42.488 1.00 63.44 288 ALA B C 1
ATOM 10450 O O . ALA B 1 288 ? -28.695 -59.879 42.259 1.00 67.01 288 ALA B O 1
ATOM 10457 N N . ASP B 1 289 ? -30.143 -58.137 42.238 1.00 67.24 289 ASP B N 1
ATOM 10458 C CA . ASP B 1 289 ? -29.237 -57.170 41.624 1.00 60.88 289 ASP B CA 1
ATOM 10459 C C . ASP B 1 289 ? -28.325 -56.470 42.623 1.00 54.51 289 ASP B C 1
ATOM 10460 O O . ASP B 1 289 ? -27.551 -55.582 42.228 1.00 54.42 289 ASP B O 1
ATOM 10469 N N . LEU B 1 290 ? -28.405 -56.823 43.890 1.00 57.15 290 LEU B N 1
ATOM 10470 C CA . LEU B 1 290 ? -27.518 -56.225 44.873 1.00 53.42 290 LEU B CA 1
ATOM 10471 C C . LEU B 1 290 ? -26.104 -56.727 44.622 1.00 49.21 290 LEU B C 1
ATOM 10472 O O . LEU B 1 290 ? -25.878 -57.944 44.638 1.00 51.78 290 LEU B O 1
ATOM 10488 N N . PRO B 1 291 ? -25.133 -55.853 44.391 1.00 49.10 291 PRO B N 1
ATOM 10489 C CA . PRO B 1 291 ? -23.786 -56.342 44.096 1.00 49.26 291 PRO B CA 1
ATOM 10490 C C . PRO B 1 291 ? -23.233 -57.176 45.234 1.00 45.63 291 PRO B C 1
ATOM 10491 O O . PRO B 1 291 ? -23.586 -56.995 46.399 1.00 51.38 291 PRO B O 1
ATOM 10502 N N . ASP B 1 292 ? -22.366 -58.119 44.868 1.00 44.89 292 ASP B N 1
ATOM 10503 C CA . ASP B 1 292 ? -21.625 -58.923 45.828 1.00 43.24 292 ASP B CA 1
ATOM 10504 C C . ASP B 1 292 ? -20.893 -57.991 46.765 1.00 39.09 292 ASP B C 1
ATOM 10505 O O . ASP B 1 292 ? -19.924 -57.356 46.352 1.00 40.72 292 ASP B O 1
ATOM 10514 N N . LEU B 1 293 ? -21.322 -57.926 48.024 1.00 44.58 293 LEU B N 1
ATOM 10515 C CA . LEU B 1 293 ? -20.790 -56.945 48.957 1.00 43.69 293 LEU B CA 1
ATOM 10516 C C . LEU B 1 293 ? -19.445 -57.346 49.544 1.00 45.08 293 LEU B C 1
ATOM 10517 O O . LEU B 1 293 ? -18.714 -56.472 50.025 1.00 47.72 293 LEU B O 1
ATOM 10533 N N . SER B 1 294 ? -19.099 -58.631 49.521 1.00 41.76 294 SER B N 1
ATOM 10534 C CA . SER B 1 294 ? -17.788 -59.034 50.018 1.00 42.49 294 SER B CA 1
ATOM 10535 C C . SER B 1 294 ? -16.686 -58.669 49.024 1.00 42.65 294 SER B C 1
ATOM 10536 O O . SER B 1 294 ? -15.673 -58.069 49.407 1.00 46.68 294 SER B O 1
ATOM 10544 N N . LYS B 1 295 ? -16.873 -58.995 47.735 1.00 41.68 295 LYS B N 1
ATOM 10545 C CA . LYS B 1 295 ? -15.910 -58.548 46.731 1.00 39.43 295 LYS B CA 1
ATOM 10546 C C . LYS B 1 295 ? -15.737 -57.047 46.819 1.00 39.37 295 LYS B C 1
ATOM 10547 O O . LYS B 1 295 ? -14.607 -56.546 46.784 1.00 45.84 295 LYS B O 1
ATOM 10566 N N . LEU B 1 296 ? -16.849 -56.313 46.962 1.00 42.36 296 LEU B N 1
ATOM 10567 C CA . LEU B 1 296 ? -16.779 -54.851 47.006 1.00 43.80 296 LEU B CA 1
ATOM 10568 C C . LEU B 1 296 ? -15.917 -54.370 48.166 1.00 38.59 296 LEU B C 1
ATOM 10569 O O . LEU B 1 296 ? -15.148 -53.411 48.017 1.00 34.80 296 LEU B O 1
ATOM 10585 N N . VAL B 1 297 ? -16.041 -55.010 49.336 1.00 37.84 297 VAL B N 1
ATOM 10586 C CA . VAL B 1 297 ? -15.219 -54.596 50.461 1.00 32.71 297 VAL B CA 1
ATOM 10587 C C . VAL B 1 297 ? -13.752 -54.840 50.159 1.00 35.13 297 VAL B C 1
ATOM 10588 O O . VAL B 1 297 ? -12.890 -54.021 50.503 1.00 38.10 297 VAL B O 1
ATOM 10601 N N . SER B 1 298 ? -13.440 -55.989 49.549 1.00 34.76 298 SER B N 1
ATOM 10602 C CA . SER B 1 298 ? -12.057 -56.278 49.183 1.00 36.86 298 SER B CA 1
ATOM 10603 C C . SER B 1 298 ? -11.556 -55.312 48.114 1.00 38.85 298 SER B C 1
ATOM 10604 O O . SER B 1 298 ? -10.457 -54.755 48.234 1.00 41.15 298 SER B O 1
ATOM 10612 N N . ASP B 1 299 ? -12.346 -55.102 47.061 1.00 42.41 299 ASP B N 1
ATOM 10613 C CA . ASP B 1 299 ? -11.976 -54.147 46.017 1.00 41.82 299 ASP B CA 1
ATOM 10614 C C . ASP B 1 299 ? -11.735 -52.751 46.598 1.00 38.88 299 ASP B C 1
ATOM 10615 O O . ASP B 1 299 ? -10.788 -52.047 46.217 1.00 38.39 299 ASP B O 1
ATOM 10624 N N . TYR B 1 300 ? -12.642 -52.303 47.471 1.00 37.27 300 TYR B N 1
ATOM 10625 C CA . TYR B 1 300 ? -12.521 -50.980 48.086 1.00 34.72 300 TYR B CA 1
ATOM 10626 C C . TYR B 1 300 ? -11.270 -50.868 48.953 1.00 32.76 300 TYR B C 1
ATOM 10627 O O . TYR B 1 300 ? -10.525 -49.893 48.871 1.00 33.23 300 TYR B O 1
ATOM 10645 N N . THR B 1 301 ? -11.033 -51.838 49.821 1.00 35.04 301 THR B N 1
ATOM 10646 C CA . THR B 1 301 ? -9.821 -51.789 50.632 1.00 35.65 301 THR B CA 1
ATOM 10647 C C . THR B 1 301 ? -8.570 -51.752 49.760 1.00 37.50 301 THR B C 1
ATOM 10648 O O . THR B 1 301 ? -7.640 -50.986 50.036 1.00 39.39 301 THR B O 1
ATOM 10659 N N . ARG B 1 302 ? -8.500 -52.610 48.737 1.00 33.10 302 ARG B N 1
ATOM 10660 C CA . ARG B 1 302 ? -7.362 -52.568 47.826 1.00 39.48 302 ARG B CA 1
ATOM 10661 C C . ARG B 1 302 ? -7.099 -51.142 47.374 1.00 40.29 302 ARG B C 1
ATOM 10662 O O . ARG B 1 302 ? -5.981 -50.622 47.486 1.00 39.82 302 ARG B O 1
ATOM 10683 N N . MET B 1 303 ? -8.132 -50.499 46.841 1.00 36.55 303 MET B N 1
ATOM 10684 C CA . MET B 1 303 ? -7.951 -49.170 46.290 1.00 32.20 303 MET B CA 1
ATOM 10685 C C . MET B 1 303 ? -7.666 -48.155 47.380 1.00 33.74 303 MET B C 1
ATOM 10686 O O . MET B 1 303 ? -6.833 -47.270 47.190 1.00 38.94 303 MET B O 1
ATOM 10700 N N . LEU B 1 304 ? -8.345 -48.254 48.522 1.00 33.47 304 LEU B N 1
ATOM 10701 C CA . LEU B 1 304 ? -8.127 -47.290 49.600 1.00 32.30 304 LEU B CA 1
ATOM 10702 C C . LEU B 1 304 ? -6.657 -47.259 50.011 1.00 35.76 304 LEU B C 1
ATOM 10703 O O . LEU B 1 304 ? -6.048 -46.185 50.120 1.00 36.93 304 LEU B O 1
ATOM 10719 N N . LEU B 1 305 ? -6.058 -48.433 50.222 1.00 40.84 305 LEU B N 1
ATOM 10720 C CA . LEU B 1 305 ? -4.656 -48.484 50.628 1.00 37.09 305 LEU B CA 1
ATOM 10721 C C . LEU B 1 305 ? -3.775 -47.757 49.615 1.00 35.81 305 LEU B C 1
ATOM 10722 O O . LEU B 1 305 ? -2.896 -46.974 49.981 1.00 34.24 305 LEU B O 1
ATOM 10738 N N . ILE B 1 306 ? -4.002 -48.009 48.332 1.00 33.27 306 ILE B N 1
ATOM 10739 C CA . ILE B 1 306 ? -3.142 -47.439 47.299 1.00 37.29 306 ILE B CA 1
ATOM 10740 C C . ILE B 1 306 ? -3.304 -45.925 47.234 1.00 38.09 306 ILE B C 1
ATOM 10741 O O . ILE B 1 306 ? -2.315 -45.183 47.160 1.00 36.20 306 ILE B O 1
ATOM 10757 N N . VAL B 1 307 ? -4.552 -45.446 47.281 1.00 37.67 307 VAL B N 1
ATOM 10758 C CA . VAL B 1 307 ? -4.835 -44.009 47.333 1.00 32.42 307 VAL B CA 1
ATOM 10759 C C . VAL B 1 307 ? -4.128 -43.343 48.520 1.00 35.81 307 VAL B C 1
ATOM 10760 O O . VAL B 1 307 ? -3.422 -42.342 48.359 1.00 30.11 307 VAL B O 1
ATOM 10773 N N . LEU B 1 308 ? -4.291 -43.892 49.725 1.00 34.45 308 LEU B N 1
ATOM 10774 C CA . LEU B 1 308 ? -3.632 -43.294 50.876 1.00 32.89 308 LEU B CA 1
ATOM 10775 C C . LEU B 1 308 ? -2.117 -43.387 50.805 1.00 38.51 308 LEU B C 1
ATOM 10776 O O . LEU B 1 308 ? -1.419 -42.566 51.413 1.00 40.49 308 LEU B O 1
ATOM 10792 N N . ALA B 1 309 ? -1.585 -44.406 50.138 1.00 39.36 309 ALA B N 1
ATOM 10793 C CA . ALA B 1 309 ? -0.141 -44.542 50.010 1.00 39.10 309 ALA B CA 1
ATOM 10794 C C . ALA B 1 309 ? 0.406 -43.760 48.823 1.00 39.97 309 ALA B C 1
ATOM 10795 O O . ALA B 1 309 ? 1.623 -43.785 48.591 1.00 38.87 309 ALA B O 1
ATOM 10802 N N . GLN B 1 310 ? -0.467 -43.071 48.083 1.00 34.92 310 GLN B N 1
ATOM 10803 C CA . GLN B 1 310 ? -0.115 -42.388 46.844 1.00 31.75 310 GLN B CA 1
ATOM 10804 C C . GLN B 1 310 ? 0.637 -43.314 45.901 1.00 37.15 310 GLN B C 1
ATOM 10805 O O . GLN B 1 310 ? 1.523 -42.896 45.153 1.00 37.80 310 GLN B O 1
ATOM 10819 N N . GLY B 1 311 ? 0.267 -44.587 45.906 1.00 36.91 311 GLY B N 1
ATOM 10820 C CA . GLY B 1 3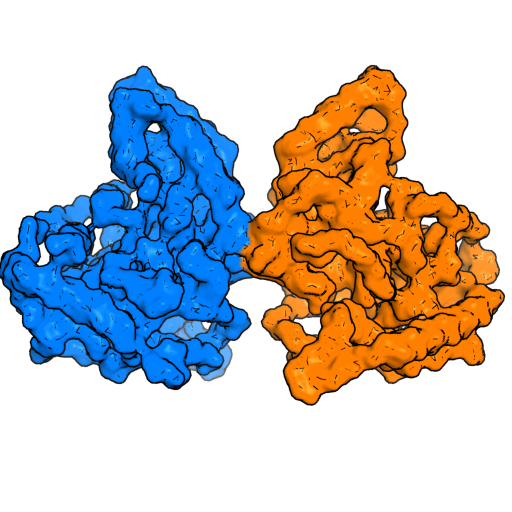11 ? 0.854 -45.523 44.961 1.00 31.19 311 GLY B CA 1
ATOM 10821 C C . GLY B 1 311 ? 2.261 -45.954 45.280 1.00 39.93 311 GLY B C 1
ATOM 10822 O O . GLY B 1 311 ? 2.894 -46.645 44.465 1.00 41.91 311 GLY B O 1
ATOM 10826 N N . LYS B 1 312 ? 2.776 -45.557 46.426 1.00 37.22 312 LYS B N 1
ATOM 10827 C CA . LYS B 1 312 ? 4.092 -45.969 46.870 1.00 40.99 312 LYS B CA 1
ATOM 10828 C C . LYS B 1 312 ? 3.992 -47.277 47.651 1.00 40.70 312 LYS B C 1
ATOM 10829 O O . LYS B 1 312 ? 2.960 -47.583 48.257 1.00 43.20 312 LYS B O 1
ATOM 10848 N N . ALA B 1 313 ? 5.060 -48.072 47.587 1.00 45.53 313 ALA B N 1
ATOM 10849 C CA . ALA B 1 313 ? 5.150 -49.339 48.295 1.00 50.23 313 ALA B CA 1
ATOM 10850 C C . ALA B 1 313 ? 6.281 -49.289 49.313 1.00 57.11 313 ALA B C 1
ATOM 10851 O O . ALA B 1 313 ? 7.164 -48.421 49.241 1.00 53.69 313 ALA B O 1
ATOM 10858 N N . PRO B 1 314 ? 6.277 -50.194 50.293 1.00 59.27 314 PRO B N 1
ATOM 10859 C CA . PRO B 1 314 ? 7.443 -50.321 51.170 1.00 61.75 314 PRO B CA 1
ATOM 10860 C C . PRO B 1 314 ? 8.701 -50.634 50.371 1.00 69.06 314 PRO B C 1
ATOM 10861 O O . PRO B 1 314 ? 8.659 -51.050 49.211 1.00 73.75 314 PRO B O 1
ATOM 10872 N N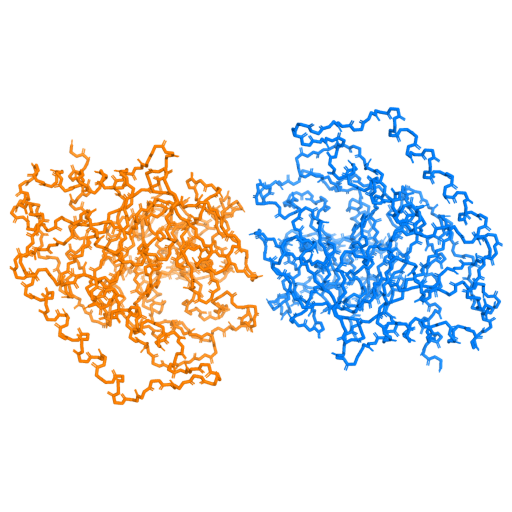 . GLU B 1 315 ? 9.843 -50.416 51.005 1.00 73.69 315 GLU B N 1
ATOM 10873 C CA . GLU B 1 315 ? 11.045 -51.085 50.537 1.00 85.50 315 GLU B CA 1
ATOM 10874 C C . GLU B 1 315 ? 10.777 -52.589 50.471 1.00 84.98 315 GLU B C 1
ATOM 10875 O O . GLU B 1 315 ? 10.026 -53.144 51.284 1.00 75.71 315 GLU B O 1
ATOM 10887 N N . GLY B 1 316 ? 11.351 -53.242 49.461 1.00 82.45 316 GLY B N 1
ATOM 10888 C CA . GLY B 1 316 ? 11.215 -54.671 49.300 1.00 80.38 316 GLY B CA 1
ATOM 10889 C C . GLY B 1 316 ? 9.891 -55.139 48.747 1.00 78.68 316 GLY B C 1
ATOM 10890 O O . GLY B 1 316 ? 9.830 -56.228 48.159 1.00 80.87 316 GLY B O 1
ATOM 10894 N N . THR B 1 317 ? 8.829 -54.372 48.916 1.00 74.95 317 THR B N 1
ATOM 10895 C CA . THR B 1 317 ? 7.598 -54.668 48.207 1.00 73.06 317 THR B CA 1
ATOM 10896 C C . THR B 1 317 ? 7.538 -53.873 46.908 1.00 70.39 317 THR B C 1
ATOM 10897 O O . THR B 1 317 ? 8.097 -52.775 46.786 1.00 59.87 317 THR B O 1
ATOM 10908 N N . GLU B 1 318 ? 6.856 -54.465 45.917 1.00 71.64 318 GLU B N 1
ATOM 10909 C CA . GLU B 1 318 ? 6.861 -53.966 44.556 1.00 63.83 318 GLU B CA 1
ATOM 10910 C C . GLU B 1 318 ? 5.585 -53.200 44.297 1.00 53.79 318 GLU B C 1
ATOM 10911 O O . GLU B 1 318 ? 4.493 -53.737 44.526 1.00 52.97 318 GLU B O 1
ATOM 10923 N N . PRO B 1 319 ? 5.667 -51.946 43.853 1.00 54.69 319 PRO B N 1
ATOM 10924 C CA . PRO B 1 319 ? 4.457 -51.123 43.764 1.00 50.37 319 PRO B CA 1
ATOM 10925 C C . PRO B 1 319 ? 3.491 -51.673 42.725 1.00 45.57 319 PRO B C 1
ATOM 10926 O O . PRO B 1 319 ? 3.816 -52.544 41.915 1.00 48.62 319 PRO B O 1
ATOM 10937 N N . VAL B 1 320 ? 2.259 -51.165 42.807 1.00 46.21 320 VAL B N 1
ATOM 10938 C CA . VAL B 1 320 ? 1.248 -51.428 41.793 1.00 40.71 320 VAL B CA 1
ATOM 10939 C C . VAL B 1 320 ? 1.635 -50.680 40.527 1.00 38.66 320 VAL B C 1
ATOM 10940 O O . VAL B 1 320 ? 2.090 -49.528 40.577 1.00 41.97 320 VAL B O 1
ATOM 10953 N N . SER B 1 321 ? 1.457 -51.329 39.384 1.00 41.96 321 SER B N 1
ATOM 10954 C CA . SER B 1 321 ? 1.725 -50.666 38.117 1.00 43.28 321 SER B CA 1
ATOM 10955 C C . SER B 1 321 ? 0.609 -49.689 37.759 1.00 40.37 321 SER B C 1
ATOM 10956 O O . SER B 1 321 ? -0.506 -49.749 38.287 1.00 40.18 321 SER B O 1
ATOM 10964 N N . LEU B 1 322 ? 0.932 -48.779 36.839 1.00 39.45 322 LEU B N 1
ATOM 10965 C CA . LEU B 1 322 ? -0.079 -47.860 36.329 1.00 34.00 322 LEU B CA 1
ATOM 10966 C C . LEU B 1 322 ? -1.166 -48.619 35.574 1.00 35.01 322 LEU B C 1
ATOM 10967 O O . LEU B 1 322 ? -2.351 -48.363 35.775 1.00 35.03 322 LEU B O 1
ATOM 10983 N N . ASN B 1 323 ? -0.790 -49.579 34.722 1.00 37.39 323 ASN B N 1
ATOM 10984 C CA . ASN B 1 323 ? -1.803 -50.331 33.972 1.00 39.56 323 ASN B CA 1
ATOM 10985 C C . ASN B 1 323 ? -2.683 -51.160 34.903 1.00 37.10 323 ASN B C 1
ATOM 10986 O O . ASN B 1 323 ? -3.890 -51.302 34.675 1.00 35.31 323 ASN B O 1
ATOM 10997 N N . ALA B 1 324 ? -2.082 -51.727 35.949 1.00 39.02 324 ALA B N 1
ATOM 10998 C CA . ALA B 1 324 ? -2.835 -52.369 37.019 1.00 33.77 324 ALA B CA 1
ATOM 10999 C C . ALA B 1 324 ? -3.845 -51.425 37.650 1.00 34.62 324 ALA B C 1
ATOM 11000 O O . ALA B 1 324 ? -4.998 -51.805 37.900 1.00 35.06 324 ALA B O 1
ATOM 11007 N N . TRP B 1 325 ? -3.392 -50.218 38.006 1.00 33.98 325 TRP B N 1
ATOM 11008 C CA . TRP B 1 325 ? -4.278 -49.212 38.577 1.00 31.43 325 TRP B CA 1
ATOM 11009 C C . TRP B 1 325 ? -5.456 -48.935 37.656 1.00 31.62 325 TRP B C 1
ATOM 11010 O O . TRP B 1 325 ? -6.606 -48.923 38.094 1.00 32.40 325 TRP B O 1
ATOM 11031 N N . TYR B 1 326 ? -5.185 -48.704 36.373 1.00 31.20 326 TYR B N 1
ATOM 11032 C CA . TYR B 1 326 ? -6.255 -48.498 35.405 1.00 32.71 326 TYR B CA 1
ATOM 11033 C C . TYR B 1 326 ? -7.240 -49.653 35.467 1.00 36.66 326 TYR B C 1
ATOM 11034 O O . TYR B 1 326 ? -8.455 -49.457 35.350 1.00 34.82 326 TYR B O 1
ATOM 11052 N N . GLY B 1 327 ? -6.722 -50.878 35.628 1.00 38.39 327 GLY B N 1
ATOM 11053 C CA . GLY B 1 327 ? -7.601 -52.032 35.727 1.00 33.90 327 GLY B CA 1
ATOM 11054 C C . GLY B 1 327 ? -8.477 -51.972 36.963 1.00 38.86 327 GLY B C 1
ATOM 11055 O O . GLY B 1 327 ? -9.662 -52.314 36.913 1.00 39.04 327 GLY B O 1
ATOM 11059 N N . MET B 1 328 ? -7.917 -51.502 38.082 1.00 36.27 328 MET B N 1
ATOM 11060 C CA . MET B 1 328 ? -8.726 -51.306 39.285 1.00 36.19 328 MET B CA 1
ATOM 11061 C C . MET B 1 328 ? -9.858 -50.317 39.041 1.00 37.86 328 MET B C 1
ATOM 11062 O O . MET B 1 328 ? -10.985 -50.522 39.510 1.00 40.33 328 MET B O 1
ATOM 11076 N N . LEU B 1 329 ? -9.581 -49.228 38.324 1.00 31.78 329 LEU B N 1
ATOM 11077 C CA . LEU B 1 329 ? -10.647 -48.281 38.023 1.00 35.27 329 LEU B CA 1
ATOM 11078 C C . LEU B 1 329 ? -11.719 -48.921 37.142 1.00 29.31 329 LEU B C 1
ATOM 11079 O O . LEU B 1 329 ? -12.901 -48.627 37.298 1.00 29.94 329 LEU B O 1
ATOM 11095 N N . ASP B 1 330 ? -11.329 -49.806 36.215 1.00 34.55 330 ASP B N 1
ATOM 11096 C CA . ASP B 1 330 ? -12.308 -50.561 35.431 1.00 31.83 330 ASP B CA 1
ATOM 11097 C C . ASP B 1 330 ? -13.240 -51.374 36.349 1.00 37.02 330 ASP B C 1
ATOM 11098 O O . ASP B 1 330 ? -14.473 -51.307 36.224 1.00 33.13 330 ASP B O 1
ATOM 11107 N N . ASP B 1 331 ? -12.660 -52.165 37.267 1.00 35.88 331 ASP B N 1
ATOM 11108 C CA . ASP B 1 331 ? -13.448 -52.913 38.243 1.00 33.19 331 ASP B CA 1
ATOM 11109 C C . ASP B 1 331 ? -14.418 -51.999 38.968 1.00 34.92 331 ASP B C 1
ATOM 11110 O O . ASP B 1 331 ? -15.612 -52.302 39.092 1.00 38.27 331 ASP B O 1
ATOM 11119 N N . GLN B 1 332 ? -13.901 -50.887 39.500 1.00 35.11 332 GLN B N 1
ATOM 11120 C CA . GLN B 1 332 ? -14.758 -49.941 40.201 1.00 33.38 332 GLN B CA 1
ATOM 11121 C C . GLN B 1 332 ? -15.939 -49.528 39.325 1.00 31.54 332 GLN B C 1
ATOM 11122 O O . GLN B 1 332 ? -17.092 -49.527 39.776 1.00 29.04 332 GLN B O 1
ATOM 11136 N N . ALA B 1 333 ? -15.683 -49.231 38.063 1.00 26.68 333 ALA B N 1
ATOM 11137 C CA . ALA B 1 333 ? -16.758 -48.814 37.184 1.00 28.19 333 ALA B CA 1
ATOM 11138 C C . ALA B 1 333 ? -17.761 -49.928 36.969 1.00 31.19 333 ALA B C 1
ATOM 11139 O O . ALA B 1 333 ? -18.970 -49.673 36.922 1.00 38.23 333 ALA B O 1
ATOM 11146 N N . ARG B 1 334 ? -17.282 -51.163 36.802 1.00 34.41 334 ARG B N 1
ATOM 11147 C CA . ARG B 1 334 ? -18.192 -52.306 36.693 1.00 32.52 334 ARG B CA 1
ATOM 11148 C C . ARG B 1 334 ? -19.076 -52.408 37.935 1.00 33.49 334 ARG B C 1
ATOM 11149 O O . ARG B 1 334 ? -20.297 -52.575 37.829 1.00 36.90 334 ARG B O 1
ATOM 11170 N N . THR B 1 335 ? -18.484 -52.283 39.123 1.00 33.85 335 THR B N 1
ATOM 11171 C CA . THR B 1 335 ? -19.290 -52.367 40.340 1.00 33.23 335 THR B CA 1
ATOM 11172 C C . THR B 1 335 ? -20.309 -51.230 40.405 1.00 37.41 335 THR B C 1
ATOM 11173 O O . THR B 1 335 ? -21.467 -51.433 40.784 1.00 33.86 335 THR B O 1
ATOM 11184 N N . ILE B 1 336 ? -19.911 -50.034 39.998 1.00 40.39 336 ILE B N 1
ATOM 11185 C CA . ILE B 1 336 ? -20.829 -48.909 40.040 1.00 34.15 336 ILE B CA 1
ATOM 11186 C C . ILE B 1 336 ? -22.032 -49.167 39.158 1.00 39.31 336 ILE B C 1
ATOM 11187 O O . ILE B 1 336 ? -23.161 -48.783 39.498 1.00 38.81 336 ILE B O 1
ATOM 11203 N N . ARG B 1 337 ? -21.804 -49.765 37.982 1.00 38.28 337 ARG B N 1
ATOM 11204 C CA . ARG B 1 337 ? -22.912 -50.104 37.098 1.00 37.57 337 ARG B CA 1
ATOM 11205 C C . ARG B 1 337 ? -23.855 -51.104 37.764 1.00 42.62 337 ARG B C 1
ATOM 11206 O O . ARG B 1 337 ? -25.065 -51.116 37.485 1.00 36.78 337 ARG B O 1
ATOM 11227 N N . GLY B 1 338 ? -23.326 -51.944 38.654 1.00 40.34 338 GLY B N 1
ATOM 11228 C CA . GLY B 1 338 ? -24.187 -52.834 39.405 1.00 38.61 338 GLY B CA 1
ATOM 11229 C C . GLY B 1 338 ? -25.156 -52.083 40.293 1.00 42.62 338 GLY B C 1
ATOM 11230 O O . GLY B 1 338 ? -26.331 -52.443 40.403 1.00 49.54 338 GLY B O 1
ATOM 11234 N N . PHE B 1 339 ? -24.685 -51.025 40.933 1.00 39.87 339 PHE B N 1
ATOM 11235 C CA . PHE B 1 339 ? -25.603 -50.224 41.728 1.00 40.81 339 PHE B CA 1
ATOM 11236 C C . PHE B 1 339 ? -26.563 -49.414 40.862 1.00 40.40 339 PHE B C 1
ATOM 11237 O O . PHE B 1 339 ? -27.661 -49.095 41.319 1.00 42.86 339 PHE B O 1
ATOM 11254 N N . ASP B 1 340 ? -26.198 -49.074 39.619 1.00 42.62 340 ASP B N 1
ATOM 11255 C CA . ASP B 1 340 ? -27.176 -48.418 38.753 1.00 38.32 340 ASP B CA 1
ATOM 11256 C C . ASP B 1 340 ? -28.361 -49.349 38.476 1.00 43.30 340 ASP B C 1
ATOM 11257 O O . ASP B 1 340 ? -29.520 -48.909 38.438 1.00 44.94 340 ASP B O 1
ATOM 11266 N N . ARG B 1 341 ? -28.087 -50.641 38.254 1.00 43.95 341 ARG B N 1
ATOM 11267 C CA . ARG B 1 341 ? -29.169 -51.603 38.078 1.00 48.93 341 ARG B CA 1
ATOM 11268 C C . ARG B 1 341 ? -30.017 -51.680 39.336 1.00 45.50 341 ARG B C 1
ATOM 11269 O O . ARG B 1 341 ? -31.251 -51.647 39.278 1.00 49.08 341 ARG B O 1
ATOM 11290 N N . LEU B 1 342 ? -29.361 -51.838 40.485 1.00 44.99 342 LEU B N 1
ATOM 11291 C CA . LEU B 1 342 ? -30.084 -51.940 41.742 1.00 42.97 342 LEU B CA 1
ATOM 11292 C C . LEU B 1 342 ? -31.039 -50.770 41.916 1.00 46.03 342 LEU B C 1
ATOM 11293 O O . LEU B 1 342 ? -32.206 -50.963 42.275 1.00 43.77 342 LEU B O 1
ATOM 11309 N N . PHE B 1 343 ? -30.589 -49.553 41.596 1.00 41.86 343 PHE B N 1
ATOM 11310 C CA . PHE B 1 343 ? -31.379 -48.359 41.900 1.00 45.81 343 PHE B CA 1
ATOM 11311 C C . PHE B 1 343 ? -32.511 -48.106 40.918 1.00 49.43 343 PHE B C 1
ATOM 11312 O O . PHE B 1 343 ? -33.348 -47.224 41.170 1.00 50.30 343 PHE B O 1
ATOM 11329 N N . ASP B 1 344 ? -32.556 -48.857 39.819 1.00 47.36 344 ASP B N 1
ATOM 11330 C CA . ASP B 1 344 ? -33.781 -48.967 39.039 1.00 50.13 344 ASP B CA 1
ATOM 11331 C C . ASP B 1 344 ? -34.907 -49.563 39.869 1.00 56.86 344 ASP B C 1
ATOM 11332 O O . ASP B 1 344 ? -36.067 -49.168 39.698 1.00 62.05 344 ASP B O 1
ATOM 11341 N N . SER B 1 345 ? -34.583 -50.484 40.799 1.00 56.08 345 SER B N 1
ATOM 11342 C CA . SER B 1 345 ? -35.571 -51.132 41.654 1.00 50.11 345 SER B CA 1
ATOM 11343 C C . SER B 1 345 ? -35.797 -50.432 42.986 1.00 50.26 345 SER B C 1
ATOM 11344 O O . SER B 1 345 ? -36.845 -50.632 43.606 1.00 55.14 345 SER B O 1
ATOM 11352 N N . PHE B 1 346 ? -34.852 -49.631 43.461 1.00 52.24 346 PHE B N 1
ATOM 11353 C CA . PHE B 1 346 ? -34.987 -49.025 44.774 1.00 51.80 346 PHE B CA 1
ATOM 11354 C C . PHE B 1 346 ? -34.691 -47.544 44.723 1.00 51.13 346 PHE B C 1
ATOM 11355 O O . PHE B 1 346 ? -33.878 -47.077 43.926 1.00 48.82 346 PHE B O 1
ATOM 11372 N N . ASP B 1 347 ? -35.383 -46.817 45.590 1.00 50.59 347 ASP B N 1
ATOM 11373 C CA . ASP B 1 347 ? -35.093 -45.415 45.802 1.00 43.61 347 ASP B CA 1
ATOM 11374 C C . ASP B 1 347 ? -33.981 -45.241 46.802 1.00 42.35 347 ASP B C 1
ATOM 11375 O O . ASP B 1 347 ? -33.180 -44.308 46.670 1.00 42.52 347 ASP B O 1
ATOM 11384 N N . ALA B 1 348 ? -33.891 -46.126 47.788 1.00 44.96 348 ALA B N 1
ATOM 11385 C CA . ALA B 1 348 ? -32.854 -45.947 48.795 1.00 44.75 348 ALA B CA 1
ATOM 11386 C C . ALA B 1 348 ? -32.548 -47.257 49.485 1.00 40.00 348 ALA B C 1
ATOM 11387 O O . ALA B 1 348 ? -33.404 -48.133 49.598 1.00 43.48 348 ALA B O 1
ATOM 11394 N N . ILE B 1 349 ? -31.309 -47.369 49.939 1.00 45.62 349 ILE B N 1
ATOM 11395 C CA . ILE B 1 349 ? -30.878 -48.443 50.825 1.00 48.70 349 ILE B CA 1
ATOM 11396 C C . ILE B 1 349 ? -30.810 -47.898 52.243 1.00 39.57 349 ILE B C 1
ATOM 11397 O O . ILE B 1 349 ? -30.098 -46.918 52.491 1.00 40.86 349 ILE B O 1
ATOM 11413 N N . PHE B 1 350 ? -31.528 -48.544 53.170 1.00 41.82 350 PHE B N 1
ATOM 11414 C CA . PHE B 1 350 ? -31.441 -48.281 54.607 1.00 40.38 350 PHE B CA 1
ATOM 11415 C C . PHE B 1 350 ? -30.527 -49.326 55.249 1.00 45.68 350 PHE B C 1
ATOM 11416 O O . PHE B 1 350 ? -30.823 -50.531 55.178 1.00 45.18 350 PHE B O 1
ATOM 11433 N N . CYS B 1 351 ? -29.476 -48.889 55.937 1.00 43.79 351 CYS B N 1
ATOM 11434 C CA . CYS B 1 351 ? -28.575 -49.850 56.560 1.00 43.11 351 CYS B CA 1
ATOM 11435 C C . CYS B 1 351 ? -27.763 -49.154 57.650 1.00 45.95 351 CYS B C 1
ATOM 11436 O O . CYS B 1 351 ? -27.835 -47.924 57.817 1.00 43.30 351 CYS B O 1
ATOM 11444 N N . PRO B 1 352 ? -27.002 -49.922 58.437 1.00 47.10 352 PRO B N 1
ATOM 11445 C CA . PRO B 1 352 ? -26.192 -49.318 59.494 1.00 35.67 352 PRO B CA 1
ATOM 11446 C C . PRO B 1 352 ? -25.077 -48.455 58.961 1.00 39.16 352 PRO B C 1
ATOM 11447 O O . PRO B 1 352 ? -24.527 -48.693 57.877 1.00 37.61 352 PRO B O 1
ATOM 11458 N N . VAL B 1 353 ? -24.735 -47.438 59.763 1.00 36.99 353 VAL B N 1
ATOM 11459 C CA . VAL B 1 353 ? -23.525 -46.661 59.496 1.00 36.37 353 VAL B CA 1
ATOM 11460 C C . VAL B 1 353 ? -22.303 -47.411 59.992 1.00 39.22 353 VAL B C 1
ATOM 11461 O O . VAL B 1 353 ? -21.260 -47.434 59.331 1.00 31.00 353 VAL B O 1
ATOM 11474 N N . LEU B 1 354 ? -22.409 -47.970 61.196 1.00 37.28 354 LEU B N 1
ATOM 11475 C CA . LEU B 1 354 ? -21.427 -48.873 61.764 1.00 37.31 354 LEU B CA 1
ATOM 11476 C C . LEU B 1 354 ? -22.166 -49.870 62.638 1.00 40.56 354 LEU B C 1
ATOM 11477 O O . LEU B 1 354 ? -23.315 -49.644 63.040 1.00 35.64 354 LEU B O 1
ATOM 11493 N N . GLY B 1 355 ? -21.485 -50.977 62.931 1.00 42.06 355 GLY B N 1
ATOM 11494 C CA . GLY B 1 355 ? -22.068 -52.048 63.702 1.00 40.76 355 GLY B CA 1
ATOM 11495 C C . GLY B 1 355 ? -22.154 -51.807 65.190 1.00 44.48 355 GLY B C 1
ATOM 11496 O O . GLY B 1 355 ? -22.810 -52.599 65.877 1.00 45.95 355 GLY B O 1
ATOM 11500 N N . THR B 1 356 ? -21.509 -50.756 65.709 1.00 45.38 356 THR B N 1
ATOM 11501 C CA . THR B 1 356 ? -21.635 -50.387 67.115 1.00 48.21 356 THR B CA 1
ATOM 11502 C C . THR B 1 356 ? -21.820 -48.877 67.211 1.00 45.03 356 THR B C 1
ATOM 11503 O O . THR B 1 356 ? -21.442 -48.137 66.303 1.00 38.46 356 THR B O 1
ATOM 11514 N N . SER B 1 357 ? -22.399 -48.433 68.323 1.00 37.47 357 SER B N 1
ATOM 11515 C CA . SER B 1 357 ? -22.398 -47.021 68.679 1.00 36.31 357 SER B CA 1
ATOM 11516 C C . SER B 1 357 ? -21.003 -46.642 69.186 1.00 37.72 357 SER B C 1
ATOM 11517 O O . SER B 1 357 ? -20.051 -47.424 69.121 1.00 43.62 357 SER B O 1
ATOM 11525 N N . ALA B 1 358 ? -20.872 -45.425 69.715 1.00 37.28 358 ALA B N 1
ATOM 11526 C CA . ALA B 1 358 ? -19.556 -44.881 70.040 1.00 34.25 358 ALA B CA 1
ATOM 11527 C C . ALA B 1 358 ? -18.851 -45.744 71.072 1.00 39.85 358 ALA B C 1
ATOM 11528 O O . ALA B 1 358 ? -19.393 -46.020 72.150 1.00 43.04 358 ALA B O 1
ATOM 11535 N N . PHE B 1 359 ? -17.645 -46.168 70.743 1.00 35.60 359 PHE B N 1
ATOM 11536 C CA . PHE B 1 359 ? -16.895 -47.098 71.572 1.00 37.25 359 PHE B CA 1
ATOM 11537 C C . PHE B 1 359 ? -15.948 -46.361 72.512 1.00 40.98 359 PHE B C 1
ATOM 11538 O O . PHE B 1 359 ? -15.664 -45.174 72.327 1.00 36.80 359 PHE B O 1
ATOM 11555 N N . PRO B 1 360 ? -15.443 -47.030 73.551 1.00 42.99 360 PRO B N 1
ATOM 11556 C CA . PRO B 1 360 ? -14.522 -46.357 74.472 1.00 39.43 360 PRO B CA 1
ATOM 11557 C C . PRO B 1 360 ? -13.218 -45.969 73.802 1.00 38.14 360 PRO B C 1
ATOM 11558 O O . PRO B 1 360 ? -12.754 -46.613 72.854 1.00 39.84 360 PRO B O 1
ATOM 11569 N N . HIS B 1 361 ? -12.622 -44.896 74.319 1.00 39.25 361 HIS B N 1
ATOM 11570 C CA . HIS B 1 361 ? -11.411 -44.354 73.725 1.00 40.08 361 HIS B CA 1
ATOM 11571 C C . HIS B 1 361 ? -10.360 -45.443 73.676 1.00 37.59 361 HIS B C 1
ATOM 11572 O O . HIS B 1 361 ? -10.246 -46.246 74.603 1.00 39.59 361 HIS B O 1
ATOM 11586 N N . SER B 1 362 ? -9.546 -45.422 72.627 1.00 38.27 362 SER B N 1
ATOM 11587 C CA . SER B 1 362 ? -8.507 -46.419 72.417 1.00 37.31 362 SER B CA 1
ATOM 11588 C C . SER B 1 362 ? -7.180 -45.756 72.095 1.00 37.61 362 SER B C 1
ATOM 11589 O O . SER B 1 362 ? -7.077 -45.017 71.120 1.00 39.75 362 SER B O 1
ATOM 11597 N N . ASP B 1 363 ? -6.163 -46.062 72.877 1.00 39.53 363 ASP B N 1
ATOM 11598 C CA . ASP B 1 363 ? -4.813 -45.571 72.650 1.00 41.16 363 ASP B CA 1
ATOM 11599 C C . ASP B 1 363 ? -4.032 -46.430 71.673 1.00 41.33 363 ASP B C 1
ATOM 11600 O O . ASP B 1 363 ? -2.866 -46.134 71.399 1.00 45.75 363 ASP B O 1
ATOM 11609 N N . GLU B 1 364 ? -4.633 -47.488 71.155 1.00 43.00 364 GLU B N 1
ATOM 11610 C CA . GLU B 1 364 ? -3.950 -48.432 70.287 1.00 47.34 364 GLU B CA 1
ATOM 11611 C C . GLU B 1 364 ? -4.061 -47.920 68.858 1.00 47.38 364 GLU B C 1
ATOM 11612 O O . GLU B 1 364 ? -5.173 -47.757 68.340 1.00 46.22 364 GLU B O 1
ATOM 11624 N N . ALA B 1 365 ? -2.916 -47.665 68.226 1.00 44.30 365 ALA B N 1
ATOM 11625 C CA . ALA B 1 365 ? -2.947 -47.082 66.890 1.00 47.24 365 ALA B CA 1
ATOM 11626 C C . ALA B 1 365 ? -3.156 -48.123 65.799 1.00 45.19 365 ALA B C 1
ATOM 11627 O O . ALA B 1 365 ? -3.712 -47.792 64.739 1.00 47.37 365 ALA B O 1
ATOM 11634 N N . ASP B 1 366 ? -2.728 -49.370 66.045 1.00 45.76 366 ASP B N 1
ATOM 11635 C CA . ASP B 1 366 ? -2.931 -50.488 65.120 1.00 48.51 366 ASP B CA 1
ATOM 11636 C C . ASP B 1 366 ? -4.370 -50.973 65.235 1.00 46.15 366 ASP B C 1
ATOM 11637 O O . ASP B 1 366 ? -4.788 -51.423 66.307 1.00 47.11 366 ASP B O 1
ATOM 11646 N N . TRP B 1 367 ? -5.136 -50.860 64.140 1.00 43.51 367 TRP B N 1
ATOM 11647 C CA . TRP B 1 367 ? -6.515 -51.340 64.134 1.00 41.64 367 TRP B CA 1
ATOM 11648 C C . TRP B 1 367 ? -6.598 -52.861 64.239 1.00 45.81 367 TRP B C 1
ATOM 11649 O O . TRP B 1 367 ? -7.645 -53.398 64.610 1.00 49.16 367 TRP B O 1
ATOM 11670 N N . GLY B 1 368 ? -5.526 -53.572 63.905 1.00 48.67 368 GLY B N 1
ATOM 11671 C CA . GLY B 1 368 ? -5.546 -55.016 64.013 1.00 49.39 368 GLY B CA 1
ATOM 11672 C C . GLY B 1 368 ? -5.490 -55.520 65.434 1.00 51.25 368 GLY B C 1
ATOM 11673 O O . GLY B 1 368 ? -5.911 -56.652 65.700 1.00 61.18 368 GLY B O 1
ATOM 11677 N N . LYS B 1 369 ? -4.970 -54.712 66.352 1.00 51.17 369 LYS B N 1
ATOM 11678 C CA . LYS B 1 369 ? -4.969 -55.020 67.776 1.00 51.37 369 LYS B CA 1
ATOM 11679 C C . LYS B 1 369 ? -6.155 -54.380 68.513 1.00 50.88 369 LYS B C 1
ATOM 11680 O O . LYS B 1 369 ? -6.124 -54.263 69.741 1.00 52.20 369 LYS B O 1
ATOM 11699 N N . ARG B 1 370 ? -7.197 -53.969 67.788 1.00 49.35 370 ARG B N 1
ATOM 11700 C CA . ARG B 1 370 ? -8.394 -53.368 68.360 1.00 48.93 370 ARG B CA 1
ATOM 11701 C C . ARG B 1 370 ? -9.588 -54.300 68.177 1.00 51.56 370 ARG B C 1
ATOM 11702 O O . ARG B 1 370 ? -9.744 -54.921 67.115 1.00 50.42 370 ARG B O 1
ATOM 11723 N N . THR B 1 371 ? -10.463 -54.352 69.177 1.00 43.47 371 THR B N 1
ATOM 11724 C CA . THR B 1 371 ? -11.711 -55.076 69.030 1.00 48.74 371 THR B CA 1
ATOM 11725 C C . THR B 1 371 ? -12.889 -54.144 69.286 1.00 50.85 371 THR B C 1
ATOM 11726 O O . THR B 1 371 ? -12.748 -53.028 69.816 1.00 43.37 371 THR B O 1
ATOM 11737 N N . LEU B 1 372 ? -14.059 -54.663 68.911 1.00 46.79 372 LEU B N 1
ATOM 11738 C CA . LEU B 1 372 ? -15.346 -54.026 69.124 1.00 52.02 372 LEU B CA 1
ATOM 11739 C C . LEU B 1 372 ? -16.270 -55.051 69.751 1.00 57.41 372 LEU B C 1
ATOM 11740 O O . LEU B 1 372 ? -16.315 -56.203 69.305 1.00 55.51 372 LEU B O 1
ATOM 11756 N N . THR B 1 373 ? -17.006 -54.638 70.776 1.00 57.25 373 THR B N 1
ATOM 11757 C CA . THR B 1 373 ? -17.936 -55.538 71.442 1.00 57.51 373 THR B CA 1
ATOM 11758 C C . THR B 1 373 ? -19.295 -55.441 70.767 1.00 56.16 373 THR B C 1
ATOM 11759 O O . THR B 1 373 ? -19.927 -54.375 70.755 1.00 59.13 373 THR B O 1
ATOM 11770 N N . ILE B 1 374 ? -19.728 -56.555 70.191 1.00 54.58 374 ILE B N 1
ATOM 11771 C CA . ILE B 1 374 ? -20.959 -56.645 69.419 1.00 58.18 374 ILE B CA 1
ATOM 11772 C C . ILE B 1 374 ? -21.695 -57.863 69.957 1.00 61.57 374 ILE B C 1
ATOM 11773 O O . ILE B 1 374 ? -21.208 -58.998 69.828 1.00 64.04 374 ILE B O 1
ATOM 11789 N N . ASP B 1 375 ? -22.853 -57.628 70.589 1.00 65.77 375 ASP B N 1
ATOM 11790 C CA . ASP B 1 375 ? -23.650 -58.677 71.228 1.00 61.96 375 ASP B CA 1
ATOM 11791 C C . ASP B 1 375 ? -22.812 -59.517 72.188 1.00 66.89 375 ASP B C 1
ATOM 11792 O O . ASP B 1 375 ? -22.946 -60.743 72.257 1.00 68.34 375 ASP B O 1
ATOM 11801 N N . GLY B 1 376 ? -21.938 -58.846 72.942 1.00 71.76 376 GLY B N 1
ATOM 11802 C CA . GLY B 1 376 ? -21.264 -59.453 74.073 1.00 67.00 376 GLY B CA 1
ATOM 11803 C C . GLY B 1 376 ? -20.016 -60.242 73.752 1.00 71.83 376 GLY B C 1
ATOM 11804 O O . GLY B 1 376 ? -19.410 -60.809 74.673 1.00 76.69 376 GLY B O 1
ATOM 11808 N N . ALA B 1 377 ? -19.611 -60.299 72.489 1.00 75.12 377 ALA B N 1
ATOM 11809 C CA . ALA B 1 377 ? -18.401 -60.985 72.068 1.00 78.01 377 ALA B CA 1
ATOM 11810 C C . ALA B 1 377 ? -17.417 -59.992 71.452 1.00 68.73 377 ALA B C 1
ATOM 11811 O O . ALA B 1 377 ? -17.805 -58.972 70.872 1.00 63.14 377 ALA B O 1
ATOM 11818 N N . ASP B 1 378 ? -16.133 -60.289 71.619 1.00 67.79 378 ASP B N 1
ATOM 11819 C CA . ASP B 1 378 ? -15.083 -59.495 71.008 1.00 55.57 378 ASP B CA 1
ATOM 11820 C C . ASP B 1 378 ? -15.054 -59.792 69.522 1.00 61.07 378 ASP B C 1
ATOM 11821 O O . ASP B 1 378 ? -15.067 -60.961 69.125 1.00 65.95 378 ASP B O 1
ATOM 11830 N N . THR B 1 379 ? -15.031 -58.740 68.706 1.00 58.41 379 THR B N 1
ATOM 11831 C CA . THR B 1 379 ? -14.977 -58.835 67.257 1.00 53.15 379 THR B CA 1
ATOM 11832 C C . THR B 1 379 ? -13.939 -57.874 66.679 1.00 51.19 379 THR B C 1
ATOM 11833 O O . THR B 1 379 ? -13.491 -56.932 67.344 1.00 49.14 379 THR B O 1
ATOM 11844 N N . PRO B 1 380 ? -13.541 -58.091 65.433 1.00 46.36 380 PRO B N 1
ATOM 11845 C CA . PRO B 1 380 ? -12.468 -57.279 64.855 1.00 49.28 380 PRO B CA 1
ATOM 11846 C C . PRO B 1 380 ? -12.924 -55.864 64.506 1.00 50.54 380 PRO B C 1
ATOM 11847 O O . PRO B 1 380 ? -13.955 -55.639 63.850 1.00 41.34 380 PRO B O 1
ATOM 11858 N N . PHE B 1 381 ? -12.091 -54.910 64.911 1.00 45.36 381 PHE B N 1
ATOM 11859 C CA . PHE B 1 381 ? -12.409 -53.504 64.740 1.00 43.41 381 PHE B CA 1
ATOM 11860 C C . PHE B 1 381 ? -12.534 -53.151 63.275 1.00 38.39 381 PHE B C 1
ATOM 11861 O O . PHE B 1 381 ? -13.495 -52.487 62.862 1.00 42.03 381 PHE B O 1
ATOM 11878 N N . GLY B 1 382 ? -11.558 -53.588 62.477 1.00 37.11 382 GLY B N 1
ATOM 11879 C CA . GLY B 1 382 ? -11.448 -53.131 61.108 1.00 36.62 382 GLY B CA 1
ATOM 11880 C C . GLY B 1 382 ? -12.563 -53.620 60.213 1.00 42.73 382 GLY B C 1
ATOM 11881 O O . GLY B 1 382 ? -12.896 -52.960 59.222 1.00 40.36 382 GLY B O 1
ATOM 11885 N N . SER B 1 383 ? -13.170 -54.766 60.553 1.00 42.65 383 SER B N 1
ATOM 11886 C CA . SER B 1 383 ? -14.208 -55.339 59.699 1.00 38.77 383 SER B CA 1
ATOM 11887 C C . SER B 1 383 ? -15.368 -54.377 59.456 1.00 43.22 383 SER B C 1
ATOM 11888 O O . SER B 1 383 ? -16.091 -54.531 58.461 1.00 38.53 383 SER B O 1
ATOM 11896 N N . GLN B 1 384 ? -15.551 -53.383 60.334 1.00 40.39 384 GLN B N 1
ATOM 11897 C CA . GLN B 1 384 ? -16.682 -52.469 60.257 1.00 34.43 384 GLN B CA 1
ATOM 11898 C C . GLN B 1 384 ? -16.582 -51.535 59.063 1.00 36.37 384 GLN B C 1
ATOM 11899 O O . GLN B 1 384 ? -17.576 -50.882 58.719 1.00 32.78 384 GLN B O 1
ATOM 11913 N N . LEU B 1 385 ? -15.411 -51.464 58.422 1.00 33.65 385 LEU B N 1
ATOM 11914 C CA . LEU B 1 385 ? -15.286 -50.672 57.211 1.00 34.81 385 LEU B CA 1
ATOM 11915 C C . LEU B 1 385 ? -16.314 -51.083 56.178 1.00 33.95 385 LEU B C 1
ATOM 11916 O O . LEU B 1 385 ? -16.609 -50.308 55.265 1.00 35.30 385 LEU B O 1
ATOM 11932 N N . ALA B 1 386 ? -16.854 -52.299 56.311 1.00 36.10 386 ALA B N 1
ATOM 11933 C CA . ALA B 1 386 ? -17.768 -52.834 55.323 1.00 33.33 386 ALA B CA 1
ATOM 11934 C C . ALA B 1 386 ? -18.987 -51.961 55.169 1.00 35.32 386 ALA B C 1
ATOM 11935 O O . ALA B 1 386 ? -19.508 -51.808 54.061 1.00 39.44 386 ALA B O 1
ATOM 11942 N N . TRP B 1 387 ? -19.501 -51.438 56.281 1.00 38.80 387 TRP B N 1
ATOM 11943 C CA . TRP B 1 387 ? -20.771 -50.735 56.219 1.00 38.57 387 TRP B CA 1
ATOM 11944 C C . TRP B 1 387 ? -20.657 -49.444 55.423 1.00 35.62 387 TRP B C 1
ATOM 11945 O O . TRP B 1 387 ? -21.622 -49.033 54.776 1.00 36.49 387 TRP B O 1
ATOM 11966 N N . ILE B 1 388 ? -19.500 -48.782 55.442 1.00 31.94 388 ILE B N 1
ATOM 11967 C CA . ILE B 1 388 ? -19.365 -47.528 54.705 1.00 33.73 388 ILE B CA 1
ATOM 11968 C C . ILE B 1 388 ? -18.730 -47.714 53.323 1.00 34.49 388 ILE B C 1
ATOM 11969 O O . ILE B 1 388 ? -18.608 -46.740 52.560 1.00 33.51 388 ILE B O 1
ATOM 11985 N N . SER B 1 389 ? -18.425 -48.951 52.935 1.00 37.19 389 SER B N 1
ATOM 11986 C CA . SER B 1 389 ? -17.665 -49.197 51.714 1.00 32.45 389 SER B CA 1
ATOM 11987 C C . SER B 1 389 ? -18.479 -48.935 50.465 1.00 31.35 389 SER B C 1
ATOM 11988 O O . SER B 1 389 ? -17.924 -48.508 49.444 1.00 35.93 389 SER B O 1
ATOM 11996 N N . MET B 1 390 ? -19.778 -49.196 50.515 1.00 32.07 390 MET B N 1
ATOM 11997 C CA . MET B 1 390 ? -20.593 -49.154 49.307 1.00 37.51 390 MET B CA 1
ATOM 11998 C C . MET B 1 390 ? -20.674 -47.748 48.739 1.00 34.59 390 MET B C 1
ATOM 11999 O O . MET B 1 390 ? -20.422 -47.534 47.551 1.00 31.30 390 MET B O 1
ATOM 12013 N N . ALA B 1 391 ? -21.051 -46.779 49.569 1.00 32.79 391 ALA B N 1
ATOM 12014 C CA . ALA B 1 391 ? -21.227 -45.421 49.063 1.00 32.44 391 ALA B CA 1
ATOM 12015 C C . ALA B 1 391 ? -19.878 -44.802 48.693 1.00 31.31 391 ALA B C 1
ATOM 12016 O O . ALA B 1 391 ? -19.770 -44.090 47.693 1.00 29.61 391 ALA B O 1
ATOM 12023 N N . THR B 1 392 ? -18.812 -45.097 49.446 1.00 33.88 392 THR B N 1
ATOM 12024 C CA . THR B 1 392 ? -17.502 -44.547 49.078 1.00 30.58 392 THR B CA 1
ATOM 12025 C C . THR B 1 392 ? -16.989 -45.147 47.779 1.00 29.12 392 THR B C 1
ATOM 12026 O O . THR B 1 392 ? -16.680 -44.431 46.820 1.00 29.70 392 THR B O 1
ATOM 12037 N N . TYR B 1 393 ? -16.902 -46.475 47.723 1.00 30.56 393 TYR B N 1
ATOM 12038 C CA . TYR B 1 393 ? -16.329 -47.116 46.548 1.00 30.86 393 TYR B CA 1
ATOM 12039 C C . TYR B 1 393 ? -17.099 -46.778 45.281 1.00 32.96 393 TYR B C 1
ATOM 12040 O O . TYR B 1 393 ? -16.493 -46.530 44.232 1.00 33.60 393 TYR B O 1
ATOM 12058 N N . CYS B 1 394 ? -18.432 -46.823 45.330 1.00 31.83 394 CYS B N 1
ATOM 12059 C CA . CYS B 1 394 ? -19.231 -46.681 44.116 1.00 33.95 394 CYS B CA 1
ATOM 12060 C C . CYS B 1 394 ? -19.735 -45.263 43.891 1.00 33.97 394 CYS B C 1
ATOM 12061 O O . CYS B 1 394 ? -20.296 -44.978 42.824 1.00 31.80 394 CYS B O 1
ATOM 12069 N N . GLY B 1 395 ? -19.543 -44.370 44.860 1.00 31.92 395 GLY B N 1
ATOM 12070 C CA . GLY B 1 395 ? -19.777 -42.955 44.683 1.00 30.84 395 GLY B CA 1
ATOM 12071 C C . GLY B 1 395 ? -21.098 -42.432 45.203 1.00 33.10 395 GLY B C 1
ATOM 12072 O O . GLY B 1 395 ? -21.255 -41.215 45.296 1.00 34.44 395 GLY B O 1
ATOM 12076 N N . MET B 1 396 ? -22.047 -43.301 45.548 1.00 32.50 396 MET B N 1
ATOM 12077 C CA . MET B 1 396 ? -23.365 -42.856 45.966 1.00 36.36 396 MET B CA 1
ATOM 12078 C C . MET B 1 396 ? -23.300 -41.832 47.091 1.00 33.06 396 MET B C 1
ATOM 12079 O O . MET B 1 396 ? -22.375 -41.849 47.907 1.00 30.39 396 MET B O 1
ATOM 12093 N N . PRO B 1 397 ? -24.283 -40.950 47.186 1.00 37.65 397 PRO B N 1
ATOM 12094 C CA . PRO B 1 397 ? -24.451 -40.166 48.406 1.00 30.90 397 PRO B CA 1
ATOM 12095 C C . PRO B 1 397 ? -25.051 -41.009 49.508 1.00 30.54 397 PRO B C 1
ATOM 12096 O O . PRO B 1 397 ? -25.846 -41.916 49.271 1.00 33.79 397 PRO B O 1
ATOM 12107 N N . ALA B 1 398 ? -24.656 -40.699 50.734 1.00 33.41 398 ALA B N 1
ATOM 12108 C CA . ALA B 1 398 ? -25.075 -41.505 51.871 1.00 29.22 398 ALA B CA 1
ATOM 12109 C C . ALA B 1 398 ? -25.247 -40.584 53.062 1.00 33.96 398 ALA B C 1
ATOM 12110 O O . ALA B 1 398 ? -24.270 -39.966 53.520 1.00 33.75 398 ALA B O 1
ATOM 12117 N N . LEU B 1 399 ? -26.483 -40.493 53.554 1.00 36.70 399 LEU B N 1
ATOM 12118 C CA . LEU B 1 399 ? -26.783 -39.727 54.756 1.00 28.76 399 LEU B CA 1
ATOM 12119 C C . LEU B 1 399 ? -26.658 -40.577 56.013 1.00 37.28 399 LEU B C 1
ATOM 12120 O O . LEU B 1 399 ? -27.072 -41.743 56.044 1.00 34.04 399 LEU B O 1
ATOM 12136 N N . SER B 1 400 ? -26.103 -39.973 57.068 1.00 34.99 400 SER B N 1
ATOM 12137 C CA . SER B 1 400 ? -26.186 -40.504 58.425 1.00 37.72 400 SER B CA 1
ATOM 12138 C C . SER B 1 400 ? -27.119 -39.599 59.227 1.00 35.15 400 SER B C 1
ATOM 12139 O O . SER B 1 400 ? -26.874 -38.390 59.320 1.00 36.68 400 SER B O 1
ATOM 12147 N N . MET B 1 401 ? -28.188 -40.173 59.777 1.00 37.94 401 MET B N 1
ATOM 12148 C CA . MET B 1 401 ? -29.153 -39.415 60.560 1.00 34.73 401 MET B CA 1
ATOM 12149 C C . MET B 1 401 ? -29.458 -40.150 61.849 1.00 36.41 401 MET B C 1
ATOM 12150 O O . MET B 1 401 ? -29.398 -41.376 61.904 1.00 38.01 401 MET B O 1
ATOM 12164 N N . PRO B 1 402 ? -29.786 -39.416 62.906 1.00 33.98 402 PRO B N 1
ATOM 12165 C CA . PRO B 1 402 ? -30.022 -40.061 64.194 1.00 32.81 402 PRO B CA 1
ATOM 12166 C C . PRO B 1 402 ? -31.391 -40.707 64.182 1.00 35.12 402 PRO B C 1
ATOM 12167 O O . PRO B 1 402 ? -32.368 -40.095 63.750 1.00 41.78 402 PRO B O 1
ATOM 12178 N N . VAL B 1 403 ? -31.450 -41.975 64.596 1.00 35.02 403 VAL B N 1
ATOM 12179 C CA . VAL B 1 403 ? -32.708 -42.708 64.670 1.00 38.33 403 VAL B CA 1
ATOM 12180 C C . VAL B 1 403 ? -32.954 -43.328 66.036 1.00 41.44 403 VAL B C 1
ATOM 12181 O O . VAL B 1 403 ? -34.024 -43.916 66.252 1.00 42.39 403 VAL B O 1
ATOM 12194 N N . GLY B 1 404 ? -32.025 -43.203 66.975 1.00 42.00 404 GLY B N 1
ATOM 12195 C CA . GLY B 1 404 ? -32.300 -43.600 68.343 1.00 45.34 404 GLY B CA 1
ATOM 12196 C C . GLY B 1 404 ? -31.030 -43.803 69.148 1.00 49.44 404 GLY B C 1
ATOM 12197 O O . GLY B 1 404 ? -29.931 -43.517 68.689 1.00 48.91 404 GLY B O 1
ATOM 12201 N N . THR B 1 405 ? -31.212 -44.319 70.371 1.00 45.49 405 THR B N 1
ATOM 12202 C CA . THR B 1 405 ? -30.106 -44.481 71.303 1.00 48.89 405 THR B CA 1
ATOM 12203 C C . THR B 1 405 ? -30.116 -45.878 71.911 1.00 53.15 405 THR B C 1
ATOM 12204 O O . THR B 1 405 ? -31.177 -46.472 72.122 1.00 54.71 405 THR B O 1
ATOM 12215 N N . ASP B 1 406 ? -28.922 -46.401 72.202 1.00 51.03 406 ASP B N 1
ATOM 12216 C CA . ASP B 1 406 ? -28.798 -47.771 72.696 1.00 56.33 406 ASP B CA 1
ATOM 12217 C C . ASP B 1 406 ? -29.167 -47.800 74.182 1.00 55.30 406 ASP B C 1
ATOM 12218 O O . ASP B 1 406 ? -29.734 -46.849 74.729 1.00 62.65 406 ASP B O 1
ATOM 12227 N N . ALA B 1 407 ? -28.890 -48.918 74.847 1.00 60.21 407 ALA B N 1
ATOM 12228 C CA . ALA B 1 407 ? -29.263 -49.051 76.252 1.00 59.49 407 ALA B CA 1
ATOM 12229 C C . ALA B 1 407 ? -28.420 -48.181 77.182 1.00 64.87 407 ALA B C 1
ATOM 12230 O O . ALA B 1 407 ? -28.791 -48.009 78.350 1.00 64.59 407 ALA B O 1
ATOM 12237 N N . ASN B 1 408 ? -27.291 -47.655 76.700 1.00 64.86 408 ASN B N 1
ATOM 12238 C CA . ASN B 1 408 ? -26.410 -46.773 77.454 1.00 61.18 408 ASN B CA 1
ATOM 12239 C C . ASN B 1 408 ? -26.622 -45.295 77.145 1.00 57.26 408 ASN B C 1
ATOM 12240 O O . ASN B 1 408 ? -25.879 -44.452 77.665 1.00 56.67 408 ASN B O 1
ATOM 12251 N N . GLY B 1 409 ? -27.585 -44.962 76.290 1.00 56.62 409 GLY B N 1
ATOM 12252 C CA . GLY B 1 409 ? -27.802 -43.587 75.882 1.00 59.78 409 GLY B CA 1
ATOM 12253 C C . GLY B 1 409 ? -26.952 -43.124 74.721 1.00 52.79 409 GLY B C 1
ATOM 12254 O O . GLY B 1 409 ? -26.937 -41.921 74.422 1.00 49.08 409 GLY B O 1
ATOM 12258 N N . LEU B 1 410 ? -26.255 -44.024 74.070 1.00 50.43 410 LEU B N 1
ATOM 12259 C CA . LEU B 1 410 ? -25.356 -43.634 72.994 1.00 43.13 410 LEU B CA 1
ATOM 12260 C C . LEU B 1 410 ? -26.143 -43.527 71.703 1.00 41.46 410 LEU B C 1
ATOM 12261 O O . LEU B 1 410 ? -26.944 -44.410 71.393 1.00 43.39 410 LEU B O 1
ATOM 12277 N N . PRO B 1 411 ? -25.952 -42.468 70.942 1.00 41.20 411 PRO B N 1
ATOM 12278 C CA . PRO B 1 411 ? -26.690 -42.324 69.687 1.00 40.03 411 PRO B CA 1
ATOM 12279 C C . PRO B 1 411 ? -26.473 -43.493 68.752 1.00 38.33 411 PRO B C 1
ATOM 12280 O O . PRO B 1 411 ? -25.406 -44.119 68.746 1.00 43.97 411 PRO B O 1
ATOM 12291 N N . ILE B 1 412 ? -27.495 -43.752 67.934 1.00 44.91 412 ILE B N 1
ATOM 12292 C CA . ILE B 1 412 ? -27.421 -44.681 66.814 1.00 42.37 412 ILE B CA 1
ATOM 12293 C C . ILE B 1 412 ? -27.981 -43.991 65.590 1.00 40.22 412 ILE B C 1
ATOM 12294 O O . ILE B 1 412 ? -29.157 -43.610 65.579 1.00 39.36 412 ILE B O 1
ATOM 12310 N N . GLY B 1 413 ? -27.155 -43.871 64.555 1.00 38.93 413 GLY B N 1
ATOM 12311 C CA . GLY B 1 413 ? -27.572 -43.317 63.291 1.00 40.41 413 GLY B CA 1
ATOM 12312 C C . GLY B 1 413 ? -27.942 -44.387 62.282 1.00 38.22 413 GLY B C 1
ATOM 12313 O O . GLY B 1 413 ? -27.552 -45.547 62.399 1.00 36.65 413 GLY B O 1
ATOM 12317 N N . LEU B 1 414 ? -28.717 -43.964 61.287 1.00 40.79 414 LEU B N 1
ATOM 12318 C CA . LEU B 1 414 ? -29.130 -44.782 60.157 1.00 38.30 414 LEU B CA 1
ATOM 12319 C C . LEU B 1 414 ? -28.405 -44.295 58.916 1.00 37.57 414 LEU B C 1
ATOM 12320 O O . LEU B 1 414 ? -28.233 -43.089 58.737 1.00 37.76 414 LEU B O 1
ATOM 12336 N N . GLN B 1 415 ? -27.987 -45.216 58.050 1.00 37.16 415 GLN B N 1
ATOM 12337 C CA . GLN B 1 415 ? -27.373 -44.837 56.780 1.00 41.98 415 GLN B CA 1
ATOM 12338 C C . GLN B 1 415 ? -28.404 -44.992 55.665 1.00 40.52 415 GLN B C 1
ATOM 12339 O O . GLN B 1 415 ? -29.012 -46.058 55.512 1.00 42.01 415 GLN B O 1
ATOM 12353 N N . ILE B 1 416 ? -28.611 -43.915 54.916 1.00 38.50 416 ILE B N 1
ATOM 12354 C CA . ILE B 1 416 ? -29.537 -43.867 53.789 1.00 36.60 416 ILE B CA 1
ATOM 12355 C C . ILE B 1 416 ? -28.698 -43.592 52.552 1.00 37.61 416 ILE B C 1
ATOM 12356 O O . ILE B 1 416 ? -28.018 -42.562 52.473 1.00 35.38 416 ILE B O 1
ATOM 12372 N N . ILE B 1 417 ? -28.736 -44.516 51.600 1.00 37.94 417 ILE B N 1
ATOM 12373 C CA . ILE B 1 417 ? -27.952 -44.423 50.381 1.00 34.23 417 ILE B CA 1
ATOM 12374 C C . ILE B 1 417 ? -28.910 -44.288 49.219 1.00 37.35 417 ILE B C 1
ATOM 12375 O O . ILE B 1 417 ? -29.818 -45.108 49.061 1.00 42.02 417 ILE B O 1
ATOM 12391 N N . THR B 1 418 ? -28.697 -43.276 48.406 1.00 36.44 418 THR B N 1
ATOM 12392 C CA . THR B 1 418 ? -29.477 -43.084 47.201 1.00 37.92 418 THR B CA 1
ATOM 12393 C C . THR B 1 418 ? -28.533 -43.078 46.011 1.00 39.69 418 THR B C 1
ATOM 12394 O O . THR B 1 418 ? -27.308 -43.127 46.159 1.00 37.18 418 THR B O 1
ATOM 12405 N N . ARG B 1 419 ? -29.118 -43.090 44.817 1.00 40.07 419 ARG B N 1
ATOM 12406 C CA . ARG B 1 419 ? -28.328 -43.218 43.602 1.00 39.89 419 ARG B CA 1
ATOM 12407 C C . ARG B 1 419 ? -27.390 -42.021 43.423 1.00 38.81 419 ARG B C 1
ATOM 12408 O O . ARG B 1 419 ? -27.591 -40.934 43.976 1.00 36.25 419 ARG B O 1
ATOM 12429 N N . ASN B 1 420 ? -26.340 -42.231 42.636 1.00 38.68 420 ASN B N 1
ATOM 12430 C CA . ASN B 1 420 ? -25.397 -41.148 42.385 1.00 37.66 420 ASN B CA 1
ATOM 12431 C C . ASN B 1 420 ? -26.133 -39.915 41.855 1.00 41.61 420 ASN B C 1
ATOM 12432 O O . ASN B 1 420 ? -27.036 -40.020 41.010 1.00 36.58 420 ASN B O 1
ATOM 12443 N N . TRP B 1 421 ? -25.759 -38.744 42.406 1.00 35.32 421 TRP B N 1
ATOM 12444 C CA . TRP B 1 421 ? -26.234 -37.373 42.100 1.00 32.48 421 TRP B CA 1
ATOM 12445 C C . TRP B 1 421 ? -27.574 -37.037 42.768 1.00 37.22 421 TRP B C 1
ATOM 12446 O O . TRP B 1 421 ? -28.032 -35.884 42.640 1.00 36.15 421 TRP B O 1
ATOM 12467 N N . SER B 1 422 ? -28.200 -37.961 43.501 1.00 38.76 422 SER B N 1
ATOM 12468 C CA . SER B 1 422 ? -29.483 -37.706 44.156 1.00 37.77 422 SER B CA 1
ATOM 12469 C C . SER B 1 422 ? -29.290 -37.303 45.601 1.00 37.87 422 SER B C 1
ATOM 12470 O O . SER B 1 422 ? -30.052 -37.738 46.482 1.00 34.29 422 SER B O 1
ATOM 12478 N N . ASP B 1 423 ? -28.253 -36.493 45.860 1.00 34.91 423 ASP B N 1
ATOM 12479 C CA . ASP B 1 423 ? -27.908 -36.130 47.229 1.00 36.58 423 ASP B CA 1
ATOM 12480 C C . ASP B 1 423 ? -29.110 -35.544 47.941 1.00 36.85 423 ASP B C 1
ATOM 12481 O O . ASP B 1 423 ? -29.330 -35.801 49.124 1.00 36.90 423 ASP B O 1
ATOM 12490 N N . HIS B 1 424 ? -29.923 -34.774 47.221 1.00 35.32 424 HIS B N 1
ATOM 12491 C CA . HIS B 1 424 ? -31.064 -34.113 47.847 1.00 36.29 424 HIS B CA 1
ATOM 12492 C C . HIS B 1 424 ? -32.151 -35.086 48.256 1.00 35.31 424 HIS B C 1
ATOM 12493 O O . HIS B 1 424 ? -32.877 -34.825 49.228 1.00 38.02 424 HIS B O 1
ATOM 12507 N N . ASP B 1 425 ? -32.298 -36.192 47.521 1.00 40.90 425 ASP B N 1
ATOM 12508 C CA . ASP B 1 425 ? -33.256 -37.229 47.900 1.00 37.32 425 ASP B CA 1
ATOM 12509 C C . ASP B 1 425 ? -32.787 -37.997 49.123 1.00 37.40 425 ASP B C 1
ATOM 12510 O O . ASP B 1 425 ? -33.601 -38.444 49.931 1.00 37.16 425 ASP B O 1
ATOM 12519 N N . ALA B 1 426 ? -31.485 -38.192 49.270 1.00 33.69 426 ALA B N 1
ATOM 12520 C CA . ALA B 1 426 ? -31.003 -38.800 50.500 1.00 36.08 426 ALA B CA 1
ATOM 12521 C C . ALA B 1 426 ? -31.392 -37.937 51.692 1.00 33.51 426 ALA B C 1
ATOM 12522 O O . ALA B 1 426 ? -31.934 -38.425 52.691 1.00 36.02 426 ALA B O 1
ATOM 12529 N N . VAL B 1 427 ? -31.125 -36.637 51.589 1.00 35.55 427 VAL B N 1
ATOM 12530 C CA . VAL B 1 427 ? -31.428 -35.709 52.670 1.00 33.65 427 VAL B CA 1
ATOM 12531 C C . VAL B 1 427 ? -32.922 -35.671 52.915 1.00 37.18 427 VAL B C 1
ATOM 12532 O O . VAL B 1 427 ? -33.382 -35.678 54.066 1.00 35.23 427 VAL B O 1
ATOM 12545 N N . ARG B 1 428 ? -33.707 -35.646 51.831 1.00 42.27 428 ARG B N 1
ATOM 12546 C CA . ARG B 1 428 ? -35.155 -35.521 51.955 1.00 39.10 428 ARG B CA 1
ATOM 12547 C C . ARG B 1 428 ? -35.764 -36.794 52.520 1.00 33.38 428 ARG B C 1
ATOM 12548 O O . ARG B 1 428 ? -36.631 -36.725 53.391 1.00 40.35 428 ARG B O 1
ATOM 12569 N N . ILE B 1 429 ? -35.319 -37.967 52.058 1.00 36.30 429 ILE B N 1
ATOM 12570 C CA . ILE B 1 429 ? -35.787 -39.218 52.665 1.00 38.77 429 ILE B CA 1
ATOM 12571 C C . ILE B 1 429 ? -35.390 -39.274 54.133 1.00 35.19 429 ILE B C 1
ATOM 12572 O O . ILE B 1 429 ? -36.110 -39.827 54.977 1.00 38.49 429 ILE B O 1
ATOM 12588 N N . GLY B 1 430 ? -34.224 -38.727 54.468 1.00 41.66 430 GLY B N 1
ATOM 12589 C CA . GLY B 1 430 ? -33.854 -38.617 55.879 1.00 41.57 430 GLY B CA 1
ATOM 12590 C C . GLY B 1 430 ? -34.818 -37.737 56.652 1.00 41.05 430 GLY B C 1
ATOM 12591 O O . GLY B 1 430 ? -35.218 -38.064 57.774 1.00 38.28 430 GLY B O 1
ATOM 12595 N N . ALA B 1 431 ? -35.227 -36.618 56.045 1.00 44.20 431 ALA B N 1
ATOM 12596 C CA . ALA B 1 431 ? -36.172 -35.706 56.683 1.00 36.98 431 ALA B CA 1
ATOM 12597 C C . ALA B 1 431 ? -37.508 -36.394 56.927 1.00 43.99 431 ALA B C 1
ATOM 12598 O O . ALA B 1 431 ? -38.095 -36.258 58.014 1.00 44.80 431 ALA B O 1
ATOM 12605 N N . LEU B 1 432 ? -37.972 -37.179 55.940 1.00 42.70 432 LEU B N 1
ATOM 12606 C CA . LEU B 1 432 ? -39.236 -37.902 56.051 1.00 41.95 432 LEU B CA 1
ATOM 12607 C C . LEU B 1 432 ? -39.145 -39.062 57.036 1.00 43.49 432 LEU B C 1
ATOM 12608 O O . LEU B 1 432 ? -40.136 -39.389 57.706 1.00 46.18 432 LEU B O 1
ATOM 12624 N N . VAL B 1 433 ? -37.994 -39.745 57.083 1.00 44.80 433 VAL B N 1
ATOM 12625 C CA . VAL B 1 433 ? -37.782 -40.765 58.111 1.00 40.73 433 VAL B CA 1
ATOM 12626 C C . VAL B 1 433 ? -37.905 -40.133 59.492 1.00 44.03 433 VAL B C 1
ATOM 12627 O O . VAL B 1 433 ? -38.394 -40.752 60.442 1.00 46.63 433 VAL B O 1
ATOM 12640 N N . ALA B 1 434 ? -37.444 -38.890 59.628 1.00 45.53 434 ALA B N 1
ATOM 12641 C CA . ALA B 1 434 ? -37.519 -38.207 60.912 1.00 43.07 434 ALA B CA 1
ATOM 12642 C C . ALA B 1 434 ? -38.967 -38.001 61.318 1.00 49.92 434 ALA B C 1
ATOM 12643 O O . ALA B 1 434 ? -39.364 -38.356 62.433 1.00 49.89 434 ALA B O 1
ATOM 12650 N N . ASP B 1 435 ? -39.778 -37.434 60.414 1.00 50.88 435 ASP B N 1
ATOM 12651 C CA . ASP B 1 435 ? -41.197 -37.242 60.706 1.00 49.46 435 ASP B CA 1
ATOM 12652 C C . ASP B 1 435 ? -41.875 -38.574 60.988 1.00 48.15 435 ASP B C 1
ATOM 12653 O O . ASP B 1 435 ? -42.688 -38.680 61.919 1.00 52.38 435 ASP B O 1
ATOM 12662 N N . ALA B 1 436 ? -41.526 -39.616 60.227 1.00 47.76 436 ALA B N 1
ATOM 12663 C CA . ALA B 1 436 ? -42.131 -40.932 60.452 1.00 53.27 436 ALA B CA 1
ATOM 12664 C C . ALA B 1 436 ? -41.947 -41.383 61.895 1.00 53.09 436 ALA B C 1
ATOM 12665 O O . ALA B 1 436 ? -42.882 -41.885 62.523 1.00 60.07 436 ALA B O 1
ATOM 12672 N N . LEU B 1 437 ? -40.734 -41.224 62.434 1.00 49.14 437 LEU B N 1
ATOM 12673 C CA . LEU B 1 437 ? -40.458 -41.721 63.780 1.00 52.79 437 LEU B CA 1
ATOM 12674 C C . LEU B 1 437 ? -41.090 -40.852 64.864 1.00 53.90 437 LEU B C 1
ATOM 12675 O O . LEU B 1 437 ? -41.272 -41.331 65.990 1.00 55.36 437 LEU B O 1
ATOM 12691 N N . ALA B 1 438 ? -41.460 -39.602 64.554 1.00 55.09 438 ALA B N 1
ATOM 12692 C CA . ALA B 1 438 ? -42.218 -38.789 65.500 1.00 58.11 438 ALA B CA 1
ATOM 12693 C C . ALA B 1 438 ? -43.690 -39.173 65.535 1.00 60.19 438 ALA B C 1
ATOM 12694 O O . ALA B 1 438 ? -44.363 -38.935 66.546 1.00 67.90 438 ALA B O 1
ATOM 12701 N N . ALA B 1 439 ? -44.194 -39.761 64.452 1.00 63.35 439 ALA B N 1
ATOM 12702 C CA . ALA B 1 439 ? -45.594 -40.178 64.346 1.00 64.25 439 ALA B CA 1
ATOM 12703 C C . ALA B 1 439 ? -46.047 -41.049 65.508 1.00 57.01 439 ALA B C 1
ATOM 12704 O O . ALA B 1 439 ? -46.856 -40.612 66.328 1.00 68.61 439 ALA B O 1
#

Radius of gyration: 30.55 Å; Cα contacts (8 Å, |Δi|>4): 2162; chains: 2; bounding box: 88×67×77 Å

Solvent-accessible surface area: 32579 Å² total; per-residue (Å²): 149,60,84,17,0,64,89,8,14,62,16,9,79,69,61,99,36,55,0,42,98,3,0,55,38,0,19,41,43,0,111,152,89,5,38,28,13,22,0,2,29,10,101,16,31,121,109,3,73,110,48,0,95,65,4,29,44,56,47,93,77,74,60,89,73,67,0,9,0,0,3,0,0,0,0,0,0,3,13,1,32,44,11,26,0,0,28,0,42,19,120,36,11,68,30,89,5,129,61,44,2,38,3,0,55,76,0,72,66,8,6,8,4,11,0,0,0,0,0,0,3,59,41,20,63,20,5,11,1,46,8,27,18,30,2,44,1,4,0,38,90,38,77,88,46,0,0,0,0,2,0,0,0,0,0,0,0,0,30,18,5,0,0,3,1,0,0,0,7,2,42,10,0,6,0,0,0,0,0,0,0,0,22,4,16,0,0,0,0,2,39,48,4,4,13,18,101,3,33,46,69,5,135,59,116,51,104,89,39,38,2,11,5,2,0,0,0,0,46,26,11,106,2,0,25,36,0,0,75,29,1,1,115,132,90,13,79,150,24,90,24,115,68,9,104,41,6,86,0,0,16,15,35,140,4,77,96,11,50,15,32,68,36,2,30,47,13,0,72,120,0,1,107,19,0,41,85,82,25,8,118,50,40,96,88,51,108,63,43,20,93,10,34,108,1,10,52,11,0,43,109,0,13,110,29,30,101,42,130,39,161,39,97,180,88,79,152,75,66,64,115,119,48,46,118,27,10,47,75,33,19,41,128,18,48,125,7,2,78,136,0,15,112,44,9,39,0,0,0,0,0,0,0,0,13,12,0,12,81,42,34,146,63,90,67,57,70,147,21,75,6,81,8,92,73,55,104,30,89,2,23,42,1,31,0,2,0,0,2,0,1,1,1,8,0,0,0,0,0,1,42,24,31,89,30,109,104,40,1,5,2,0,0,0,0,0,1,135,35,111,8,0,14,19,0,4,87,0,0,18,30,0,40,99,9,65,87,109,166,56,80,16,0,71,88,9,12,61,20,2,67,63,60,93,39,58,0,39,101,6,0,52,43,0,16,34,39,0,108,136,77,5,38,31,12,21,0,2,28,12,112,19,32,125,120,3,76,103,46,0,91,65,4,34,40,55,41,92,84,67,58,87,70,70,0,6,0,0,2,0,0,0,0,0,0,1,10,3,30,42,12,25,0,0,30,0,41,18,121,34,12,66,32,82,5,132,63,40,2,38,4,0,54,77,0,80,66,7,7,6,5,11,0,0,0,0,0,0,4,59,41,23,61,23,4,13,1,48,10,27,16,28,2,46,1,6,0,38,92,38,79,89,50,1,0,0,0,1,0,0,0,0,0,0,0,0,30,20,6,0,0,3,1,0,0,0,6,3,41,12,0,7,0,0,0,0,0,1,0,0,22,4,16,0,0,0,0,2,38,46,2,4,16,20,101,4,29,49,67,4,127,66,114,54,106,86,41,38,2,11,4,1,0,0,0,0,63,30,12,109,2,0,28,38,0,0,77,30,2,2,118,133,94,15,76,145,20,178,22,119,63,8,101,37,7,76,0,0,16,16,28,134,6,76,94,11,48,16,31,71,37,2,29,53,16,0,74,131,0,4,113,20,0,48,86,85,30,9,114,59,42,101,78,47,109,63,43,20,95,10,34,112,1,9,50,4,0,43,105,1,15,106,29,31,101,41,123,34,153,37,94,180,88,82,154,78,67,60,114,119,44,51,119,27,16,46,76,32,20,39,129,18,45,131,5,2,74,140,0,14,116,48,9,38,0,2,0,0,0,0,0,0,10,14,0,14,76,43,34,137,66,92,62,59,72,148,17,81,5,88,8,87,74,57,112,25,87,3,23,43,1,31,0,2,0,0,4,0,1,4,3,5,0,0,0,0,0,1,41,21,30,94,30,113,108,40,1,6,2,1,0,0,0,0,1,107,36,114,8,0,17,8,0,5,99,0,0,20,30,0,36,101,8,61,90,112

Sequence (876 aa):
SELSAIETAAAIAGGSMTALEACDAAIARIEQRDGPINAVVVRDFDRAREAAKAADGEVAAGVSKPLLGVPMTIKESIDIAGLPTSWGFAEHADHIATADSVVVSRLKAAGAVFLGKTNIPVALADWQSSNPNYGRTNNPHDLTRSAGGSSGGAAAALAAGMVPLEYGSDIGGSIRVPAHFCGVWGLKTTFDAVSLEGHYLPRTDGARGELGVVGPMARNPQDLALALDLTSRIALPIARIDTLNGLRILLLTHHHPRAAADSAVVAAVEKAAESCAAQGAQVSTSNADLPDLSKLVSDYTRMLLIVLAQGKAPEGTEPVSLNAWYGMLDDQARTIRGFDRLFDSFDAIFCPVLGTSAFPHSDEADWGKRTLTIDGADTPFGSQLAWISMATYCGMPALSMPVGTDANGLPIGLQIITRNWSDHDAVRIGALVADALAASELSAIETAAAIAGGSMTALEACDAAIARIEQRDGPINAVVVRDFDRAREAAKAADGEVAAGVSKPLLGVPMTIKESIDIAGLPTSWGFAEHADHIATADSVVVSRLKAAGAVFLGKTNIPVALADWQSSNPNYGRTNNPHDLTRSAGGSSGGAAAALAAGMVPLEYGSDIGGSIRVPAHFCGVWGLKTTFDAVSLEGHYLPRTDGARGELGVVGPMARNPQDLALALDLTSRIALPIARIDTLNGLRILLLTHHPRAAADSAVVAAVEKAAESCAAQGAQVSTSNADLPDLSKLVSDYTRMLLIVL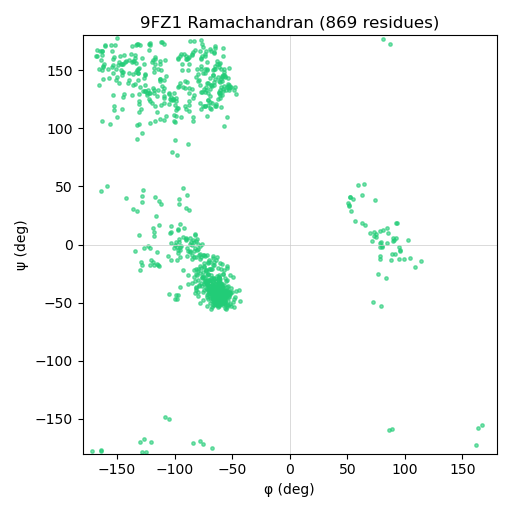AQGKAPEGTEPVSLNAWYGMLDDQARTIRGFDRLFDSFDAIFCPVLGTSAFPHSDEADWGKRTLTIDGADTPFGSQLAWISMATYCGMPALSMPVGTDANGLPIGLQIITRNWSDHDAVRIGALVADALAA

Foldseek 3Di:
DAQAQQRVLVCCLVVVDALLVQLVVLVVLCVVPCPLFQWFQWFDSVVLNVLSVVLRVQSVVVDGFRRASAEDAEALLFADAQTFRAQQPPVRLPQGDHDGFLLRVLVVVRRYGHGGHTFAPRLQPWQAGAHDNRGGGAQPQGRQFGLTTRSSSRLRCQLSPSHFKYKAKDQLLHFQSNCFQNFAKGKQAFPQFFDCQRSDNGPDGDDDFALMDMAMIGRALVSRVVSSCSTTPHGFDAAPDDFLAAAEEAEEADAPQDAAAVQLSVLLVVLVVLSVVRHHDYHHDDPLQPNLVVLVVLSVVVVVCRSVVQDDDPPDDTDDPVVVVVSVVVLQVVLVSVVVVQVRHFKYKYFSFRDHTHGDDPDPDQQPDWDDGHRDTDRRVSRSSNVRSCSSNRWMKMWHWRDAGPSRTTGTMIITGRRSNSNNNSSVRNNSVVSSVD/DADAQQRVLVCCLVVVDALLVQLVVLVVLCVVPCPLFQWQQFFDSVVLNVLSVVLRVCSVVPDGFSRASAEDEEALLFADAPTFRAQQDPVRRPQGDRHGFLLRVLVVVSRYGYGGHTFAHRLQPWQAGAHDNRGGGAQPQGRQFGLTTRNSSRLRCQLSRSHFKYKAKDQLLHFQQNCQQNFWKGKDAFPPFFDCQRSDNGPDGDDDFALMDMAMIGRALVSRVVSSCSTTPHGFDAAPDDFLAAAFEAEEADDPQAAAAPQQSVLLVVLVVLSVVRHHDYDHDDPLQPNLVVLVVLSVVRVVCRSVVQDDDVVDDTQDPVNVVVSVVVLQVVLVSVVVVQVRHFKYKYFSFRDHTGGDDPDPDQQPDWDQGHRDTHRRVSRSSNVRNCRSNRWMKMWHWRDAGPSRGTGTMIITGRRRNSNNNSVVNNNSVVSSVD

InterPro domains:
  IPR023631 Amidase signature domain [PF01425] (24-301)
  IPR023631 Amidase signature domain [PF01425] (332-423)
  IPR036928 Amidase signature (AS) superfamily [G3DSA:3.90.1300.10] (1-435)
  IPR036928 Amidase signature (AS) superfamily [SSF75304] (3-435)
  IPR052739 Fatty-acid amide hydrolase 2 [PTHR43372] (4-303)